Protein AF-A0A933NNS0-F1 (afdb_monomer_lite)

Structure (mmCIF, N/CA/C/O backbone):
data_AF-A0A933NNS0-F1
#
_entry.id   AF-A0A933NNS0-F1
#
loop_
_atom_site.group_PDB
_atom_site.id
_atom_site.type_symbol
_atom_site.label_atom_id
_atom_site.label_alt_id
_atom_site.label_comp_id
_atom_site.label_asym_id
_atom_site.label_entity_id
_atom_site.label_seq_id
_atom_site.pdbx_PDB_ins_code
_atom_site.Cartn_x
_atom_site.Cartn_y
_atom_site.Cartn_z
_atom_site.occupancy
_atom_site.B_iso_or_equiv
_atom_site.auth_seq_id
_atom_site.auth_comp_id
_atom_site.auth_asym_id
_atom_site.auth_atom_id
_atom_site.pdbx_PDB_model_num
ATOM 1 N N . MET A 1 1 ? 17.558 0.184 43.649 1.00 33.56 1 MET A N 1
ATOM 2 C CA . MET A 1 1 ? 16.113 0.492 43.792 1.00 33.56 1 MET A CA 1
ATOM 3 C C . MET A 1 1 ? 15.676 1.752 43.034 1.00 33.56 1 MET A C 1
ATOM 5 O O . MET A 1 1 ? 14.498 2.079 43.081 1.00 33.56 1 MET A O 1
ATOM 9 N N . GLU A 1 2 ? 16.567 2.400 42.274 1.00 24.08 2 GLU A N 1
ATOM 10 C CA . GLU A 1 2 ? 16.254 3.612 41.496 1.00 24.08 2 GLU A CA 1
ATOM 11 C C . GLU A 1 2 ? 16.209 3.346 39.975 1.00 24.08 2 GLU A C 1
ATOM 13 O O . GLU A 1 2 ? 15.414 3.956 39.272 1.00 24.08 2 GLU A O 1
ATOM 18 N N . GLU A 1 3 ? 16.901 2.310 39.481 1.00 24.25 3 GLU A N 1
ATOM 19 C CA . GLU A 1 3 ? 16.863 1.879 38.065 1.00 24.25 3 GLU A CA 1
ATOM 20 C C . GLU A 1 3 ? 15.591 1.112 37.651 1.00 24.25 3 GLU A C 1
ATOM 22 O O . GLU A 1 3 ? 15.323 0.928 36.467 1.00 24.25 3 GLU A O 1
ATOM 27 N N . ALA A 1 4 ? 14.753 0.678 38.599 1.00 25.45 4 ALA A N 1
ATOM 28 C CA . ALA A 1 4 ? 13.534 -0.075 38.280 1.00 25.45 4 ALA A CA 1
ATOM 29 C C . ALA A 1 4 ? 12.327 0.820 37.925 1.00 25.45 4 ALA A C 1
ATOM 31 O O . ALA A 1 4 ? 11.308 0.314 37.454 1.00 25.45 4 ALA A O 1
ATOM 32 N N . ARG A 1 5 ? 12.421 2.145 38.132 1.00 28.55 5 ARG A N 1
ATOM 33 C CA . ARG A 1 5 ? 11.312 3.098 37.925 1.00 28.55 5 ARG A CA 1
ATOM 34 C C . ARG A 1 5 ? 11.216 3.680 36.508 1.00 28.55 5 ARG A C 1
ATOM 36 O O . ARG A 1 5 ? 10.170 4.224 36.168 1.00 28.55 5 ARG A O 1
ATOM 43 N N . GLU A 1 6 ? 12.223 3.511 35.650 1.00 24.86 6 GLU A N 1
ATOM 44 C CA . GLU A 1 6 ? 12.190 4.036 34.269 1.00 24.86 6 GLU A CA 1
ATOM 45 C C . GLU A 1 6 ? 11.580 3.082 33.225 1.00 24.86 6 GLU A C 1
ATOM 47 O O . GLU A 1 6 ? 11.257 3.504 32.115 1.00 24.86 6 GLU A O 1
ATOM 52 N N . SER A 1 7 ? 11.325 1.815 33.569 1.00 25.77 7 SER A N 1
ATOM 53 C CA . SER A 1 7 ? 10.877 0.798 32.598 1.00 25.77 7 SER A CA 1
ATOM 54 C C . SER A 1 7 ? 9.366 0.776 32.297 1.00 25.77 7 SER A C 1
ATOM 56 O O . SER A 1 7 ? 8.916 -0.025 31.478 1.00 25.77 7 SER A O 1
ATOM 58 N N . VAL A 1 8 ? 8.560 1.663 32.900 1.00 31.12 8 VAL A N 1
ATOM 59 C CA . VAL A 1 8 ? 7.082 1.648 32.778 1.00 31.12 8 VAL A CA 1
ATOM 60 C C . VAL A 1 8 ? 6.539 2.889 32.053 1.00 31.12 8 VAL A C 1
ATOM 62 O O . VAL A 1 8 ? 5.445 3.377 32.326 1.00 31.12 8 VAL A O 1
ATOM 65 N N . ARG A 1 9 ? 7.277 3.408 31.065 1.00 28.88 9 ARG A N 1
ATOM 66 C CA . ARG A 1 9 ? 6.688 4.260 30.019 1.00 28.88 9 ARG A CA 1
ATOM 67 C C . ARG A 1 9 ? 6.143 3.366 28.902 1.00 28.88 9 ARG A C 1
ATOM 69 O O . ARG A 1 9 ? 6.870 2.644 28.232 1.00 28.88 9 ARG A O 1
ATOM 76 N N . THR A 1 10 ? 4.825 3.398 28.761 1.00 29.67 10 THR A N 1
ATOM 77 C CA . THR A 1 10 ? 3.985 2.689 27.785 1.00 29.67 10 THR A CA 1
ATOM 78 C C . THR A 1 10 ? 4.628 2.458 26.394 1.00 29.67 10 THR A C 1
ATOM 80 O O . THR A 1 10 ? 4.952 3.417 25.693 1.00 29.67 10 THR A O 1
ATOM 83 N N . PRO A 1 11 ? 4.698 1.208 25.880 1.00 30.77 11 PRO A N 1
ATOM 84 C CA . PRO A 1 11 ? 5.160 0.936 24.512 1.00 30.77 11 PRO A CA 1
ATOM 85 C C . PRO A 1 11 ? 4.078 1.199 23.443 1.00 30.77 11 PRO A C 1
ATOM 87 O O . PRO A 1 11 ? 4.217 0.809 22.287 1.00 30.77 11 PRO A O 1
ATOM 90 N N . THR A 1 12 ? 2.963 1.853 23.783 1.00 38.91 12 THR A N 1
ATOM 91 C CA . THR A 1 12 ? 1.827 2.050 22.862 1.00 38.91 12 THR A CA 1
ATOM 92 C C . THR A 1 12 ? 2.027 3.215 21.894 1.00 38.91 12 THR A C 1
ATOM 94 O O . THR A 1 12 ? 1.489 3.172 20.786 1.00 38.91 12 THR A O 1
ATOM 97 N N . ARG A 1 13 ? 2.833 4.219 22.270 1.00 34.81 13 ARG A N 1
ATOM 98 C CA . ARG A 1 13 ? 3.275 5.286 21.360 1.00 34.81 13 ARG A CA 1
ATOM 99 C C . ARG A 1 13 ? 4.432 4.815 20.480 1.00 34.81 13 ARG A C 1
ATOM 101 O O . ARG A 1 13 ? 4.471 5.191 19.315 1.00 34.81 13 ARG A O 1
ATOM 108 N N . SER A 1 14 ? 5.307 3.938 20.990 1.00 40.62 14 SER A N 1
ATOM 109 C CA . SER A 1 14 ? 6.474 3.486 20.232 1.00 40.62 14 SER A CA 1
ATOM 110 C C . SER A 1 14 ? 6.061 2.669 19.020 1.00 40.62 14 SER A C 1
ATOM 112 O O . SER A 1 14 ? 6.443 3.068 17.941 1.00 40.62 14 SER A O 1
ATOM 114 N N . TRP A 1 15 ? 5.218 1.634 19.100 1.00 38.28 15 TRP A N 1
ATOM 115 C CA . TRP A 1 15 ? 4.954 0.785 17.923 1.00 38.28 15 TRP A CA 1
ATOM 116 C C . TRP A 1 15 ? 4.171 1.484 16.792 1.00 38.28 15 TRP A C 1
ATOM 118 O O . TRP A 1 15 ? 4.363 1.125 15.639 1.00 38.28 15 TRP A O 1
ATOM 128 N N . ARG A 1 16 ? 3.320 2.489 17.073 1.00 40.44 16 ARG A N 1
ATOM 129 C CA . ARG A 1 16 ? 2.627 3.281 16.029 1.00 40.44 16 ARG A CA 1
ATOM 130 C C . ARG A 1 16 ? 3.606 4.168 15.283 1.00 40.44 16 ARG A C 1
ATOM 132 O O . ARG A 1 16 ? 3.620 4.162 14.057 1.00 40.44 16 ARG A O 1
ATOM 139 N N . SER A 1 17 ? 4.446 4.870 16.039 1.00 40.91 17 SER A N 1
ATOM 140 C CA . SER A 1 17 ? 5.571 5.606 15.484 1.00 40.91 17 SER A CA 1
ATOM 141 C C . SER A 1 17 ? 6.521 4.644 14.792 1.00 40.91 17 SER A C 1
ATOM 143 O O . SER A 1 17 ? 6.907 4.920 13.686 1.00 40.91 17 SER A O 1
ATOM 145 N N . THR A 1 18 ? 6.812 3.470 15.346 1.00 45.47 18 THR A N 1
ATOM 146 C CA . THR A 1 18 ? 7.778 2.499 14.809 1.00 45.47 18 THR A CA 1
ATOM 147 C C . THR A 1 18 ? 7.234 1.782 13.583 1.00 45.47 18 THR A C 1
ATOM 149 O O . THR A 1 18 ? 8.015 1.481 12.709 1.00 45.47 18 THR A O 1
ATOM 152 N N . ALA A 1 19 ? 5.928 1.539 13.457 1.00 47.56 19 ALA A N 1
ATOM 153 C CA . ALA A 1 19 ? 5.316 0.945 12.268 1.00 47.56 19 ALA A CA 1
ATOM 154 C C . ALA A 1 19 ? 5.125 1.986 11.162 1.00 47.56 19 ALA A C 1
ATOM 156 O O . ALA A 1 19 ? 5.387 1.687 10.006 1.00 47.56 19 ALA A O 1
ATOM 157 N N . ALA A 1 20 ? 4.727 3.218 11.499 1.00 47.53 20 ALA A N 1
ATOM 158 C CA . ALA A 1 20 ? 4.690 4.319 10.540 1.00 47.53 20 ALA A CA 1
ATOM 159 C C . ALA A 1 20 ? 6.103 4.725 10.099 1.00 47.53 20 ALA A C 1
ATOM 161 O O . ALA A 1 20 ? 6.319 4.935 8.917 1.00 47.53 20 ALA A O 1
ATOM 162 N N . ILE A 1 21 ? 7.071 4.755 11.019 1.00 53.09 21 ILE A N 1
ATOM 163 C CA . ILE A 1 21 ? 8.498 4.960 10.753 1.00 53.09 21 ILE A CA 1
ATOM 164 C C . ILE A 1 21 ? 9.072 3.746 10.037 1.00 53.09 21 ILE A C 1
ATOM 166 O O . ILE A 1 21 ? 9.878 3.961 9.165 1.00 53.09 21 ILE A O 1
ATOM 170 N N . ALA A 1 22 ? 8.664 2.502 10.302 1.00 50.22 22 ALA A N 1
ATOM 171 C CA . ALA A 1 22 ? 9.153 1.328 9.568 1.00 50.22 22 ALA A CA 1
ATOM 172 C C . ALA A 1 22 ? 8.553 1.240 8.166 1.00 50.22 22 ALA A C 1
ATOM 174 O O . ALA A 1 22 ? 9.251 0.842 7.252 1.00 50.22 22 ALA A O 1
ATOM 175 N N . VAL A 1 23 ? 7.296 1.640 7.956 1.00 54.84 23 VAL A N 1
ATOM 176 C CA . VAL A 1 23 ? 6.701 1.746 6.615 1.00 54.84 23 VAL A CA 1
ATOM 177 C C . VAL A 1 23 ? 7.295 2.939 5.877 1.00 54.84 23 VAL A C 1
ATOM 179 O O . VAL A 1 23 ? 7.689 2.786 4.732 1.00 54.84 23 VAL A O 1
ATOM 182 N N . ALA A 1 24 ? 7.435 4.098 6.524 1.00 52.12 24 ALA A N 1
ATOM 183 C CA . ALA A 1 24 ? 8.107 5.257 5.946 1.00 52.12 24 ALA A CA 1
ATOM 184 C C . ALA A 1 24 ? 9.597 4.990 5.713 1.00 52.12 24 ALA A C 1
ATOM 186 O O . ALA A 1 24 ? 10.116 5.457 4.717 1.00 52.12 24 ALA A O 1
ATOM 187 N N . ALA A 1 25 ? 10.266 4.205 6.559 1.00 51.12 25 ALA A N 1
ATOM 188 C CA . ALA A 1 25 ? 11.651 3.777 6.397 1.00 51.12 25 ALA A CA 1
ATOM 189 C C . ALA A 1 25 ? 11.779 2.618 5.415 1.00 51.12 25 ALA A C 1
ATOM 191 O O . ALA A 1 25 ? 12.809 2.536 4.787 1.00 51.12 25 ALA A O 1
ATOM 192 N N . CYS A 1 26 ? 10.774 1.763 5.212 1.00 48.91 26 CYS A N 1
ATOM 193 C CA . CYS A 1 26 ? 10.761 0.788 4.119 1.00 48.91 26 CYS A CA 1
ATOM 194 C C . CYS A 1 26 ? 10.481 1.476 2.788 1.00 48.91 26 CYS A C 1
ATOM 196 O O . CYS A 1 26 ? 11.103 1.120 1.806 1.00 48.91 26 CYS A O 1
ATOM 198 N N . VAL A 1 27 ? 9.583 2.462 2.734 1.00 52.81 27 VAL A N 1
ATOM 199 C CA . VAL A 1 27 ? 9.337 3.280 1.536 1.00 52.81 27 VAL A CA 1
ATOM 200 C C . VAL A 1 27 ? 10.545 4.169 1.256 1.00 52.81 27 VAL A C 1
ATOM 202 O O . VAL A 1 27 ? 10.974 4.248 0.113 1.00 52.81 27 VAL A O 1
ATOM 205 N N . ALA A 1 28 ? 11.138 4.779 2.284 1.00 50.44 28 ALA A N 1
ATOM 206 C CA . ALA A 1 28 ? 12.361 5.558 2.158 1.00 50.44 28 ALA A CA 1
ATOM 207 C C . ALA A 1 28 ? 13.572 4.669 1.873 1.00 50.44 28 ALA A C 1
ATOM 209 O O . ALA A 1 28 ? 14.381 5.086 1.076 1.00 50.44 28 ALA A O 1
ATOM 210 N N . ALA A 1 29 ? 13.691 3.458 2.427 1.00 45.91 29 ALA A N 1
ATOM 211 C CA . ALA A 1 29 ? 14.762 2.513 2.093 1.00 45.91 29 ALA A CA 1
ATOM 212 C C . ALA A 1 29 ? 14.559 1.908 0.705 1.00 45.91 29 ALA A C 1
ATOM 214 O O . ALA A 1 29 ? 15.519 1.790 -0.025 1.00 45.91 29 ALA A O 1
ATOM 215 N N . LEU A 1 30 ? 13.330 1.615 0.272 1.00 48.91 30 LEU A N 1
ATOM 216 C CA . LEU A 1 30 ? 13.051 1.235 -1.117 1.00 48.91 30 LEU A CA 1
ATOM 217 C C . LEU A 1 30 ? 13.349 2.391 -2.082 1.00 48.91 30 LEU A C 1
ATOM 219 O O . LEU A 1 30 ? 13.789 2.147 -3.195 1.00 48.91 30 LEU A O 1
ATOM 223 N N . ALA A 1 31 ? 13.128 3.640 -1.669 1.00 46.88 31 ALA A N 1
ATOM 224 C CA . ALA A 1 31 ? 13.463 4.820 -2.463 1.00 46.88 31 ALA A CA 1
ATOM 225 C C . ALA A 1 31 ? 14.940 5.255 -2.350 1.00 46.88 31 ALA A C 1
ATOM 227 O O . ALA A 1 31 ? 15.406 5.989 -3.217 1.00 46.88 31 ALA A O 1
ATOM 228 N N . ALA A 1 32 ? 15.654 4.846 -1.294 1.00 45.41 32 ALA A N 1
ATOM 229 C CA . ALA A 1 32 ? 17.034 5.242 -0.995 1.00 45.41 32 ALA A CA 1
ATOM 230 C C . ALA A 1 32 ? 18.065 4.141 -1.288 1.00 45.41 32 ALA A C 1
ATOM 232 O O . ALA A 1 32 ? 19.225 4.478 -1.509 1.00 45.41 32 ALA A O 1
ATOM 233 N N . ASP A 1 33 ? 17.668 2.864 -1.331 1.00 49.19 33 ASP A N 1
ATOM 234 C CA . ASP A 1 33 ? 18.475 1.780 -1.893 1.00 49.19 33 ASP A CA 1
ATOM 235 C C . ASP A 1 33 ? 18.308 1.739 -3.413 1.00 49.19 33 ASP A C 1
ATOM 237 O O . ASP A 1 33 ? 17.220 1.912 -3.968 1.00 49.19 33 ASP A O 1
ATOM 241 N N . SER A 1 34 ? 19.406 1.419 -4.089 1.00 52.78 34 SER A N 1
ATOM 242 C CA . SER A 1 34 ? 19.548 1.245 -5.540 1.00 52.78 34 SER A CA 1
ATOM 243 C C . SER A 1 34 ? 18.563 0.258 -6.190 1.00 52.78 34 SER A C 1
ATOM 245 O O . SER A 1 34 ? 18.447 0.214 -7.413 1.00 52.78 34 SER A O 1
ATOM 247 N N . LEU A 1 35 ? 17.807 -0.499 -5.394 1.00 56.03 35 LEU A N 1
ATOM 248 C CA . LEU A 1 35 ? 16.963 -1.613 -5.824 1.00 56.03 35 LEU A CA 1
ATOM 249 C C . LEU A 1 35 ? 15.768 -1.192 -6.692 1.00 56.03 35 LEU A C 1
ATOM 251 O O . LEU A 1 35 ? 15.387 -1.906 -7.617 1.00 56.03 35 LEU A O 1
ATOM 255 N N . VAL A 1 36 ? 15.146 -0.047 -6.408 1.00 63.59 36 VAL A N 1
ATOM 256 C CA . VAL A 1 36 ? 13.955 0.407 -7.147 1.00 63.59 36 VAL A CA 1
ATOM 257 C C . VAL A 1 36 ? 14.306 0.970 -8.535 1.00 63.59 36 VAL A C 1
ATOM 259 O O . VAL A 1 36 ? 13.648 0.574 -9.503 1.00 63.59 36 VAL A O 1
ATOM 262 N N . PRO A 1 37 ? 15.357 1.800 -8.690 1.00 67.44 37 PRO A N 1
ATOM 263 C CA . PRO A 1 37 ? 15.908 2.140 -10.003 1.00 67.44 37 PRO A CA 1
ATOM 264 C C . PRO A 1 37 ? 16.372 0.915 -10.809 1.00 67.44 37 PRO A C 1
ATOM 266 O O . PRO A 1 37 ? 16.046 0.811 -11.990 1.00 67.44 37 PRO A O 1
ATOM 269 N N . GLU A 1 38 ? 17.056 -0.047 -10.179 1.00 73.06 38 GLU A N 1
ATOM 270 C CA . GLU A 1 38 ? 17.485 -1.294 -10.836 1.00 73.06 38 GLU A CA 1
ATOM 271 C C . GLU A 1 38 ? 16.296 -2.125 -11.343 1.00 73.06 38 GLU A C 1
ATOM 273 O O . GLU A 1 38 ? 16.311 -2.616 -12.472 1.00 73.06 38 GLU A O 1
ATOM 278 N N . LEU A 1 39 ? 15.222 -2.239 -10.553 1.00 72.94 39 LEU A N 1
ATOM 279 C CA . LEU A 1 39 ? 13.994 -2.915 -10.980 1.00 72.94 39 LEU A CA 1
ATOM 280 C C . LEU A 1 39 ? 13.342 -2.217 -12.178 1.00 72.94 39 LEU A C 1
ATOM 282 O O . LEU A 1 39 ? 12.870 -2.894 -13.091 1.00 72.94 39 LEU A O 1
ATOM 286 N N . HIS A 1 40 ? 13.315 -0.882 -12.202 1.00 78.44 40 HIS A N 1
ATOM 287 C CA . HIS A 1 40 ? 12.789 -0.136 -13.345 1.00 78.44 40 HIS A CA 1
ATOM 288 C C . HIS A 1 40 ? 13.570 -0.443 -14.632 1.00 78.44 40 HIS A C 1
ATOM 290 O O . HIS A 1 40 ? 12.951 -0.788 -15.645 1.00 78.44 40 HIS A O 1
ATOM 296 N N . LEU A 1 41 ? 14.906 -0.397 -14.571 1.00 84.12 41 LEU A N 1
ATOM 297 C CA . LEU A 1 41 ? 15.781 -0.753 -15.692 1.00 84.12 41 LEU A CA 1
ATOM 298 C C . LEU A 1 41 ? 15.554 -2.205 -16.139 1.00 84.12 41 LEU A C 1
ATOM 300 O O . LEU A 1 41 ? 15.407 -2.473 -17.331 1.00 84.12 41 LEU A O 1
ATOM 304 N N . TRP A 1 42 ? 15.412 -3.131 -15.188 1.00 85.44 42 TRP A N 1
ATOM 305 C CA . TRP A 1 42 ? 15.157 -4.543 -15.468 1.00 85.44 42 TRP A CA 1
ATOM 306 C C . TRP A 1 42 ? 13.831 -4.785 -16.207 1.00 85.44 42 TRP A C 1
ATOM 308 O O . TRP A 1 42 ? 13.784 -5.561 -17.165 1.00 85.44 42 TRP A O 1
ATOM 318 N N . PHE A 1 43 ? 12.743 -4.114 -15.808 1.00 85.00 43 PHE A N 1
ATOM 319 C CA . PHE A 1 43 ? 11.456 -4.219 -16.510 1.00 85.00 43 PHE A CA 1
ATOM 320 C C . PHE A 1 43 ? 11.501 -3.584 -17.905 1.00 85.00 43 PHE A C 1
ATOM 322 O O . PHE A 1 43 ? 10.888 -4.122 -18.832 1.00 85.00 43 PHE A O 1
ATOM 329 N N . GLY A 1 44 ? 12.245 -2.486 -18.068 1.00 87.44 44 GLY A N 1
ATOM 330 C CA . GLY A 1 44 ? 12.535 -1.904 -19.379 1.00 87.44 44 GLY A CA 1
ATOM 331 C C . GLY A 1 44 ? 13.234 -2.910 -20.295 1.00 87.44 44 GLY A C 1
ATOM 332 O O . GLY A 1 44 ? 12.759 -3.175 -21.402 1.00 87.44 44 GLY A O 1
ATOM 333 N N . ASP A 1 45 ? 14.288 -3.559 -19.799 1.00 91.50 45 ASP A N 1
ATOM 334 C CA . ASP A 1 45 ? 15.033 -4.583 -20.538 1.00 91.50 45 ASP A CA 1
ATOM 335 C C . ASP A 1 45 ? 14.175 -5.797 -20.885 1.00 91.50 45 ASP A C 1
ATOM 337 O O . ASP A 1 45 ? 14.272 -6.328 -21.991 1.00 91.50 45 ASP A O 1
ATOM 341 N N . LEU A 1 46 ? 13.297 -6.234 -19.978 1.00 91.56 46 LEU A N 1
ATOM 342 C CA . LEU A 1 46 ? 12.350 -7.311 -20.263 1.00 91.56 46 LEU A CA 1
ATOM 343 C C . LEU A 1 46 ? 11.414 -6.934 -21.422 1.00 91.56 46 LEU A C 1
ATOM 345 O O . LEU A 1 46 ? 11.146 -7.764 -22.291 1.00 91.56 46 LEU A O 1
ATOM 349 N N . GLY A 1 47 ? 10.971 -5.676 -21.469 1.00 90.94 47 GLY A N 1
ATOM 350 C CA . GLY A 1 47 ? 10.221 -5.112 -22.590 1.00 90.94 47 GLY A CA 1
ATOM 351 C C . GLY A 1 47 ? 11.002 -5.135 -23.905 1.00 90.94 47 GLY A C 1
ATOM 352 O O . GLY A 1 47 ? 10.451 -5.523 -24.934 1.00 90.94 47 GLY A O 1
ATOM 353 N N . VAL A 1 48 ? 12.293 -4.789 -23.874 1.00 92.50 48 VAL A N 1
ATOM 354 C CA . VAL A 1 48 ? 13.186 -4.869 -25.044 1.00 92.50 48 VAL A CA 1
ATOM 355 C C . VAL A 1 48 ? 13.401 -6.319 -25.488 1.00 92.50 48 VAL A C 1
ATOM 357 O O . VAL A 1 48 ? 13.312 -6.610 -26.676 1.00 92.50 48 VAL A O 1
ATOM 360 N N . LYS A 1 49 ? 13.609 -7.259 -24.557 1.00 91.75 49 LYS A N 1
ATOM 361 C CA . LYS A 1 49 ? 13.743 -8.698 -24.858 1.00 91.75 49 LYS A CA 1
ATOM 362 C C . LYS A 1 49 ? 12.471 -9.290 -25.467 1.00 91.75 49 LYS A C 1
ATOM 364 O O . LYS A 1 49 ? 12.564 -10.178 -26.312 1.00 91.75 49 LYS A O 1
ATOM 369 N N . ALA A 1 50 ? 11.303 -8.823 -25.025 1.00 91.62 50 ALA A N 1
ATOM 370 C CA . ALA A 1 50 ? 9.997 -9.257 -25.518 1.00 91.62 50 ALA A CA 1
ATOM 371 C C . ALA A 1 50 ? 9.592 -8.592 -26.846 1.00 91.62 50 ALA A C 1
ATOM 373 O O . ALA A 1 50 ? 8.626 -9.024 -27.478 1.00 91.62 50 ALA A O 1
ATOM 374 N N . ARG A 1 51 ? 10.303 -7.544 -27.273 1.00 90.38 51 ARG A N 1
ATOM 375 C CA . ARG A 1 51 ? 10.076 -6.867 -28.550 1.00 90.38 51 ARG A CA 1
ATOM 376 C C . ARG A 1 51 ? 10.498 -7.763 -29.711 1.00 90.38 51 ARG A C 1
ATOM 378 O O . ARG A 1 51 ? 11.528 -8.434 -29.664 1.00 90.38 51 ARG A O 1
ATOM 385 N N . GLU A 1 52 ? 9.705 -7.753 -30.777 1.00 86.69 52 GLU A N 1
ATOM 386 C CA . GLU A 1 52 ? 10.046 -8.473 -32.002 1.00 86.69 52 GLU A CA 1
ATOM 387 C C . GLU A 1 52 ? 11.327 -7.894 -32.620 1.00 86.69 52 GLU A C 1
ATOM 389 O O . GLU A 1 52 ? 11.425 -6.687 -32.873 1.00 86.69 52 GLU A O 1
ATOM 394 N N . ARG A 1 53 ? 12.317 -8.766 -32.852 1.00 86.00 53 ARG A N 1
ATOM 395 C CA . ARG A 1 53 ? 13.599 -8.375 -33.446 1.00 86.00 53 ARG A CA 1
ATOM 396 C C . ARG A 1 53 ? 13.417 -8.041 -34.915 1.00 86.00 53 ARG A C 1
ATOM 398 O O . ARG A 1 53 ? 12.741 -8.762 -35.646 1.00 86.00 53 ARG A O 1
ATOM 405 N N . ARG A 1 54 ? 14.079 -6.977 -35.352 1.00 87.38 54 ARG A N 1
ATOM 406 C CA . ARG A 1 54 ? 14.055 -6.521 -36.743 1.00 87.38 54 ARG A CA 1
ATOM 407 C C . ARG A 1 54 ? 15.457 -6.632 -37.333 1.00 87.38 54 ARG A C 1
ATOM 409 O O . ARG A 1 54 ? 16.429 -6.412 -36.614 1.00 87.38 54 ARG A O 1
ATOM 416 N N . PRO A 1 55 ? 15.596 -6.955 -38.627 1.00 91.19 55 PRO A N 1
ATOM 417 C CA . PRO A 1 55 ? 16.898 -6.863 -39.271 1.00 91.19 55 PRO A CA 1
ATOM 418 C C . PRO A 1 55 ? 17.411 -5.419 -39.200 1.00 91.19 55 PRO A C 1
ATOM 420 O O . PRO A 1 55 ? 16.620 -4.471 -39.154 1.00 91.19 55 PRO A O 1
ATOM 423 N N . LEU A 1 56 ? 18.735 -5.249 -39.209 1.00 94.19 56 LEU A N 1
ATOM 424 C CA . LEU A 1 56 ? 19.331 -3.925 -39.378 1.00 94.19 56 LEU A CA 1
ATOM 425 C C . LEU A 1 56 ? 18.849 -3.284 -40.682 1.00 94.19 56 LEU A C 1
ATOM 427 O O . LEU A 1 56 ? 18.561 -3.980 -41.661 1.00 94.19 56 LEU A O 1
ATOM 431 N N . ASP A 1 57 ? 18.802 -1.951 -40.700 1.00 94.44 57 ASP A N 1
ATOM 432 C CA . ASP A 1 57 ? 18.522 -1.198 -41.916 1.00 94.44 57 ASP A CA 1
ATOM 433 C C . ASP A 1 57 ? 19.460 -1.675 -43.041 1.00 94.44 57 ASP A C 1
ATOM 435 O O . ASP A 1 57 ? 20.678 -1.718 -42.842 1.00 94.44 57 ASP A O 1
ATOM 439 N N . PRO A 1 58 ? 18.930 -2.028 -44.226 1.00 94.38 58 PRO A N 1
ATOM 440 C CA . PRO A 1 58 ? 19.724 -2.616 -45.303 1.00 94.38 58 PRO A CA 1
ATOM 441 C C . PRO A 1 58 ? 20.827 -1.684 -45.825 1.00 94.38 58 PRO A C 1
ATOM 443 O O . PRO A 1 58 ? 21.722 -2.141 -46.538 1.00 94.38 58 PRO A O 1
ATOM 446 N N . ARG A 1 59 ? 20.787 -0.388 -45.484 1.00 95.62 59 ARG A N 1
ATOM 447 C CA . ARG A 1 59 ? 21.849 0.582 -45.773 1.00 95.62 59 ARG A CA 1
ATOM 448 C C . ARG A 1 59 ? 23.067 0.427 -44.863 1.00 95.62 59 ARG A C 1
ATOM 450 O O . ARG A 1 59 ? 24.074 1.061 -45.155 1.00 95.62 59 ARG A O 1
ATOM 457 N N . VAL A 1 60 ? 23.008 -0.371 -43.798 1.00 97.38 60 VAL A N 1
ATOM 458 C CA . VAL A 1 60 ? 24.118 -0.619 -42.868 1.00 97.38 60 VAL A CA 1
ATOM 459 C C . VAL A 1 60 ? 24.639 -2.038 -43.068 1.00 97.38 60 VAL A C 1
ATOM 461 O O . VAL A 1 60 ? 23.891 -3.008 -42.973 1.00 97.38 60 VAL A O 1
ATOM 464 N N . VAL A 1 61 ? 25.937 -2.168 -43.334 1.00 97.88 61 VAL A N 1
ATOM 465 C CA . VAL A 1 61 ? 26.625 -3.465 -43.432 1.00 97.88 61 VAL A CA 1
ATOM 466 C C . VAL A 1 61 ? 27.906 -3.444 -42.616 1.00 97.88 61 VAL A C 1
ATOM 468 O O . VAL A 1 61 ? 28.516 -2.388 -42.447 1.00 97.88 61 VAL A O 1
ATOM 471 N N . LEU A 1 62 ? 28.318 -4.605 -42.109 1.00 98.12 62 LEU A N 1
ATOM 472 C CA . LEU A 1 62 ? 29.486 -4.734 -41.247 1.00 98.12 62 LEU A CA 1
ATOM 473 C C . LEU A 1 62 ? 30.631 -5.463 -41.953 1.00 98.12 62 LEU A C 1
ATOM 475 O O . LEU A 1 62 ? 30.417 -6.359 -42.770 1.00 98.12 62 LEU A O 1
ATOM 479 N N . VAL A 1 63 ? 31.859 -5.121 -41.577 1.00 97.44 63 VAL A N 1
ATOM 480 C CA . VAL A 1 63 ? 33.069 -5.875 -41.909 1.00 97.44 63 VAL A CA 1
ATOM 481 C C . VAL A 1 63 ? 33.776 -6.235 -40.610 1.00 97.44 63 VAL A C 1
ATOM 483 O O . VAL A 1 63 ? 34.199 -5.345 -39.873 1.00 97.44 63 VAL A O 1
ATOM 486 N N . ASP A 1 64 ? 33.904 -7.534 -40.334 1.00 95.31 64 ASP A N 1
ATOM 487 C CA . ASP A 1 64 ? 34.596 -8.019 -39.140 1.00 95.31 64 ASP A CA 1
ATOM 488 C C . ASP A 1 64 ? 36.110 -7.947 -39.322 1.00 95.31 64 ASP A C 1
ATOM 490 O O . ASP A 1 64 ? 36.662 -8.542 -40.254 1.00 95.31 64 ASP A O 1
ATOM 494 N N . LEU A 1 65 ? 36.789 -7.276 -38.392 1.00 92.81 65 LEU A N 1
ATOM 495 C CA . LEU A 1 65 ? 38.243 -7.286 -38.311 1.00 92.81 65 LEU A CA 1
ATOM 496 C C . LEU A 1 65 ? 38.810 -8.650 -37.907 1.00 92.81 65 LEU A C 1
ATOM 498 O O . LEU A 1 65 ? 39.984 -8.872 -38.182 1.00 92.81 65 LEU A O 1
ATOM 502 N N . GLU A 1 66 ? 38.040 -9.537 -37.269 1.00 90.31 66 GLU A N 1
ATOM 503 C CA . GLU A 1 66 ? 38.372 -10.916 -36.843 1.00 90.31 66 GLU A CA 1
ATOM 504 C C . GLU A 1 66 ? 39.491 -11.051 -35.789 1.00 90.31 66 GLU A C 1
ATOM 506 O O . GLU A 1 66 ? 39.460 -11.955 -34.956 1.00 90.31 66 GLU A O 1
ATOM 511 N N . SER A 1 67 ? 40.460 -10.136 -35.761 1.00 87.69 67 SER A N 1
ATOM 512 C CA . SER A 1 67 ? 41.530 -10.055 -34.763 1.00 87.69 67 SER A CA 1
ATOM 513 C C . SER A 1 67 ? 41.866 -8.599 -34.467 1.00 87.69 67 SER A C 1
ATOM 515 O O . SER A 1 67 ? 41.857 -7.783 -35.387 1.00 87.69 67 SER A O 1
ATOM 517 N N . TRP A 1 68 ? 42.242 -8.295 -33.227 1.00 83.44 68 TRP A N 1
ATOM 518 C CA . TRP A 1 68 ? 42.712 -6.978 -32.804 1.00 83.44 68 TRP A CA 1
ATOM 519 C C . TRP A 1 68 ? 43.948 -7.125 -31.894 1.00 83.44 68 TRP A C 1
ATOM 521 O O . TRP A 1 68 ? 43.949 -8.031 -31.057 1.00 83.44 68 TRP A O 1
ATOM 531 N N . PRO A 1 69 ? 44.991 -6.278 -32.021 1.00 86.62 69 PRO A N 1
ATOM 532 C CA . PRO A 1 69 ? 45.158 -5.190 -32.993 1.00 86.62 69 PRO A CA 1
ATOM 533 C C . PRO A 1 69 ? 45.459 -5.672 -34.424 1.00 86.62 69 PRO A C 1
ATOM 535 O O . PRO A 1 69 ? 46.014 -6.750 -34.629 1.00 86.62 69 PRO A O 1
ATOM 538 N N . ARG A 1 70 ? 45.122 -4.852 -35.433 1.00 87.69 70 ARG A N 1
ATOM 539 C CA . ARG A 1 70 ? 45.500 -5.072 -36.846 1.00 87.69 70 ARG A CA 1
ATOM 540 C C . ARG A 1 70 ? 46.627 -4.120 -37.283 1.00 87.69 70 ARG A C 1
ATOM 542 O O . ARG A 1 70 ? 46.590 -2.944 -36.910 1.00 87.69 70 ARG A O 1
ATOM 549 N N . PRO A 1 71 ? 47.591 -4.571 -38.112 1.00 92.38 71 PRO A N 1
ATOM 550 C CA . PRO A 1 71 ? 48.584 -3.681 -38.716 1.00 92.38 71 PRO A CA 1
ATOM 551 C C . PRO A 1 71 ? 47.930 -2.594 -39.580 1.00 92.38 71 PRO A C 1
ATOM 553 O O . PRO A 1 71 ? 46.957 -2.864 -40.289 1.00 92.38 71 PRO A O 1
ATOM 556 N N . ARG A 1 72 ? 48.491 -1.377 -39.579 1.00 93.31 72 ARG A N 1
ATOM 557 C CA . ARG A 1 72 ? 47.942 -0.234 -40.337 1.00 93.31 72 ARG A CA 1
ATOM 558 C C . ARG A 1 72 ? 47.868 -0.514 -41.842 1.00 93.31 72 ARG A C 1
ATOM 560 O O . ARG A 1 72 ? 46.862 -0.180 -42.456 1.00 93.31 72 ARG A O 1
ATOM 567 N N . GLY A 1 73 ? 48.863 -1.205 -42.406 1.00 93.25 73 GLY A N 1
ATOM 568 C CA . GLY A 1 73 ? 48.864 -1.607 -43.819 1.00 93.25 73 GLY A CA 1
ATOM 569 C C . GLY A 1 73 ? 47.727 -2.573 -44.184 1.00 93.25 73 GLY A C 1
ATOM 570 O O . GLY A 1 73 ? 47.151 -2.476 -45.264 1.00 93.25 73 GLY A O 1
ATOM 571 N N . VAL A 1 74 ? 47.315 -3.452 -43.259 1.00 94.38 74 VAL A N 1
ATOM 572 C CA . VAL A 1 74 ? 46.151 -4.338 -43.463 1.00 94.38 74 VAL A CA 1
ATOM 573 C C . VAL A 1 74 ? 44.857 -3.524 -43.488 1.00 94.38 74 VAL A C 1
ATOM 575 O O . VAL A 1 74 ? 44.023 -3.732 -44.367 1.00 94.38 74 VAL A O 1
ATOM 578 N N . LEU A 1 75 ? 44.710 -2.558 -42.573 1.00 95.31 75 LEU A N 1
ATOM 579 C CA . LEU A 1 75 ? 43.573 -1.630 -42.577 1.00 95.31 75 LEU A CA 1
ATOM 580 C C . LEU A 1 75 ? 43.552 -0.782 -43.861 1.00 95.31 75 LEU A C 1
ATOM 582 O O . LEU A 1 75 ? 42.501 -0.636 -44.480 1.00 95.31 75 LEU A O 1
ATOM 586 N N . ALA A 1 76 ? 44.709 -0.292 -44.316 1.00 96.62 76 ALA A N 1
ATOM 587 C CA . ALA A 1 76 ? 44.844 0.474 -45.554 1.00 96.62 76 ALA A CA 1
ATOM 588 C C . ALA A 1 76 ? 44.432 -0.348 -46.789 1.00 96.62 76 ALA A C 1
ATOM 590 O O . ALA A 1 76 ? 43.672 0.130 -47.635 1.00 96.62 76 ALA A O 1
ATOM 591 N N . ALA A 1 77 ? 44.881 -1.604 -46.879 1.00 96.38 77 ALA A N 1
ATOM 592 C CA . ALA A 1 77 ? 44.496 -2.525 -47.946 1.00 96.38 77 ALA A CA 1
ATOM 593 C C . ALA A 1 77 ? 42.989 -2.831 -47.932 1.00 96.38 77 ALA A C 1
ATOM 595 O O . ALA A 1 77 ? 42.355 -2.851 -48.992 1.00 96.38 77 ALA A O 1
ATOM 596 N N . ALA A 1 78 ? 42.399 -3.018 -46.746 1.00 96.00 78 ALA A N 1
ATOM 597 C CA . ALA A 1 78 ? 40.963 -3.232 -46.593 1.00 96.00 78 ALA A CA 1
ATOM 598 C C . ALA A 1 78 ? 40.161 -2.009 -47.053 1.00 96.00 78 ALA A C 1
ATOM 600 O O . ALA A 1 78 ? 39.235 -2.162 -47.849 1.00 96.00 78 ALA A O 1
ATOM 601 N N . LEU A 1 79 ? 40.559 -0.798 -46.644 1.00 97.50 79 LEU A N 1
ATOM 602 C CA . LEU A 1 79 ? 39.917 0.447 -47.073 1.00 97.50 79 LEU A CA 1
ATOM 603 C C . LEU A 1 79 ? 39.947 0.609 -48.595 1.00 97.50 79 LEU A C 1
ATOM 605 O O . LEU A 1 79 ? 38.900 0.840 -49.193 1.00 97.50 79 LEU A O 1
ATOM 609 N N . ARG A 1 80 ? 41.108 0.416 -49.23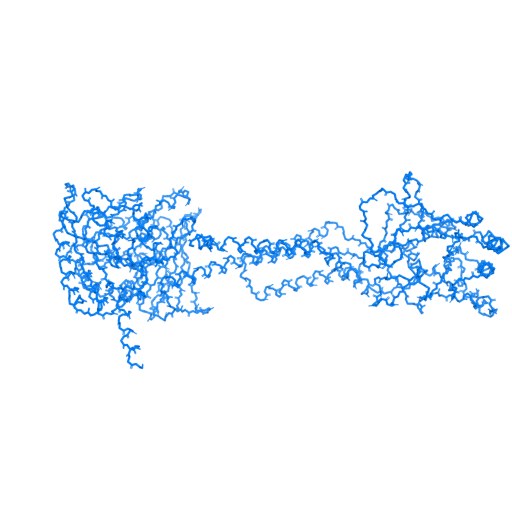8 1.00 96.25 80 ARG A N 1
ATOM 610 C CA . ARG A 1 80 ? 41.233 0.484 -50.708 1.00 96.25 80 ARG A CA 1
ATOM 611 C C . ARG A 1 80 ? 40.331 -0.542 -51.401 1.00 96.25 80 ARG A C 1
ATOM 613 O O . ARG A 1 80 ? 39.642 -0.206 -52.362 1.00 96.25 80 ARG A O 1
ATOM 620 N N . THR A 1 81 ? 40.311 -1.774 -50.888 1.00 95.88 81 THR A N 1
ATOM 621 C CA . THR A 1 81 ? 39.498 -2.873 -51.432 1.00 95.88 81 THR A CA 1
ATOM 622 C C . THR A 1 81 ? 38.005 -2.562 -51.331 1.00 95.88 81 THR A C 1
ATOM 624 O O . THR A 1 81 ? 37.282 -2.672 -52.315 1.00 95.88 81 THR A O 1
ATOM 627 N N . ILE A 1 82 ? 37.538 -2.123 -50.162 1.00 96.19 82 ILE A N 1
ATOM 628 C CA . ILE A 1 82 ? 36.128 -1.798 -49.921 1.00 96.19 82 ILE A CA 1
ATOM 629 C C . ILE A 1 82 ? 35.718 -0.548 -50.708 1.00 96.19 82 ILE A C 1
ATOM 631 O O . ILE A 1 82 ? 34.650 -0.533 -51.314 1.00 96.19 82 ILE A O 1
ATOM 635 N N . ALA A 1 83 ? 36.566 0.482 -50.768 1.00 95.75 83 ALA A N 1
ATOM 636 C CA . ALA A 1 83 ? 36.283 1.713 -51.504 1.00 95.75 83 ALA A CA 1
ATOM 637 C C . ALA A 1 83 ? 36.077 1.480 -53.008 1.00 95.75 83 ALA A C 1
ATOM 639 O O . ALA A 1 83 ? 35.211 2.122 -53.610 1.00 95.75 83 ALA A O 1
ATOM 640 N N . ALA A 1 84 ? 36.793 0.520 -53.605 1.00 94.75 84 ALA A N 1
ATOM 641 C CA . ALA A 1 84 ? 36.587 0.116 -54.998 1.00 94.75 84 ALA A CA 1
ATOM 642 C C . ALA A 1 84 ? 35.154 -0.391 -55.265 1.00 94.75 84 ALA A C 1
ATOM 644 O O . ALA A 1 84 ? 34.622 -0.201 -56.361 1.00 94.75 84 ALA A O 1
ATOM 645 N N . MET A 1 85 ? 34.485 -0.937 -54.243 1.00 95.69 85 MET A N 1
ATOM 646 C CA . MET A 1 85 ? 33.101 -1.429 -54.302 1.00 95.69 85 MET A CA 1
ATOM 647 C C . MET A 1 85 ? 32.052 -0.327 -54.061 1.00 95.69 85 MET A C 1
ATOM 649 O O . MET A 1 85 ? 30.857 -0.604 -53.950 1.00 95.69 85 MET A O 1
ATOM 653 N N . LYS A 1 86 ? 32.488 0.940 -54.045 1.00 95.00 86 LYS A N 1
ATOM 654 C CA . LYS A 1 86 ? 31.664 2.161 -54.037 1.00 95.00 86 LYS A CA 1
ATOM 655 C C . LYS A 1 86 ? 30.681 2.282 -52.854 1.00 95.00 86 LYS A C 1
ATOM 657 O O . LYS A 1 86 ? 29.503 2.582 -53.078 1.00 95.00 86 LYS A O 1
ATOM 662 N N . PRO A 1 87 ? 31.129 2.126 -51.595 1.00 96.44 87 PRO A N 1
ATOM 663 C CA . PRO A 1 87 ? 30.317 2.478 -50.435 1.00 96.44 87 PRO A CA 1
ATOM 664 C C . PRO A 1 87 ? 30.061 3.978 -50.379 1.00 96.44 87 PRO A C 1
ATOM 666 O O . PRO A 1 87 ? 30.876 4.770 -50.857 1.00 96.44 87 PRO A O 1
ATOM 669 N N . ARG A 1 88 ? 28.946 4.396 -49.778 1.00 95.12 88 ARG A N 1
ATOM 670 C CA . ARG A 1 88 ? 28.645 5.827 -49.609 1.00 95.12 88 ARG A CA 1
ATOM 671 C C . ARG A 1 88 ? 29.408 6.422 -48.428 1.00 95.12 88 ARG A C 1
ATOM 673 O O . ARG A 1 88 ? 29.893 7.548 -48.518 1.00 95.12 88 ARG A O 1
ATOM 680 N N . VAL A 1 89 ? 29.553 5.647 -47.356 1.00 97.19 89 VAL A N 1
ATOM 681 C CA . VAL A 1 89 ? 30.342 5.991 -46.166 1.00 97.19 89 VAL A CA 1
ATOM 682 C C . VAL A 1 89 ? 31.069 4.748 -45.675 1.00 97.19 89 VAL A C 1
ATOM 684 O O . VAL A 1 89 ? 30.512 3.653 -45.720 1.00 97.19 89 VAL A O 1
ATOM 687 N N . ILE A 1 90 ? 32.294 4.922 -45.187 1.00 98.12 90 ILE A N 1
ATOM 688 C CA . ILE A 1 90 ? 33.019 3.899 -44.434 1.00 98.12 90 ILE A CA 1
ATOM 689 C C . ILE A 1 90 ? 33.194 4.421 -43.007 1.00 98.12 90 ILE A C 1
ATOM 691 O O . ILE A 1 90 ? 33.951 5.356 -42.779 1.00 98.12 90 ILE A O 1
ATOM 695 N N . ALA A 1 91 ? 32.483 3.842 -42.049 1.00 97.88 91 ALA A N 1
ATOM 696 C CA . ALA A 1 91 ? 32.673 4.108 -40.631 1.00 97.88 91 ALA A CA 1
ATOM 697 C C . ALA A 1 91 ? 33.732 3.124 -40.116 1.00 97.88 91 ALA A C 1
ATOM 699 O O . ALA A 1 91 ? 33.474 1.926 -40.033 1.00 97.88 91 ALA A O 1
ATOM 700 N N . LEU A 1 92 ? 34.947 3.601 -39.844 1.00 97.12 92 LEU A N 1
ATOM 701 C CA . LEU A 1 92 ? 36.035 2.750 -39.360 1.00 97.12 92 LEU A CA 1
ATOM 702 C C . LEU A 1 92 ? 36.094 2.841 -37.838 1.00 97.12 92 LEU A C 1
ATOM 704 O O . LEU A 1 92 ? 36.675 3.782 -37.313 1.00 97.12 92 LEU A O 1
ATOM 708 N N . ASP A 1 93 ? 35.503 1.869 -37.151 1.00 93.75 93 ASP A N 1
ATOM 709 C CA . ASP A 1 93 ? 35.434 1.780 -35.692 1.00 93.75 93 ASP A CA 1
ATOM 710 C C . ASP A 1 93 ? 36.772 1.308 -35.103 1.00 93.75 93 ASP A C 1
ATOM 712 O O . ASP A 1 93 ? 36.959 0.164 -34.687 1.00 93.75 93 ASP A O 1
ATOM 716 N N . VAL A 1 94 ? 37.768 2.188 -35.207 1.00 91.25 94 VAL A N 1
ATOM 717 C CA . VAL A 1 94 ? 39.127 1.988 -34.716 1.00 91.25 94 VAL A CA 1
ATOM 718 C C . VAL A 1 94 ? 39.663 3.312 -34.185 1.00 91.25 94 VAL A C 1
ATOM 720 O O . VAL A 1 94 ? 39.781 4.280 -34.937 1.00 91.25 94 VAL A O 1
ATOM 723 N N . LEU A 1 95 ? 40.071 3.338 -32.916 1.00 89.31 95 LEU A N 1
ATOM 724 C CA . LEU A 1 95 ? 40.753 4.495 -32.336 1.00 89.31 95 LEU A CA 1
ATOM 725 C C . LEU A 1 95 ? 42.172 4.628 -32.920 1.00 89.31 95 LEU A C 1
ATOM 727 O O . LEU A 1 95 ? 42.985 3.696 -32.895 1.00 89.31 95 LEU A O 1
ATOM 731 N N . LEU A 1 96 ? 42.443 5.791 -33.520 1.00 91.31 96 LEU A N 1
ATOM 732 C CA . LEU A 1 96 ? 43.719 6.155 -34.149 1.00 91.31 96 LEU A CA 1
ATOM 733 C C . LEU A 1 96 ? 44.373 7.338 -33.413 1.00 91.31 96 LEU A C 1
ATOM 735 O O . LEU A 1 96 ? 44.735 8.347 -34.017 1.00 91.31 96 LEU A O 1
ATOM 739 N N . ASP A 1 97 ? 44.465 7.218 -32.097 1.00 85.06 97 ASP A N 1
ATOM 740 C CA . ASP A 1 97 ? 44.977 8.203 -31.136 1.00 85.06 97 ASP A CA 1
ATOM 741 C C . ASP A 1 97 ? 46.489 8.082 -30.878 1.00 85.06 97 ASP A C 1
ATOM 743 O O . ASP A 1 97 ? 47.137 9.051 -30.489 1.00 85.06 97 ASP A O 1
ATOM 747 N N . VAL A 1 98 ? 47.079 6.918 -31.169 1.00 85.56 98 VAL A N 1
ATOM 748 C CA . VAL A 1 98 ? 48.514 6.655 -30.984 1.00 85.56 98 VAL A CA 1
ATOM 749 C C . VAL A 1 98 ? 49.236 6.445 -32.321 1.00 85.56 98 VAL A C 1
ATOM 751 O O . VAL A 1 98 ? 48.766 5.711 -33.204 1.00 85.56 98 VAL A O 1
ATOM 754 N N . THR A 1 99 ? 50.409 7.078 -32.453 1.00 83.88 99 THR A N 1
ATOM 755 C CA . THR A 1 99 ? 51.337 6.885 -33.582 1.00 83.88 99 THR A CA 1
ATOM 756 C C . THR A 1 99 ? 52.087 5.559 -33.465 1.00 83.88 99 THR A C 1
ATOM 758 O O . THR A 1 99 ? 52.331 5.054 -32.371 1.00 83.88 99 THR A O 1
ATOM 761 N N . ARG A 1 100 ? 52.435 4.950 -34.599 1.00 86.19 100 ARG A N 1
ATOM 762 C CA . ARG A 1 100 ? 53.247 3.726 -34.643 1.00 86.19 100 ARG A CA 1
ATOM 763 C C . ARG A 1 100 ? 54.735 4.054 -34.713 1.00 86.19 100 ARG A C 1
ATOM 765 O O . ARG A 1 100 ? 55.127 5.052 -35.311 1.00 86.19 100 ARG A O 1
ATOM 772 N N . ASP A 1 101 ? 55.554 3.141 -34.186 1.00 83.25 101 ASP A N 1
ATOM 773 C CA . ASP A 1 101 ? 57.021 3.253 -34.198 1.00 83.25 101 ASP A CA 1
ATOM 774 C C . ASP A 1 101 ? 57.600 3.401 -35.612 1.00 83.25 101 ASP A C 1
ATOM 776 O O . ASP A 1 101 ? 58.629 4.046 -35.796 1.00 83.25 101 ASP A O 1
ATOM 780 N N . ASP A 1 102 ? 56.933 2.824 -36.620 1.00 86.44 102 ASP A N 1
ATOM 781 C CA . ASP A 1 102 ? 57.230 3.044 -38.036 1.00 86.44 102 ASP A CA 1
ATOM 782 C C . ASP A 1 102 ? 56.236 4.053 -38.651 1.00 86.44 102 ASP A C 1
ATOM 784 O O . ASP A 1 102 ? 55.105 3.680 -38.990 1.00 86.44 102 ASP A O 1
ATOM 788 N N . PRO A 1 103 ? 56.648 5.312 -38.902 1.00 86.56 103 PRO A N 1
ATOM 789 C CA . PRO A 1 103 ? 55.771 6.342 -39.453 1.00 86.56 103 PRO A CA 1
ATOM 790 C C . PRO A 1 103 ? 55.316 6.081 -40.896 1.00 86.56 103 PRO A C 1
ATOM 792 O O . PRO A 1 103 ? 54.494 6.838 -41.419 1.00 86.56 103 PRO A O 1
ATOM 795 N N . ARG A 1 104 ? 55.879 5.083 -41.598 1.00 88.81 104 ARG A N 1
ATOM 796 C CA . ARG A 1 104 ? 55.391 4.677 -42.928 1.00 88.81 104 ARG A CA 1
ATOM 797 C C . ARG A 1 104 ? 54.030 3.997 -42.832 1.00 88.81 104 ARG A C 1
ATOM 799 O O . ARG A 1 104 ? 53.204 4.194 -43.715 1.00 88.81 104 ARG A O 1
ATOM 806 N N . GLN A 1 105 ? 53.782 3.262 -41.748 1.00 89.19 105 GLN A N 1
ATOM 807 C CA . GLN A 1 105 ? 52.522 2.559 -41.513 1.00 89.19 105 GLN A CA 1
ATOM 808 C C . GLN A 1 105 ? 51.346 3.523 -41.319 1.00 89.19 105 GLN A C 1
ATOM 810 O O . GLN A 1 105 ? 50.279 3.316 -41.895 1.00 89.19 105 GLN A O 1
ATOM 815 N N . ASP A 1 106 ? 51.540 4.591 -40.541 1.00 92.62 106 ASP A N 1
ATOM 816 C CA . ASP A 1 106 ? 50.499 5.603 -40.338 1.00 92.62 106 ASP A CA 1
ATOM 817 C C . ASP A 1 106 ? 50.268 6.434 -41.608 1.00 92.62 106 ASP A C 1
ATOM 819 O O . ASP A 1 106 ? 49.120 6.684 -41.968 1.00 92.62 106 ASP A O 1
ATOM 823 N N . ARG A 1 107 ? 51.334 6.771 -42.351 1.00 93.81 107 ARG A N 1
ATOM 824 C CA . ARG A 1 107 ? 51.214 7.427 -43.664 1.00 93.81 107 ARG A CA 1
ATOM 825 C C . ARG A 1 107 ? 50.429 6.587 -44.663 1.00 93.81 107 ARG A C 1
ATOM 827 O O . ARG A 1 107 ? 49.509 7.101 -45.285 1.00 93.81 107 ARG A O 1
ATOM 834 N N . GLU A 1 108 ? 50.733 5.295 -44.773 1.00 95.00 108 GLU A N 1
ATOM 835 C CA . GLU A 1 108 ? 50.023 4.408 -45.697 1.00 95.00 108 GLU A CA 1
ATOM 836 C C . GLU A 1 108 ? 48.515 4.355 -45.402 1.00 95.00 108 GLU A C 1
ATOM 838 O O . GLU A 1 108 ? 47.696 4.382 -46.327 1.00 95.00 108 GLU A O 1
ATOM 843 N N . LEU A 1 109 ? 48.139 4.295 -44.120 1.00 96.31 109 LEU A N 1
ATOM 844 C CA . LEU A 1 109 ? 46.735 4.321 -43.720 1.00 96.31 109 LEU A CA 1
ATOM 845 C C . LEU A 1 109 ? 46.097 5.693 -43.963 1.00 96.31 109 LEU A C 1
ATOM 847 O O . LEU A 1 109 ? 44.978 5.741 -44.468 1.00 96.31 109 LEU A O 1
ATOM 851 N N . ALA A 1 110 ? 46.787 6.793 -43.654 1.00 96.56 110 ALA A N 1
ATOM 852 C CA . ALA A 1 110 ? 46.291 8.145 -43.907 1.00 96.56 110 ALA A CA 1
ATOM 853 C C . ALA A 1 110 ? 46.040 8.382 -45.406 1.00 96.56 110 ALA A C 1
ATOM 855 O O . ALA A 1 110 ? 44.977 8.882 -45.772 1.00 96.56 110 ALA A O 1
ATOM 856 N N . ASP A 1 111 ? 46.950 7.928 -46.273 1.00 96.50 111 ASP A N 1
ATOM 857 C CA . ASP A 1 111 ? 46.794 7.984 -47.730 1.00 96.50 111 ASP A CA 1
ATOM 858 C C . ASP A 1 111 ? 45.588 7.162 -48.195 1.00 96.50 111 ASP A C 1
ATOM 860 O O . ASP A 1 111 ? 44.824 7.601 -49.052 1.00 96.50 111 ASP A O 1
ATOM 864 N N . ALA A 1 112 ? 45.378 5.970 -47.623 1.00 97.06 112 ALA A N 1
ATOM 865 C CA . ALA A 1 112 ? 44.203 5.160 -47.932 1.00 97.06 112 ALA A CA 1
ATOM 866 C C . ALA A 1 112 ? 42.900 5.849 -47.493 1.00 97.06 112 ALA A C 1
ATOM 868 O O . ALA A 1 112 ? 41.946 5.876 -48.268 1.00 97.06 112 ALA A O 1
ATOM 869 N N . ILE A 1 113 ? 42.861 6.440 -46.294 1.00 97.75 113 ILE A N 1
ATOM 870 C CA . ILE A 1 113 ? 41.711 7.201 -45.779 1.00 97.75 113 ILE A CA 1
ATOM 871 C C . ILE A 1 113 ? 41.395 8.385 -46.707 1.00 97.75 113 ILE A C 1
ATOM 873 O O . ILE A 1 113 ? 40.250 8.525 -47.149 1.00 97.75 113 ILE A O 1
ATOM 877 N N . ALA A 1 114 ? 42.411 9.181 -47.057 1.00 96.00 114 ALA A N 1
ATOM 878 C CA . ALA A 1 114 ? 42.276 10.344 -47.931 1.00 96.00 114 ALA A CA 1
ATOM 879 C C . ALA A 1 114 ? 41.823 9.950 -49.346 1.00 96.00 114 ALA A C 1
ATOM 881 O O . ALA A 1 114 ? 40.897 10.553 -49.888 1.00 96.00 114 ALA A O 1
ATOM 882 N N . LEU A 1 115 ? 42.414 8.895 -49.922 1.00 92.69 115 LEU A N 1
ATOM 883 C CA . LEU A 1 115 ? 42.051 8.376 -51.245 1.00 92.69 115 LEU A CA 1
ATOM 884 C C . LEU A 1 115 ? 40.594 7.900 -51.298 1.00 92.69 115 LEU A C 1
ATOM 886 O O . LEU A 1 115 ? 39.917 8.087 -52.307 1.00 92.69 115 LEU A O 1
ATOM 890 N N . CYS A 1 116 ? 40.101 7.288 -50.218 1.00 93.44 116 CYS A N 1
ATOM 891 C CA . CYS A 1 116 ? 38.706 6.864 -50.134 1.00 93.44 116 CYS A CA 1
ATOM 892 C C . CYS A 1 116 ? 37.746 8.063 -50.093 1.00 93.44 116 CYS A C 1
ATOM 894 O O . CYS A 1 116 ? 36.635 7.966 -50.614 1.00 93.44 116 CYS A O 1
ATOM 896 N N . GLY A 1 117 ? 38.131 9.161 -49.426 1.00 92.00 117 GLY A N 1
ATOM 897 C CA . GLY A 1 117 ? 37.355 10.408 -49.319 1.00 92.00 117 GLY A CA 1
ATOM 898 C C . GLY A 1 117 ? 35.998 10.287 -48.604 1.00 92.00 117 GLY A C 1
ATOM 899 O O . GLY A 1 117 ? 35.198 11.222 -48.616 1.00 92.00 117 GLY A O 1
ATOM 900 N N . ARG A 1 118 ? 35.702 9.122 -48.012 1.00 93.50 118 ARG A N 1
ATOM 901 C CA . ARG A 1 118 ? 34.386 8.745 -47.453 1.00 93.50 118 ARG A CA 1
ATOM 902 C C . ARG A 1 118 ? 34.481 8.118 -46.059 1.00 93.50 118 ARG A C 1
ATOM 904 O O . ARG A 1 118 ? 33.507 7.537 -45.586 1.00 93.50 118 ARG A O 1
ATOM 911 N N . VAL A 1 119 ? 35.654 8.188 -45.428 1.00 97.75 119 VAL A N 1
ATOM 912 C CA . VAL A 1 119 ? 35.922 7.529 -44.144 1.00 97.75 119 VAL A CA 1
ATOM 913 C C . VAL A 1 119 ? 35.554 8.445 -42.983 1.00 97.75 119 VAL A C 1
ATOM 915 O O . VAL A 1 119 ? 35.986 9.595 -42.948 1.00 97.75 119 VAL A O 1
ATOM 918 N N . VAL A 1 120 ? 34.788 7.928 -42.029 1.00 97.19 120 VAL A N 1
ATOM 919 C CA . VAL A 1 120 ? 34.497 8.570 -40.744 1.00 97.19 120 VAL A CA 1
ATOM 920 C C . VAL A 1 120 ? 35.282 7.849 -39.657 1.00 97.19 120 VAL A C 1
ATOM 922 O O . VAL A 1 120 ? 35.304 6.616 -39.643 1.00 97.19 120 VAL A O 1
ATOM 925 N N . LEU A 1 121 ? 35.931 8.613 -38.775 1.00 96.50 121 LEU A N 1
ATOM 926 C CA . LEU A 1 121 ? 36.773 8.079 -37.700 1.00 96.50 121 LEU A CA 1
ATOM 927 C C . LEU A 1 121 ? 36.219 8.406 -36.306 1.00 96.50 121 LEU A C 1
ATOM 929 O O . LEU A 1 121 ? 35.735 9.523 -36.091 1.00 96.50 121 LEU A O 1
ATOM 933 N N . PRO A 1 122 ? 36.329 7.473 -35.348 1.00 93.06 122 PRO A N 1
ATOM 934 C CA . PRO A 1 122 ? 35.968 7.712 -33.968 1.00 93.06 122 PRO A CA 1
ATOM 935 C C . PRO A 1 122 ? 37.065 8.490 -33.230 1.00 93.06 122 PRO A C 1
ATOM 937 O O . PRO A 1 122 ? 38.258 8.298 -33.460 1.00 93.06 122 PRO A O 1
ATOM 940 N N . THR A 1 123 ? 36.653 9.338 -32.297 1.00 89.88 123 THR A N 1
ATOM 941 C CA . THR A 1 123 ? 37.467 9.807 -31.168 1.00 89.88 123 THR A CA 1
ATOM 942 C C . THR A 1 123 ? 36.893 9.207 -29.883 1.00 89.88 123 THR A C 1
ATOM 944 O O . THR A 1 123 ? 35.713 8.855 -29.835 1.00 89.88 123 THR A O 1
ATOM 947 N N . ALA A 1 124 ? 37.717 9.049 -28.854 1.00 83.19 124 ALA A N 1
ATOM 948 C CA . ALA A 1 124 ? 37.272 8.597 -27.543 1.00 83.19 124 ALA A CA 1
ATOM 949 C C . ALA A 1 124 ? 37.379 9.739 -26.536 1.00 83.19 124 ALA A C 1
ATOM 951 O O . ALA A 1 124 ? 38.179 10.651 -26.701 1.00 83.19 124 ALA A O 1
ATOM 952 N N . VAL A 1 125 ? 36.584 9.674 -25.479 1.00 76.56 125 VAL A N 1
ATOM 953 C CA . VAL A 1 125 ? 36.726 10.512 -24.290 1.00 76.56 125 VAL A CA 1
ATOM 954 C C . VAL A 1 125 ? 37.170 9.599 -23.151 1.00 76.56 125 VAL A C 1
ATOM 956 O O . VAL A 1 125 ? 36.529 8.575 -22.905 1.00 76.56 125 VAL A O 1
ATOM 959 N N . GLU A 1 126 ? 38.256 9.940 -22.457 1.00 66.69 126 GLU A N 1
ATOM 960 C CA . GLU A 1 126 ? 38.648 9.213 -21.246 1.00 66.69 126 GLU A CA 1
ATOM 961 C C . GLU A 1 126 ? 37.586 9.416 -20.162 1.00 66.69 126 GLU A C 1
ATOM 963 O O . GLU A 1 126 ? 37.373 10.530 -19.690 1.00 66.69 126 GLU A O 1
ATOM 968 N N . GLN A 1 127 ? 36.908 8.341 -19.759 1.00 57.03 127 GLN A N 1
ATOM 969 C CA . GLN A 1 127 ? 36.030 8.366 -18.593 1.00 57.03 127 GLN A CA 1
ATOM 970 C C . GLN A 1 127 ? 36.801 7.861 -17.363 1.00 57.03 127 GLN A C 1
ATOM 972 O O . GLN A 1 127 ? 37.358 6.756 -17.415 1.00 57.03 127 GLN A O 1
ATOM 977 N N . PRO A 1 128 ? 36.841 8.620 -16.249 1.00 40.84 128 PRO A N 1
ATOM 978 C CA . PRO A 1 128 ? 37.412 8.122 -15.005 1.00 40.84 128 PRO A CA 1
ATOM 979 C C . PRO A 1 128 ? 36.636 6.872 -14.561 1.00 40.84 128 PRO A C 1
ATOM 981 O O . PRO A 1 128 ? 35.433 6.942 -14.333 1.00 40.84 128 PRO A O 1
ATOM 984 N N . GLY A 1 129 ? 37.313 5.721 -14.467 1.00 42.47 129 GLY A N 1
ATOM 985 C CA . GLY A 1 129 ? 36.716 4.466 -13.982 1.00 42.47 129 GLY A CA 1
ATOM 986 C C . GLY A 1 129 ? 36.438 3.376 -15.028 1.00 42.47 129 GLY A C 1
ATOM 987 O O . GLY A 1 129 ? 35.929 2.320 -14.662 1.00 42.47 129 GLY A O 1
ATOM 988 N N . ALA A 1 130 ? 36.832 3.544 -16.299 1.00 38.50 130 ALA A N 1
ATOM 989 C CA . ALA A 1 130 ? 36.633 2.530 -17.355 1.00 38.50 130 ALA A CA 1
ATOM 990 C C . ALA A 1 130 ? 37.303 1.152 -17.090 1.00 38.50 130 ALA A C 1
ATOM 992 O O . ALA A 1 130 ? 37.037 0.179 -17.796 1.00 38.50 130 ALA A O 1
ATOM 993 N N . ALA A 1 131 ? 38.123 1.026 -16.042 1.00 34.69 131 ALA A N 1
ATOM 994 C CA . ALA A 1 131 ? 38.618 -0.248 -15.527 1.00 34.69 131 ALA A CA 1
ATOM 995 C C . ALA A 1 131 ? 37.640 -0.874 -14.509 1.00 34.69 131 ALA A C 1
ATOM 997 O O . ALA A 1 131 ? 37.967 -1.035 -13.341 1.00 34.69 131 ALA A O 1
ATOM 998 N N . GLY A 1 132 ? 36.434 -1.245 -14.950 1.00 35.12 132 GLY A N 1
ATOM 999 C CA . GLY A 1 132 ? 35.607 -2.276 -14.299 1.00 35.12 132 GLY A CA 1
ATOM 1000 C C . GLY A 1 132 ? 35.109 -2.042 -12.863 1.00 35.12 132 GLY A C 1
ATOM 1001 O O . GLY A 1 132 ? 34.510 -2.959 -12.304 1.00 35.12 132 GLY A O 1
ATOM 1002 N N . THR A 1 133 ? 35.301 -0.867 -12.264 1.00 27.88 133 THR A N 1
ATOM 1003 C CA . THR A 1 133 ? 34.698 -0.511 -10.970 1.00 27.88 133 THR A CA 1
ATOM 1004 C C . THR A 1 133 ? 33.745 0.667 -11.150 1.00 27.88 133 THR A C 1
ATOM 1006 O O . THR A 1 133 ? 34.212 1.748 -11.512 1.00 27.88 133 THR A O 1
ATOM 1009 N N . PRO A 1 134 ? 32.435 0.496 -10.898 1.00 35.69 134 PRO A N 1
ATOM 1010 C CA . PRO A 1 134 ? 31.482 1.593 -10.958 1.00 35.69 134 PRO A CA 1
ATOM 1011 C C . PRO A 1 134 ? 31.736 2.525 -9.771 1.00 35.69 134 PRO A C 1
ATOM 1013 O O . PRO A 1 134 ? 31.348 2.239 -8.640 1.00 35.69 134 PRO A O 1
ATOM 1016 N N . THR A 1 135 ? 32.429 3.635 -10.003 1.00 29.94 135 THR A N 1
ATOM 1017 C CA . THR A 1 135 ? 32.365 4.784 -9.096 1.00 29.94 135 THR A CA 1
ATOM 1018 C C . THR A 1 135 ? 31.097 5.582 -9.406 1.00 29.94 135 THR A C 1
ATOM 1020 O O . THR A 1 135 ? 30.812 5.798 -10.586 1.00 29.94 135 THR A O 1
ATOM 1023 N N . PRO A 1 136 ? 30.319 6.012 -8.394 1.00 32.16 136 PRO A N 1
ATOM 1024 C CA . PRO A 1 136 ? 29.103 6.786 -8.622 1.00 32.16 136 PRO A CA 1
ATOM 1025 C C . PRO A 1 136 ? 29.427 8.082 -9.379 1.00 32.16 136 PRO A C 1
ATOM 1027 O O . PRO A 1 136 ? 30.482 8.669 -9.121 1.00 32.16 136 PRO A O 1
ATOM 1030 N N . PRO A 1 137 ? 28.541 8.568 -10.266 1.00 40.25 137 PRO A N 1
ATOM 1031 C CA . PRO A 1 137 ? 28.715 9.879 -10.869 1.00 40.25 137 PRO A CA 1
ATOM 1032 C C . PRO A 1 137 ? 28.606 10.935 -9.765 1.00 40.25 137 PRO A C 1
ATOM 1034 O O . PRO A 1 137 ? 27.538 11.147 -9.189 1.00 40.25 137 PRO A O 1
ATOM 1037 N N . GLU A 1 138 ? 29.720 11.587 -9.438 1.00 31.19 138 GLU A N 1
ATOM 1038 C CA . GLU A 1 138 ? 29.697 12.800 -8.623 1.00 31.19 138 GLU A CA 1
ATOM 1039 C C . GLU A 1 138 ? 28.800 13.835 -9.332 1.00 31.19 138 GLU A C 1
ATOM 1041 O O . GLU A 1 138 ? 28.886 13.981 -10.558 1.00 31.19 138 GLU A O 1
ATOM 1046 N N . PRO A 1 139 ? 27.916 14.557 -8.619 1.00 39.12 139 PRO A N 1
ATOM 1047 C CA . PRO A 1 139 ? 27.046 15.541 -9.238 1.00 39.12 139 PRO A CA 1
ATOM 1048 C C . PRO A 1 139 ? 27.875 16.783 -9.561 1.00 39.12 139 PRO A C 1
ATOM 1050 O O . PRO A 1 139 ? 27.898 17.761 -8.820 1.00 39.12 139 PRO A O 1
ATOM 1053 N N . ALA A 1 140 ? 28.573 16.748 -10.687 1.00 36.16 140 ALA A N 1
ATOM 1054 C CA . ALA A 1 140 ? 29.337 17.874 -11.169 1.00 36.16 140 ALA A CA 1
ATOM 1055 C C . ALA A 1 140 ? 29.172 17.990 -12.683 1.00 36.16 140 ALA A C 1
ATOM 1057 O O . ALA A 1 140 ? 29.879 17.372 -13.470 1.00 36.16 140 ALA A O 1
ATOM 1058 N N . ARG A 1 141 ? 28.330 18.940 -13.102 1.00 40.34 141 ARG A N 1
ATOM 1059 C CA . ARG A 1 141 ? 28.464 19.638 -14.396 1.00 40.34 141 ARG A CA 1
ATOM 1060 C C . ARG A 1 141 ? 29.795 20.421 -14.507 1.00 40.34 141 ARG A C 1
ATOM 1062 O O . ARG A 1 141 ? 29.900 21.348 -15.303 1.00 40.34 141 ARG A O 1
ATOM 1069 N N . ALA A 1 142 ? 30.807 20.084 -13.710 1.00 40.91 142 ALA A N 1
ATOM 1070 C CA . ALA A 1 142 ? 32.124 20.687 -13.724 1.00 40.91 142 ALA A CA 1
ATOM 1071 C C . ALA A 1 142 ? 33.127 19.641 -14.226 1.00 40.91 142 ALA A C 1
ATOM 1073 O O . ALA A 1 142 ? 33.408 18.660 -13.550 1.00 40.91 142 ALA A O 1
ATOM 1074 N N . SER A 1 143 ? 33.668 19.896 -15.417 1.00 49.25 143 SER A N 1
ATOM 1075 C CA . SER A 1 143 ? 34.759 19.171 -16.089 1.00 49.25 143 SER A CA 1
ATOM 1076 C C . SER A 1 143 ? 34.435 17.828 -16.768 1.00 49.25 143 SER A C 1
ATOM 1078 O O . SER A 1 143 ? 35.046 16.808 -16.478 1.00 49.25 143 SER A O 1
ATOM 1080 N N . ALA A 1 144 ? 33.547 17.837 -17.770 1.00 60.25 144 ALA A N 1
ATOM 1081 C CA . ALA A 1 144 ? 33.572 16.788 -18.795 1.00 60.25 144 ALA A CA 1
ATOM 1082 C C . ALA A 1 144 ? 34.959 16.794 -19.501 1.00 60.25 144 ALA A C 1
ATOM 1084 O O . ALA A 1 144 ? 35.358 17.855 -20.004 1.00 60.25 144 ALA A O 1
ATOM 1085 N N . PRO A 1 145 ? 35.720 15.679 -19.504 1.00 66.88 145 PRO A N 1
ATOM 1086 C CA . PRO A 1 145 ? 37.104 15.643 -19.984 1.00 66.88 145 PRO A CA 1
ATOM 1087 C C . PRO A 1 145 ? 37.231 15.951 -21.482 1.00 66.88 145 PRO A C 1
ATOM 1089 O O . PRO A 1 145 ? 36.307 15.751 -22.271 1.00 66.88 145 PRO A O 1
ATOM 1092 N N . ALA A 1 146 ? 38.384 16.467 -21.905 1.00 71.00 146 ALA A N 1
ATOM 1093 C CA . ALA A 1 146 ? 38.626 16.687 -23.327 1.00 71.00 146 ALA A CA 1
ATOM 1094 C C . ALA A 1 146 ? 38.662 15.336 -24.076 1.00 71.00 146 ALA A C 1
ATOM 1096 O O . ALA A 1 146 ? 39.174 14.356 -23.533 1.00 71.00 146 ALA A O 1
ATOM 1097 N N . PRO A 1 147 ? 38.136 15.260 -25.311 1.00 76.19 147 PRO A N 1
ATOM 1098 C CA . PRO A 1 147 ? 38.277 14.067 -26.138 1.00 76.19 147 PRO A CA 1
ATOM 1099 C C . PRO A 1 147 ? 39.751 13.806 -26.460 1.00 76.19 147 PRO A C 1
ATOM 1101 O O . PRO A 1 147 ? 40.514 14.734 -26.745 1.00 76.19 147 PRO A O 1
ATOM 1104 N N . THR A 1 148 ? 40.136 12.535 -26.468 1.00 80.81 148 THR A N 1
ATOM 1105 C CA . THR A 1 148 ? 41.452 12.075 -26.897 1.00 80.81 148 THR A CA 1
ATOM 1106 C C . THR A 1 148 ? 41.634 12.418 -28.378 1.00 80.81 148 THR A C 1
ATOM 1108 O O . THR A 1 148 ? 40.882 11.922 -29.232 1.00 80.81 148 THR A O 1
ATOM 1111 N N . PRO A 1 149 ? 42.600 13.288 -28.720 1.00 79.00 149 PRO A N 1
ATOM 1112 C CA . PRO A 1 149 ? 42.765 13.738 -30.088 1.00 79.00 149 PRO A CA 1
ATOM 1113 C C . PRO A 1 149 ? 43.237 12.582 -30.973 1.00 79.00 149 PRO A C 1
ATOM 1115 O O . PRO A 1 149 ? 44.159 11.845 -30.635 1.00 79.00 149 PRO A O 1
ATOM 1118 N N . LEU A 1 150 ? 42.622 12.459 -32.148 1.00 85.94 150 LEU A N 1
ATOM 1119 C CA . LEU A 1 150 ? 43.150 11.627 -33.226 1.00 85.94 150 LEU A CA 1
ATOM 1120 C C . LEU A 1 150 ? 44.534 12.140 -33.637 1.00 85.94 150 LEU A C 1
ATOM 1122 O O . LEU A 1 150 ? 44.771 13.352 -33.657 1.00 85.94 150 LEU A O 1
ATOM 1126 N N . VAL A 1 151 ? 45.419 11.236 -34.066 1.00 89.69 151 VAL A N 1
ATOM 1127 C CA . VAL A 1 151 ? 46.661 11.652 -34.728 1.00 89.69 151 VAL A CA 1
ATOM 1128 C C . VAL A 1 151 ? 46.289 12.551 -35.913 1.00 89.69 151 VAL A C 1
ATOM 1130 O O . VAL A 1 151 ? 45.461 12.194 -36.757 1.00 89.69 151 VAL A O 1
ATOM 1133 N N . SER A 1 152 ? 46.899 13.737 -35.970 1.00 87.69 152 SER A N 1
ATOM 1134 C CA . SER A 1 152 ? 46.480 14.851 -36.835 1.00 87.69 152 SER A CA 1
ATOM 1135 C C . SER A 1 152 ? 46.358 14.488 -38.318 1.00 87.69 152 SER A C 1
ATOM 1137 O O . SER A 1 152 ? 45.459 14.985 -39.000 1.00 87.69 152 SER A O 1
ATOM 1139 N N . MET A 1 153 ? 47.211 13.588 -38.818 1.00 91.56 153 MET A N 1
ATOM 1140 C CA . MET A 1 153 ? 47.153 13.119 -40.206 1.00 91.56 153 MET A CA 1
ATOM 1141 C C . MET A 1 153 ? 45.873 12.330 -40.513 1.00 91.56 153 MET A C 1
ATOM 1143 O O . MET A 1 153 ? 45.312 12.484 -41.593 1.00 91.56 153 MET A O 1
ATOM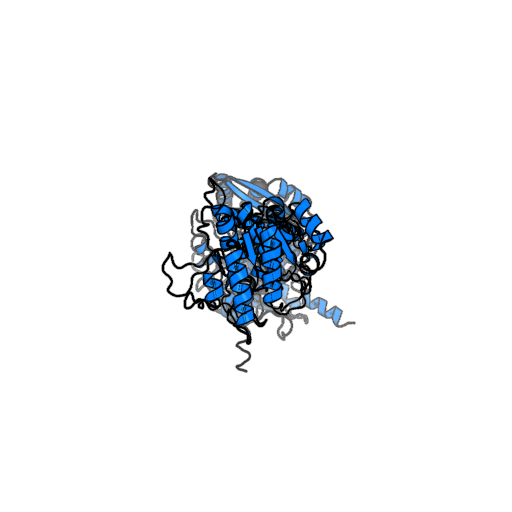 1147 N N . PHE A 1 154 ? 45.368 11.538 -39.562 1.00 93.94 154 PHE A N 1
ATOM 1148 C CA . PHE A 1 154 ? 44.118 10.798 -39.735 1.00 93.94 154 PHE A CA 1
ATOM 1149 C C . PHE A 1 154 ? 42.911 11.720 -39.616 1.00 93.94 154 PHE A C 1
ATOM 1151 O O . PHE A 1 154 ? 41.998 11.625 -40.432 1.00 93.94 154 PHE A O 1
ATOM 1158 N N . ALA A 1 155 ? 42.935 12.652 -38.657 1.00 88.81 155 ALA A N 1
ATOM 1159 C CA . ALA A 1 155 ? 41.890 13.664 -38.515 1.00 88.81 155 ALA A CA 1
ATOM 1160 C C . ALA A 1 155 ? 41.746 14.517 -39.787 1.00 88.81 155 ALA A C 1
ATOM 1162 O O . ALA A 1 155 ? 40.631 14.781 -40.224 1.00 88.81 155 ALA A O 1
ATOM 1163 N N . SER A 1 156 ? 42.871 14.892 -40.408 1.00 91.25 156 SER A N 1
ATOM 1164 C CA . SER A 1 156 ? 42.892 15.689 -41.644 1.00 91.25 156 SER A CA 1
ATOM 1165 C C . SER A 1 156 ? 42.479 14.889 -42.885 1.00 91.25 156 SER A C 1
ATOM 1167 O O . SER A 1 156 ? 41.925 15.454 -43.822 1.00 91.25 156 SER A O 1
ATOM 1169 N N . ALA A 1 157 ? 42.762 13.582 -42.910 1.00 94.12 157 ALA A N 1
ATOM 1170 C CA . ALA A 1 157 ? 42.402 12.699 -44.019 1.00 94.12 157 ALA A CA 1
ATOM 1171 C C . ALA A 1 157 ? 40.928 12.255 -43.981 1.00 94.12 157 ALA A C 1
ATOM 1173 O O . ALA A 1 157 ? 40.350 11.937 -45.022 1.00 94.12 157 ALA A O 1
ATOM 1174 N N . ALA A 1 158 ? 40.324 12.185 -42.792 1.00 95.31 158 ALA A N 1
ATOM 1175 C CA . ALA A 1 158 ? 38.957 11.716 -42.611 1.00 95.31 158 ALA A CA 1
ATOM 1176 C C . ALA A 1 158 ? 37.922 12.699 -43.171 1.00 95.31 158 ALA A C 1
ATOM 1178 O O . ALA A 1 158 ? 38.069 13.917 -43.117 1.00 95.31 158 ALA A O 1
ATOM 1179 N N . ARG A 1 159 ? 36.806 12.155 -43.662 1.00 94.06 159 ARG A N 1
ATOM 1180 C CA . ARG A 1 159 ? 35.665 12.943 -44.146 1.00 94.06 159 ARG A CA 1
ATOM 1181 C C . ARG A 1 159 ? 34.958 13.684 -43.013 1.00 94.06 159 ARG A C 1
ATOM 1183 O O . ARG A 1 159 ? 34.428 14.773 -43.241 1.00 94.06 159 ARG A O 1
ATOM 1190 N N . ALA A 1 160 ? 34.886 13.035 -41.854 1.00 92.12 160 ALA A N 1
ATOM 1191 C CA . ALA A 1 160 ? 34.326 13.537 -40.609 1.00 92.12 160 ALA A CA 1
ATOM 1192 C C . ALA A 1 160 ? 34.878 12.716 -39.434 1.00 92.12 160 ALA A C 1
ATOM 1194 O O . ALA A 1 160 ? 35.367 11.597 -39.613 1.00 92.12 160 ALA A O 1
ATOM 1195 N N . THR A 1 161 ? 34.744 13.254 -38.228 1.00 91.31 161 THR A N 1
ATOM 1196 C CA . THR A 1 161 ? 35.068 12.571 -36.973 1.00 91.31 161 THR A CA 1
ATOM 1197 C C . THR A 1 161 ? 33.864 12.619 -36.032 1.00 91.31 161 THR A C 1
ATOM 1199 O O . THR A 1 161 ? 32.950 13.423 -36.227 1.00 91.31 161 THR A O 1
ATOM 1202 N N . GLY A 1 162 ? 33.811 11.738 -35.036 1.00 89.38 162 GLY A N 1
ATOM 1203 C CA . GLY A 1 162 ? 32.782 11.785 -33.993 1.00 89.38 162 GLY A CA 1
ATOM 1204 C C . GLY A 1 162 ? 33.154 10.934 -32.787 1.00 89.38 162 GLY A C 1
ATOM 1205 O O . GLY A 1 162 ? 33.992 10.046 -32.909 1.00 89.38 162 GLY A O 1
ATOM 1206 N N . PHE A 1 163 ? 32.581 11.208 -31.617 1.00 89.50 163 PHE A N 1
ATOM 1207 C CA . PHE A 1 163 ? 32.947 10.490 -30.393 1.00 89.50 163 PHE A CA 1
ATOM 1208 C C . PHE A 1 163 ? 32.242 9.124 -30.309 1.00 89.50 163 PHE A C 1
ATOM 1210 O O . PHE A 1 163 ? 31.059 9.017 -30.627 1.00 89.50 163 PHE A O 1
ATOM 1217 N N . ALA A 1 164 ? 32.960 8.069 -29.928 1.00 89.38 164 ALA A N 1
ATOM 1218 C CA . ALA A 1 164 ? 32.449 6.693 -29.979 1.00 89.38 164 ALA A CA 1
ATOM 1219 C C . ALA A 1 164 ? 31.933 6.149 -28.640 1.00 89.38 164 ALA A C 1
ATOM 1221 O O . ALA A 1 164 ? 31.252 5.129 -28.628 1.00 89.38 164 ALA A O 1
ATOM 1222 N N . ASN A 1 165 ? 32.229 6.813 -27.519 1.00 87.19 165 ASN A N 1
ATOM 1223 C CA . ASN A 1 165 ? 31.819 6.340 -26.199 1.00 87.19 165 ASN A CA 1
ATOM 1224 C C . ASN A 1 165 ? 30.298 6.160 -26.091 1.00 87.19 165 ASN A C 1
ATOM 1226 O O . ASN A 1 165 ? 29.519 7.017 -26.514 1.00 87.19 165 ASN A O 1
ATOM 1230 N N . PHE A 1 166 ? 29.897 5.072 -25.440 1.00 85.75 166 PHE A N 1
ATOM 1231 C CA . PHE A 1 166 ? 28.516 4.830 -25.044 1.00 85.75 166 PHE A CA 1
ATOM 1232 C C . PHE A 1 166 ? 28.244 5.372 -23.641 1.00 85.75 166 PHE A C 1
ATOM 1234 O O . PHE A 1 166 ? 29.153 5.500 -22.819 1.00 85.75 166 PHE A O 1
ATOM 1241 N N . GLU A 1 167 ? 26.974 5.654 -23.362 1.00 84.31 167 GLU A N 1
ATOM 1242 C CA . GLU A 1 167 ? 26.510 5.875 -21.998 1.00 84.31 167 GLU A CA 1
ATOM 1243 C C . GLU A 1 167 ? 26.267 4.508 -21.346 1.00 84.31 167 GLU A C 1
ATOM 1245 O O . GLU A 1 167 ? 25.494 3.693 -21.859 1.00 84.31 167 GLU A O 1
ATOM 1250 N N . VAL A 1 168 ? 26.973 4.244 -20.247 1.00 83.62 168 VAL A N 1
ATOM 1251 C CA . VAL A 1 168 ? 26.852 3.005 -19.475 1.00 83.62 168 VAL A CA 1
ATOM 1252 C C . VAL A 1 168 ? 26.071 3.324 -18.207 1.00 83.62 168 VAL A C 1
ATOM 1254 O O . VAL A 1 168 ? 26.487 4.178 -17.424 1.00 83.62 168 VAL A O 1
ATOM 1257 N N . ASP A 1 169 ? 24.935 2.656 -18.021 1.00 83.94 169 ASP A N 1
ATOM 1258 C CA . ASP A 1 169 ? 24.126 2.796 -16.811 1.00 83.94 169 ASP A CA 1
ATOM 1259 C C . ASP A 1 169 ? 24.860 2.226 -15.581 1.00 83.94 169 ASP A C 1
ATOM 1261 O O . ASP A 1 169 ? 25.856 1.508 -15.699 1.00 83.94 169 ASP A O 1
ATOM 1265 N N . LEU A 1 170 ? 24.358 2.520 -14.375 1.00 76.50 170 LEU A N 1
ATOM 1266 C CA . LEU A 1 170 ? 24.953 2.061 -13.106 1.00 76.50 170 LEU A CA 1
ATOM 1267 C C . LEU A 1 170 ? 25.119 0.534 -13.021 1.00 76.50 170 LEU A C 1
ATOM 1269 O O . LEU A 1 170 ? 26.013 0.049 -12.331 1.00 76.50 170 LEU A O 1
ATOM 1273 N N . ASP A 1 171 ? 24.285 -0.217 -13.738 1.00 79.81 171 ASP A N 1
ATOM 1274 C CA . ASP A 1 171 ? 24.325 -1.679 -13.818 1.00 79.81 171 ASP A CA 1
ATOM 1275 C C . ASP A 1 171 ? 25.271 -2.216 -14.910 1.00 79.81 171 ASP A C 1
ATOM 1277 O O . ASP A 1 171 ? 25.341 -3.424 -15.150 1.00 79.81 171 ASP A O 1
ATOM 1281 N N . GLY A 1 172 ? 26.028 -1.336 -15.570 1.00 83.94 172 GLY A N 1
ATOM 1282 C CA . GLY A 1 172 ? 26.999 -1.698 -16.599 1.00 83.94 172 GLY A CA 1
ATOM 1283 C C . GLY A 1 172 ? 26.392 -1.949 -17.982 1.00 83.94 172 GLY A C 1
ATOM 1284 O O . GLY A 1 172 ? 27.106 -2.407 -18.880 1.00 83.94 172 GLY A O 1
ATOM 1285 N N . VAL A 1 173 ? 25.095 -1.686 -18.168 1.00 88.94 173 VAL A N 1
ATOM 1286 C CA . VAL A 1 173 ? 24.376 -1.937 -19.421 1.00 88.94 173 VAL A CA 1
ATOM 1287 C C . VAL A 1 173 ? 24.314 -0.667 -20.272 1.00 88.94 173 VAL A C 1
ATOM 1289 O O . VAL A 1 173 ? 24.054 0.430 -19.786 1.00 88.94 173 VAL A O 1
ATOM 1292 N N . VAL A 1 174 ? 24.535 -0.816 -21.577 1.00 90.88 174 VAL A N 1
ATOM 1293 C CA . VAL A 1 174 ? 24.371 0.262 -22.557 1.00 90.88 174 VAL A CA 1
ATOM 1294 C C . VAL A 1 174 ? 22.927 0.274 -23.043 1.00 90.88 174 VAL A C 1
ATOM 1296 O O . VAL A 1 174 ? 22.489 -0.669 -23.700 1.00 90.88 174 VAL A O 1
ATOM 1299 N N . ARG A 1 175 ? 22.187 1.346 -22.744 1.00 90.94 175 ARG A N 1
ATOM 1300 C CA . ARG A 1 175 ? 20.796 1.551 -23.207 1.00 90.94 175 ARG A CA 1
ATOM 1301 C C . ARG A 1 175 ? 20.631 2.792 -24.069 1.00 90.94 175 ARG A C 1
ATOM 1303 O O . ARG A 1 175 ? 19.815 2.804 -24.993 1.00 90.94 175 ARG A O 1
ATOM 1310 N N . ARG A 1 176 ? 21.427 3.820 -23.773 1.00 89.25 176 ARG A N 1
ATOM 1311 C CA . ARG A 1 176 ? 21.345 5.136 -24.396 1.00 89.25 176 ARG A CA 1
ATOM 1312 C C . ARG A 1 176 ? 22.531 5.408 -25.307 1.00 89.25 176 ARG A C 1
ATOM 1314 O O . ARG A 1 176 ? 23.673 5.041 -25.039 1.00 89.25 176 ARG A O 1
ATOM 1321 N N . LEU A 1 177 ? 22.224 6.091 -26.397 1.00 86.50 177 LEU A N 1
ATOM 1322 C CA . LEU A 1 177 ? 23.178 6.709 -27.291 1.00 86.50 177 LEU A CA 1
ATOM 1323 C C . LEU A 1 177 ? 23.256 8.201 -26.958 1.00 86.50 177 LEU A C 1
ATOM 1325 O O . LEU A 1 177 ? 22.283 8.910 -27.224 1.00 86.50 177 LEU A O 1
ATOM 1329 N N . PRO A 1 178 ? 24.391 8.710 -26.471 1.00 85.69 178 PRO A N 1
ATOM 1330 C CA . PRO A 1 178 ? 24.636 10.146 -26.476 1.00 85.69 178 PRO A CA 1
ATOM 1331 C C . PRO A 1 178 ? 24.750 10.626 -27.932 1.00 85.69 178 PRO A C 1
ATOM 1333 O O . PRO A 1 178 ? 25.468 10.033 -28.733 1.00 85.69 178 PRO A O 1
ATOM 1336 N N . LEU A 1 179 ? 24.015 11.674 -28.302 1.00 84.56 179 LEU A N 1
ATOM 1337 C CA . LEU A 1 179 ? 23.994 12.206 -29.672 1.00 84.56 179 LEU A CA 1
ATOM 1338 C C . LEU A 1 179 ? 25.071 13.267 -29.888 1.00 84.56 179 LEU A C 1
ATOM 1340 O O . LEU A 1 179 ? 25.649 13.364 -30.974 1.00 84.56 179 LEU A O 1
ATOM 1344 N N . THR A 1 180 ? 25.340 14.043 -28.840 1.00 82.44 180 THR A N 1
ATOM 1345 C CA . THR A 1 180 ? 26.346 15.104 -28.817 1.00 82.44 180 THR A CA 1
ATOM 1346 C C . THR A 1 180 ? 27.105 15.044 -27.500 1.00 82.44 180 THR A C 1
ATOM 1348 O O . THR A 1 180 ? 26.506 14.910 -26.436 1.00 82.44 180 THR A O 1
ATOM 1351 N N . TYR A 1 181 ? 28.424 15.163 -27.567 1.00 80.06 181 TYR A N 1
ATOM 1352 C CA . TYR A 1 181 ? 29.281 15.336 -26.407 1.00 80.06 181 TYR A CA 1
ATOM 1353 C C . TYR A 1 181 ? 29.632 16.813 -26.248 1.00 80.06 181 TYR A C 1
ATOM 1355 O O . TYR A 1 181 ? 30.039 17.456 -27.215 1.00 80.06 181 TYR A O 1
ATOM 1363 N N . TRP A 1 182 ? 29.509 17.344 -25.034 1.00 76.94 182 TRP A N 1
ATOM 1364 C CA . TRP A 1 182 ? 29.782 18.747 -24.723 1.00 76.94 182 TRP A CA 1
ATOM 1365 C C . TRP A 1 182 ? 30.998 18.852 -23.792 1.00 76.94 182 TRP A C 1
ATOM 1367 O O . TRP A 1 182 ? 30.864 18.605 -22.590 1.00 76.94 182 TRP A O 1
ATOM 1377 N N . PRO A 1 183 ? 32.193 19.188 -24.315 1.00 70.50 183 PRO A N 1
ATOM 1378 C CA . PRO A 1 183 ? 33.380 19.394 -23.492 1.00 70.50 183 PRO A CA 1
ATOM 1379 C C . PRO A 1 183 ? 33.195 20.537 -22.486 1.00 70.50 183 PRO A C 1
ATOM 1381 O O . PRO A 1 183 ? 32.476 21.507 -22.734 1.00 70.50 183 PRO A O 1
ATOM 1384 N N . ALA A 1 184 ? 33.891 20.477 -21.352 1.00 67.25 184 ALA A N 1
ATOM 1385 C CA . ALA A 1 184 ? 33.821 21.543 -20.358 1.00 67.25 184 ALA A CA 1
ATOM 1386 C C . ALA A 1 184 ? 34.238 22.909 -20.939 1.00 67.25 184 ALA A C 1
ATOM 1388 O O . ALA A 1 184 ? 35.324 23.054 -21.497 1.00 67.25 184 ALA A O 1
ATOM 1389 N N . GLY A 1 185 ? 33.377 23.920 -20.784 1.00 64.06 185 GLY A N 1
ATOM 1390 C CA . GLY A 1 185 ? 33.627 25.277 -21.284 1.00 64.06 185 GLY A CA 1
ATOM 1391 C C . GLY A 1 185 ? 33.330 25.492 -22.775 1.00 64.06 185 GLY A C 1
ATOM 1392 O O . GLY A 1 185 ? 33.635 26.566 -23.291 1.00 64.06 185 GLY A O 1
ATOM 1393 N N . SER A 1 186 ? 32.729 24.519 -23.473 1.00 63.88 186 SER A N 1
ATOM 1394 C CA . SER A 1 186 ? 32.297 24.691 -24.865 1.00 63.88 186 SER A CA 1
ATOM 1395 C C . SER A 1 186 ? 31.131 25.682 -24.991 1.00 63.88 186 SER A C 1
ATOM 1397 O O . SER A 1 186 ? 30.211 25.675 -24.172 1.00 63.88 186 SER A O 1
ATOM 1399 N N . SER A 1 187 ? 31.128 26.498 -26.051 1.00 60.75 187 SER A N 1
ATOM 1400 C CA . SER A 1 187 ? 29.951 27.283 -26.452 1.00 60.75 187 SER A CA 1
ATOM 1401 C C . SER A 1 187 ? 28.805 26.357 -26.911 1.00 60.75 187 SER A C 1
ATOM 1403 O O . SER A 1 187 ? 29.067 25.190 -27.207 1.00 60.75 187 SER A O 1
ATOM 1405 N N . PRO A 1 188 ? 27.556 26.847 -27.059 1.00 58.28 188 PRO A N 1
ATOM 1406 C CA . PRO A 1 188 ? 26.432 26.074 -27.616 1.00 58.28 188 PRO A CA 1
ATOM 1407 C C . PRO A 1 188 ? 26.641 25.540 -29.046 1.00 58.28 188 PRO A C 1
ATOM 1409 O O . PRO A 1 188 ? 25.783 24.838 -29.564 1.00 58.28 188 PRO A O 1
ATOM 1412 N N . GLU A 1 189 ? 27.757 25.870 -29.698 1.00 59.06 189 GLU A N 1
ATOM 1413 C CA . GLU A 1 189 ? 28.149 25.366 -31.021 1.00 59.06 189 GLU A CA 1
ATOM 1414 C C . GLU A 1 189 ? 29.366 24.419 -30.953 1.00 59.06 189 GLU A C 1
ATOM 1416 O O . GLU A 1 189 ? 29.757 23.841 -31.961 1.00 59.06 189 GLU A O 1
ATOM 1421 N N . GLY A 1 190 ? 29.972 24.241 -29.772 1.00 64.19 190 GLY A N 1
ATOM 1422 C CA . GLY A 1 190 ? 31.186 23.444 -29.557 1.00 64.19 190 GLY A CA 1
ATOM 1423 C C . GLY A 1 190 ? 30.948 21.962 -29.246 1.00 64.19 190 GLY A C 1
ATOM 1424 O O . GLY A 1 190 ? 31.864 21.294 -28.766 1.00 64.19 190 GLY A O 1
ATOM 1425 N N . GLY A 1 191 ? 29.732 21.461 -29.470 1.00 74.25 191 GLY A N 1
ATOM 1426 C CA . GLY A 1 191 ? 29.378 20.060 -29.264 1.00 74.25 191 GLY A CA 1
ATOM 1427 C C . GLY A 1 191 ? 29.977 19.148 -30.338 1.00 74.25 191 GLY A C 1
ATOM 1428 O O . GLY A 1 191 ? 29.975 19.470 -31.526 1.00 74.25 191 GLY A O 1
ATOM 1429 N N . LEU A 1 192 ? 30.477 17.985 -29.929 1.00 79.75 192 LEU A N 1
ATOM 1430 C CA . LEU A 1 192 ? 31.021 16.966 -30.822 1.00 79.75 192 LEU A CA 1
ATOM 1431 C C . LEU A 1 192 ? 29.945 15.917 -31.138 1.00 79.75 192 LEU A C 1
ATOM 1433 O O . LEU A 1 192 ? 29.424 15.312 -30.202 1.00 79.75 192 LEU A O 1
ATOM 1437 N N . PRO A 1 193 ? 29.609 15.653 -32.416 1.00 86.62 193 PRO A N 1
ATOM 1438 C CA . PRO A 1 193 ? 28.679 14.583 -32.776 1.00 86.62 193 PRO A CA 1
ATOM 1439 C C . PRO A 1 193 ? 29.184 13.211 -32.353 1.00 86.62 193 PRO A C 1
ATOM 1441 O O . PRO A 1 193 ? 30.382 12.924 -32.436 1.00 86.62 193 PRO A O 1
ATOM 1444 N N . ALA A 1 194 ? 28.252 12.321 -32.023 1.00 90.00 194 ALA A N 1
ATOM 1445 C CA . ALA A 1 194 ? 28.561 10.906 -31.888 1.00 90.00 194 ALA A CA 1
ATOM 1446 C C . ALA A 1 194 ? 29.066 10.331 -33.215 1.00 90.00 194 ALA A C 1
ATOM 1448 O O . ALA A 1 194 ? 28.620 10.721 -34.295 1.00 90.00 194 ALA A O 1
ATOM 1449 N N . PHE A 1 195 ? 29.962 9.352 -33.146 1.00 93.00 195 PHE A N 1
ATOM 1450 C CA . PHE A 1 195 ? 30.563 8.682 -34.299 1.00 93.00 195 PHE A CA 1
ATOM 1451 C C . PHE A 1 195 ? 29.510 8.201 -35.310 1.00 93.00 195 PHE A C 1
ATOM 1453 O O . PHE A 1 195 ? 29.614 8.462 -36.512 1.00 93.00 195 PHE A O 1
ATOM 1460 N N . ALA A 1 196 ? 28.438 7.579 -34.816 1.00 92.81 196 ALA A N 1
ATOM 1461 C CA . ALA A 1 196 ? 27.344 7.117 -35.658 1.00 92.81 196 ALA A CA 1
ATOM 1462 C C . ALA A 1 196 ? 26.515 8.267 -36.264 1.00 92.81 196 ALA A C 1
ATOM 1464 O O . ALA A 1 196 ? 26.084 8.168 -37.413 1.00 92.81 196 ALA A O 1
ATOM 1465 N N . VAL A 1 197 ? 26.343 9.382 -35.542 1.00 90.75 197 VAL A N 1
ATOM 1466 C CA . VAL A 1 197 ? 25.697 10.597 -36.073 1.00 90.75 197 VAL A CA 1
ATOM 1467 C C . VAL A 1 197 ? 26.544 11.180 -37.205 1.00 90.75 197 VAL A C 1
ATOM 1469 O O . VAL A 1 197 ? 26.016 11.434 -38.286 1.00 90.75 197 VAL A O 1
ATOM 1472 N N . SER A 1 198 ? 27.863 11.298 -37.023 1.00 91.69 198 SER A N 1
ATOM 1473 C CA . SER A 1 198 ? 28.788 11.747 -38.073 1.00 91.69 198 SER A CA 1
ATOM 1474 C C . SER A 1 198 ? 28.729 10.865 -39.322 1.00 91.69 198 SER A C 1
ATOM 1476 O O . SER A 1 198 ? 28.732 11.381 -40.441 1.00 91.69 198 SER A O 1
ATOM 1478 N N . ALA A 1 199 ? 28.620 9.544 -39.157 1.00 94.44 199 ALA A N 1
ATOM 1479 C CA . ALA A 1 199 ? 28.470 8.612 -40.271 1.00 94.44 199 ALA A CA 1
ATOM 1480 C C . ALA A 1 199 ? 27.139 8.794 -41.026 1.00 94.44 199 ALA A C 1
ATOM 1482 O O . ALA A 1 199 ? 27.141 8.829 -42.259 1.00 94.44 199 ALA A O 1
ATOM 1483 N N . VAL A 1 200 ? 26.017 8.975 -40.320 1.00 92.25 200 VAL A N 1
ATOM 1484 C CA . VAL A 1 200 ? 24.709 9.244 -40.949 1.00 92.25 200 VAL A CA 1
ATOM 1485 C C . VAL A 1 200 ? 24.690 10.607 -41.636 1.00 92.25 200 VAL A C 1
ATOM 1487 O O . VAL A 1 200 ? 24.233 10.700 -42.773 1.00 92.25 200 VAL A O 1
ATOM 1490 N N . CYS A 1 201 ? 25.257 11.647 -41.024 1.00 88.44 201 CYS A N 1
ATOM 1491 C CA . CYS A 1 201 ? 25.400 12.963 -41.647 1.00 88.44 201 CYS A CA 1
ATOM 1492 C C . CYS A 1 201 ? 26.254 12.896 -42.924 1.00 88.44 201 CYS A C 1
ATOM 1494 O O . CYS A 1 201 ? 25.864 13.441 -43.958 1.00 88.44 201 CYS A O 1
ATOM 1496 N N . ALA A 1 202 ? 27.382 12.176 -42.897 1.00 90.50 202 ALA A N 1
ATOM 1497 C CA . ALA A 1 202 ? 28.228 11.967 -44.075 1.00 90.50 202 ALA A CA 1
ATOM 1498 C C . ALA A 1 202 ? 27.508 11.186 -45.191 1.00 90.50 202 ALA A C 1
ATOM 1500 O O . ALA A 1 202 ? 27.765 11.421 -46.376 1.00 90.50 202 ALA A O 1
ATOM 1501 N N . TYR A 1 203 ? 26.596 10.282 -44.824 1.00 91.25 203 TYR A N 1
ATOM 1502 C CA . TYR A 1 203 ? 25.759 9.524 -45.754 1.00 91.25 203 TYR A CA 1
ATOM 1503 C C . TYR A 1 203 ? 24.660 10.403 -46.371 1.00 91.25 203 TYR A C 1
ATOM 1505 O O . TYR A 1 203 ? 24.475 10.420 -47.591 1.00 91.25 203 TYR A O 1
ATOM 1513 N N . ALA A 1 204 ? 23.962 11.173 -45.534 1.00 85.62 204 ALA A N 1
ATOM 1514 C CA . ALA A 1 204 ? 22.861 12.056 -45.903 1.00 85.62 204 ALA A CA 1
ATOM 1515 C C . ALA A 1 204 ? 23.318 13.233 -46.778 1.00 85.62 204 ALA A C 1
ATOM 1517 O O . ALA A 1 204 ? 22.668 13.537 -47.775 1.00 85.62 204 ALA A O 1
ATOM 1518 N N . ALA A 1 205 ? 24.481 13.829 -46.488 1.00 80.56 205 ALA A N 1
ATOM 1519 C CA . ALA A 1 205 ? 25.057 14.934 -47.265 1.00 80.56 205 ALA A CA 1
ATOM 1520 C C . ALA A 1 205 ? 25.317 14.587 -48.745 1.00 80.56 205 ALA A C 1
ATOM 1522 O O . ALA A 1 205 ? 25.447 15.476 -49.580 1.00 80.56 205 ALA A O 1
ATOM 1523 N N . GLN A 1 206 ? 25.390 13.296 -49.078 1.00 70.31 206 GLN A N 1
ATOM 1524 C CA . GLN A 1 206 ? 25.572 12.800 -50.444 1.00 70.31 206 GLN A CA 1
ATOM 1525 C C . GLN A 1 206 ? 24.239 12.454 -51.140 1.00 70.31 206 GLN A C 1
ATOM 1527 O O . GLN A 1 206 ? 24.242 11.960 -52.265 1.00 70.31 206 GLN A O 1
ATOM 1532 N N . THR A 1 207 ? 23.096 12.696 -50.487 1.00 64.12 207 THR A N 1
ATOM 1533 C CA . THR A 1 207 ? 21.754 12.362 -50.983 1.00 64.12 207 THR A CA 1
ATOM 1534 C C . THR A 1 207 ? 20.982 13.642 -51.317 1.00 64.12 207 THR A C 1
ATOM 1536 O O . THR A 1 207 ? 20.684 14.445 -50.434 1.00 64.12 207 THR A O 1
ATOM 1539 N N . ALA A 1 208 ? 20.647 13.852 -52.595 1.00 45.97 208 ALA A N 1
ATOM 1540 C CA . ALA A 1 208 ? 19.906 15.036 -53.037 1.00 45.97 208 ALA A CA 1
ATOM 1541 C C . ALA A 1 208 ? 18.524 15.123 -52.353 1.00 45.97 208 ALA A C 1
ATOM 1543 O O . ALA A 1 208 ? 17.766 14.157 -52.365 1.00 45.97 208 ALA A O 1
ATOM 1544 N N . GLY A 1 209 ? 18.206 16.279 -51.757 1.00 47.69 209 GLY A N 1
ATOM 1545 C CA . GLY A 1 209 ? 16.920 16.536 -51.091 1.00 47.69 209 GLY A CA 1
ATOM 1546 C C . GLY A 1 209 ? 16.801 16.047 -49.640 1.00 47.69 209 GLY A C 1
ATOM 1547 O O . GLY A 1 209 ? 15.752 16.249 -49.034 1.00 47.69 209 GLY A O 1
ATOM 1548 N N . SER A 1 210 ? 17.842 15.443 -49.053 1.00 48.19 210 SER A N 1
ATOM 1549 C CA . SER A 1 210 ? 17.802 15.008 -47.650 1.00 48.19 210 SER A CA 1
ATOM 1550 C C . SER A 1 210 ? 18.231 16.145 -46.709 1.00 48.19 210 SER A C 1
ATOM 1552 O O . SER A 1 210 ? 19.394 16.549 -46.697 1.00 48.19 210 SER A O 1
ATOM 1554 N N . GLN A 1 211 ? 17.291 16.671 -45.920 1.00 44.22 211 GLN A N 1
ATOM 1555 C CA . GLN A 1 211 ? 17.586 17.466 -44.727 1.00 44.22 211 GLN A CA 1
ATOM 1556 C C . GLN A 1 211 ? 17.567 16.516 -43.527 1.00 44.22 211 GLN A C 1
ATOM 1558 O O . GLN A 1 211 ? 16.507 16.239 -42.969 1.00 44.22 211 GLN A O 1
ATOM 1563 N N . PHE A 1 212 ? 18.723 15.972 -43.142 1.00 50.81 212 PHE A N 1
ATOM 1564 C CA . PHE A 1 212 ? 18.830 15.304 -41.845 1.00 50.81 212 PHE A CA 1
ATOM 1565 C C . PHE A 1 212 ? 18.822 16.389 -40.763 1.00 50.81 212 PHE A C 1
ATOM 1567 O O . PHE A 1 212 ? 19.799 17.120 -40.598 1.00 50.81 212 PHE A O 1
ATOM 1574 N N . ALA A 1 213 ? 17.682 16.554 -40.092 1.00 49.69 213 ALA A N 1
ATOM 1575 C CA . ALA A 1 213 ? 17.540 17.509 -39.004 1.00 49.69 213 ALA A CA 1
ATOM 1576 C C . ALA A 1 213 ? 18.293 16.987 -37.777 1.00 49.69 213 ALA A C 1
ATOM 1578 O O . ALA A 1 213 ? 18.003 15.900 -37.279 1.00 49.69 213 ALA A O 1
ATOM 1579 N N . TRP A 1 214 ? 19.257 17.774 -37.302 1.00 59.44 214 TRP A N 1
ATOM 1580 C CA . TRP A 1 214 ? 20.021 17.463 -36.101 1.00 59.44 214 TRP A CA 1
ATOM 1581 C C . TRP A 1 214 ? 19.079 17.265 -34.904 1.00 59.44 214 TRP A C 1
ATOM 1583 O O . TRP A 1 214 ? 18.307 18.182 -34.591 1.00 59.44 214 TRP A O 1
ATOM 1593 N N . PRO A 1 215 ? 19.112 16.107 -34.222 1.00 57.75 215 PRO A N 1
ATOM 1594 C CA . PRO A 1 215 ? 18.337 15.922 -33.006 1.00 57.75 215 PRO A CA 1
ATOM 1595 C C . PRO A 1 215 ? 18.772 16.947 -31.951 1.00 57.75 215 PRO A C 1
ATOM 1597 O O . PRO A 1 215 ? 19.949 17.042 -31.624 1.00 57.75 215 PRO A O 1
ATOM 1600 N N . ARG A 1 216 ? 17.831 17.727 -31.408 1.00 60.56 216 ARG A N 1
ATOM 1601 C CA . ARG A 1 216 ? 18.111 18.682 -30.313 1.00 60.56 216 ARG A CA 1
ATOM 1602 C C . ARG A 1 216 ? 18.204 18.021 -28.933 1.00 60.56 216 ARG A C 1
ATOM 1604 O O . ARG A 1 216 ? 18.422 18.711 -27.948 1.00 60.56 216 ARG A O 1
ATOM 1611 N N . GLU A 1 217 ? 17.956 16.719 -28.870 1.00 69.25 217 GLU A N 1
ATOM 1612 C CA . GLU A 1 217 ? 18.022 15.916 -27.651 1.00 69.25 217 GLU A CA 1
ATOM 1613 C C . GLU A 1 217 ? 19.480 15.495 -27.394 1.00 69.25 217 GLU A C 1
ATOM 1615 O O . GLU A 1 217 ? 20.220 15.232 -28.341 1.00 69.25 217 GLU A O 1
ATOM 1620 N N . ASP A 1 218 ? 19.894 15.418 -26.128 1.00 71.94 218 ASP A N 1
ATOM 1621 C CA . ASP A 1 218 ? 21.280 15.078 -25.772 1.00 71.94 218 ASP A CA 1
ATOM 1622 C C . ASP A 1 218 ? 21.581 13.576 -25.935 1.00 71.94 218 ASP A C 1
ATOM 1624 O O . ASP A 1 218 ? 22.703 13.197 -26.281 1.00 71.94 218 ASP A O 1
ATOM 1628 N N . SER A 1 219 ? 20.579 12.711 -25.743 1.00 81.69 219 SER A N 1
ATOM 1629 C CA . SER A 1 219 ? 20.701 11.259 -25.899 1.00 81.69 219 SER A CA 1
ATOM 1630 C C . SER A 1 219 ? 19.388 10.595 -26.321 1.00 81.69 219 SER A C 1
ATOM 1632 O O . SER A 1 219 ? 18.304 11.122 -26.076 1.00 81.69 219 SER A O 1
ATOM 1634 N N . TRP A 1 220 ? 19.487 9.430 -26.968 1.00 87.12 220 TRP A N 1
ATOM 1635 C CA . TRP A 1 220 ? 18.358 8.588 -27.387 1.00 87.12 220 TRP A CA 1
ATOM 1636 C C . TRP A 1 220 ? 18.428 7.202 -26.755 1.00 87.12 220 TRP A C 1
ATOM 1638 O O . TRP A 1 220 ? 19.498 6.605 -26.687 1.00 87.12 220 TRP A O 1
ATOM 1648 N N . GLN A 1 221 ? 17.276 6.641 -26.385 1.00 90.44 221 GLN A N 1
ATOM 1649 C CA . GLN A 1 221 ? 17.167 5.226 -26.027 1.00 90.44 221 GLN A CA 1
ATOM 1650 C C . GLN A 1 221 ? 17.201 4.360 -27.296 1.00 90.44 221 GLN A C 1
ATOM 1652 O O . GLN A 1 221 ? 16.427 4.578 -28.236 1.00 90.44 221 GLN A O 1
ATOM 1657 N N . ILE A 1 222 ? 18.097 3.374 -27.321 1.00 92.44 222 ILE A N 1
ATOM 1658 C CA . ILE A 1 222 ? 18.339 2.518 -28.488 1.00 92.44 222 ILE A CA 1
ATOM 1659 C C . ILE A 1 222 ? 17.187 1.505 -28.637 1.00 92.44 222 ILE A C 1
ATOM 1661 O O . ILE A 1 222 ? 16.901 0.736 -27.720 1.00 92.44 222 ILE A O 1
ATOM 1665 N N . ASP A 1 223 ? 16.539 1.470 -29.807 1.00 92.31 223 ASP A N 1
ATOM 1666 C CA . ASP A 1 223 ? 15.630 0.387 -30.218 1.00 92.31 223 ASP A CA 1
ATOM 1667 C C . ASP A 1 223 ? 16.471 -0.747 -30.828 1.00 92.31 223 ASP A C 1
ATOM 1669 O O . ASP A 1 223 ? 16.912 -0.671 -31.978 1.00 92.31 223 ASP A O 1
ATOM 1673 N N . TRP A 1 224 ? 16.751 -1.779 -30.031 1.00 93.00 224 TRP A N 1
ATOM 1674 C CA . TRP A 1 224 ? 17.649 -2.877 -30.393 1.00 93.00 224 TRP A CA 1
ATOM 1675 C C . TRP A 1 224 ? 17.065 -3.753 -31.510 1.00 93.00 224 TRP A C 1
ATOM 1677 O O . TRP A 1 224 ? 16.167 -4.562 -31.279 1.00 93.00 224 TRP A O 1
ATOM 1687 N N . CYS A 1 225 ? 17.610 -3.619 -32.721 1.00 87.81 225 CYS A N 1
ATOM 1688 C CA . CYS A 1 225 ? 17.207 -4.383 -33.900 1.00 87.81 225 CYS A CA 1
ATOM 1689 C C . CYS A 1 225 ? 17.682 -5.843 -33.806 1.00 87.81 225 CYS A C 1
ATOM 1691 O O . CYS A 1 225 ? 16.869 -6.768 -33.760 1.00 87.81 225 CYS A O 1
ATOM 1693 N N . GLU A 1 226 ? 19.005 -6.046 -33.764 1.00 88.12 226 GLU A N 1
ATOM 1694 C CA . GLU A 1 226 ? 19.639 -7.366 -33.749 1.00 88.12 226 GLU A CA 1
ATOM 1695 C C . GLU A 1 226 ? 21.059 -7.308 -33.171 1.00 88.12 226 GLU A C 1
ATOM 1697 O O . GLU A 1 226 ? 21.838 -6.405 -33.475 1.00 88.12 226 GLU A O 1
ATOM 1702 N N . THR A 1 227 ? 21.423 -8.316 -32.381 1.00 88.62 227 THR A N 1
ATOM 1703 C CA . THR A 1 227 ? 22.778 -8.480 -31.823 1.00 88.62 227 THR A CA 1
ATOM 1704 C C . THR A 1 227 ? 23.383 -9.847 -32.134 1.00 88.62 227 THR A C 1
ATOM 1706 O O . THR A 1 227 ? 24.589 -10.040 -31.984 1.00 88.62 227 THR A O 1
ATOM 1709 N N . ALA A 1 228 ? 22.578 -10.804 -32.610 1.00 87.50 228 ALA A N 1
ATOM 1710 C CA . ALA A 1 228 ? 23.055 -12.128 -32.976 1.00 87.50 228 ALA A CA 1
ATOM 1711 C C . ALA A 1 228 ? 23.863 -12.068 -34.277 1.00 87.50 228 ALA A C 1
ATOM 1713 O O . ALA A 1 228 ? 23.312 -11.822 -35.350 1.00 87.50 228 ALA A O 1
ATOM 1714 N N . ARG A 1 229 ? 25.162 -12.369 -34.184 1.00 86.81 229 ARG A N 1
ATOM 1715 C CA . ARG A 1 229 ? 26.123 -12.317 -35.298 1.00 86.81 229 ARG A CA 1
ATOM 1716 C C . ARG A 1 229 ? 25.643 -13.010 -36.578 1.00 86.81 229 ARG A C 1
ATOM 1718 O O . ARG A 1 229 ? 25.867 -12.478 -37.656 1.00 86.81 229 ARG A O 1
ATOM 1725 N N . GLU A 1 230 ? 24.961 -14.149 -36.471 1.00 87.88 230 GLU A N 1
ATOM 1726 C CA . GLU A 1 230 ? 24.469 -14.911 -37.633 1.00 87.88 230 GLU A CA 1
ATOM 1727 C C . GLU A 1 230 ? 23.345 -14.218 -38.417 1.00 87.88 230 GLU A C 1
ATOM 1729 O O . GLU A 1 230 ? 23.091 -14.558 -39.568 1.00 87.88 230 GLU A O 1
ATOM 1734 N N . ARG A 1 231 ? 22.676 -13.237 -37.807 1.00 89.62 231 ARG A N 1
ATOM 1735 C CA . ARG A 1 231 ? 21.606 -12.447 -38.432 1.00 89.62 231 ARG A CA 1
ATOM 1736 C C . ARG A 1 231 ? 22.075 -11.068 -38.896 1.00 89.62 231 ARG A C 1
ATOM 1738 O O . ARG A 1 231 ? 21.302 -10.334 -39.508 1.00 89.62 231 ARG A O 1
ATOM 1745 N N . LEU A 1 232 ? 23.330 -10.713 -38.621 1.00 93.88 232 LEU A N 1
ATOM 1746 C CA . LEU A 1 232 ? 23.921 -9.451 -39.045 1.00 93.88 232 LEU A CA 1
ATOM 1747 C C . LEU A 1 232 ? 24.493 -9.572 -40.473 1.00 93.88 232 LEU A C 1
ATOM 1749 O O . LEU A 1 232 ? 25.111 -10.586 -40.802 1.00 93.88 232 LEU A O 1
ATOM 1753 N N . PRO A 1 233 ? 24.364 -8.534 -41.321 1.00 95.50 233 PRO A N 1
ATOM 1754 C CA . PRO A 1 233 ? 24.986 -8.499 -42.641 1.00 95.50 233 PRO A CA 1
ATOM 1755 C C . PRO A 1 233 ? 26.493 -8.230 -42.507 1.00 95.50 233 PRO A C 1
ATOM 1757 O O . PRO A 1 233 ? 26.947 -7.092 -42.626 1.00 95.50 233 PRO A O 1
ATOM 1760 N N . VAL A 1 234 ? 27.268 -9.282 -42.232 1.00 96.50 234 VAL A N 1
ATOM 1761 C CA . VAL A 1 234 ? 28.711 -9.211 -41.949 1.00 96.50 234 VAL A CA 1
ATOM 1762 C C . VAL A 1 234 ? 29.528 -9.815 -43.091 1.00 96.50 234 VAL A C 1
ATOM 1764 O O . VAL A 1 234 ? 29.282 -10.945 -43.507 1.00 96.50 234 VAL A O 1
ATOM 1767 N N . ALA A 1 235 ? 30.564 -9.103 -43.534 1.00 96.81 235 ALA A N 1
ATOM 1768 C CA . ALA A 1 235 ? 31.624 -9.641 -44.381 1.00 96.81 235 ALA A CA 1
ATOM 1769 C C . ALA A 1 235 ? 32.917 -9.888 -43.580 1.00 96.81 235 ALA A C 1
ATOM 1771 O O . ALA A 1 235 ? 33.263 -9.124 -42.682 1.00 96.81 235 ALA A O 1
ATOM 1772 N N . SER A 1 236 ? 33.663 -10.942 -43.927 1.00 95.88 236 SER A N 1
ATOM 1773 C CA . SER A 1 236 ? 34.986 -11.225 -43.342 1.00 95.88 236 SER A CA 1
ATOM 1774 C C . SER A 1 236 ? 36.069 -10.368 -44.002 1.00 95.88 236 SER A C 1
ATOM 1776 O O . SER A 1 236 ? 36.256 -10.442 -45.221 1.00 95.88 236 SER A O 1
ATOM 1778 N N . MET A 1 237 ? 36.818 -9.585 -43.215 1.00 95.94 237 MET A N 1
ATOM 1779 C CA . MET A 1 237 ? 37.922 -8.782 -43.748 1.00 95.94 237 MET A CA 1
ATOM 1780 C C . MET A 1 237 ? 39.039 -9.658 -44.321 1.00 95.94 237 MET A C 1
ATOM 1782 O O . MET A 1 237 ? 39.537 -9.374 -45.412 1.00 95.94 237 MET A O 1
ATOM 1786 N N . SER A 1 238 ? 39.437 -10.728 -43.625 1.00 94.25 238 SER A N 1
ATOM 1787 C CA . SER A 1 238 ? 40.504 -11.603 -44.113 1.00 94.25 238 SER A CA 1
ATOM 1788 C C . SER A 1 238 ? 40.128 -12.275 -45.433 1.00 94.25 238 SER A C 1
ATOM 1790 O O . SER A 1 238 ? 40.975 -12.343 -46.323 1.00 94.25 238 SER A O 1
ATOM 1792 N N . ARG A 1 239 ? 38.866 -12.684 -45.622 1.00 96.81 239 ARG A N 1
ATOM 1793 C CA . ARG A 1 239 ? 38.405 -13.224 -46.912 1.00 96.81 239 ARG A CA 1
ATOM 1794 C C . ARG A 1 239 ? 38.353 -12.164 -48.008 1.00 96.81 239 ARG A C 1
ATOM 1796 O O . ARG A 1 239 ? 38.811 -12.436 -49.109 1.00 96.81 239 ARG A O 1
ATOM 1803 N N . LEU A 1 240 ? 37.893 -10.944 -47.716 1.00 96.38 240 LEU A N 1
ATOM 1804 C CA . LEU A 1 240 ? 37.923 -9.845 -48.696 1.00 96.38 240 LEU A CA 1
ATOM 1805 C C . LEU A 1 240 ? 39.334 -9.579 -49.231 1.00 96.38 240 LEU A C 1
ATOM 1807 O O . LEU A 1 240 ? 39.495 -9.255 -50.408 1.00 96.38 240 LEU A O 1
ATOM 1811 N N . LEU A 1 241 ? 40.354 -9.706 -48.381 1.00 96.00 241 LEU A N 1
ATOM 1812 C CA . LEU A 1 241 ? 41.747 -9.469 -48.753 1.00 96.00 241 LEU A CA 1
ATOM 1813 C C . LEU A 1 241 ? 42.394 -10.672 -49.451 1.00 96.00 241 LEU A C 1
ATOM 1815 O O . LEU A 1 241 ? 43.120 -10.473 -50.425 1.00 96.00 241 LEU A O 1
ATOM 1819 N N . ALA A 1 242 ? 42.126 -11.893 -48.983 1.00 96.44 242 ALA A N 1
ATOM 1820 C CA . ALA A 1 242 ? 42.838 -13.096 -49.416 1.00 96.44 242 ALA A CA 1
ATOM 1821 C C . ALA A 1 242 ? 42.142 -13.903 -50.528 1.00 96.44 242 ALA A C 1
ATOM 1823 O O . ALA A 1 242 ? 42.826 -14.615 -51.256 1.00 96.44 242 ALA A O 1
ATOM 1824 N N . ASP A 1 243 ? 40.817 -13.810 -50.664 1.00 97.38 243 ASP A N 1
ATOM 1825 C CA . ASP A 1 243 ? 39.998 -14.664 -51.536 1.00 97.38 243 ASP A CA 1
ATOM 1826 C C . ASP A 1 243 ? 39.348 -13.824 -52.664 1.00 97.38 243 ASP A C 1
ATOM 1828 O O . ASP A 1 243 ? 38.371 -13.100 -52.428 1.00 97.38 243 ASP A O 1
ATOM 1832 N N . PRO A 1 244 ? 39.887 -13.872 -53.904 1.00 96.31 244 PRO A N 1
ATOM 1833 C CA . PRO A 1 244 ? 39.343 -13.121 -55.035 1.00 96.31 244 PRO A CA 1
ATOM 1834 C C . PRO A 1 244 ? 37.924 -13.537 -55.440 1.00 96.31 244 PRO A C 1
ATOM 1836 O O . PRO A 1 244 ? 37.175 -12.692 -55.932 1.00 96.31 244 PRO A O 1
ATOM 1839 N N . GLU A 1 245 ? 37.541 -14.804 -55.245 1.00 96.88 245 GLU A N 1
ATOM 1840 C CA . GLU A 1 245 ? 36.195 -15.289 -55.573 1.00 96.88 245 GLU A CA 1
ATOM 1841 C C . GLU A 1 245 ? 35.174 -14.724 -54.589 1.00 96.88 245 GLU A C 1
ATOM 1843 O O . GLU A 1 245 ? 34.148 -14.182 -55.003 1.00 96.88 245 GLU A O 1
ATOM 1848 N N . TYR A 1 246 ? 35.495 -14.746 -53.293 1.00 97.06 246 TYR A N 1
ATOM 1849 C CA . TYR A 1 246 ? 34.673 -14.102 -52.269 1.00 97.06 246 TYR A CA 1
ATOM 1850 C C . TYR A 1 246 ? 34.518 -12.599 -52.527 1.00 97.06 246 TYR A C 1
ATOM 1852 O O . TYR A 1 246 ? 33.416 -12.059 -52.423 1.00 97.06 246 TYR A O 1
ATOM 1860 N N . ARG A 1 247 ? 35.603 -11.914 -52.915 1.00 96.56 247 ARG A N 1
ATOM 1861 C CA . ARG A 1 247 ? 35.553 -10.489 -53.274 1.00 96.56 247 ARG A CA 1
ATOM 1862 C C . ARG A 1 247 ? 34.615 -10.232 -54.455 1.00 96.56 247 ARG A C 1
ATOM 1864 O O . ARG A 1 247 ? 33.762 -9.354 -54.356 1.00 96.56 247 ARG A O 1
ATOM 1871 N N . ARG A 1 248 ? 34.730 -11.016 -55.533 1.00 95.75 248 ARG A N 1
ATOM 1872 C CA . ARG A 1 248 ? 33.845 -10.906 -56.704 1.00 95.75 248 ARG A CA 1
ATOM 1873 C C . ARG A 1 248 ? 32.382 -11.144 -56.323 1.00 95.75 248 ARG A C 1
ATOM 1875 O O . ARG A 1 248 ? 31.525 -10.367 -56.728 1.00 95.75 248 ARG A O 1
ATOM 1882 N N . ALA A 1 249 ? 32.105 -12.142 -55.485 1.00 96.69 249 ALA A N 1
ATOM 1883 C CA . ALA A 1 249 ? 30.752 -12.407 -55.002 1.00 96.69 249 ALA A CA 1
ATOM 1884 C C . ALA A 1 249 ? 30.162 -11.209 -54.229 1.00 96.69 249 ALA A C 1
ATOM 1886 O O . ALA A 1 249 ? 29.007 -10.846 -54.438 1.00 96.69 249 ALA A O 1
ATOM 1887 N N . MET A 1 250 ? 30.946 -10.546 -53.370 1.00 96.81 250 MET A N 1
ATOM 1888 C CA . MET A 1 250 ? 30.494 -9.341 -52.654 1.00 96.81 250 MET A CA 1
ATOM 1889 C C . MET A 1 250 ? 30.221 -8.158 -53.598 1.00 96.81 250 MET A C 1
ATOM 1891 O O . MET A 1 250 ? 29.280 -7.392 -53.369 1.00 96.81 250 MET A O 1
ATOM 1895 N N . GLU A 1 251 ? 31.016 -8.012 -54.661 1.00 94.88 251 GLU A N 1
ATOM 1896 C CA . GLU A 1 251 ? 30.811 -6.999 -55.704 1.00 94.88 251 GLU A CA 1
ATOM 1897 C C . GLU A 1 251 ? 29.539 -7.257 -56.522 1.00 94.88 251 GLU A C 1
ATOM 1899 O O . GLU A 1 251 ? 28.750 -6.329 -56.720 1.00 94.88 251 GLU A O 1
ATOM 1904 N N . GLU A 1 252 ? 29.315 -8.503 -56.951 1.00 95.94 252 GLU A N 1
ATOM 1905 C CA . GLU A 1 252 ? 28.130 -8.932 -57.707 1.00 95.94 252 GLU A CA 1
ATOM 1906 C C . GLU A 1 252 ? 26.842 -8.765 -56.894 1.00 95.94 252 GLU A C 1
ATOM 1908 O O . GLU A 1 252 ? 25.836 -8.281 -57.413 1.00 95.94 252 GLU A O 1
ATOM 1913 N N . LEU A 1 253 ? 26.890 -9.066 -55.592 1.00 95.06 253 LEU A N 1
ATOM 1914 C CA . LEU A 1 253 ? 25.785 -8.820 -54.660 1.00 95.06 253 LEU A CA 1
ATOM 1915 C C . LEU A 1 253 ? 25.548 -7.327 -54.381 1.00 95.06 253 LEU A C 1
ATOM 1917 O O . LEU A 1 253 ? 24.563 -6.971 -53.731 1.00 95.06 253 LEU A O 1
ATOM 1921 N N . GLY A 1 254 ? 26.457 -6.444 -54.808 1.00 95.94 254 GLY A N 1
ATOM 1922 C CA . GLY A 1 254 ? 26.416 -5.026 -54.462 1.00 95.94 254 GLY A CA 1
ATOM 1923 C C . GLY A 1 254 ? 26.455 -4.802 -52.950 1.00 95.94 254 GLY A C 1
ATOM 1924 O O . GLY A 1 254 ? 25.837 -3.858 -52.456 1.00 95.94 254 GLY A O 1
ATOM 1925 N N . PHE A 1 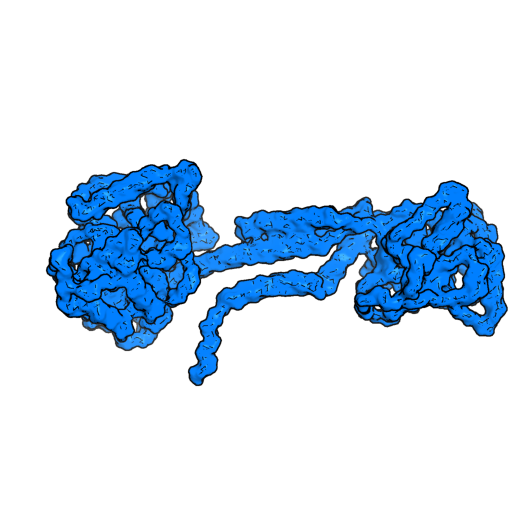255 ? 27.154 -5.672 -52.211 1.00 96.94 255 PHE A N 1
ATOM 1926 C CA . PHE A 1 255 ? 27.058 -5.755 -50.754 1.00 96.94 255 PHE A CA 1
ATOM 1927 C C . PHE A 1 255 ? 27.430 -4.438 -50.058 1.00 96.94 255 PHE A C 1
ATOM 1929 O O . PHE A 1 255 ? 26.772 -4.050 -49.100 1.00 96.94 255 PHE A O 1
ATOM 1936 N N . PHE A 1 256 ? 28.429 -3.711 -50.570 1.00 97.50 256 PHE A N 1
ATOM 1937 C CA . PHE A 1 256 ? 28.866 -2.421 -50.014 1.00 97.50 256 PHE A CA 1
ATOM 1938 C C . PHE A 1 256 ? 28.313 -1.197 -50.750 1.00 97.50 256 PHE A C 1
ATOM 1940 O O . PHE A 1 256 ? 28.401 -0.083 -50.237 1.00 97.50 256 PHE A O 1
ATOM 1947 N N . ARG A 1 257 ? 27.767 -1.371 -51.956 1.00 96.12 257 ARG A N 1
ATOM 1948 C CA . ARG A 1 257 ? 27.451 -0.264 -52.867 1.00 96.12 257 ARG A CA 1
ATOM 1949 C C . ARG A 1 257 ? 26.357 0.632 -52.298 1.00 96.12 257 ARG A C 1
ATOM 1951 O O . ARG A 1 257 ? 25.291 0.140 -51.953 1.00 96.12 257 ARG A O 1
ATOM 1958 N N . ASP A 1 258 ? 26.606 1.943 -52.258 1.00 94.94 258 ASP A N 1
ATOM 1959 C CA . ASP A 1 258 ? 25.655 2.960 -51.767 1.00 94.94 258 ASP A CA 1
ATOM 1960 C C . ASP A 1 258 ? 25.206 2.784 -50.299 1.00 94.94 258 ASP A C 1
ATOM 1962 O O . ASP A 1 258 ? 24.202 3.359 -49.867 1.00 94.94 258 ASP A O 1
ATOM 1966 N N . ARG A 1 259 ? 25.977 2.029 -49.506 1.00 96.31 259 ARG A N 1
ATOM 1967 C CA . ARG A 1 259 ? 25.707 1.736 -48.090 1.00 96.31 259 ARG A CA 1
ATOM 1968 C C . ARG A 1 259 ? 26.701 2.424 -47.152 1.00 96.31 259 ARG A C 1
ATOM 1970 O O . ARG A 1 259 ? 27.732 2.945 -47.589 1.00 96.31 259 ARG A O 1
ATOM 1977 N N . ILE A 1 260 ? 26.369 2.435 -45.864 1.00 98.06 260 ILE A N 1
ATOM 1978 C CA . ILE A 1 260 ? 27.284 2.706 -44.754 1.00 98.06 260 ILE A CA 1
ATOM 1979 C C . ILE A 1 260 ? 27.967 1.386 -44.399 1.00 98.06 260 ILE A C 1
ATOM 1981 O O . ILE A 1 260 ? 27.309 0.427 -43.995 1.00 98.06 260 ILE A O 1
ATOM 1985 N N . VAL A 1 261 ? 29.286 1.341 -44.558 1.00 98.31 261 VAL A N 1
ATOM 1986 C CA . VAL A 1 261 ? 30.106 0.176 -44.218 1.00 98.31 261 VAL A CA 1
ATOM 1987 C C . VAL A 1 261 ? 30.778 0.427 -42.883 1.00 98.31 261 VAL A C 1
ATOM 1989 O O . VAL A 1 261 ? 31.656 1.281 -42.794 1.00 98.31 261 VAL A O 1
ATOM 1992 N N . LEU A 1 262 ? 30.365 -0.307 -41.856 1.00 98.38 262 LEU A N 1
ATOM 1993 C CA . LEU A 1 262 ? 30.961 -0.252 -40.529 1.00 98.38 262 LEU A CA 1
ATOM 1994 C C . LEU A 1 262 ? 32.046 -1.325 -40.405 1.00 98.38 262 LEU A C 1
ATOM 1996 O O . LEU A 1 262 ? 31.757 -2.519 -40.452 1.00 98.38 262 LEU A O 1
ATOM 2000 N N . ILE A 1 263 ? 33.298 -0.905 -40.266 1.00 97.19 263 ILE A N 1
ATOM 2001 C CA . ILE A 1 263 ? 34.448 -1.798 -40.116 1.00 97.19 263 ILE A CA 1
ATOM 2002 C C . ILE A 1 263 ? 34.864 -1.782 -38.650 1.00 97.19 263 ILE A C 1
ATOM 2004 O O . ILE A 1 263 ? 35.277 -0.735 -38.164 1.00 97.19 263 ILE A O 1
ATOM 2008 N N . GLY A 1 264 ? 34.797 -2.923 -37.966 1.00 93.62 264 GLY A N 1
ATOM 2009 C CA . GLY A 1 264 ? 35.112 -3.010 -36.539 1.00 93.62 264 GLY A CA 1
ATOM 2010 C C . GLY A 1 264 ? 35.379 -4.441 -36.081 1.00 93.62 264 GLY A C 1
ATOM 2011 O O . GLY A 1 264 ? 35.197 -5.401 -36.833 1.00 93.62 264 GLY A O 1
ATOM 2012 N N . TYR A 1 265 ? 35.863 -4.599 -34.852 1.00 91.25 265 TYR A N 1
ATOM 2013 C CA . TYR A 1 265 ? 36.131 -5.916 -34.279 1.00 91.25 265 TYR A CA 1
ATOM 2014 C C . TYR A 1 265 ? 34.840 -6.520 -33.711 1.00 91.25 265 TYR A C 1
ATOM 2016 O O . TYR A 1 265 ? 34.233 -5.954 -32.812 1.00 91.25 265 TYR A O 1
ATOM 2024 N N . LEU A 1 266 ? 34.410 -7.682 -34.219 1.00 89.88 266 LEU A N 1
ATOM 2025 C CA . LEU A 1 266 ? 33.190 -8.362 -33.750 1.00 89.88 266 LEU A CA 1
ATOM 2026 C C . LEU A 1 266 ? 33.482 -9.530 -32.794 1.00 89.88 266 LEU A C 1
ATOM 2028 O O . LEU A 1 266 ? 32.656 -10.436 -32.644 1.00 89.88 266 LEU A O 1
ATOM 2032 N N . GLY A 1 267 ? 34.674 -9.565 -32.197 1.00 79.12 267 GLY A N 1
ATOM 2033 C CA . GLY A 1 267 ? 35.050 -10.572 -31.209 1.00 79.12 267 GLY A CA 1
ATOM 2034 C C . GLY A 1 267 ? 34.872 -10.080 -29.772 1.00 79.12 267 GLY A C 1
ATOM 2035 O O . GLY A 1 267 ? 34.860 -8.889 -29.498 1.00 79.12 267 GLY A O 1
ATOM 2036 N N . ILE A 1 268 ? 34.764 -11.025 -28.837 1.00 64.31 268 ILE A N 1
ATOM 2037 C CA . ILE A 1 268 ? 34.479 -10.755 -27.412 1.00 64.31 268 ILE A CA 1
ATOM 2038 C C . ILE A 1 268 ? 35.684 -10.999 -26.485 1.00 64.31 268 ILE A C 1
ATOM 2040 O O . ILE A 1 268 ? 35.568 -10.869 -25.272 1.00 64.31 268 ILE A O 1
ATOM 2044 N N . ARG A 1 269 ? 36.844 -11.400 -27.033 1.00 55.66 269 ARG A N 1
ATOM 2045 C CA . ARG A 1 269 ? 38.043 -11.773 -26.249 1.00 55.66 269 ARG A CA 1
ATOM 2046 C C . ARG A 1 269 ? 38.942 -10.591 -25.881 1.00 55.66 269 ARG A C 1
ATOM 2048 O O . ARG A 1 269 ? 39.815 -10.751 -25.033 1.00 55.66 269 ARG A O 1
ATOM 2055 N N . TYR A 1 270 ? 38.764 -9.437 -26.519 1.00 56.47 270 TYR A N 1
ATOM 2056 C CA . TYR A 1 270 ? 39.526 -8.237 -26.194 1.00 56.47 270 TYR A CA 1
ATOM 2057 C C . TYR A 1 270 ? 38.838 -7.494 -25.044 1.00 56.47 270 TYR A C 1
ATOM 2059 O O . TYR A 1 270 ? 37.680 -7.091 -25.157 1.00 56.47 270 TYR A O 1
ATOM 2067 N N . VAL A 1 271 ? 39.540 -7.365 -23.918 1.00 51.41 271 VAL A N 1
ATOM 2068 C CA . VAL A 1 271 ? 39.043 -6.707 -22.704 1.00 51.41 271 VAL A CA 1
ATOM 2069 C C . VAL A 1 271 ? 38.948 -5.204 -22.983 1.00 51.41 271 VAL A C 1
ATOM 2071 O O . VAL A 1 271 ? 39.961 -4.516 -22.957 1.00 51.41 271 VAL A O 1
ATOM 2074 N N . GLY A 1 272 ? 37.751 -4.708 -23.306 1.00 60.19 272 GLY A N 1
ATOM 2075 C CA . GLY A 1 272 ? 37.499 -3.266 -23.439 1.00 60.19 272 GLY A CA 1
ATOM 2076 C C . GLY A 1 272 ? 36.372 -2.857 -24.391 1.00 60.19 272 GLY A C 1
ATOM 2077 O O . GLY A 1 272 ? 35.776 -1.814 -24.167 1.00 60.19 272 GLY A O 1
ATOM 2078 N N . ASP A 1 273 ? 36.034 -3.675 -25.396 1.00 74.62 273 ASP A N 1
ATOM 2079 C CA . ASP A 1 273 ? 35.066 -3.312 -26.460 1.00 74.62 273 ASP A CA 1
ATOM 2080 C C . ASP A 1 273 ? 33.814 -4.220 -26.492 1.00 74.62 273 ASP A C 1
ATOM 2082 O O . ASP A 1 273 ? 33.146 -4.404 -27.508 1.00 74.62 273 ASP A O 1
ATOM 2086 N N . GLY A 1 274 ? 33.516 -4.866 -25.361 1.00 83.19 274 GLY A N 1
ATOM 2087 C CA . GLY A 1 274 ? 32.351 -5.733 -25.192 1.00 83.19 274 GLY A CA 1
ATOM 2088 C C . GLY A 1 274 ? 31.411 -5.186 -24.126 1.00 83.19 274 GLY A C 1
ATOM 2089 O O . GLY A 1 274 ? 31.792 -5.118 -22.953 1.00 83.19 274 GLY A O 1
ATOM 2090 N N . PHE A 1 275 ? 30.176 -4.879 -24.515 1.00 87.88 275 PHE A N 1
ATOM 2091 C CA . PHE A 1 275 ? 29.189 -4.194 -23.680 1.00 87.88 275 PHE A CA 1
ATOM 2092 C C . PHE A 1 275 ? 28.040 -5.118 -23.283 1.00 87.88 275 PHE A C 1
ATOM 2094 O O . PHE A 1 275 ? 27.602 -5.960 -24.074 1.00 87.88 275 PHE A O 1
ATOM 2101 N N . LEU A 1 276 ? 27.532 -4.959 -22.059 1.00 90.69 276 LEU A N 1
ATOM 2102 C CA . LEU A 1 276 ? 26.228 -5.514 -21.716 1.00 90.69 276 LEU A CA 1
ATOM 2103 C C . LEU A 1 276 ? 25.151 -4.653 -22.370 1.00 90.69 276 LEU A C 1
ATOM 2105 O O . LEU A 1 276 ? 25.268 -3.433 -22.444 1.00 90.69 276 LEU A O 1
ATOM 2109 N N . THR A 1 277 ? 24.111 -5.305 -22.864 1.00 91.88 277 THR A N 1
ATOM 2110 C CA . THR A 1 277 ? 22.970 -4.655 -23.516 1.00 91.88 277 THR A CA 1
ATOM 2111 C C . THR A 1 277 ? 21.687 -5.190 -22.888 1.00 91.88 277 THR A C 1
ATOM 2113 O O . THR A 1 277 ? 21.723 -6.268 -22.288 1.00 91.88 277 THR A O 1
ATOM 2116 N N . PRO A 1 278 ? 20.534 -4.535 -23.087 1.00 92.19 278 PRO A N 1
ATOM 2117 C CA . PRO A 1 278 ? 19.241 -5.080 -22.687 1.00 92.19 278 PRO A CA 1
ATOM 2118 C C . PRO A 1 278 ? 18.969 -6.491 -23.214 1.00 92.19 278 PRO A C 1
ATOM 2120 O O . PRO A 1 278 ? 18.137 -7.196 -22.663 1.00 92.19 278 PRO A O 1
ATOM 2123 N N . LEU A 1 279 ? 19.650 -6.938 -24.275 1.00 90.75 279 LEU A N 1
ATOM 2124 C CA . LEU A 1 279 ? 19.502 -8.284 -24.831 1.00 90.75 279 LEU A CA 1
ATOM 2125 C C . LEU A 1 279 ? 20.441 -9.324 -24.201 1.00 90.75 279 LEU A C 1
ATOM 2127 O O . LEU A 1 279 ? 20.272 -10.517 -24.455 1.00 90.75 279 LEU A O 1
ATOM 2131 N N . SER A 1 280 ? 21.396 -8.909 -23.368 1.00 88.81 280 SER A N 1
ATOM 2132 C CA . SER A 1 280 ? 22.311 -9.811 -22.669 1.00 88.81 280 SER A CA 1
ATOM 2133 C C . SER A 1 280 ? 21.545 -10.659 -21.641 1.00 88.81 280 SER A C 1
ATOM 2135 O O . SER A 1 280 ? 20.724 -10.161 -20.861 1.00 88.81 280 SER A O 1
ATOM 2137 N N . THR A 1 281 ? 21.778 -11.973 -21.653 1.00 82.38 281 THR A N 1
ATOM 2138 C CA . THR A 1 281 ? 21.166 -12.919 -20.701 1.00 82.38 281 THR A CA 1
ATOM 2139 C C . THR A 1 281 ? 22.103 -13.302 -19.565 1.00 82.38 281 THR A C 1
ATOM 2141 O O . THR A 1 281 ? 21.646 -13.569 -18.457 1.00 82.38 281 THR A O 1
ATOM 2144 N N . THR A 1 282 ? 23.407 -13.282 -19.821 1.00 80.06 282 THR A N 1
ATOM 2145 C CA . THR A 1 282 ? 24.467 -13.563 -18.855 1.00 80.06 282 THR A CA 1
ATOM 2146 C C . THR A 1 282 ? 25.564 -12.503 -18.949 1.00 80.06 282 THR A C 1
ATOM 2148 O O . THR A 1 282 ? 25.683 -11.799 -19.952 1.00 80.06 282 THR A O 1
ATOM 2151 N N . ALA A 1 283 ? 26.430 -12.424 -17.935 1.00 76.50 283 ALA A N 1
ATOM 2152 C CA . ALA A 1 283 ? 27.601 -11.541 -17.956 1.00 76.50 283 ALA A CA 1
ATOM 2153 C C . ALA A 1 283 ? 28.608 -11.875 -19.083 1.00 76.50 283 ALA A C 1
ATOM 2155 O O . ALA A 1 283 ? 29.481 -11.059 -19.392 1.00 76.50 283 ALA A O 1
ATOM 2156 N N . MET A 1 284 ? 28.495 -13.067 -19.688 1.00 75.06 284 MET A N 1
ATOM 2157 C CA . MET A 1 284 ? 29.323 -13.515 -20.813 1.00 75.06 284 MET A CA 1
ATOM 2158 C C . MET A 1 284 ? 28.740 -13.112 -22.180 1.00 75.06 284 MET A C 1
ATOM 2160 O O . MET A 1 284 ? 29.485 -13.082 -23.159 1.00 75.06 284 MET A O 1
ATOM 2164 N N . ASP A 1 285 ? 27.457 -12.736 -22.252 1.00 82.31 285 ASP A N 1
ATOM 2165 C CA . ASP A 1 285 ? 26.762 -12.341 -23.488 1.00 82.31 285 ASP A CA 1
ATOM 2166 C C . ASP A 1 285 ? 27.025 -10.868 -23.831 1.00 82.31 285 ASP A C 1
ATOM 2168 O O . ASP A 1 285 ? 26.119 -10.028 -23.856 1.00 82.31 285 ASP A O 1
ATOM 2172 N N . ARG A 1 286 ? 28.298 -10.534 -24.050 1.00 86.94 286 ARG A N 1
ATOM 2173 C CA . ARG A 1 286 ? 28.723 -9.175 -24.396 1.00 86.94 286 ARG A CA 1
ATOM 2174 C C . ARG A 1 286 ? 28.566 -8.909 -25.889 1.00 86.94 286 ARG A C 1
ATOM 2176 O O . ARG A 1 286 ? 28.956 -9.722 -26.724 1.00 86.94 286 ARG A O 1
ATOM 2183 N N . THR A 1 287 ? 28.030 -7.739 -26.212 1.00 90.94 287 THR A N 1
ATOM 2184 C CA . THR A 1 287 ? 27.860 -7.254 -27.583 1.00 90.94 287 THR A CA 1
ATOM 2185 C C . THR A 1 287 ? 29.073 -6.404 -27.973 1.00 90.94 287 THR A C 1
ATOM 2187 O O . THR A 1 287 ? 29.397 -5.477 -27.228 1.00 90.94 287 THR A O 1
ATOM 2190 N N . PRO A 1 288 ? 29.756 -6.689 -29.099 1.00 91.38 288 PRO A N 1
ATOM 2191 C CA . PRO A 1 288 ? 30.868 -5.862 -29.571 1.00 91.38 288 PRO A CA 1
ATOM 2192 C C . PRO A 1 288 ? 30.434 -4.419 -29.868 1.00 91.38 288 PRO A C 1
ATOM 2194 O O . PRO A 1 288 ? 29.332 -4.220 -30.391 1.00 91.38 288 PRO A O 1
ATOM 2197 N N . GLY A 1 289 ? 31.294 -3.428 -29.609 1.00 89.44 289 GLY A N 1
ATOM 2198 C CA . GLY A 1 289 ? 31.007 -2.003 -29.838 1.00 89.44 289 GLY A CA 1
ATOM 2199 C C . GLY A 1 289 ? 30.516 -1.697 -31.255 1.00 89.44 289 GLY A C 1
ATOM 2200 O O . GLY A 1 289 ? 29.480 -1.054 -31.434 1.00 89.44 289 GLY A O 1
ATOM 2201 N N . ALA A 1 290 ? 31.142 -2.299 -32.269 1.00 92.38 290 ALA A N 1
ATOM 2202 C CA . ALA A 1 290 ? 30.703 -2.180 -33.659 1.00 92.38 290 ALA A CA 1
ATOM 2203 C C . ALA A 1 290 ? 29.264 -2.697 -33.897 1.00 92.38 290 ALA A C 1
ATOM 2205 O O . ALA A 1 290 ? 28.526 -2.151 -34.716 1.00 92.38 290 ALA A O 1
ATOM 2206 N N . VAL A 1 291 ? 28.801 -3.719 -33.168 1.00 94.31 291 VAL A N 1
ATOM 2207 C CA . VAL A 1 291 ? 27.401 -4.181 -33.262 1.00 94.31 291 VAL A CA 1
ATOM 2208 C C . VAL A 1 291 ? 26.449 -3.181 -32.604 1.00 94.31 291 VAL A C 1
ATOM 2210 O O . VAL A 1 291 ? 25.356 -2.939 -33.125 1.00 94.31 291 VAL A O 1
ATOM 2213 N N . VAL A 1 292 ? 26.859 -2.555 -31.497 1.00 93.81 292 VAL A N 1
ATOM 2214 C CA . VAL A 1 292 ? 26.090 -1.475 -30.859 1.00 93.81 292 VAL A CA 1
ATOM 2215 C C . VAL A 1 292 ? 25.963 -0.287 -31.817 1.00 93.81 292 VAL A C 1
ATOM 2217 O O . VAL A 1 292 ? 24.851 0.170 -32.090 1.00 93.81 292 VAL A O 1
ATOM 2220 N N . HIS A 1 293 ? 27.069 0.148 -32.429 1.00 94.44 293 HIS A N 1
ATOM 2221 C CA . HIS A 1 293 ? 27.059 1.197 -33.449 1.00 94.44 293 HIS A CA 1
ATOM 2222 C C . HIS A 1 293 ? 26.189 0.840 -34.660 1.00 94.44 293 HIS A C 1
ATOM 2224 O O . HIS A 1 293 ? 25.491 1.711 -35.173 1.00 94.44 293 HIS A O 1
ATOM 2230 N N . ALA A 1 294 ? 26.155 -0.420 -35.100 1.00 95.81 294 ALA A N 1
ATOM 2231 C CA . ALA A 1 294 ? 25.283 -0.837 -36.198 1.00 95.81 294 ALA A CA 1
ATOM 2232 C C . ALA A 1 294 ? 23.786 -0.674 -35.866 1.00 95.81 294 ALA A C 1
ATOM 2234 O O . ALA A 1 294 ? 23.026 -0.168 -36.696 1.00 95.81 294 ALA A O 1
ATOM 2235 N N . ASN A 1 295 ? 23.368 -1.037 -34.646 1.00 95.19 295 ASN A N 1
ATOM 2236 C CA . ASN A 1 295 ? 21.997 -0.810 -34.168 1.00 95.19 295 ASN A CA 1
ATOM 2237 C C . ASN A 1 295 ? 21.672 0.686 -34.109 1.00 95.19 295 ASN A C 1
ATOM 2239 O O . ASN A 1 295 ? 20.638 1.123 -34.614 1.00 95.19 295 ASN A O 1
ATOM 2243 N N . VAL A 1 296 ? 22.601 1.484 -33.585 1.00 94.19 296 VAL A N 1
ATOM 2244 C CA . VAL A 1 296 ? 22.481 2.943 -33.535 1.00 94.19 296 VAL A CA 1
ATOM 2245 C C . VAL A 1 296 ? 22.340 3.558 -34.933 1.00 94.19 296 VAL A C 1
ATOM 2247 O O . VAL A 1 296 ? 21.444 4.369 -35.160 1.00 94.19 296 VAL A O 1
ATOM 2250 N N . LEU A 1 297 ? 23.187 3.171 -35.890 1.00 94.25 297 LEU A N 1
ATOM 2251 C CA . LEU A 1 297 ? 23.108 3.646 -37.275 1.00 94.25 297 LEU A CA 1
ATOM 2252 C C . LEU A 1 297 ? 21.742 3.313 -37.885 1.00 94.25 297 LEU A C 1
ATOM 2254 O O . LEU A 1 297 ? 21.123 4.167 -38.516 1.00 94.25 297 LEU A O 1
ATOM 2258 N N . SER A 1 298 ? 21.246 2.096 -37.649 1.00 94.25 298 SER A N 1
ATOM 2259 C CA . SER A 1 298 ? 19.918 1.669 -38.090 1.00 94.25 298 SER A CA 1
ATOM 2260 C C . SER A 1 298 ? 18.803 2.525 -37.478 1.00 94.25 298 SER A C 1
ATOM 2262 O O . SER A 1 298 ? 17.864 2.901 -38.178 1.00 94.25 298 SER A O 1
ATOM 2264 N N . ASN A 1 299 ? 18.886 2.850 -36.187 1.00 91.69 299 ASN A N 1
ATOM 2265 C CA . ASN A 1 299 ? 17.930 3.717 -35.490 1.00 91.69 299 ASN A CA 1
ATOM 2266 C C . ASN A 1 299 ? 17.937 5.141 -36.063 1.00 91.69 299 ASN A C 1
ATOM 2268 O O . ASN A 1 299 ? 16.891 5.643 -36.468 1.00 91.69 299 ASN A O 1
ATOM 2272 N N . LEU A 1 300 ? 19.115 5.756 -36.205 1.00 90.38 300 LEU A N 1
ATOM 2273 C CA . LEU A 1 300 ? 19.275 7.104 -36.767 1.00 90.38 300 LEU A CA 1
ATOM 2274 C C . LEU A 1 300 ? 18.758 7.209 -38.211 1.00 90.38 300 LEU A C 1
ATOM 2276 O O . LEU A 1 300 ? 18.153 8.210 -38.585 1.00 90.38 300 LEU A O 1
ATOM 2280 N N . LEU A 1 301 ? 18.969 6.170 -39.023 1.00 90.56 301 LEU A N 1
ATOM 2281 C CA . LEU A 1 301 ? 18.530 6.121 -40.420 1.00 90.56 301 LEU A CA 1
ATOM 2282 C C . LEU A 1 301 ? 17.020 5.909 -40.598 1.00 90.56 301 LEU A C 1
ATOM 2284 O O . LEU A 1 301 ? 16.474 6.287 -41.640 1.00 90.56 301 LEU A O 1
ATOM 2288 N N . THR A 1 302 ? 16.364 5.264 -39.633 1.00 89.06 302 THR A N 1
ATOM 2289 C CA . THR A 1 302 ? 14.927 4.939 -39.682 1.00 89.06 302 THR A CA 1
ATOM 2290 C C . THR A 1 302 ? 14.070 5.871 -38.829 1.00 89.06 302 THR A C 1
ATOM 2292 O O . THR A 1 302 ? 12.859 5.917 -39.017 1.00 89.06 302 THR A O 1
ATOM 2295 N N . GLY A 1 303 ? 14.679 6.604 -37.894 1.00 86.56 303 GLY A N 1
ATOM 2296 C CA . GLY A 1 303 ? 13.979 7.363 -36.857 1.00 86.56 303 GLY A CA 1
ATOM 2297 C C . GLY A 1 303 ? 13.410 6.489 -35.732 1.00 86.56 303 GLY A C 1
ATOM 2298 O O . GLY A 1 303 ? 12.720 7.008 -34.857 1.00 86.56 303 GLY A O 1
ATOM 2299 N N . ASN A 1 304 ? 13.680 5.177 -35.738 1.00 87.56 304 ASN A N 1
ATOM 2300 C CA . ASN A 1 304 ? 13.251 4.282 -34.668 1.00 87.56 304 ASN A CA 1
ATOM 2301 C C . ASN A 1 304 ? 14.067 4.550 -33.404 1.00 87.56 304 ASN A C 1
ATOM 2303 O O . ASN A 1 304 ? 15.294 4.581 -33.445 1.00 87.56 304 ASN A O 1
ATOM 2307 N N . ARG A 1 305 ? 13.373 4.700 -32.281 1.00 89.00 305 ARG A N 1
ATOM 2308 C CA . ARG A 1 305 ? 13.949 4.832 -30.943 1.00 89.00 305 ARG A CA 1
ATOM 2309 C C . ARG A 1 305 ? 12.933 4.358 -29.920 1.00 89.00 305 ARG A C 1
ATOM 2311 O O . ARG A 1 305 ? 11.728 4.392 -30.193 1.00 89.00 305 ARG A O 1
ATOM 2318 N N . LEU A 1 306 ? 13.405 3.966 -28.745 1.00 90.62 306 LEU A N 1
ATOM 2319 C CA . LEU A 1 306 ? 12.504 3.833 -27.609 1.00 90.62 306 LEU A CA 1
ATOM 2320 C C . LEU A 1 306 ? 12.198 5.232 -27.066 1.00 90.62 306 LEU A C 1
ATOM 2322 O O . LEU A 1 306 ? 13.057 6.113 -27.058 1.00 90.62 306 LEU A O 1
ATOM 2326 N N . VAL A 1 307 ? 10.953 5.457 -26.663 1.00 89.44 307 VAL A N 1
ATOM 2327 C CA . VAL A 1 307 ? 10.490 6.756 -26.165 1.00 89.44 307 VAL A CA 1
ATOM 2328 C C . VAL A 1 307 ? 10.025 6.595 -24.732 1.00 89.44 307 VAL A C 1
ATOM 2330 O O . VAL A 1 307 ? 9.234 5.707 -24.428 1.00 89.44 307 VAL A O 1
ATOM 2333 N N . GLU A 1 308 ? 10.492 7.461 -23.845 1.00 85.88 308 GLU A N 1
ATOM 2334 C CA . GLU A 1 308 ? 10.019 7.483 -22.466 1.00 85.88 308 GLU A CA 1
ATOM 2335 C C . GLU A 1 308 ? 8.606 8.075 -22.399 1.00 85.88 308 GLU A C 1
ATOM 2337 O O . GLU A 1 308 ? 8.274 9.058 -23.070 1.00 85.88 308 GLU A O 1
ATOM 2342 N N . ALA A 1 309 ? 7.735 7.443 -21.616 1.00 83.88 309 ALA A N 1
ATOM 2343 C CA . ALA A 1 309 ? 6.375 7.914 -21.429 1.00 83.88 309 ALA A CA 1
ATOM 2344 C C . ALA A 1 309 ? 6.380 9.307 -20.785 1.00 83.88 309 ALA A C 1
ATOM 2346 O O . ALA A 1 309 ? 6.994 9.528 -19.745 1.00 83.88 309 ALA A O 1
ATOM 2347 N N . GLY A 1 310 ? 5.646 10.251 -21.381 1.00 80.62 310 GLY A N 1
ATOM 2348 C CA . GLY A 1 310 ? 5.572 11.611 -20.849 1.00 80.62 310 GLY A CA 1
ATOM 2349 C C . GLY A 1 310 ? 4.995 11.661 -19.422 1.00 80.62 310 GLY A C 1
ATOM 2350 O O . GLY A 1 310 ? 4.143 10.833 -19.073 1.00 80.62 310 GLY A O 1
ATOM 2351 N N . PRO A 1 311 ? 5.364 12.678 -18.621 1.00 75.81 311 PRO A N 1
ATOM 2352 C CA . PRO A 1 311 ? 5.049 12.752 -17.190 1.00 75.81 311 PRO A CA 1
ATOM 2353 C C . PRO A 1 311 ? 3.545 12.737 -16.888 1.00 75.81 311 PRO A C 1
ATOM 2355 O O . PRO A 1 311 ? 3.131 12.265 -15.836 1.00 75.81 311 PRO A O 1
ATOM 2358 N N . VAL A 1 312 ? 2.706 13.193 -17.823 1.00 78.69 312 VAL A N 1
ATOM 2359 C CA . VAL A 1 312 ? 1.240 13.145 -17.693 1.00 78.69 312 VAL A CA 1
ATOM 2360 C C . VAL A 1 312 ? 0.721 11.705 -17.642 1.00 78.69 312 VAL A C 1
ATOM 2362 O O . VAL A 1 312 ? -0.133 11.393 -16.817 1.00 78.69 312 VAL A O 1
ATOM 2365 N N . HIS A 1 313 ? 1.243 10.816 -18.491 1.00 77.50 313 HIS A N 1
ATOM 2366 C CA . HIS A 1 313 ? 0.815 9.414 -18.535 1.00 77.50 313 HIS A CA 1
ATOM 2367 C C . HIS A 1 313 ? 1.251 8.672 -17.270 1.00 77.50 313 HIS A C 1
ATOM 2369 O O . HIS A 1 313 ? 0.460 7.945 -16.669 1.00 77.50 313 HIS A O 1
ATOM 2375 N N . VAL A 1 314 ? 2.490 8.915 -16.837 1.00 77.12 314 VAL A N 1
ATOM 2376 C CA . VAL A 1 314 ? 3.048 8.355 -15.601 1.00 77.12 314 VAL A CA 1
ATOM 2377 C C . VAL A 1 314 ? 2.276 8.869 -14.381 1.00 77.12 314 VAL A C 1
ATOM 2379 O O . VAL A 1 314 ? 1.851 8.081 -13.537 1.00 77.12 314 VAL A O 1
ATOM 2382 N N . GLY A 1 315 ? 1.994 10.175 -14.327 1.00 73.44 315 GLY A N 1
ATOM 2383 C CA . GLY A 1 315 ? 1.207 10.801 -13.265 1.00 73.44 315 GLY A CA 1
ATOM 2384 C C . GLY A 1 315 ? -0.235 10.294 -13.198 1.00 73.44 315 GLY A C 1
ATOM 2385 O O . GLY A 1 315 ? -0.741 10.038 -12.107 1.00 73.44 315 GLY A O 1
ATOM 2386 N N . ALA A 1 316 ? -0.891 10.076 -14.342 1.00 79.19 316 ALA A N 1
ATOM 2387 C CA . ALA A 1 316 ? -2.239 9.511 -14.388 1.00 79.19 316 ALA A CA 1
ATOM 2388 C C . ALA A 1 316 ? -2.283 8.073 -13.843 1.00 79.19 316 ALA A C 1
ATOM 2390 O O . ALA A 1 316 ? -3.178 7.733 -13.070 1.00 79.19 316 ALA A O 1
ATOM 2391 N N . LEU A 1 317 ? -1.300 7.237 -14.195 1.00 76.50 317 LEU A N 1
ATOM 2392 C CA . LEU A 1 317 ? -1.188 5.871 -13.674 1.00 76.50 317 LEU A CA 1
ATOM 2393 C C . LEU A 1 317 ? -0.878 5.849 -12.173 1.00 76.50 317 LEU A C 1
ATOM 2395 O O . LEU A 1 317 ? -1.490 5.074 -11.437 1.00 76.50 317 LEU A O 1
ATOM 2399 N N . ALA A 1 318 ? 0.012 6.729 -11.708 1.00 73.38 318 ALA A N 1
ATOM 2400 C CA . ALA A 1 318 ? 0.309 6.892 -10.287 1.00 73.38 318 ALA A CA 1
ATOM 2401 C C . ALA A 1 318 ? -0.938 7.328 -9.495 1.00 73.38 318 ALA A C 1
ATOM 2403 O O . ALA A 1 318 ? -1.254 6.743 -8.459 1.00 73.38 318 ALA A O 1
ATOM 2404 N N . LEU A 1 319 ? -1.707 8.288 -10.022 1.00 78.31 319 LEU A N 1
ATOM 2405 C CA . LEU A 1 319 ? -2.965 8.737 -9.424 1.00 78.31 319 LEU A CA 1
ATOM 2406 C C . LEU A 1 319 ? -4.007 7.613 -9.368 1.00 78.31 319 LEU A C 1
ATOM 2408 O O . LEU A 1 319 ? -4.649 7.431 -8.335 1.00 78.31 319 LEU A O 1
ATOM 2412 N N . LEU A 1 320 ? -4.168 6.835 -10.442 1.00 80.94 320 LEU A N 1
ATOM 2413 C CA . LEU A 1 320 ? -5.081 5.688 -10.459 1.00 80.94 320 LEU A CA 1
ATOM 2414 C C . LEU A 1 320 ? -4.687 4.631 -9.420 1.00 80.94 320 LEU A C 1
ATOM 2416 O O . LEU A 1 320 ? -5.556 4.132 -8.703 1.00 80.94 320 LEU A O 1
ATOM 2420 N N . ALA A 1 321 ? -3.392 4.329 -9.291 1.00 72.62 321 ALA A N 1
ATOM 2421 C CA . ALA A 1 321 ? -2.884 3.421 -8.265 1.00 72.62 321 ALA A CA 1
ATOM 2422 C C . ALA A 1 321 ? -3.158 3.955 -6.846 1.00 72.62 321 ALA A C 1
ATOM 2424 O O . ALA A 1 321 ? -3.632 3.212 -5.982 1.00 72.62 321 ALA A O 1
ATOM 2425 N N . ALA A 1 322 ? -2.946 5.255 -6.617 1.00 70.94 322 ALA A N 1
ATOM 2426 C CA . ALA A 1 322 ? -3.231 5.905 -5.340 1.00 70.94 322 ALA A CA 1
ATOM 2427 C C . ALA A 1 322 ? -4.733 5.888 -4.994 1.00 70.94 322 ALA A C 1
ATOM 2429 O O . ALA A 1 322 ? -5.104 5.553 -3.868 1.00 70.94 322 ALA A O 1
ATOM 2430 N N . LEU A 1 323 ? -5.610 6.189 -5.960 1.00 76.19 323 LEU A N 1
ATOM 2431 C CA . LEU A 1 323 ? -7.067 6.163 -5.786 1.00 76.19 323 LEU A CA 1
ATOM 2432 C C . LEU A 1 323 ? -7.587 4.749 -5.500 1.00 76.19 323 LEU A C 1
ATOM 2434 O O . LEU A 1 323 ? -8.405 4.572 -4.595 1.00 76.19 323 LEU A O 1
ATOM 2438 N N . ALA A 1 324 ? -7.087 3.740 -6.221 1.00 71.94 324 ALA A N 1
ATOM 2439 C CA . ALA A 1 324 ? -7.402 2.338 -5.954 1.00 71.94 324 ALA A CA 1
ATOM 2440 C C . ALA A 1 324 ? -6.992 1.946 -4.525 1.00 71.94 324 ALA A C 1
ATOM 2442 O O . ALA A 1 324 ? -7.769 1.330 -3.794 1.00 71.94 324 ALA A O 1
ATOM 2443 N N . GLY A 1 325 ? -5.810 2.388 -4.092 1.00 66.88 325 GLY A N 1
ATOM 2444 C CA . GLY A 1 325 ? -5.336 2.254 -2.720 1.00 66.88 325 GLY A CA 1
ATOM 2445 C C . GLY A 1 325 ? -6.252 2.878 -1.669 1.00 66.88 325 GLY A C 1
ATOM 2446 O O . GLY A 1 325 ? -6.650 2.219 -0.706 1.00 66.88 325 GLY A O 1
ATOM 2447 N N . ALA A 1 326 ? -6.624 4.143 -1.872 1.00 67.19 326 ALA A N 1
ATOM 2448 C CA . ALA A 1 326 ? -7.474 4.900 -0.958 1.00 67.19 326 ALA A CA 1
ATOM 2449 C C . ALA A 1 326 ? -8.878 4.288 -0.821 1.00 67.19 326 ALA A C 1
ATOM 2451 O O . ALA A 1 326 ? -9.414 4.202 0.287 1.00 67.19 326 ALA A O 1
ATOM 2452 N N . LEU A 1 327 ? -9.467 3.818 -1.926 1.00 67.19 327 LEU A N 1
ATOM 2453 C CA . LEU A 1 327 ? -10.774 3.158 -1.917 1.00 67.19 327 LEU A CA 1
ATOM 2454 C C . LEU A 1 327 ? -10.735 1.845 -1.118 1.00 67.19 327 LEU A C 1
ATOM 2456 O O . LEU A 1 327 ? -11.678 1.526 -0.392 1.00 67.19 327 LEU A O 1
ATOM 2460 N N . MET A 1 328 ? -9.623 1.113 -1.198 1.00 60.75 328 MET A N 1
ATOM 2461 C CA . MET A 1 328 ? -9.431 -0.161 -0.504 1.00 60.75 328 MET A CA 1
ATOM 2462 C C . MET A 1 328 ? -9.125 -0.020 0.989 1.00 60.75 328 MET A C 1
ATOM 2464 O O . MET A 1 328 ? -9.472 -0.917 1.755 1.00 60.75 328 MET A O 1
ATOM 2468 N N . GLY A 1 329 ? -8.575 1.115 1.434 1.00 56.72 329 GLY A N 1
ATOM 2469 C CA . GLY A 1 329 ? -8.388 1.423 2.859 1.00 56.72 329 GLY A CA 1
ATOM 2470 C C . GLY A 1 329 ? -9.692 1.483 3.671 1.00 56.72 329 GLY A C 1
ATOM 2471 O O . GLY A 1 329 ? -9.655 1.472 4.900 1.00 56.72 329 GLY A O 1
ATOM 2472 N N . ARG A 1 330 ? -10.853 1.512 3.000 1.00 57.22 330 ARG A N 1
ATOM 2473 C CA . ARG A 1 330 ? -12.189 1.484 3.621 1.00 57.22 330 ARG A CA 1
ATOM 2474 C C . ARG A 1 330 ? -12.742 0.072 3.847 1.00 57.22 330 ARG A C 1
ATOM 2476 O O . ARG A 1 330 ? -13.803 -0.070 4.450 1.00 57.22 330 ARG A O 1
ATOM 2483 N N . VAL A 1 331 ? -12.052 -0.969 3.379 1.00 55.84 331 VAL A N 1
ATOM 2484 C CA . VAL A 1 331 ? -12.509 -2.365 3.431 1.00 55.84 331 VAL A CA 1
ATOM 2485 C C . VAL A 1 331 ? -11.525 -3.188 4.270 1.00 55.84 331 VAL A C 1
ATOM 2487 O O . VAL A 1 331 ? -10.318 -2.977 4.203 1.00 55.84 331 VAL A O 1
ATOM 2490 N N . ARG A 1 332 ? -12.018 -4.135 5.086 1.00 54.00 332 ARG A N 1
ATOM 2491 C CA . ARG A 1 332 ? -11.152 -5.009 5.904 1.00 54.00 332 ARG A CA 1
ATOM 2492 C C . ARG A 1 332 ? -10.112 -5.711 5.021 1.00 54.00 332 ARG A C 1
ATOM 2494 O O . ARG A 1 332 ? -10.485 -6.422 4.087 1.00 54.00 332 ARG A O 1
ATOM 2501 N N . VAL A 1 333 ? -8.826 -5.558 5.350 1.00 54.59 333 VAL A N 1
ATOM 2502 C CA . VAL A 1 333 ? -7.739 -6.279 4.673 1.00 54.59 333 VAL A CA 1
ATOM 2503 C C . VAL A 1 333 ? -7.951 -7.783 4.841 1.00 54.59 333 VAL A C 1
ATOM 2505 O O . VAL A 1 333 ? -7.940 -8.321 5.946 1.00 54.59 333 VAL A O 1
ATOM 2508 N N . SER A 1 334 ? -8.176 -8.456 3.716 1.00 61.47 334 SER A N 1
ATOM 2509 C CA . SER A 1 334 ? -8.238 -9.912 3.602 1.00 61.47 334 SER A CA 1
ATOM 2510 C C . SER A 1 334 ? -7.086 -10.395 2.724 1.00 61.47 334 SER A C 1
ATOM 2512 O O . SER A 1 334 ? -6.574 -9.633 1.902 1.00 61.47 334 SER A O 1
ATOM 2514 N N . ALA A 1 335 ? -6.706 -11.670 2.833 1.00 61.69 335 ALA A N 1
ATOM 2515 C CA . ALA A 1 335 ? -5.684 -12.265 1.963 1.00 61.69 335 ALA A CA 1
ATOM 2516 C C . ALA A 1 335 ? -6.011 -12.091 0.464 1.00 61.69 335 ALA A C 1
ATOM 2518 O O . ALA A 1 335 ? -5.116 -11.890 -0.351 1.00 61.69 335 ALA A O 1
ATOM 2519 N N . ARG A 1 336 ? -7.304 -12.071 0.108 1.00 66.81 336 ARG A N 1
ATOM 2520 C CA . ARG A 1 336 ? -7.779 -11.799 -1.258 1.00 66.81 336 ARG A CA 1
ATOM 2521 C C . ARG A 1 336 ? -7.445 -10.382 -1.725 1.00 66.81 336 ARG A C 1
ATOM 2523 O O . ARG A 1 336 ? -7.177 -10.186 -2.901 1.00 66.81 336 ARG A O 1
ATOM 2530 N N . MET A 1 337 ? -7.439 -9.409 -0.815 1.00 61.78 337 MET A N 1
ATOM 2531 C CA . MET A 1 337 ? -7.104 -8.020 -1.135 1.00 61.78 337 MET A CA 1
ATOM 2532 C C . MET A 1 337 ? -5.601 -7.832 -1.332 1.00 61.78 337 MET A C 1
ATOM 2534 O O . MET A 1 337 ? -5.193 -7.136 -2.253 1.00 61.78 337 MET A O 1
ATOM 2538 N N . VAL A 1 338 ? -4.779 -8.497 -0.514 1.00 64.19 338 VAL A N 1
ATOM 2539 C CA . VAL A 1 338 ? -3.321 -8.530 -0.715 1.00 64.19 338 VAL A CA 1
ATOM 2540 C C . VAL A 1 338 ? -2.992 -9.188 -2.055 1.00 64.19 338 VAL A C 1
ATOM 2542 O O . VAL A 1 338 ? -2.228 -8.633 -2.837 1.00 64.19 338 VAL A O 1
ATOM 2545 N N . LEU A 1 339 ? -3.633 -10.319 -2.366 1.00 72.44 339 LEU A N 1
ATOM 2546 C CA . LEU A 1 339 ? -3.491 -10.975 -3.665 1.00 72.44 339 LEU A CA 1
ATOM 2547 C C . LEU A 1 339 ? -3.924 -10.058 -4.816 1.00 72.44 339 LEU A C 1
ATOM 2549 O O . LEU A 1 339 ? -3.201 -9.940 -5.797 1.00 72.44 339 LEU A O 1
ATOM 2553 N N . PHE A 1 340 ? -5.062 -9.370 -4.693 1.00 72.81 340 PHE A N 1
ATOM 2554 C CA . PHE A 1 340 ? -5.512 -8.407 -5.699 1.00 72.81 340 PHE A CA 1
ATOM 2555 C C . PHE A 1 340 ? -4.497 -7.277 -5.915 1.00 72.81 340 PHE A C 1
ATOM 2557 O O . PHE A 1 340 ? -4.243 -6.906 -7.053 1.00 72.81 340 PHE A O 1
ATOM 2564 N N . GLN A 1 341 ? -3.885 -6.757 -4.851 1.00 65.69 341 GLN A N 1
ATOM 2565 C CA . GLN A 1 341 ? -2.860 -5.713 -4.942 1.00 65.69 341 GLN A CA 1
ATOM 2566 C C . GLN A 1 341 ? -1.589 -6.209 -5.637 1.00 65.69 341 GLN A C 1
ATOM 2568 O O . GLN A 1 341 ? -1.052 -5.519 -6.499 1.00 65.69 341 GLN A O 1
ATOM 2573 N N . LEU A 1 342 ? -1.143 -7.429 -5.328 1.00 71.19 342 LEU A N 1
ATOM 2574 C CA . LEU A 1 342 ? -0.026 -8.059 -6.035 1.00 71.19 342 LEU A CA 1
ATOM 2575 C C . LEU A 1 342 ? -0.350 -8.283 -7.519 1.00 71.19 342 LEU A C 1
ATOM 2577 O O . LEU A 1 342 ? 0.504 -8.054 -8.370 1.00 71.19 342 LEU A O 1
ATOM 2581 N N . LEU A 1 343 ? -1.589 -8.672 -7.840 1.00 80.06 343 LEU A N 1
ATOM 2582 C CA . LEU A 1 343 ? -2.055 -8.821 -9.221 1.00 80.06 343 LEU A CA 1
ATOM 2583 C C . LEU A 1 343 ? -2.163 -7.476 -9.946 1.00 80.06 343 LEU A C 1
ATOM 2585 O O . LEU A 1 343 ? -1.809 -7.399 -11.117 1.00 80.06 343 LEU A O 1
ATOM 2589 N N . LEU A 1 344 ? -2.613 -6.417 -9.271 1.00 74.38 344 LEU A N 1
ATOM 2590 C CA . LEU A 1 344 ? -2.681 -5.067 -9.830 1.00 74.38 344 LEU A CA 1
ATOM 2591 C C . LEU A 1 344 ? -1.276 -4.533 -10.123 1.00 74.38 344 LEU A C 1
ATOM 2593 O O . LEU A 1 344 ? -1.026 -4.047 -11.223 1.00 74.38 344 LEU A O 1
ATOM 2597 N N . LEU A 1 345 ? -0.350 -4.681 -9.171 1.00 74.19 345 LEU A N 1
ATOM 2598 C CA . LEU A 1 345 ? 1.055 -4.318 -9.342 1.00 74.19 345 LEU A CA 1
ATOM 2599 C C . LEU A 1 345 ? 1.695 -5.115 -10.485 1.00 74.19 345 LEU A C 1
ATOM 2601 O O . LEU A 1 345 ? 2.293 -4.529 -11.383 1.00 74.19 345 LEU A O 1
ATOM 2605 N N . GLY A 1 346 ? 1.508 -6.438 -10.500 1.00 80.50 346 GLY A N 1
ATOM 2606 C CA . GLY A 1 346 ? 1.961 -7.301 -11.591 1.00 80.50 346 GLY A CA 1
ATOM 2607 C C . GLY A 1 346 ? 1.345 -6.918 -12.940 1.00 80.50 346 GLY A C 1
ATOM 2608 O O . GLY A 1 346 ? 2.036 -6.931 -13.954 1.00 80.50 346 GLY A O 1
ATOM 2609 N N . GLY A 1 347 ? 0.077 -6.503 -12.954 1.00 83.25 347 GLY A N 1
ATOM 2610 C CA . GLY A 1 347 ? -0.621 -6.009 -14.139 1.00 83.25 347 GLY A CA 1
ATOM 2611 C C . GLY A 1 347 ? -0.036 -4.702 -14.672 1.00 83.25 347 GLY A C 1
ATOM 2612 O O . GLY A 1 347 ? 0.170 -4.583 -15.875 1.00 83.25 347 GLY A O 1
ATOM 2613 N N . VAL A 1 348 ? 0.291 -3.749 -13.795 1.00 77.75 348 VAL A N 1
ATOM 2614 C CA . VAL A 1 348 ? 0.966 -2.490 -14.162 1.00 77.75 348 VAL A CA 1
ATOM 2615 C C . VAL A 1 348 ? 2.358 -2.758 -14.729 1.00 77.75 348 VAL A C 1
ATOM 2617 O O . VAL A 1 348 ? 2.707 -2.221 -15.779 1.00 77.75 348 VAL A O 1
ATOM 2620 N N . LEU A 1 349 ? 3.147 -3.603 -14.063 1.00 82.81 349 LEU A N 1
ATOM 2621 C CA . LEU A 1 349 ? 4.485 -3.971 -14.529 1.00 82.81 349 LEU A CA 1
ATOM 2622 C C . LEU A 1 349 ? 4.409 -4.692 -15.884 1.00 82.81 349 LEU A C 1
ATOM 2624 O O . LEU A 1 349 ? 5.145 -4.355 -16.810 1.00 82.81 349 LEU A O 1
ATOM 2628 N N . GLY A 1 350 ? 3.451 -5.611 -16.042 1.00 87.38 350 GLY A N 1
ATOM 2629 C CA . GLY A 1 350 ? 3.167 -6.283 -17.310 1.00 87.38 350 GLY A CA 1
ATOM 2630 C C . GLY A 1 350 ? 2.729 -5.321 -18.419 1.00 87.38 350 GLY A C 1
ATOM 2631 O O . GLY A 1 350 ? 3.182 -5.451 -19.553 1.00 87.38 350 GLY A O 1
ATOM 2632 N N . LEU A 1 351 ? 1.909 -4.315 -18.102 1.00 85.88 351 LEU A N 1
ATOM 2633 C CA . LEU A 1 351 ? 1.539 -3.233 -19.023 1.00 85.88 351 LEU A CA 1
ATOM 2634 C C . LEU A 1 351 ? 2.759 -2.424 -19.474 1.00 85.88 351 LEU A C 1
ATOM 2636 O O . LEU A 1 351 ? 2.854 -2.099 -20.656 1.00 85.88 351 LEU A O 1
ATOM 2640 N N . GLY A 1 352 ? 3.699 -2.138 -18.568 1.00 85.44 352 GLY A N 1
ATOM 2641 C CA . GLY A 1 352 ? 4.970 -1.491 -18.901 1.00 85.44 352 GLY A CA 1
ATOM 2642 C C . GLY A 1 352 ? 5.781 -2.309 -19.910 1.00 85.44 352 GLY A C 1
ATOM 2643 O O . GLY A 1 352 ? 6.132 -1.802 -20.976 1.00 85.44 352 GLY A O 1
ATOM 2644 N N . VAL A 1 353 ? 5.976 -3.601 -19.628 1.00 89.75 353 VAL A N 1
ATOM 2645 C CA . VAL A 1 353 ? 6.678 -4.543 -20.522 1.00 89.75 353 VAL A CA 1
ATOM 2646 C C . VAL A 1 353 ? 5.999 -4.616 -21.892 1.00 89.75 353 VAL A C 1
ATOM 2648 O O . VAL A 1 353 ? 6.666 -4.505 -22.919 1.00 89.75 353 VAL A O 1
ATOM 2651 N N . LEU A 1 354 ? 4.669 -4.743 -21.930 1.00 90.25 354 LEU A N 1
ATOM 2652 C CA . LEU A 1 354 ? 3.892 -4.796 -23.174 1.00 90.25 354 LEU A CA 1
ATO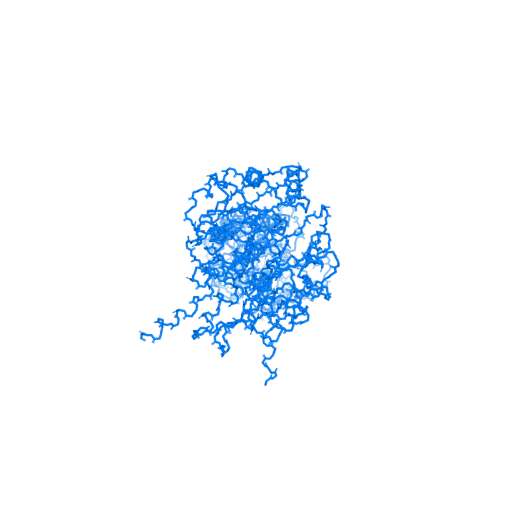M 2653 C C . LEU A 1 354 ? 3.962 -3.486 -23.965 1.00 90.25 354 LEU A C 1
ATOM 2655 O O . LEU A 1 354 ? 4.060 -3.515 -25.192 1.00 90.25 354 LEU A O 1
ATOM 2659 N N . SER A 1 355 ? 3.937 -2.342 -23.281 1.00 89.44 355 SER A N 1
ATOM 2660 C CA . SER A 1 355 ? 4.080 -1.021 -23.896 1.00 89.44 355 SER A CA 1
ATOM 2661 C C . SER A 1 355 ? 5.429 -0.883 -24.604 1.00 89.44 355 SER A C 1
ATOM 2663 O O . SER A 1 355 ? 5.488 -0.455 -25.759 1.00 89.44 355 SER A O 1
ATOM 2665 N N . THR A 1 356 ? 6.512 -1.313 -23.957 1.00 90.56 356 THR A N 1
ATOM 2666 C CA . THR A 1 356 ? 7.847 -1.311 -24.566 1.00 90.56 356 THR A CA 1
ATOM 2667 C C . THR A 1 356 ? 7.925 -2.312 -25.718 1.00 90.56 356 THR A C 1
ATOM 2669 O O . THR A 1 356 ? 8.312 -1.937 -26.826 1.00 90.56 356 THR A O 1
ATOM 2672 N N . ALA A 1 357 ? 7.463 -3.547 -25.511 1.00 90.31 357 ALA A N 1
ATOM 2673 C CA . ALA A 1 357 ? 7.515 -4.600 -26.520 1.00 90.31 357 ALA A CA 1
ATOM 2674 C C . ALA A 1 357 ? 6.738 -4.229 -27.795 1.00 90.31 357 ALA A C 1
ATOM 2676 O O . ALA A 1 357 ? 7.272 -4.325 -28.899 1.00 90.31 357 ALA A O 1
ATOM 2677 N N . GLN A 1 358 ? 5.500 -3.743 -27.662 1.00 89.50 358 GLN A N 1
ATOM 2678 C CA . GLN A 1 358 ? 4.618 -3.492 -28.806 1.00 89.50 358 GLN A CA 1
ATOM 2679 C C . GLN A 1 358 ? 4.763 -2.087 -29.392 1.00 89.50 358 GLN A C 1
ATOM 2681 O O . GLN A 1 358 ? 4.701 -1.918 -30.607 1.00 89.50 358 GLN A O 1
ATOM 2686 N N . ARG A 1 359 ? 4.950 -1.063 -28.551 1.00 89.06 359 ARG A N 1
ATOM 2687 C CA . ARG A 1 359 ? 4.911 0.348 -28.977 1.00 89.06 359 ARG A CA 1
ATOM 2688 C C . ARG A 1 359 ? 6.255 1.060 -28.887 1.00 89.06 359 ARG A C 1
ATOM 2690 O O . ARG A 1 359 ? 6.355 2.182 -29.364 1.00 89.06 359 ARG A O 1
ATOM 2697 N N . GLY A 1 360 ? 7.279 0.430 -28.310 1.00 89.38 360 GLY A N 1
ATOM 2698 C CA . GLY A 1 360 ? 8.572 1.076 -28.078 1.00 89.38 360 GLY A CA 1
ATOM 2699 C C . GLY A 1 360 ? 8.493 2.204 -27.048 1.00 89.38 360 GLY A C 1
ATOM 2700 O O . GLY A 1 360 ? 9.318 3.109 -27.081 1.00 89.38 360 GLY A O 1
ATOM 2701 N N . VAL A 1 361 ? 7.487 2.179 -26.165 1.00 90.25 361 VAL A N 1
ATOM 2702 C CA . VAL A 1 361 ? 7.313 3.196 -25.122 1.00 90.25 361 VAL A CA 1
ATOM 2703 C C . VAL A 1 361 ? 7.738 2.623 -23.774 1.00 90.25 361 VAL A C 1
ATOM 2705 O O . VAL A 1 361 ? 7.113 1.679 -23.277 1.00 90.25 361 VAL A O 1
ATOM 2708 N N . LEU A 1 362 ? 8.794 3.197 -23.200 1.00 87.50 362 LEU A N 1
ATOM 2709 C CA . LEU A 1 362 ? 9.313 2.879 -21.872 1.00 87.50 362 LEU A CA 1
ATOM 2710 C C . LEU A 1 362 ? 8.446 3.577 -20.826 1.00 87.50 362 LEU A C 1
ATOM 2712 O O . LEU A 1 362 ? 8.361 4.804 -20.789 1.00 87.50 362 LEU A O 1
ATOM 2716 N N . LEU A 1 363 ? 7.763 2.790 -20.000 1.00 82.94 363 LEU A N 1
ATOM 2717 C CA . LEU A 1 363 ? 6.947 3.319 -18.918 1.00 82.94 363 LEU A CA 1
ATOM 2718 C C . LEU A 1 363 ? 7.800 3.433 -17.656 1.00 82.94 363 LEU A C 1
ATOM 2720 O O . LEU A 1 363 ? 8.317 2.423 -17.175 1.00 82.94 363 LEU A O 1
ATOM 2724 N N . ASP A 1 364 ? 7.902 4.638 -17.100 1.00 76.25 364 ASP A N 1
ATOM 2725 C CA . ASP A 1 364 ? 8.479 4.803 -15.771 1.00 76.25 364 ASP A CA 1
ATOM 2726 C C . ASP A 1 364 ? 7.538 4.187 -14.726 1.00 76.25 364 ASP A C 1
ATOM 2728 O O . ASP A 1 364 ? 6.443 4.686 -14.450 1.00 76.25 364 ASP A O 1
ATOM 2732 N N . VAL A 1 365 ? 7.948 3.038 -14.191 1.00 71.88 365 VAL A N 1
ATOM 2733 C CA . VAL A 1 365 ? 7.170 2.280 -13.210 1.00 71.88 365 VAL A CA 1
ATOM 2734 C C . VAL A 1 365 ? 7.439 2.745 -11.783 1.00 71.88 365 VAL A C 1
ATOM 2736 O O . VAL A 1 365 ? 6.644 2.407 -10.909 1.00 71.88 365 VAL A O 1
ATOM 2739 N N . LEU A 1 366 ? 8.484 3.547 -11.534 1.00 71.31 366 LEU A N 1
ATOM 2740 C CA . LEU A 1 366 ? 8.864 4.002 -10.191 1.00 71.31 366 LEU A CA 1
ATOM 2741 C C . LEU A 1 366 ? 7.721 4.746 -9.479 1.00 71.31 366 LEU A C 1
ATOM 2743 O O . LEU A 1 366 ? 7.372 4.383 -8.353 1.00 71.31 366 LEU A O 1
ATOM 2747 N N . PRO A 1 367 ? 7.074 5.752 -10.103 1.00 68.31 367 PRO A N 1
ATOM 2748 C CA . PRO A 1 367 ? 6.009 6.500 -9.438 1.00 68.31 367 PRO A CA 1
ATOM 2749 C C . PRO A 1 367 ? 4.773 5.635 -9.178 1.00 68.31 367 PRO A C 1
ATOM 2751 O O . PRO A 1 367 ? 4.045 5.850 -8.205 1.00 68.31 367 PRO A O 1
ATOM 2754 N N . VAL A 1 368 ? 4.541 4.630 -10.026 1.00 66.94 368 VAL A N 1
ATOM 2755 C CA . VAL A 1 368 ? 3.392 3.730 -9.913 1.00 66.94 368 VAL A CA 1
ATOM 2756 C C . VAL A 1 368 ? 3.618 2.682 -8.819 1.00 66.94 368 VAL A C 1
ATOM 2758 O O . VAL A 1 368 ? 2.720 2.443 -8.010 1.00 66.94 368 VAL A O 1
ATOM 2761 N N . THR A 1 369 ? 4.822 2.109 -8.731 1.00 67.50 369 THR A N 1
ATOM 2762 C CA . THR A 1 369 ? 5.203 1.160 -7.672 1.00 67.50 369 THR A CA 1
ATOM 2763 C C . THR A 1 369 ? 5.261 1.857 -6.310 1.00 67.50 369 THR A C 1
ATOM 2765 O O . THR A 1 369 ? 4.718 1.328 -5.338 1.00 67.50 369 THR A O 1
ATOM 2768 N N . ALA A 1 370 ? 5.805 3.078 -6.239 1.00 67.69 370 ALA A N 1
ATOM 2769 C CA . ALA A 1 370 ? 5.821 3.894 -5.024 1.00 67.69 370 ALA A CA 1
ATOM 2770 C C . ALA A 1 370 ? 4.401 4.239 -4.540 1.00 67.69 370 ALA A C 1
ATOM 2772 O O . ALA A 1 370 ? 4.093 4.092 -3.355 1.00 67.69 370 ALA A O 1
ATOM 2773 N N . SER A 1 371 ? 3.504 4.627 -5.455 1.00 67.12 371 SER A N 1
ATOM 2774 C CA . SER A 1 371 ? 2.099 4.918 -5.130 1.00 67.12 371 SER A CA 1
ATOM 2775 C C . SER A 1 371 ? 1.354 3.678 -4.624 1.00 67.12 371 SER A C 1
ATOM 2777 O O . SER A 1 371 ? 0.603 3.763 -3.650 1.00 67.12 371 SER A O 1
ATOM 2779 N N . ALA A 1 372 ? 1.595 2.510 -5.228 1.00 66.12 372 ALA A N 1
ATOM 2780 C CA . ALA A 1 372 ? 1.028 1.239 -4.775 1.00 66.12 372 ALA A CA 1
ATOM 2781 C C . ALA A 1 372 ? 1.560 0.818 -3.390 1.00 66.12 372 ALA A C 1
ATOM 2783 O O . ALA A 1 372 ? 0.792 0.358 -2.541 1.00 66.12 372 ALA A O 1
ATOM 2784 N N . ALA A 1 373 ? 2.853 1.021 -3.122 1.00 66.62 373 ALA A N 1
ATOM 2785 C CA . ALA A 1 373 ? 3.460 0.739 -1.821 1.00 66.62 373 ALA A CA 1
ATOM 2786 C C . ALA A 1 373 ? 2.898 1.648 -0.712 1.00 66.62 373 ALA A C 1
ATOM 2788 O O . ALA A 1 373 ? 2.520 1.161 0.356 1.00 66.62 373 ALA A O 1
ATOM 2789 N N . LEU A 1 374 ? 2.763 2.952 -0.980 1.00 66.94 374 LEU A N 1
ATOM 2790 C CA . LEU A 1 374 ? 2.128 3.916 -0.071 1.00 66.94 374 LEU A CA 1
ATOM 2791 C C . LEU A 1 374 ? 0.670 3.542 0.224 1.00 66.94 374 LEU A C 1
ATOM 2793 O O . LEU A 1 374 ? 0.246 3.556 1.380 1.00 66.94 374 LEU A O 1
ATOM 2797 N N . ALA A 1 375 ? -0.082 3.146 -0.802 1.00 64.62 375 ALA A N 1
ATOM 2798 C CA . ALA A 1 375 ? -1.447 2.653 -0.666 1.00 64.62 375 ALA A CA 1
ATOM 2799 C C . ALA A 1 375 ? -1.549 1.408 0.233 1.00 64.62 375 ALA A C 1
ATOM 2801 O O . ALA A 1 375 ? -2.395 1.360 1.130 1.00 64.62 375 ALA A O 1
ATOM 2802 N N . LEU A 1 376 ? -0.673 0.418 0.033 1.00 62.72 376 LEU A N 1
ATOM 2803 C CA . LEU A 1 376 ? -0.581 -0.787 0.865 1.00 62.72 376 LEU A CA 1
ATOM 2804 C C . LEU A 1 376 ? -0.218 -0.453 2.316 1.00 62.72 376 LEU A C 1
ATOM 2806 O O . LEU A 1 376 ? -0.824 -0.998 3.244 1.00 62.72 376 LEU A O 1
ATOM 2810 N N . GLY A 1 377 ? 0.729 0.466 2.516 1.00 63.31 377 GLY A N 1
ATOM 2811 C CA . GLY A 1 377 ? 1.111 0.975 3.831 1.00 63.31 377 GLY A CA 1
ATOM 2812 C C . GLY A 1 377 ? -0.062 1.642 4.547 1.00 63.31 377 GLY A C 1
ATOM 2813 O O . GLY A 1 377 ? -0.356 1.313 5.697 1.00 63.31 377 GLY A O 1
ATOM 2814 N N . MET A 1 378 ? -0.802 2.503 3.843 1.00 64.69 378 MET A N 1
ATOM 2815 C CA . MET A 1 378 ? -1.972 3.190 4.388 1.00 64.69 378 MET A CA 1
ATOM 2816 C C . MET A 1 378 ? -3.115 2.215 4.712 1.00 64.69 378 MET A C 1
ATOM 2818 O O . MET A 1 378 ? -3.690 2.281 5.797 1.00 64.69 378 MET A O 1
ATOM 2822 N N . ALA A 1 379 ? -3.420 1.262 3.825 1.00 61.72 379 ALA A N 1
ATOM 2823 C CA . ALA A 1 379 ? -4.444 0.240 4.061 1.00 61.72 379 ALA A CA 1
ATOM 2824 C C . ALA A 1 379 ? -4.085 -0.687 5.237 1.00 61.72 379 ALA A C 1
ATOM 2826 O O . ALA A 1 379 ? -4.958 -1.061 6.028 1.00 61.72 379 ALA A O 1
ATOM 2827 N N . SER A 1 380 ? -2.800 -1.019 5.387 1.00 59.94 380 SER A N 1
ATOM 2828 C CA . SER A 1 380 ? -2.281 -1.794 6.517 1.00 59.94 380 SER A CA 1
ATOM 2829 C C . SER A 1 380 ? -2.358 -1.006 7.820 1.00 59.94 380 SER A C 1
ATOM 2831 O O . SER A 1 380 ? -2.755 -1.569 8.835 1.00 59.94 380 SER A O 1
ATOM 2833 N N . LEU A 1 381 ? -2.066 0.299 7.800 1.00 62.50 381 LEU A N 1
ATOM 2834 C CA . LEU A 1 381 ? -2.198 1.183 8.959 1.00 62.50 381 LEU A CA 1
ATOM 2835 C C . LEU A 1 381 ? -3.663 1.318 9.398 1.00 62.50 381 LEU A C 1
ATOM 2837 O O . LEU A 1 381 ? -3.965 1.152 10.578 1.00 62.50 381 LEU A O 1
ATOM 2841 N N . LEU A 1 382 ? -4.579 1.549 8.454 1.00 60.34 382 LEU A N 1
ATOM 2842 C CA . LEU A 1 382 ? -6.022 1.618 8.713 1.00 60.34 382 LEU A CA 1
ATOM 2843 C C . LEU A 1 382 ? -6.568 0.276 9.223 1.00 60.34 382 LEU A C 1
ATOM 2845 O O . LEU A 1 382 ? -7.360 0.231 10.166 1.00 60.34 382 LEU A O 1
ATOM 2849 N N . SER A 1 383 ? -6.088 -0.839 8.670 1.00 55.56 383 SER A N 1
ATOM 2850 C CA . SER A 1 383 ? -6.458 -2.179 9.137 1.00 55.56 383 SER A CA 1
ATOM 2851 C C . SER A 1 383 ? -5.858 -2.512 10.493 1.00 55.56 383 SER A C 1
ATOM 2853 O O . SER A 1 383 ? -6.545 -3.108 11.313 1.00 55.56 383 SER A O 1
ATOM 2855 N N . ALA A 1 384 ? -4.629 -2.086 10.779 1.00 54.50 384 ALA A N 1
ATOM 2856 C CA . ALA A 1 384 ? -4.013 -2.205 12.093 1.00 54.50 384 ALA A CA 1
ATOM 2857 C C . ALA A 1 384 ? -4.760 -1.352 13.121 1.00 54.50 384 ALA A C 1
ATOM 2859 O O . ALA A 1 384 ? -4.991 -1.830 14.223 1.00 54.50 384 ALA A O 1
ATOM 2860 N N . GLN A 1 385 ? -5.214 -0.144 12.765 1.00 54.28 385 GLN A N 1
ATOM 2861 C CA . GLN A 1 385 ? -6.094 0.674 13.605 1.00 54.28 385 GLN A CA 1
ATOM 2862 C C . GLN A 1 385 ? -7.430 -0.034 13.876 1.00 54.28 385 GLN A C 1
ATOM 2864 O O . GLN A 1 385 ? -7.869 -0.081 15.025 1.00 54.28 385 GLN A O 1
ATOM 2869 N N . ALA A 1 386 ? -8.046 -0.647 12.862 1.00 51.78 386 ALA A N 1
ATOM 2870 C CA . ALA A 1 386 ? -9.272 -1.428 13.020 1.00 51.78 386 ALA A CA 1
ATOM 2871 C C . ALA A 1 386 ? -9.059 -2.701 13.865 1.00 51.78 386 ALA A C 1
ATOM 2873 O O . ALA A 1 386 ? -9.875 -3.018 14.731 1.00 51.78 386 ALA A O 1
ATOM 2874 N N . LEU A 1 387 ? -7.944 -3.411 13.673 1.00 48.22 387 LEU A N 1
ATOM 2875 C CA . LEU A 1 387 ? -7.561 -4.583 14.462 1.00 48.22 387 LEU A CA 1
ATOM 2876 C C . LEU A 1 387 ? -7.204 -4.192 15.897 1.00 48.22 387 LEU A C 1
ATOM 2878 O O . LEU A 1 387 ? -7.482 -4.945 16.828 1.00 48.22 387 LEU A O 1
ATOM 2882 N N . MET A 1 388 ? -6.631 -3.003 16.093 1.00 48.00 388 MET A N 1
ATOM 2883 C CA . MET A 1 388 ? -6.403 -2.427 17.409 1.00 48.00 388 MET A CA 1
ATOM 2884 C C . MET A 1 388 ? -7.720 -2.110 18.090 1.00 48.00 388 MET A C 1
ATOM 2886 O O . MET A 1 388 ? -7.880 -2.489 19.235 1.00 48.00 388 MET A O 1
ATOM 2890 N N . ARG A 1 389 ? -8.692 -1.504 17.399 1.00 48.97 389 ARG A N 1
ATOM 2891 C CA . ARG A 1 389 ? -10.044 -1.317 17.950 1.00 48.97 389 ARG A CA 1
ATOM 2892 C C . ARG A 1 389 ? -10.650 -2.663 18.365 1.00 48.97 389 ARG A C 1
ATOM 2894 O O . ARG A 1 389 ? -11.163 -2.777 19.468 1.00 48.97 389 ARG A O 1
ATOM 2901 N N . LEU A 1 390 ? -10.482 -3.718 17.563 1.00 42.62 390 LEU A N 1
ATOM 2902 C CA . LEU A 1 390 ? -10.972 -5.070 17.878 1.00 42.62 390 LEU A CA 1
ATOM 2903 C C . LEU A 1 390 ? -10.206 -5.778 19.012 1.00 42.62 390 LEU A C 1
ATOM 2905 O O . LEU A 1 390 ? -10.809 -6.500 19.803 1.00 42.62 390 LEU A O 1
ATOM 2909 N N . THR A 1 391 ? -8.888 -5.606 19.112 1.00 39.84 391 THR A N 1
ATOM 2910 C CA . THR A 1 391 ? -8.066 -6.194 20.188 1.00 39.84 391 THR A CA 1
ATOM 2911 C C . THR A 1 391 ? -8.158 -5.400 21.481 1.00 39.84 391 THR A C 1
ATOM 2913 O O . THR A 1 391 ? -8.070 -5.989 22.552 1.00 39.84 391 THR A O 1
ATOM 2916 N N . LEU A 1 392 ? -8.390 -4.093 21.393 1.00 40.88 392 LEU A N 1
ATOM 2917 C CA . LEU A 1 392 ? -8.725 -3.228 22.512 1.00 40.88 392 LEU A CA 1
ATOM 2918 C C . LEU A 1 392 ? -10.119 -3.587 23.023 1.00 40.88 392 LEU A C 1
ATOM 2920 O O . LEU A 1 392 ? -10.240 -3.784 24.216 1.00 40.88 392 LEU A O 1
ATOM 2924 N N . VAL A 1 393 ? -11.102 -3.862 22.154 1.00 44.84 393 VAL A N 1
ATOM 2925 C CA . VAL A 1 393 ? -12.383 -4.478 22.555 1.00 44.84 393 VAL A CA 1
ATOM 2926 C C . VAL A 1 393 ? -12.168 -5.863 23.179 1.00 44.84 393 VAL A C 1
ATOM 2928 O O . VAL A 1 393 ? -12.692 -6.112 24.252 1.00 44.84 393 VAL A O 1
ATOM 2931 N N . ARG A 1 394 ? -11.341 -6.757 22.609 1.00 36.75 394 ARG A N 1
ATOM 2932 C CA . ARG A 1 394 ? -11.027 -8.068 23.231 1.00 36.75 394 ARG A CA 1
ATOM 2933 C C . ARG A 1 394 ? -10.344 -7.946 24.596 1.00 36.75 394 ARG A C 1
ATOM 2935 O O . ARG A 1 394 ? -10.644 -8.731 25.488 1.00 36.75 394 ARG A O 1
ATOM 2942 N N . ARG A 1 395 ? -9.416 -6.997 24.762 1.00 37.81 395 ARG A N 1
ATOM 2943 C CA . ARG A 1 395 ? -8.739 -6.735 26.039 1.00 37.81 395 ARG A CA 1
ATOM 2944 C C . ARG A 1 395 ? -9.695 -6.083 27.026 1.00 37.81 395 ARG A C 1
ATOM 2946 O O . ARG A 1 395 ? -9.718 -6.509 28.161 1.00 37.81 395 ARG A O 1
ATOM 2953 N N . VAL A 1 396 ? -10.523 -5.137 26.597 1.00 41.81 396 VAL A N 1
ATOM 2954 C CA . VAL A 1 396 ? -11.582 -4.523 27.409 1.00 41.81 396 VAL A CA 1
ATOM 2955 C C . VAL A 1 396 ? -12.581 -5.592 27.878 1.00 41.81 396 VAL A C 1
ATOM 2957 O O . VAL A 1 396 ? -12.840 -5.682 29.069 1.00 41.81 396 VAL A O 1
ATOM 2960 N N . MET A 1 397 ? -13.008 -6.504 27.001 1.00 38.41 397 MET A N 1
ATOM 2961 C CA . MET A 1 397 ? -13.854 -7.658 27.346 1.00 38.41 397 MET A CA 1
ATOM 2962 C C . MET A 1 397 ? -13.176 -8.618 28.340 1.00 38.41 397 MET A C 1
ATOM 2964 O O . MET A 1 397 ? -13.808 -9.076 29.287 1.00 38.41 397 MET A O 1
ATOM 2968 N N . ALA A 1 398 ? -11.873 -8.880 28.185 1.00 38.03 398 ALA A N 1
ATOM 2969 C CA . ALA A 1 398 ? -11.104 -9.690 29.135 1.00 38.03 398 ALA A CA 1
ATOM 2970 C C . ALA A 1 398 ? -10.878 -8.987 30.491 1.00 38.03 398 ALA A C 1
ATOM 2972 O O . ALA A 1 398 ? -10.834 -9.651 31.523 1.00 38.03 398 ALA A O 1
ATOM 2973 N N . LEU A 1 399 ? -10.766 -7.654 30.505 1.00 40.69 399 LEU A N 1
ATOM 2974 C CA . LEU A 1 399 ? -10.612 -6.830 31.711 1.00 40.69 399 LEU A CA 1
ATOM 2975 C C . LEU A 1 399 ? -11.933 -6.689 32.491 1.00 40.69 399 LEU A C 1
ATOM 2977 O O . LEU A 1 399 ? -11.895 -6.557 33.710 1.00 40.69 399 LEU A O 1
ATOM 2981 N N . PHE A 1 400 ? -13.084 -6.811 31.820 1.00 44.12 400 PHE A N 1
ATOM 2982 C CA . PHE A 1 400 ? -14.405 -6.924 32.455 1.00 44.12 400 PHE A CA 1
ATOM 2983 C C . PHE A 1 400 ? -14.749 -8.346 32.928 1.00 44.12 400 PHE A C 1
ATOM 2985 O O . PHE A 1 400 ? -15.848 -8.582 33.418 1.00 44.12 400 PHE A O 1
ATOM 2992 N N . GLY A 1 401 ? -13.825 -9.307 32.810 1.00 40.81 401 GLY A N 1
ATOM 2993 C CA . GLY A 1 401 ? -14.085 -10.695 33.196 1.00 40.81 401 GLY A CA 1
ATOM 2994 C C . GLY A 1 401 ? -15.086 -11.401 32.283 1.00 40.81 401 GLY A C 1
ATOM 2995 O O . GLY A 1 401 ? -15.525 -12.504 32.617 1.00 40.81 401 GLY A O 1
ATOM 2996 N N . LEU A 1 402 ? -15.398 -10.823 31.113 1.00 44.84 402 LEU A N 1
ATOM 2997 C CA . LEU A 1 402 ? -16.323 -11.427 30.177 1.00 44.84 402 LEU A CA 1
ATOM 2998 C C . LEU A 1 402 ? -15.631 -12.569 29.408 1.00 44.84 402 LEU A C 1
ATOM 3000 O O . LEU A 1 402 ? -15.316 -12.453 28.224 1.00 44.84 402 LEU A O 1
ATOM 3004 N N . ALA A 1 403 ? -15.376 -13.698 30.073 1.00 40.22 403 ALA A N 1
ATOM 3005 C CA . ALA A 1 403 ? -14.975 -14.925 29.390 1.00 40.22 403 ALA A CA 1
ATOM 3006 C C . ALA A 1 403 ? -16.083 -15.320 28.393 1.00 40.22 403 ALA A C 1
ATOM 3008 O O . ALA A 1 403 ? -17.257 -15.200 28.735 1.00 40.22 403 ALA A O 1
ATOM 3009 N N . PRO A 1 404 ? -15.774 -15.757 27.166 1.00 44.31 404 PRO A N 1
ATOM 3010 C CA . PRO A 1 404 ? -16.789 -16.188 26.211 1.00 44.31 404 PRO A CA 1
ATOM 3011 C C . PRO A 1 404 ? -17.548 -17.410 26.751 1.00 44.31 404 PRO A C 1
ATOM 3013 O O . PRO A 1 404 ? -16.974 -18.489 26.853 1.00 44.31 404 PRO A O 1
ATOM 3016 N N . SER A 1 405 ? -18.823 -17.248 27.110 1.00 49.09 405 SER A N 1
ATOM 3017 C CA . SER A 1 405 ? -19.727 -18.359 27.446 1.00 49.09 405 SER A CA 1
ATOM 3018 C C . SER A 1 405 ? -21.046 -18.186 26.695 1.00 49.09 405 SER A C 1
ATOM 3020 O O . SER A 1 405 ? -21.400 -17.073 26.311 1.00 49.09 405 SER A O 1
ATOM 3022 N N . ALA A 1 406 ? -21.752 -19.291 26.463 1.00 56.09 406 ALA A N 1
ATOM 3023 C CA . ALA A 1 406 ? -22.956 -19.370 25.637 1.00 56.09 406 ALA A CA 1
ATOM 3024 C C . ALA A 1 406 ? -24.214 -18.700 26.244 1.00 56.09 406 ALA A C 1
ATOM 3026 O O . ALA A 1 406 ? -25.272 -18.755 25.629 1.00 56.09 406 ALA A O 1
ATOM 3027 N N . ASP A 1 407 ? -24.109 -18.045 27.409 1.00 73.00 407 ASP A N 1
ATOM 3028 C CA . ASP A 1 407 ? -25.264 -17.640 28.233 1.00 73.00 407 ASP A CA 1
ATOM 3029 C C . ASP A 1 407 ? -25.612 -16.138 28.182 1.00 73.00 407 ASP A C 1
ATOM 3031 O O . ASP A 1 407 ? -26.445 -15.671 28.968 1.00 73.00 407 ASP A O 1
ATOM 3035 N N . VAL A 1 408 ? -24.971 -15.363 27.294 1.00 78.69 408 VAL A N 1
ATOM 3036 C CA . VAL A 1 408 ? -25.200 -13.912 27.142 1.00 78.69 408 VAL A CA 1
ATOM 3037 C C . VAL A 1 408 ? -25.327 -13.531 25.668 1.00 78.69 408 VAL A C 1
ATOM 3039 O O . VAL A 1 408 ? -24.441 -13.843 24.870 1.00 78.69 408 VAL A O 1
ATOM 3042 N N . ALA A 1 409 ? -26.389 -12.805 25.319 1.00 84.25 409 ALA A N 1
ATOM 3043 C CA . ALA A 1 409 ? -26.501 -12.102 24.042 1.00 84.25 409 ALA A CA 1
ATOM 3044 C C . ALA A 1 409 ? -26.089 -10.636 24.220 1.00 84.25 409 ALA A C 1
ATOM 3046 O O . ALA A 1 409 ? -26.459 -10.005 25.209 1.00 84.25 409 ALA A O 1
ATOM 3047 N N . VAL A 1 410 ? -25.326 -10.090 23.272 1.00 84.12 410 VAL A N 1
ATOM 3048 C CA . VAL A 1 410 ? -24.881 -8.687 23.322 1.00 84.12 410 VAL A CA 1
ATOM 3049 C C . VAL A 1 410 ? -25.658 -7.875 22.297 1.00 84.12 410 VAL A C 1
ATOM 3051 O O . VAL A 1 410 ? -25.666 -8.226 21.115 1.00 84.12 410 VAL A O 1
ATOM 3054 N N . LEU A 1 411 ? -26.285 -6.793 22.749 1.00 85.31 411 LEU A N 1
ATOM 3055 C CA . LEU A 1 411 ? -27.001 -5.830 21.927 1.00 85.31 411 LEU A CA 1
ATOM 3056 C C . LEU A 1 411 ? -26.267 -4.488 21.988 1.00 85.31 411 LEU A C 1
ATOM 3058 O O . LEU A 1 411 ? -26.328 -3.780 22.989 1.00 85.31 411 LEU A O 1
ATOM 3062 N N . ASN A 1 412 ? -25.555 -4.141 20.921 1.00 83.81 412 ASN A N 1
ATOM 3063 C CA . ASN A 1 412 ? -24.921 -2.833 20.800 1.00 83.81 412 ASN A CA 1
ATOM 3064 C C . ASN A 1 412 ? -25.900 -1.863 20.138 1.00 83.81 412 ASN A C 1
ATOM 3066 O O . ASN A 1 412 ? -26.366 -2.138 19.031 1.00 83.81 412 ASN A O 1
ATOM 3070 N N . VAL A 1 413 ? -26.216 -0.767 20.824 1.00 83.00 413 VAL A N 1
ATOM 3071 C CA . VAL A 1 413 ? -27.148 0.267 20.370 1.00 83.00 413 VAL A CA 1
ATOM 3072 C C . VAL A 1 413 ? -26.379 1.573 20.224 1.00 83.00 413 VAL A C 1
ATOM 3074 O O . VAL A 1 413 ? -25.810 2.084 21.187 1.00 83.00 413 VAL A O 1
ATOM 3077 N N . ALA A 1 414 ? -26.375 2.113 19.008 1.00 78.62 414 ALA A N 1
ATOM 3078 C CA . ALA A 1 414 ? -25.787 3.410 18.707 1.00 78.62 414 ALA A CA 1
ATOM 3079 C C . ALA A 1 414 ? -26.799 4.286 17.971 1.00 78.62 414 ALA A C 1
ATOM 3081 O O . ALA A 1 414 ? -27.376 3.843 16.972 1.00 78.62 414 ALA A O 1
ATOM 3082 N N . SER A 1 415 ? -26.987 5.515 18.443 1.00 77.06 415 SER A N 1
ATOM 3083 C CA . SER A 1 415 ? -27.764 6.547 17.763 1.00 77.06 415 SER A CA 1
ATOM 3084 C C . SER A 1 415 ? -26.855 7.575 17.083 1.00 77.06 415 SER A C 1
ATOM 3086 O O . SER A 1 415 ? -25.875 8.050 17.658 1.00 77.06 415 SER A O 1
ATOM 3088 N N . ASP A 1 416 ? -27.183 7.927 15.839 1.00 70.69 416 ASP A N 1
ATOM 3089 C CA . ASP A 1 416 ? -26.655 9.129 15.195 1.00 70.69 416 ASP A CA 1
ATOM 3090 C C . ASP A 1 416 ? -27.525 10.322 15.619 1.00 70.69 416 ASP A C 1
ATOM 3092 O O . ASP A 1 416 ? -28.757 10.219 15.604 1.00 70.69 416 ASP A O 1
ATOM 3096 N N . GLY A 1 417 ? -26.906 11.466 15.935 1.00 61.78 417 GLY A N 1
ATOM 3097 C CA . GLY A 1 417 ? -27.630 12.720 16.174 1.00 61.78 417 GLY A CA 1
ATOM 3098 C C . GLY A 1 417 ? -28.579 13.085 15.016 1.00 61.78 417 GLY A C 1
ATOM 3099 O O . GLY A 1 417 ? -28.457 12.537 13.913 1.00 61.78 417 GLY A O 1
ATOM 3100 N N . PRO A 1 418 ? -29.546 13.997 15.235 1.00 60.28 418 PRO A N 1
ATOM 3101 C CA . PRO A 1 418 ? -30.569 14.304 14.242 1.00 60.28 418 PRO A CA 1
ATOM 3102 C C . PRO A 1 418 ? -29.934 14.723 12.909 1.00 60.28 418 PRO A C 1
ATOM 3104 O O . PRO A 1 418 ? -29.165 15.678 12.834 1.00 60.28 418 PRO A O 1
ATOM 3107 N N . SER A 1 419 ? -30.251 13.975 11.853 1.00 58.41 419 SER A N 1
ATOM 3108 C CA . SER A 1 419 ? -29.810 14.272 10.485 1.00 58.41 419 SER A CA 1
ATOM 3109 C C . SER A 1 419 ? -30.564 15.477 9.903 1.00 58.41 419 SER A C 1
ATOM 3111 O O . SER A 1 419 ? -31.639 15.815 10.397 1.00 58.41 419 SER A O 1
ATOM 3113 N N . GLU A 1 420 ? -30.064 16.090 8.818 1.00 56.56 420 GLU A N 1
ATOM 3114 C CA . GLU A 1 420 ? -30.720 17.228 8.127 1.00 56.56 420 GLU A CA 1
ATOM 3115 C C . GLU A 1 420 ? -32.201 16.974 7.766 1.00 56.56 420 GLU A C 1
ATOM 3117 O O . GLU A 1 420 ? -32.964 17.917 7.583 1.00 56.56 420 GLU A O 1
ATOM 3122 N N . GLY A 1 421 ? -32.636 15.709 7.711 1.00 57.88 421 GLY A N 1
ATOM 3123 C CA . GLY A 1 421 ? -34.028 15.311 7.483 1.00 57.88 421 GLY A CA 1
ATOM 3124 C C . GLY A 1 421 ? -34.911 15.186 8.734 1.00 57.88 421 GLY A C 1
ATOM 3125 O O . GLY A 1 421 ? -36.043 14.735 8.603 1.00 57.88 421 GLY A O 1
ATOM 3126 N N . GLY A 1 422 ? -34.426 15.516 9.936 1.00 77.19 422 GLY A N 1
ATOM 3127 C CA . GLY A 1 422 ? -35.219 15.461 11.174 1.00 77.19 422 GLY A CA 1
ATOM 3128 C C . GLY A 1 422 ? -35.435 14.055 11.750 1.00 77.19 422 GLY A C 1
ATOM 3129 O O . GLY A 1 422 ? -36.353 13.856 12.541 1.00 77.19 422 GLY A O 1
ATOM 3130 N N . PHE A 1 423 ? -34.603 13.076 11.380 1.00 81.00 423 PHE A N 1
ATOM 3131 C CA . PHE A 1 423 ? -34.645 11.707 11.913 1.00 81.00 423 PHE A CA 1
ATOM 3132 C C . PHE A 1 423 ? -33.371 11.365 12.689 1.00 81.00 423 PHE A C 1
ATOM 3134 O O . PHE A 1 423 ? -32.266 11.727 12.265 1.00 81.00 423 PHE A O 1
ATOM 3141 N N . ILE A 1 424 ? -33.542 10.613 13.777 1.00 81.81 424 ILE A N 1
ATOM 3142 C CA . ILE A 1 424 ? -32.491 9.963 14.566 1.00 81.81 424 ILE A CA 1
ATOM 3143 C C . ILE A 1 424 ? -32.401 8.515 14.089 1.00 81.81 424 ILE A C 1
ATOM 3145 O O . ILE A 1 424 ? -33.412 7.810 14.005 1.00 81.81 424 ILE A O 1
ATOM 3149 N N . ARG A 1 425 ? -31.199 8.067 13.725 1.00 83.75 425 ARG A N 1
ATOM 3150 C CA . ARG A 1 425 ? -30.980 6.708 13.214 1.00 83.75 425 ARG A CA 1
ATOM 3151 C C . ARG A 1 425 ? -30.328 5.854 14.283 1.00 83.75 425 ARG A C 1
ATOM 3153 O O . ARG A 1 425 ? -29.247 6.193 14.746 1.00 83.75 425 ARG A O 1
ATOM 3160 N N . TYR A 1 426 ? -30.950 4.725 14.598 1.00 82.94 426 TYR A N 1
ATOM 3161 C CA . TYR A 1 426 ? -30.384 3.709 15.474 1.00 82.94 426 TYR A CA 1
ATOM 3162 C C . TYR A 1 426 ? -29.784 2.575 14.648 1.00 82.94 426 TYR A C 1
ATOM 3164 O O . TYR A 1 426 ? -30.433 1.995 13.770 1.00 82.94 426 TYR A O 1
ATOM 3172 N N . SER A 1 427 ? -28.538 2.241 14.957 1.00 82.50 427 SER A N 1
ATOM 3173 C CA . SER A 1 427 ? -27.850 1.041 14.503 1.00 82.50 427 SER A CA 1
ATOM 3174 C C . SER A 1 427 ? -27.784 0.063 15.668 1.00 82.50 427 SER A C 1
ATOM 3176 O O . SER A 1 427 ? -27.092 0.321 16.649 1.00 82.50 427 SER A O 1
ATOM 3178 N N . ILE A 1 428 ? -28.472 -1.070 15.537 1.00 85.44 428 ILE A N 1
ATOM 3179 C CA . ILE A 1 428 ? -28.555 -2.090 16.582 1.00 85.44 428 ILE A CA 1
ATOM 3180 C C . ILE A 1 428 ? -27.872 -3.361 16.086 1.00 85.44 428 ILE A C 1
ATOM 3182 O O . ILE A 1 428 ? -28.289 -3.947 15.088 1.00 85.44 428 ILE A O 1
ATOM 3186 N N . GLN A 1 429 ? -26.816 -3.797 16.765 1.00 84.19 429 GLN A N 1
ATOM 3187 C CA . GLN A 1 429 ? -26.112 -5.041 16.453 1.00 84.19 429 GLN A CA 1
ATOM 3188 C C . GLN A 1 429 ? -26.409 -6.078 17.526 1.00 84.19 429 GLN A C 1
ATOM 3190 O O . GLN A 1 429 ? -25.994 -5.914 18.670 1.00 84.19 429 GLN A O 1
ATOM 3195 N N . LEU A 1 430 ? -27.084 -7.160 17.143 1.00 82.44 430 LEU A N 1
ATOM 3196 C CA . LEU A 1 430 ? -27.269 -8.327 17.999 1.00 82.44 430 LEU A CA 1
ATOM 3197 C C . LEU A 1 430 ? -26.176 -9.354 17.705 1.00 82.44 430 LEU A C 1
ATOM 3199 O O . LEU A 1 430 ? -25.945 -9.710 16.546 1.00 82.44 430 LEU A O 1
ATOM 3203 N N . ARG A 1 431 ? -25.523 -9.846 18.757 1.00 79.62 431 ARG A N 1
ATOM 3204 C CA . ARG A 1 431 ? -24.558 -10.944 18.691 1.00 79.62 431 ARG A CA 1
ATOM 3205 C C . ARG A 1 431 ? -24.999 -12.092 19.592 1.00 79.62 431 ARG A C 1
ATOM 3207 O O . ARG A 1 431 ? -25.077 -11.932 20.810 1.00 79.62 431 ARG A O 1
ATOM 3214 N N . GLU A 1 432 ? -25.215 -13.250 18.976 1.00 66.88 432 GLU A N 1
ATOM 3215 C CA . GLU A 1 432 ? -25.596 -14.498 19.641 1.00 66.88 432 GLU A CA 1
ATOM 3216 C C . GLU A 1 432 ? -24.366 -15.404 19.798 1.00 66.88 432 GLU A C 1
ATOM 3218 O O . GLU A 1 432 ? -23.834 -15.936 18.822 1.00 66.88 432 GLU A O 1
ATOM 3223 N N . GLY A 1 433 ? -23.870 -15.559 21.029 1.00 52.94 433 GLY A N 1
ATOM 3224 C CA . GLY A 1 433 ? -22.694 -16.383 21.325 1.00 52.94 433 GLY A CA 1
ATOM 3225 C C . GLY A 1 433 ? -21.349 -15.751 20.933 1.00 52.94 433 GLY A C 1
ATOM 3226 O O . GLY A 1 433 ? -21.266 -14.609 20.470 1.00 52.94 433 GLY A O 1
ATOM 3227 N N . VAL A 1 434 ? -20.247 -16.481 21.169 1.00 50.06 434 VAL A N 1
ATOM 3228 C CA . VAL A 1 434 ? -18.887 -15.931 21.022 1.00 50.06 434 VAL A CA 1
ATOM 3229 C C . VAL A 1 434 ? -17.977 -16.809 20.159 1.00 50.06 434 VAL A C 1
ATOM 3231 O O . VAL A 1 434 ? -17.692 -17.956 20.481 1.00 50.06 434 VAL A O 1
ATOM 3234 N N . GLY A 1 435 ? -17.472 -16.224 19.069 1.00 39.28 435 GLY A N 1
ATOM 3235 C CA . GLY A 1 435 ? -16.484 -16.793 18.149 1.00 39.28 435 GLY A CA 1
ATOM 3236 C C . GLY A 1 435 ? -16.264 -15.858 16.954 1.00 39.28 435 GLY A C 1
ATOM 3237 O O . GLY A 1 435 ? -17.116 -15.024 16.661 1.00 39.28 435 GLY A O 1
ATOM 3238 N N . LEU A 1 436 ? -15.144 -15.985 16.230 1.00 35.03 436 LEU A N 1
ATOM 3239 C CA . LEU A 1 436 ? -14.825 -15.205 15.009 1.00 35.03 436 LEU A CA 1
ATOM 3240 C C . LEU A 1 436 ? -15.800 -15.447 13.824 1.00 35.03 436 LEU A C 1
ATOM 3242 O O . LEU A 1 436 ? -15.565 -14.942 12.730 1.00 35.03 436 LEU A O 1
ATOM 3246 N N . GLY A 1 437 ? -16.895 -16.176 14.061 1.00 39.47 437 GLY A N 1
ATOM 3247 C CA . GLY A 1 437 ? -18.009 -16.416 13.145 1.00 39.47 437 GLY A CA 1
ATOM 3248 C C . GLY A 1 437 ? -19.380 -16.452 13.834 1.00 39.47 437 GLY A C 1
ATOM 3249 O O . GLY A 1 437 ? -20.317 -16.973 13.241 1.00 39.47 437 GLY A O 1
ATOM 3250 N N . ALA A 1 438 ? -19.508 -15.937 15.068 1.00 51.03 438 ALA A N 1
ATOM 3251 C CA . ALA A 1 438 ? -20.823 -15.778 15.690 1.00 51.03 438 ALA A CA 1
ATOM 3252 C C . ALA A 1 438 ? -21.665 -14.824 14.822 1.00 51.03 438 ALA A C 1
ATOM 3254 O O . ALA A 1 438 ? -21.159 -13.751 14.461 1.00 51.03 438 ALA A O 1
ATOM 3255 N N . PRO A 1 439 ? -22.893 -15.210 14.436 1.00 57.59 439 PRO A N 1
ATOM 3256 C CA . PRO A 1 439 ? -23.726 -14.387 13.576 1.00 57.59 439 PRO A CA 1
ATOM 3257 C C . PRO A 1 439 ? -23.962 -13.035 14.253 1.00 57.59 439 PRO A C 1
ATOM 3259 O O . PRO A 1 439 ? -24.356 -12.955 15.417 1.00 57.59 439 PRO A O 1
ATOM 3262 N N . VAL A 1 440 ? -23.651 -11.966 13.522 1.00 73.06 440 VAL A N 1
ATOM 3263 C CA . VAL A 1 440 ? -23.982 -10.601 13.923 1.00 73.06 440 VAL A CA 1
ATOM 3264 C C . VAL A 1 440 ? -25.085 -10.131 13.006 1.00 73.06 440 VAL A C 1
ATOM 3266 O O . VAL A 1 440 ? -24.873 -9.981 11.800 1.00 73.06 440 VAL A O 1
ATOM 3269 N N . THR A 1 441 ? -26.246 -9.880 13.590 1.00 76.25 441 THR A N 1
ATOM 3270 C CA . THR A 1 441 ? -27.388 -9.350 12.859 1.00 76.25 441 THR A CA 1
ATOM 3271 C C . THR A 1 441 ? -27.447 -7.851 13.099 1.00 76.25 441 THR A C 1
ATOM 3273 O O . THR A 1 441 ? -27.555 -7.395 14.238 1.00 76.25 441 THR A O 1
ATOM 3276 N N . LEU A 1 442 ? -27.320 -7.080 12.019 1.00 84.12 442 LEU A N 1
ATOM 3277 C CA . LEU A 1 442 ? -27.431 -5.628 12.055 1.00 84.12 442 LEU A CA 1
ATOM 3278 C C . LEU A 1 442 ? -28.860 -5.221 11.714 1.00 84.12 442 LEU A C 1
ATOM 3280 O O . LEU A 1 442 ? -29.359 -5.514 10.628 1.00 84.12 442 LEU A O 1
ATOM 3284 N N . PHE A 1 443 ? -29.465 -4.465 12.614 1.00 82.44 443 PHE A N 1
ATOM 3285 C CA . PHE A 1 443 ? -30.742 -3.809 12.423 1.00 82.44 443 PHE A CA 1
ATOM 3286 C C . PHE A 1 443 ? -30.525 -2.304 12.333 1.00 82.44 443 PHE A C 1
ATOM 3288 O O . PHE A 1 443 ? -29.641 -1.736 12.977 1.00 82.44 443 PHE A O 1
ATOM 3295 N N . ARG A 1 444 ? -31.338 -1.655 11.506 1.00 85.50 444 ARG A N 1
ATOM 3296 C CA . ARG A 1 444 ? -31.388 -0.200 11.414 1.00 85.50 444 ARG A CA 1
ATOM 3297 C C . ARG A 1 444 ? -32.825 0.234 11.584 1.00 85.50 444 ARG A C 1
ATOM 3299 O O . ARG A 1 444 ? -33.694 -0.276 10.880 1.00 85.50 444 ARG A O 1
ATOM 3306 N N . THR A 1 445 ? -33.048 1.177 12.485 1.00 84.75 445 THR A N 1
ATOM 3307 C CA . THR A 1 445 ? -34.323 1.879 12.592 1.00 84.75 445 THR A CA 1
ATOM 3308 C C . THR A 1 445 ? -34.088 3.381 12.532 1.00 84.75 445 THR A C 1
ATOM 3310 O O . THR A 1 445 ? -32.993 3.868 12.822 1.00 84.75 445 THR A O 1
ATOM 3313 N N . ALA A 1 446 ? -35.098 4.113 12.087 1.00 85.19 446 ALA A N 1
ATOM 3314 C CA . ALA A 1 446 ? -35.087 5.562 12.041 1.00 85.19 446 ALA A CA 1
ATOM 3315 C C . ALA A 1 446 ? -36.349 6.059 12.737 1.00 85.19 446 ALA A C 1
ATOM 3317 O O . ALA A 1 446 ? -37.452 5.670 12.360 1.00 85.19 446 ALA A O 1
ATOM 3318 N N . VAL A 1 447 ? -36.169 6.920 13.732 1.00 85.06 447 VAL A N 1
ATOM 3319 C CA . VAL A 1 447 ? -37.253 7.551 14.484 1.00 85.06 447 VAL A CA 1
ATOM 3320 C C . VAL A 1 447 ? -37.253 9.042 14.173 1.00 85.06 447 VAL A C 1
ATOM 3322 O O . VAL A 1 447 ? -36.193 9.652 14.015 1.00 85.06 447 VAL A O 1
ATOM 3325 N N . SER A 1 448 ? -38.433 9.645 14.029 1.00 84.50 448 SER A N 1
ATOM 3326 C CA . SER A 1 448 ? -38.501 11.100 13.859 1.00 84.50 448 SER A CA 1
ATOM 3327 C C . SER A 1 448 ? -38.009 11.787 15.135 1.00 84.50 448 SER A C 1
ATOM 3329 O O . SER A 1 448 ? -38.272 11.314 16.242 1.00 84.50 448 SER A O 1
ATOM 3331 N N . ALA A 1 449 ? -37.305 12.910 15.001 1.00 80.69 449 ALA A N 1
ATOM 3332 C CA . ALA A 1 449 ? -36.817 13.673 16.147 1.00 80.69 449 ALA A CA 1
ATOM 3333 C C . ALA A 1 449 ? -37.969 14.115 17.066 1.00 80.69 449 ALA A C 1
ATOM 3335 O O . ALA A 1 449 ? -37.792 14.173 18.281 1.00 80.69 449 ALA A O 1
ATOM 3336 N N . ASP A 1 450 ? -39.158 14.357 16.507 1.00 81.62 450 ASP A N 1
ATOM 3337 C CA . ASP A 1 450 ? -40.358 14.687 17.276 1.00 81.62 450 ASP A CA 1
ATOM 3338 C C . ASP A 1 450 ? -40.924 13.482 18.039 1.00 81.62 450 ASP A C 1
ATOM 3340 O O . ASP A 1 450 ? -41.298 13.639 19.198 1.00 81.62 450 ASP A O 1
ATOM 3344 N N . SER A 1 451 ? -40.968 12.279 17.443 1.00 82.12 451 SER A N 1
ATOM 3345 C CA . SER A 1 451 ? -41.347 11.052 18.173 1.00 82.12 451 SER A CA 1
ATOM 3346 C C . SER A 1 451 ? -40.369 10.765 19.305 1.00 82.12 451 SER A C 1
ATOM 3348 O O . SER A 1 451 ? -40.789 10.531 20.431 1.00 82.12 451 SER A O 1
ATOM 3350 N N . HIS A 1 452 ? -39.068 10.866 19.032 1.00 83.38 452 HIS A N 1
ATOM 3351 C CA . HIS A 1 452 ? -38.037 10.685 20.049 1.00 83.38 452 HIS A CA 1
ATOM 3352 C C . HIS A 1 452 ? -38.168 11.709 21.187 1.00 83.38 452 HIS A C 1
ATOM 3354 O O . HIS A 1 452 ? -38.097 11.349 22.358 1.00 83.38 452 HIS A O 1
ATOM 3360 N N . ARG A 1 453 ? -38.422 12.986 20.864 1.00 80.75 453 ARG A N 1
ATOM 3361 C CA . ARG A 1 453 ? -38.642 14.031 21.874 1.00 80.75 453 ARG A CA 1
ATOM 3362 C C . ARG A 1 453 ? -39.905 13.779 22.696 1.00 80.75 453 ARG A C 1
ATOM 3364 O O . ARG A 1 453 ? -39.869 13.982 23.901 1.00 80.75 453 ARG A O 1
ATOM 3371 N N . ARG A 1 454 ? -41.000 13.326 22.071 1.00 83.38 454 ARG A N 1
ATOM 3372 C CA . ARG A 1 454 ? -42.233 12.947 22.783 1.00 83.38 454 ARG A CA 1
ATOM 3373 C C . ARG A 1 454 ? -42.001 11.788 23.745 1.00 83.38 454 ARG A C 1
ATOM 3375 O O . ARG A 1 454 ? -42.447 11.878 24.881 1.00 83.38 454 ARG A O 1
ATOM 3382 N N . LEU A 1 455 ? -41.271 10.759 23.318 1.00 83.19 455 LEU A N 1
ATOM 3383 C CA . LEU A 1 455 ? -40.921 9.619 24.164 1.00 83.19 455 LEU A CA 1
ATOM 3384 C C . LEU A 1 455 ? -40.118 10.061 25.396 1.00 83.19 455 LEU A C 1
ATOM 3386 O O . LEU A 1 455 ? -40.445 9.667 26.512 1.00 83.19 455 LEU A O 1
ATOM 3390 N N . LEU A 1 456 ? -39.099 10.908 25.207 1.00 79.56 456 LEU A N 1
ATOM 3391 C CA . LEU A 1 456 ? -38.306 11.449 26.317 1.00 79.56 456 LEU A CA 1
ATOM 3392 C C . LEU A 1 456 ? -39.129 12.367 27.232 1.00 79.56 456 LEU A C 1
ATOM 3394 O O . LEU A 1 456 ? -39.024 12.260 28.446 1.00 79.56 456 LEU A O 1
ATOM 3398 N N . HIS A 1 457 ? -39.994 13.215 26.673 1.00 81.25 457 HIS A N 1
ATOM 3399 C CA . HIS A 1 457 ? -40.880 14.071 27.465 1.00 81.25 457 HIS A CA 1
ATOM 3400 C C . HIS A 1 457 ? -41.862 13.251 28.306 1.00 81.25 457 HIS A C 1
ATOM 3402 O O . HIS A 1 457 ? -42.040 13.523 29.487 1.00 81.25 457 HIS A O 1
ATOM 3408 N N . ARG A 1 458 ? -42.469 12.215 27.715 1.00 81.62 458 ARG A N 1
ATOM 3409 C CA . ARG A 1 458 ? -43.360 11.289 28.422 1.00 81.62 458 ARG A CA 1
ATOM 3410 C C . ARG A 1 458 ? -42.613 10.550 29.528 1.00 81.62 458 ARG A C 1
ATOM 3412 O O . ARG A 1 458 ? -43.151 10.388 30.616 1.00 81.62 458 ARG A O 1
ATOM 3419 N N . LEU A 1 459 ? -41.378 10.121 29.262 1.00 78.25 459 LEU A N 1
ATOM 3420 C CA . LEU A 1 459 ? -40.505 9.547 30.281 1.00 78.25 459 LEU A CA 1
ATOM 3421 C C . LEU A 1 459 ? -40.305 10.542 31.434 1.00 78.25 459 LEU A C 1
ATOM 3423 O O . LEU A 1 459 ? -40.521 10.175 32.579 1.00 78.25 459 LEU A O 1
ATOM 3427 N N . ASP A 1 460 ? -39.975 11.802 31.164 1.00 75.44 460 ASP A N 1
ATOM 3428 C CA . ASP A 1 460 ? -39.806 12.804 32.223 1.00 75.44 460 ASP A CA 1
ATOM 3429 C C . ASP A 1 460 ? -41.096 13.115 32.992 1.00 75.44 460 ASP A C 1
ATOM 3431 O O . ASP A 1 460 ? -41.049 13.290 34.208 1.00 75.44 460 ASP A O 1
ATOM 3435 N N . GLU A 1 461 ? -42.252 13.141 32.325 1.00 75.94 461 GLU A N 1
ATOM 3436 C CA . GLU A 1 461 ? -43.553 13.310 32.981 1.00 75.94 461 GLU A CA 1
ATOM 3437 C C . GLU A 1 461 ? -43.877 12.139 33.914 1.00 75.94 461 GLU A C 1
ATOM 3439 O O . GLU A 1 461 ? -44.239 12.360 35.071 1.00 75.94 461 GLU A O 1
ATOM 3444 N N . LEU A 1 462 ? -43.691 10.900 33.443 1.00 70.25 462 LEU A N 1
ATOM 3445 C CA . LEU A 1 462 ? -43.901 9.679 34.230 1.00 70.25 462 LEU A CA 1
ATOM 3446 C C . LEU A 1 462 ? -42.943 9.582 35.421 1.00 70.25 462 LEU A C 1
ATOM 3448 O O . LEU A 1 462 ? -43.281 9.003 36.452 1.00 70.25 462 LEU A O 1
ATOM 3452 N N . LEU A 1 463 ? -41.741 10.138 35.275 1.00 67.69 463 LEU A N 1
ATOM 3453 C CA . LEU A 1 463 ? -40.695 10.123 36.294 1.00 67.69 463 LEU A CA 1
ATOM 3454 C C . LEU A 1 463 ? -40.659 11.399 37.148 1.00 67.69 463 LEU A C 1
ATOM 3456 O O . LEU A 1 463 ? -39.785 11.534 38.010 1.00 67.69 463 LEU A O 1
ATOM 3460 N N . SER A 1 464 ? -41.595 12.326 36.926 1.00 62.97 464 SER A N 1
ATOM 3461 C CA . SER A 1 464 ? -41.696 13.578 37.668 1.00 62.97 464 SER A CA 1
ATOM 3462 C C . SER A 1 464 ? -42.012 13.314 39.146 1.00 62.97 464 SER A C 1
ATOM 3464 O O . SER A 1 464 ? -42.872 12.487 39.462 1.00 62.97 464 SER A O 1
ATOM 3466 N N . PRO A 1 465 ? -41.395 14.057 40.085 1.00 50.78 465 PRO A N 1
ATOM 3467 C CA . PRO A 1 465 ? -41.599 13.876 41.525 1.00 50.78 465 PRO A CA 1
ATOM 3468 C C . PRO A 1 465 ? -43.049 14.084 42.006 1.00 50.78 465 PRO A C 1
ATOM 3470 O O . PRO A 1 465 ? -43.348 13.773 43.157 1.00 50.78 465 PRO A O 1
ATOM 3473 N N . VAL A 1 466 ? -43.944 14.597 41.154 1.00 48.06 466 VAL A N 1
ATOM 3474 C CA . VAL A 1 466 ? -45.352 14.887 41.476 1.00 48.06 466 VAL A CA 1
ATOM 3475 C C . VAL A 1 466 ? -46.268 13.662 41.304 1.00 48.06 466 VAL A C 1
ATOM 3477 O O . VAL A 1 466 ? -47.340 13.632 41.904 1.00 48.06 466 VAL A O 1
ATOM 3480 N N . SER A 1 467 ? -45.853 12.631 40.554 1.00 48.22 467 SER A N 1
ATOM 3481 C CA . SER A 1 467 ? -46.645 11.409 40.337 1.00 48.22 467 SER A CA 1
ATOM 3482 C C . SER A 1 467 ? -45.940 10.184 40.945 1.00 48.22 467 SER A C 1
ATOM 3484 O O . SER A 1 467 ? -45.208 9.476 40.257 1.00 48.22 467 SER A O 1
ATOM 3486 N N . PRO A 1 468 ? -46.095 9.917 42.258 1.00 48.72 468 PRO A N 1
ATOM 3487 C CA . PRO A 1 468 ? -45.341 8.867 42.956 1.00 48.72 468 PRO A CA 1
ATOM 3488 C C . PRO A 1 468 ? -45.735 7.437 42.551 1.00 48.72 468 PRO A C 1
ATOM 3490 O O . PRO A 1 468 ? -45.077 6.479 42.954 1.00 48.72 468 PRO A O 1
ATOM 3493 N N . THR A 1 469 ? -46.792 7.278 41.758 1.00 56.81 469 THR A N 1
ATOM 3494 C CA . THR A 1 469 ? -47.264 5.994 41.249 1.00 56.81 469 THR A CA 1
ATOM 3495 C C . THR A 1 469 ? -47.815 6.204 39.847 1.00 56.81 469 THR A C 1
ATOM 3497 O O . THR A 1 469 ? -49.015 6.442 39.689 1.00 56.81 469 THR A O 1
ATOM 3500 N N . ALA A 1 470 ? -46.975 6.094 38.818 1.00 60.34 470 ALA A N 1
ATOM 3501 C CA . ALA A 1 470 ? -47.552 5.756 37.525 1.00 60.34 470 ALA A CA 1
ATOM 3502 C C . ALA A 1 470 ? -48.313 4.404 37.689 1.00 60.34 470 ALA A C 1
ATOM 3504 O O . ALA A 1 470 ? -47.957 3.580 38.548 1.00 60.34 470 ALA A O 1
ATOM 3505 N N . PRO A 1 471 ? -49.432 4.180 36.997 1.00 69.06 471 PRO A N 1
ATOM 3506 C CA . PRO A 1 471 ? -50.066 2.871 36.921 1.00 69.06 471 PRO A CA 1
ATOM 3507 C C . PRO A 1 471 ? -49.176 1.903 36.140 1.00 69.06 471 PRO A C 1
ATOM 3509 O O . PRO A 1 471 ? -48.522 2.312 35.186 1.00 69.06 471 PRO A O 1
ATOM 3512 N N . GLU A 1 472 ? -49.202 0.616 36.489 1.00 77.81 472 GLU A N 1
ATOM 3513 C CA . GLU A 1 472 ? -48.469 -0.446 35.778 1.00 77.81 472 GLU A CA 1
ATOM 3514 C C . GLU A 1 472 ? -48.648 -0.384 34.250 1.00 77.81 472 GLU A C 1
ATOM 3516 O O . GLU A 1 472 ? -47.696 -0.544 33.483 1.00 77.81 472 GLU A O 1
ATOM 3521 N N . GLU A 1 473 ? -49.864 -0.048 33.820 1.00 80.94 473 GLU A N 1
ATOM 3522 C CA . GLU A 1 473 ? -50.245 0.146 32.422 1.00 80.94 473 GLU A CA 1
ATOM 3523 C C . GLU A 1 473 ? -49.383 1.205 31.708 1.00 80.94 473 GLU A C 1
ATOM 3525 O O . GLU A 1 473 ? -49.021 1.018 30.548 1.00 80.94 473 GLU A O 1
ATOM 3530 N N . GLU A 1 474 ? -48.956 2.272 32.391 1.00 82.38 474 GLU A N 1
ATOM 3531 C CA . GLU A 1 474 ? -48.204 3.365 31.768 1.00 82.38 474 GLU A CA 1
ATOM 3532 C C . GLU A 1 474 ? -46.742 3.006 31.441 1.00 82.38 474 GLU A C 1
ATOM 3534 O O . GLU A 1 474 ? -46.281 3.379 30.358 1.00 82.38 474 GLU A O 1
ATOM 3539 N N . LEU A 1 475 ? -45.998 2.259 32.285 1.00 80.00 475 LEU A N 1
ATOM 3540 C CA . LEU A 1 475 ? -44.668 1.756 31.850 1.00 80.00 475 LEU A CA 1
ATOM 3541 C C . LEU A 1 475 ? -44.794 0.566 30.899 1.00 80.00 475 LEU A C 1
ATOM 3543 O O . LEU A 1 475 ? -43.876 0.365 30.104 1.00 80.00 475 LEU A O 1
ATOM 3547 N N . ILE A 1 476 ? -45.887 -0.207 30.931 1.00 83.69 476 ILE A N 1
ATOM 3548 C CA . ILE A 1 476 ? -46.139 -1.214 29.888 1.00 83.69 476 ILE A CA 1
ATOM 3549 C C . ILE A 1 476 ? -46.280 -0.512 28.533 1.00 83.69 476 ILE A C 1
ATOM 3551 O O . ILE A 1 476 ? -45.601 -0.895 27.576 1.00 83.69 476 ILE A O 1
ATOM 3555 N N . ASP A 1 477 ? -47.082 0.551 28.463 1.00 87.44 477 ASP A N 1
ATOM 3556 C CA . ASP A 1 477 ? -47.248 1.369 27.263 1.00 87.44 477 ASP A CA 1
ATOM 3557 C C . ASP A 1 477 ? -45.942 2.039 26.834 1.00 87.44 477 ASP A C 1
ATOM 3559 O O . ASP A 1 477 ? -45.606 2.033 25.648 1.00 87.44 477 ASP A O 1
ATOM 3563 N N . LEU A 1 478 ? -45.165 2.564 27.784 1.00 87.25 478 LEU A N 1
ATOM 3564 C CA . LEU A 1 478 ? -43.836 3.106 27.504 1.00 87.25 478 LEU A CA 1
ATOM 3565 C C . LEU A 1 478 ? -42.905 2.030 26.924 1.00 87.25 478 LEU A C 1
ATOM 3567 O O . LEU A 1 478 ? -42.191 2.271 25.953 1.00 87.25 478 LEU A O 1
ATOM 3571 N N . GLY A 1 479 ? -42.932 0.819 27.477 1.00 89.25 479 GLY A N 1
ATOM 3572 C CA . GLY A 1 479 ? -42.174 -0.325 26.981 1.00 89.25 479 GLY A CA 1
ATOM 3573 C C . GLY A 1 479 ? -42.580 -0.754 25.569 1.00 89.25 479 GLY A C 1
ATOM 3574 O O . GLY A 1 479 ? -41.728 -1.142 24.760 1.00 89.25 479 GLY A O 1
ATOM 3575 N N . LEU A 1 480 ? -43.873 -0.660 25.242 1.00 89.69 480 LEU A N 1
ATOM 3576 C CA . LEU A 1 480 ? -44.395 -0.895 23.894 1.00 89.69 480 LEU A CA 1
ATOM 3577 C C . LEU A 1 480 ? -43.935 0.187 22.910 1.00 89.69 480 LEU A C 1
ATOM 3579 O O . LEU A 1 480 ? -43.608 -0.158 21.771 1.00 89.69 480 LEU A O 1
ATOM 3583 N N . GLU A 1 481 ? -43.868 1.445 23.351 1.00 89.38 481 GLU A N 1
ATOM 3584 C CA . GLU A 1 481 ? -43.395 2.591 22.568 1.00 89.38 481 GLU A CA 1
ATOM 3585 C C . GLU A 1 481 ? -41.883 2.508 22.299 1.00 89.38 481 GLU A C 1
ATOM 3587 O O . GLU A 1 481 ? -41.457 2.596 21.148 1.00 89.38 481 GLU A O 1
ATOM 3592 N N . ILE A 1 482 ? -41.067 2.208 23.320 1.00 90.12 482 ILE A N 1
ATOM 3593 C CA . ILE A 1 482 ? -39.620 1.950 23.170 1.00 90.12 482 ILE A CA 1
ATOM 3594 C C . ILE A 1 482 ? -39.389 0.827 22.154 1.00 90.12 482 ILE A C 1
ATOM 3596 O O . ILE A 1 482 ? -38.541 0.935 21.264 1.00 90.12 482 ILE A O 1
ATOM 3600 N N . ARG A 1 483 ? -40.173 -0.253 22.242 1.00 89.88 483 ARG A N 1
ATOM 3601 C CA . ARG A 1 483 ? -40.109 -1.354 21.279 1.00 89.88 483 ARG A CA 1
ATOM 3602 C C . ARG A 1 483 ? -40.446 -0.889 19.860 1.00 89.88 483 ARG A C 1
ATOM 3604 O O . ARG A 1 483 ? -39.694 -1.203 18.935 1.00 89.88 483 ARG A O 1
ATOM 3611 N N . SER A 1 484 ? -41.580 -0.211 19.662 1.00 87.44 484 SER A N 1
ATOM 3612 C CA . SER A 1 484 ? -42.066 0.132 18.320 1.00 87.44 484 SER A CA 1
ATOM 3613 C C . SER A 1 484 ? -41.227 1.209 17.642 1.00 87.44 484 SER A C 1
ATOM 3615 O O . SER A 1 484 ? -40.947 1.076 16.452 1.00 87.44 484 SER A O 1
ATOM 3617 N N . GLU A 1 485 ? -40.808 2.230 18.390 1.00 85.88 485 GLU A N 1
ATOM 3618 C CA . GLU A 1 485 ? -40.089 3.391 17.862 1.00 85.88 485 GLU A CA 1
ATOM 3619 C C . GLU A 1 485 ? -38.569 3.154 17.788 1.00 85.88 485 GLU A C 1
ATOM 3621 O O . GLU A 1 485 ? -37.944 3.519 16.790 1.00 85.88 485 GLU A O 1
ATOM 3626 N N . LEU A 1 486 ? -37.958 2.522 18.806 1.00 87.62 486 LEU A N 1
ATOM 3627 C CA . LEU A 1 486 ? -36.490 2.474 18.946 1.00 87.62 486 LEU A CA 1
ATOM 3628 C C . LEU A 1 486 ? -35.842 1.127 18.603 1.00 87.62 486 LEU A C 1
ATOM 3630 O O . LEU A 1 486 ? -34.724 1.114 18.097 1.00 87.62 486 LEU A O 1
ATOM 3634 N N . LEU A 1 487 ? -36.492 -0.012 18.863 1.00 86.38 487 LEU A N 1
ATOM 3635 C CA . LEU A 1 487 ? -35.927 -1.332 18.524 1.00 86.38 487 LEU A CA 1
ATOM 3636 C C . LEU A 1 487 ? -36.394 -1.823 17.149 1.00 86.38 487 LEU A C 1
ATOM 3638 O O . LEU A 1 487 ? -35.618 -2.381 16.367 1.00 86.38 487 LEU A O 1
ATOM 3642 N N . GLY A 1 488 ? -37.671 -1.603 16.841 1.00 85.00 488 GLY A N 1
ATOM 3643 C CA . GLY A 1 488 ? -38.311 -2.070 15.619 1.00 85.00 488 GLY A CA 1
ATOM 3644 C C . GLY A 1 488 ? -38.575 -3.584 15.598 1.00 85.00 488 GLY A C 1
ATOM 3645 O O . GLY A 1 488 ? -38.006 -4.384 16.343 1.00 85.00 488 GLY A O 1
ATOM 3646 N N . ARG A 1 489 ? -39.440 -4.011 14.668 1.00 83.44 489 ARG A N 1
ATOM 3647 C CA . ARG A 1 489 ? -39.943 -5.402 14.584 1.00 83.44 489 ARG A CA 1
ATOM 3648 C C . ARG A 1 489 ? -38.880 -6.465 14.287 1.00 83.44 489 ARG A C 1
ATOM 3650 O O . ARG A 1 489 ? -39.146 -7.654 14.452 1.00 83.44 489 ARG A O 1
ATOM 3657 N N . GLY A 1 490 ? -37.738 -6.067 13.725 1.00 84.88 490 GLY A N 1
ATOM 3658 C CA . GLY A 1 490 ? -36.636 -6.982 13.412 1.00 84.88 490 GLY A CA 1
ATOM 3659 C C . GLY A 1 490 ? -35.895 -7.414 14.673 1.00 84.88 490 GLY A C 1
ATOM 3660 O O . GLY A 1 490 ? -35.728 -8.610 14.901 1.00 84.88 490 GLY A O 1
ATOM 3661 N N . VAL A 1 491 ? -35.531 -6.438 15.511 1.00 85.50 491 VAL A N 1
ATOM 3662 C CA . VAL A 1 491 ? -34.889 -6.676 16.808 1.00 85.50 491 VAL A CA 1
ATOM 3663 C C . VAL A 1 491 ? -35.846 -7.405 17.745 1.00 85.50 491 VAL A C 1
ATOM 3665 O O . VAL A 1 491 ? -35.432 -8.355 18.394 1.00 85.50 491 VAL A O 1
ATOM 3668 N N . GLU A 1 492 ? -37.132 -7.031 17.757 1.00 86.88 492 GLU A N 1
ATOM 3669 C CA . GLU A 1 492 ? -38.161 -7.719 18.550 1.00 86.88 492 GLU A CA 1
ATOM 3670 C C . GLU A 1 492 ? -38.190 -9.225 18.278 1.00 86.88 492 GLU A C 1
ATOM 3672 O O . GLU A 1 492 ? -38.107 -10.015 19.213 1.00 86.88 492 GLU A O 1
ATOM 3677 N N . ARG A 1 493 ? -38.266 -9.632 17.005 1.00 85.75 493 ARG A N 1
ATOM 3678 C CA . ARG A 1 493 ? -38.275 -11.053 16.629 1.00 85.75 493 ARG A CA 1
ATOM 3679 C C . ARG A 1 493 ? -36.988 -11.761 17.035 1.00 85.75 493 ARG A C 1
ATOM 3681 O O . ARG A 1 493 ? -37.048 -12.834 17.615 1.00 85.75 493 ARG A O 1
ATOM 3688 N N . ALA A 1 494 ? -35.841 -11.132 16.797 1.00 86.12 494 ALA A N 1
ATOM 3689 C CA . ALA A 1 494 ? -34.562 -11.728 17.156 1.00 86.12 494 ALA A CA 1
ATOM 3690 C C . ALA A 1 494 ? -34.425 -11.926 18.676 1.00 86.12 494 ALA A C 1
ATOM 3692 O O . ALA A 1 494 ? -34.052 -13.002 19.125 1.00 86.12 494 ALA A O 1
ATOM 3693 N N . LEU A 1 495 ? -34.812 -10.928 19.480 1.00 87.31 495 LEU A N 1
ATOM 3694 C CA . LEU A 1 495 ? -34.835 -11.040 20.941 1.00 87.31 495 LEU A CA 1
ATOM 3695 C C . LEU A 1 495 ? -35.910 -12.030 21.429 1.00 87.31 495 LEU A C 1
ATOM 3697 O O . LEU A 1 495 ? -35.715 -12.691 22.451 1.00 87.31 495 LEU A O 1
ATOM 3701 N N . ALA A 1 496 ? -37.032 -12.168 20.714 1.00 87.06 496 ALA A N 1
ATOM 3702 C CA . ALA A 1 496 ? -38.066 -13.160 21.002 1.00 87.06 496 ALA A CA 1
ATOM 3703 C C . ALA A 1 496 ? -37.527 -14.597 20.889 1.00 87.06 496 ALA A C 1
ATOM 3705 O O . ALA A 1 496 ? -37.838 -15.418 21.749 1.00 87.06 496 ALA A O 1
ATOM 3706 N N . ASP A 1 497 ? -36.642 -14.865 19.931 1.00 85.25 497 ASP A N 1
ATOM 3707 C CA . ASP A 1 497 ? -36.110 -16.206 19.655 1.00 85.25 497 ASP A CA 1
ATOM 3708 C C . ASP A 1 497 ? -34.891 -16.591 20.524 1.00 85.25 497 ASP A C 1
ATOM 3710 O O . ASP A 1 497 ? -34.462 -17.746 20.524 1.00 85.25 497 ASP A O 1
ATOM 3714 N N . LEU A 1 498 ? -34.346 -15.659 21.317 1.00 84.69 498 LEU A N 1
ATOM 3715 C CA . LEU A 1 498 ? -33.168 -15.911 22.154 1.00 84.69 498 LEU A CA 1
ATOM 3716 C C . LEU A 1 498 ? -33.411 -16.938 23.272 1.00 84.69 498 LEU A C 1
ATOM 3718 O O . LEU A 1 498 ? -34.330 -16.810 24.084 1.00 84.69 498 LEU A O 1
ATOM 3722 N N . THR A 1 499 ? -32.494 -17.897 23.407 1.00 83.81 499 THR A N 1
ATOM 3723 C CA . THR A 1 499 ? -32.517 -18.924 24.469 1.00 83.81 499 THR A CA 1
ATOM 3724 C C . THR A 1 499 ? -31.545 -18.650 25.621 1.00 83.81 499 THR A C 1
ATOM 3726 O O . THR A 1 499 ? -31.419 -19.470 26.528 1.00 83.81 499 THR A O 1
ATOM 3729 N N . VAL A 1 500 ? -30.824 -17.527 25.585 1.00 85.06 500 VAL A N 1
ATOM 3730 C CA . VAL A 1 500 ? -29.852 -17.143 26.621 1.00 85.06 500 VAL A CA 1
ATOM 3731 C C . VAL A 1 500 ? -30.539 -16.646 27.895 1.00 85.06 500 VAL A C 1
ATOM 3733 O O . VAL A 1 500 ? -31.683 -16.199 27.863 1.00 85.06 500 VAL A O 1
ATOM 3736 N N . GLN A 1 501 ? -29.822 -16.669 29.020 1.00 86.00 501 GLN A N 1
ATOM 3737 C CA . GLN A 1 501 ? -30.340 -16.165 30.298 1.00 86.00 501 GLN A CA 1
ATOM 3738 C C . GLN A 1 501 ? -30.118 -14.660 30.495 1.00 86.00 501 GLN A C 1
ATOM 3740 O O . GLN A 1 501 ? -30.847 -14.025 31.255 1.00 86.00 501 GLN A O 1
ATOM 3745 N N . ASN A 1 502 ? -29.113 -14.078 29.835 1.00 88.44 502 ASN A N 1
ATOM 3746 C CA . ASN A 1 502 ? -28.719 -12.686 30.045 1.00 88.44 502 ASN A CA 1
ATOM 3747 C C . ASN A 1 502 ? -28.623 -11.925 28.722 1.00 88.44 502 ASN A C 1
ATOM 3749 O O . ASN A 1 502 ? -28.208 -12.475 27.699 1.00 88.44 502 ASN A O 1
ATOM 3753 N N . VAL A 1 503 ? -28.943 -10.634 28.776 1.00 89.88 503 VAL A N 1
ATOM 3754 C CA . VAL A 1 503 ? -28.772 -9.695 27.664 1.00 89.88 503 VAL A CA 1
ATOM 3755 C C . VAL A 1 503 ? -27.902 -8.544 28.147 1.00 89.88 503 VAL A C 1
ATOM 3757 O O . VAL A 1 503 ? -28.197 -7.921 29.163 1.00 89.88 503 VAL A O 1
ATOM 3760 N N . HIS A 1 504 ? -26.825 -8.267 27.423 1.00 88.94 504 HIS A N 1
ATOM 3761 C CA . HIS A 1 504 ? -25.928 -7.156 27.711 1.00 88.94 504 HIS A CA 1
ATOM 3762 C C . HIS A 1 504 ? -26.122 -6.038 26.686 1.00 88.94 504 HIS A C 1
ATOM 3764 O O . HIS A 1 504 ? -25.946 -6.265 25.490 1.00 88.94 504 HIS A O 1
ATOM 3770 N N . LEU A 1 505 ? -26.470 -4.844 27.152 1.00 88.94 505 LEU A N 1
ATOM 3771 C CA . LEU A 1 505 ? -26.685 -3.647 26.350 1.00 88.94 505 LEU A CA 1
ATOM 3772 C C . LEU A 1 505 ? -25.410 -2.799 26.332 1.00 88.94 505 LEU A C 1
ATOM 3774 O O . LEU A 1 505 ? -24.985 -2.294 27.368 1.00 88.94 505 LEU A O 1
ATOM 3778 N N . GLU A 1 506 ? -24.810 -2.605 25.164 1.00 84.75 506 GLU A N 1
ATOM 3779 C CA . GLU A 1 506 ? -23.738 -1.620 24.988 1.00 84.75 506 GLU A CA 1
ATOM 3780 C C . GLU A 1 506 ? -24.364 -0.331 24.458 1.00 84.75 506 GLU A C 1
ATOM 3782 O O . GLU A 1 506 ? -24.869 -0.314 23.334 1.00 84.75 506 GLU A O 1
ATOM 3787 N N . LEU A 1 507 ? -24.364 0.723 25.274 1.00 81.50 507 LEU A N 1
ATOM 3788 C CA . LEU A 1 507 ? -25.079 1.967 24.990 1.00 81.50 507 LEU A CA 1
ATOM 3789 C C . LEU A 1 507 ? -24.110 3.145 24.850 1.00 81.50 507 LEU A C 1
ATOM 3791 O O . LEU A 1 507 ? -23.139 3.266 25.606 1.00 81.50 507 LEU A O 1
ATOM 3795 N N . GLY A 1 508 ? -24.401 4.044 23.910 1.00 72.38 508 GLY A N 1
ATOM 3796 C CA . GLY A 1 508 ? -23.782 5.368 23.867 1.00 72.38 508 GLY A CA 1
ATOM 3797 C C . GLY A 1 508 ? -24.228 6.237 25.049 1.00 72.38 508 GLY A C 1
ATOM 3798 O O . GLY A 1 508 ? -25.288 6.015 25.632 1.00 72.38 508 GLY A O 1
ATOM 3799 N N . LEU A 1 509 ? -23.433 7.258 25.396 1.00 70.00 509 LEU A N 1
ATOM 3800 C CA . LEU A 1 509 ? -23.734 8.172 26.512 1.00 70.00 509 LEU A CA 1
ATOM 3801 C C . LEU A 1 509 ? -25.125 8.820 26.402 1.00 70.00 509 LEU A C 1
ATOM 3803 O O . LEU A 1 509 ? -25.814 8.957 27.410 1.00 70.00 509 LEU A O 1
ATOM 3807 N N . ALA A 1 510 ? -25.542 9.167 25.182 1.00 69.38 510 ALA A N 1
ATOM 3808 C CA . ALA A 1 510 ? -26.828 9.802 24.898 1.00 69.38 510 ALA A CA 1
ATOM 3809 C C . ALA A 1 510 ? -28.040 8.888 25.141 1.00 69.38 510 ALA A C 1
ATOM 3811 O O . ALA A 1 510 ? -29.135 9.379 25.395 1.00 69.38 510 ALA A O 1
ATOM 3812 N N . ASP A 1 511 ? -27.846 7.570 25.087 1.00 77.81 511 ASP A N 1
ATOM 3813 C CA . ASP A 1 511 ? -28.926 6.583 25.147 1.00 77.81 511 ASP A CA 1
ATOM 3814 C C . ASP A 1 511 ? -29.108 5.996 26.560 1.00 77.81 511 ASP A C 1
ATOM 3816 O O . ASP A 1 511 ? -29.993 5.168 26.784 1.00 77.81 511 ASP A O 1
ATOM 3820 N N . LEU A 1 512 ? -28.285 6.411 27.535 1.00 78.06 512 LEU A N 1
ATOM 3821 C CA . LEU A 1 512 ? -28.310 5.891 28.910 1.00 78.06 512 LEU A CA 1
ATOM 3822 C C . LEU A 1 512 ? -29.578 6.266 29.685 1.00 78.06 512 LEU A C 1
ATOM 3824 O O . LEU A 1 512 ? -29.973 5.532 30.591 1.00 78.06 512 LEU A O 1
ATOM 3828 N N . GLY A 1 513 ? -30.204 7.397 29.356 1.00 76.50 513 GLY A N 1
ATOM 3829 C CA . GLY A 1 513 ? -31.433 7.851 30.013 1.00 76.50 513 GLY A CA 1
ATOM 3830 C C . GLY A 1 513 ? -32.663 7.006 29.670 1.00 76.50 513 GLY A C 1
ATOM 3831 O O . GLY A 1 513 ? -33.621 6.991 30.434 1.00 76.50 513 GLY A O 1
ATOM 3832 N N . ILE A 1 514 ? -32.630 6.267 28.558 1.00 84.56 514 ILE A N 1
ATOM 3833 C CA . ILE A 1 514 ? -33.764 5.471 28.082 1.00 84.56 514 ILE A CA 1
ATOM 3834 C C . ILE A 1 514 ? -33.833 4.153 28.882 1.00 84.56 514 ILE A C 1
ATOM 3836 O O . ILE A 1 514 ? -32.814 3.463 29.024 1.00 84.56 514 ILE A O 1
ATOM 3840 N N . PRO A 1 515 ? -35.005 3.753 29.414 1.00 88.62 515 PRO A N 1
ATOM 3841 C CA . PRO A 1 515 ? -35.165 2.496 30.142 1.00 88.62 515 PRO A CA 1
ATOM 3842 C C . PRO A 1 515 ? -35.357 1.318 29.175 1.00 88.62 515 PRO A C 1
ATOM 3844 O O . PRO A 1 515 ? -36.433 0.733 29.080 1.00 88.62 515 PRO A O 1
ATOM 3847 N N . TRP A 1 516 ? -34.303 0.962 28.437 1.00 91.00 516 TRP A N 1
ATOM 3848 C CA . TRP A 1 516 ? -34.302 -0.137 27.459 1.00 91.00 516 TRP A CA 1
ATOM 3849 C C . TRP A 1 516 ? -34.808 -1.474 28.023 1.00 91.00 516 TRP A C 1
ATOM 3851 O O . TRP A 1 516 ? -35.391 -2.275 27.301 1.00 91.00 516 TRP A O 1
ATOM 3861 N N . GLU A 1 517 ? -34.624 -1.699 29.320 1.00 91.69 517 GLU A N 1
ATOM 3862 C CA . GLU A 1 517 ? -35.111 -2.830 30.109 1.00 91.69 517 GLU A CA 1
ATOM 3863 C C . GLU A 1 517 ? -36.631 -3.020 30.026 1.00 91.69 517 GLU A C 1
ATOM 3865 O O . GLU A 1 517 ? -37.113 -4.148 30.145 1.00 91.69 517 GLU A O 1
ATOM 3870 N N . LEU A 1 518 ? -37.376 -1.931 29.822 1.00 90.81 518 LEU A N 1
ATOM 3871 C CA . LEU A 1 518 ? -38.829 -1.942 29.686 1.00 90.81 518 LEU A CA 1
ATOM 3872 C C . LEU A 1 518 ? -39.298 -2.322 28.288 1.00 90.81 518 LEU A C 1
ATOM 3874 O O . LEU A 1 518 ? -40.481 -2.606 28.118 1.00 90.81 518 LEU A O 1
ATOM 3878 N N . ALA A 1 519 ? -38.406 -2.344 27.292 1.00 92.19 519 ALA A N 1
ATOM 3879 C CA . ALA A 1 519 ? -38.793 -2.664 25.929 1.00 92.19 519 ALA A CA 1
ATOM 3880 C C . ALA A 1 519 ? -39.529 -4.007 25.899 1.00 92.19 519 ALA A C 1
ATOM 3882 O O . ALA A 1 519 ? -39.000 -5.041 26.319 1.00 92.19 519 ALA A O 1
ATOM 3883 N N . ASN A 1 520 ? -40.777 -3.973 25.440 1.00 89.31 520 ASN A N 1
ATOM 3884 C CA . ASN A 1 520 ? -41.624 -5.153 25.436 1.00 89.31 520 ASN A CA 1
ATOM 3885 C C . ASN A 1 520 ? -41.170 -6.091 24.307 1.00 89.31 520 ASN A C 1
ATOM 3887 O O . ASN A 1 520 ? -40.981 -5.655 23.178 1.00 89.31 520 ASN A O 1
ATOM 3891 N N . ILE A 1 521 ? -40.965 -7.373 24.583 1.00 87.75 521 ILE A N 1
ATOM 3892 C CA . ILE A 1 521 ? -40.560 -8.375 23.596 1.00 87.75 521 ILE A CA 1
ATOM 3893 C C . ILE A 1 521 ? -41.464 -9.588 23.773 1.00 87.75 521 ILE A C 1
ATOM 3895 O O . ILE A 1 521 ? -41.458 -10.228 24.822 1.00 87.75 521 ILE A O 1
ATOM 3899 N N . ALA A 1 522 ? -42.249 -9.911 22.742 1.00 81.00 522 ALA A N 1
ATOM 3900 C CA . ALA A 1 522 ? -43.210 -11.017 22.775 1.00 81.00 522 ALA A CA 1
ATOM 3901 C C . ALA A 1 522 ? -44.210 -10.950 23.955 1.00 81.00 522 ALA A C 1
ATOM 3903 O O . ALA A 1 522 ? -44.590 -11.973 24.523 1.00 81.00 522 ALA A O 1
ATOM 3904 N N . GLY A 1 523 ? -44.652 -9.741 24.318 1.00 82.31 523 GLY A N 1
ATOM 3905 C CA . GLY A 1 523 ? -45.689 -9.515 25.327 1.00 82.31 523 GLY A CA 1
ATOM 3906 C C . GLY A 1 523 ? -45.176 -9.326 26.756 1.00 82.31 523 GLY A C 1
ATOM 3907 O O . GLY A 1 523 ? -46.001 -9.164 27.649 1.00 82.31 523 GLY A O 1
ATOM 3908 N N . ARG A 1 524 ? -43.855 -9.325 26.992 1.00 86.31 524 ARG A N 1
ATOM 3909 C CA . ARG A 1 524 ? -43.251 -9.062 28.313 1.00 86.31 524 ARG A CA 1
ATOM 3910 C C . ARG A 1 524 ? -42.045 -8.119 28.223 1.00 86.31 524 ARG A C 1
ATOM 3912 O O . ARG A 1 524 ? -41.325 -8.183 27.227 1.00 86.31 524 ARG A O 1
ATOM 3919 N N . PRO A 1 525 ? -41.778 -7.274 29.233 1.00 89.81 525 PRO A N 1
ATOM 3920 C CA . PRO A 1 525 ? -40.554 -6.474 29.307 1.00 89.81 525 PRO A CA 1
ATOM 3921 C C . PRO A 1 525 ? -39.274 -7.325 29.276 1.00 89.81 525 PRO A C 1
ATOM 3923 O O . PRO A 1 525 ? -39.225 -8.418 29.849 1.00 89.81 525 PRO A O 1
ATOM 3926 N N . LEU A 1 526 ? -38.200 -6.807 28.669 1.00 90.88 526 LEU A N 1
ATOM 3927 C CA . LEU A 1 526 ? -36.885 -7.469 28.644 1.00 90.88 526 LEU A CA 1
ATOM 3928 C C . LEU A 1 526 ? -36.395 -7.860 30.045 1.00 90.88 526 LEU A C 1
ATOM 3930 O O . LEU A 1 526 ? -35.872 -8.962 30.237 1.00 90.88 526 LEU A O 1
ATOM 3934 N N . LEU A 1 527 ? -36.603 -6.974 31.019 1.00 90.06 527 LEU A N 1
ATOM 3935 C CA . LEU A 1 527 ? -36.209 -7.168 32.413 1.00 90.06 527 LEU A CA 1
ATOM 3936 C C . LEU A 1 527 ? -36.930 -8.300 33.147 1.00 90.06 527 LEU A C 1
ATOM 3938 O O . LEU A 1 527 ? -36.483 -8.669 34.227 1.00 90.06 527 LEU A O 1
ATOM 3942 N N . GLU A 1 528 ? -38.013 -8.861 32.609 1.00 88.25 528 GLU A N 1
ATOM 3943 C CA . GLU A 1 528 ? -38.690 -10.024 33.205 1.00 88.25 528 GLU A CA 1
ATOM 3944 C C . GLU A 1 528 ? -38.162 -11.346 32.650 1.00 88.25 528 GLU A C 1
ATOM 3946 O O . GLU A 1 528 ? -38.297 -12.400 33.276 1.00 88.25 528 GLU A O 1
ATOM 3951 N N . ARG A 1 529 ? -37.578 -11.299 31.450 1.00 86.81 529 ARG A N 1
ATOM 3952 C CA . ARG A 1 529 ? -37.109 -12.484 30.736 1.00 86.81 529 ARG A CA 1
ATOM 3953 C C . ARG A 1 529 ? -35.618 -12.731 30.920 1.00 86.81 529 ARG A C 1
ATOM 3955 O O . ARG A 1 529 ? -35.214 -13.889 30.989 1.00 86.81 529 ARG A O 1
ATOM 3962 N N . PHE A 1 530 ? -34.814 -11.672 30.991 1.00 90.81 530 PHE A N 1
ATOM 3963 C CA . PHE A 1 530 ? -33.356 -11.772 30.984 1.00 90.81 530 PHE A CA 1
ATOM 3964 C C . PHE A 1 530 ? -32.715 -11.059 32.172 1.00 90.81 530 PHE A C 1
ATOM 3966 O O . PHE A 1 530 ? -33.189 -10.019 32.631 1.00 90.81 530 PHE A O 1
ATOM 3973 N N . GLY A 1 531 ? -31.569 -11.557 32.633 1.00 90.94 531 GLY A N 1
ATOM 3974 C CA . GLY A 1 531 ? -30.636 -10.745 33.412 1.00 90.94 531 GLY A CA 1
ATOM 3975 C C . GLY A 1 531 ? -30.066 -9.636 32.524 1.00 90.94 531 GLY A C 1
ATOM 3976 O O . GLY A 1 531 ? -29.069 -9.853 31.836 1.00 90.94 531 GLY A O 1
ATOM 3977 N N . VAL A 1 532 ? -30.740 -8.483 32.474 1.00 92.19 532 VAL A N 1
ATOM 3978 C CA . VAL A 1 532 ? -30.324 -7.348 31.639 1.00 92.19 532 VAL A CA 1
ATOM 3979 C C . VAL A 1 532 ? -29.238 -6.554 32.350 1.00 92.19 532 VAL A C 1
ATOM 3981 O O . VAL A 1 532 ? -29.408 -6.169 33.509 1.00 92.19 532 VAL A O 1
ATOM 3984 N N . SER A 1 533 ? -28.134 -6.295 31.656 1.00 91.31 533 SER A N 1
ATOM 3985 C CA . SER A 1 533 ? -27.091 -5.392 32.136 1.00 91.31 533 SER A CA 1
ATOM 3986 C C . SER A 1 533 ? -26.616 -4.436 31.054 1.00 91.31 533 SER A C 1
ATOM 3988 O O . SER A 1 533 ? -26.862 -4.665 29.873 1.00 91.31 533 SER A O 1
ATOM 3990 N N . ARG A 1 534 ? -25.935 -3.362 31.453 1.00 88.75 534 ARG A N 1
ATOM 3991 C CA . ARG A 1 534 ? -25.451 -2.303 30.567 1.00 88.75 534 ARG A CA 1
ATOM 3992 C C . ARG A 1 534 ? -23.932 -2.144 30.625 1.00 88.75 534 ARG A C 1
ATOM 3994 O O . ARG A 1 534 ? -23.296 -2.418 31.645 1.00 88.75 534 ARG A O 1
ATOM 4001 N N . SER A 1 535 ? -23.352 -1.616 29.558 1.00 82.31 535 SER A N 1
ATOM 4002 C CA . SER A 1 535 ? -22.044 -0.964 29.564 1.00 82.31 535 SER A CA 1
ATOM 4003 C C . SER A 1 535 ? -22.097 0.334 28.763 1.00 82.31 535 SER A C 1
ATOM 4005 O O . SER A 1 535 ? -22.918 0.497 27.859 1.00 82.31 535 SER A O 1
ATOM 4007 N N . VAL A 1 536 ? -21.237 1.281 29.138 1.00 72.62 536 VAL A N 1
ATOM 4008 C CA . VAL A 1 536 ? -21.152 2.592 28.489 1.00 72.62 536 VAL A CA 1
ATOM 4009 C C . VAL A 1 536 ? -20.022 2.570 27.466 1.00 72.62 536 VAL A C 1
ATOM 4011 O O . VAL A 1 536 ? -18.870 2.304 27.815 1.00 72.62 536 VAL A O 1
ATOM 4014 N N . VAL A 1 537 ? -20.333 2.889 26.211 1.00 64.25 537 VAL A N 1
ATOM 4015 C CA . VAL A 1 537 ? -19.330 3.074 25.159 1.00 64.25 537 VAL A CA 1
ATOM 4016 C C . VAL A 1 537 ? -18.761 4.489 25.280 1.00 64.25 537 VAL A C 1
ATOM 4018 O O . VAL A 1 537 ? -19.370 5.451 24.821 1.00 64.25 537 VAL A O 1
ATOM 4021 N N . THR A 1 538 ? -17.600 4.635 25.922 1.00 51.78 538 THR A N 1
ATOM 4022 C CA . THR A 1 538 ? -16.864 5.908 25.973 1.00 51.78 538 THR A CA 1
ATOM 4023 C C . THR A 1 538 ? -15.696 5.892 24.986 1.00 51.78 538 THR A C 1
ATOM 4025 O O . THR A 1 538 ? -14.907 4.941 24.945 1.00 51.78 538 THR A O 1
ATOM 4028 N N . GLU A 1 539 ? -15.554 6.947 24.175 1.00 42.00 539 GLU A N 1
ATOM 4029 C CA . GLU A 1 539 ? -14.300 7.196 23.463 1.00 42.00 539 GLU A CA 1
ATOM 4030 C C . GLU A 1 539 ? -13.245 7.556 24.516 1.00 42.00 539 GLU A C 1
ATOM 4032 O O . GLU A 1 539 ? -13.324 8.582 25.189 1.00 42.00 539 GLU A O 1
ATOM 4037 N N . ARG A 1 540 ? -12.292 6.644 24.744 1.00 45.38 540 ARG A N 1
ATOM 4038 C CA . ARG A 1 540 ? -11.161 6.843 25.660 1.00 45.38 540 ARG A CA 1
ATOM 4039 C C . ARG A 1 540 ? -10.192 7.873 25.067 1.00 45.38 540 ARG A C 1
ATOM 4041 O O . ARG A 1 540 ? -9.105 7.517 24.610 1.00 45.38 540 ARG A O 1
ATOM 4048 N N . ASP A 1 541 ? -10.574 9.140 25.099 1.00 31.02 541 ASP A N 1
ATOM 4049 C CA . ASP A 1 541 ? -9.669 10.243 24.812 1.00 31.02 541 ASP A CA 1
ATOM 4050 C C . ASP A 1 541 ? -8.877 10.591 26.075 1.00 31.02 541 ASP A C 1
ATOM 4052 O O . ASP A 1 541 ? -9.364 11.219 27.008 1.00 31.02 541 ASP A O 1
ATOM 4056 N N . GLY A 1 542 ? -7.630 10.119 26.114 1.00 35.38 542 GLY A N 1
ATOM 4057 C CA . GLY A 1 542 ? -6.511 10.794 26.782 1.00 35.38 542 GLY A CA 1
ATOM 4058 C C . GLY A 1 542 ? -6.489 10.937 28.310 1.00 35.38 542 GLY A C 1
ATOM 4059 O O . GLY A 1 542 ? -5.444 11.322 28.821 1.00 35.38 542 GLY A O 1
ATOM 4060 N N . ALA A 1 543 ? -7.552 10.637 29.055 1.00 36.12 543 ALA A N 1
ATOM 4061 C CA . ALA A 1 543 ? -7.531 10.739 30.515 1.00 36.12 543 ALA A CA 1
ATOM 4062 C C . ALA A 1 543 ? -6.855 9.509 31.156 1.00 36.12 543 ALA A C 1
ATOM 4064 O O . ALA A 1 543 ? -7.220 8.371 30.848 1.00 36.12 543 ALA A O 1
ATOM 4065 N N . ASP A 1 544 ? -5.885 9.758 32.046 1.00 40.88 544 ASP A N 1
ATOM 4066 C CA . ASP A 1 544 ? -5.129 8.790 32.863 1.00 40.88 544 ASP A CA 1
ATOM 4067 C C . ASP A 1 544 ? -6.041 7.993 33.821 1.00 40.88 544 ASP A C 1
ATOM 4069 O O . ASP A 1 544 ? -5.999 8.136 35.043 1.00 40.88 544 ASP A O 1
ATOM 4073 N N . TRP A 1 545 ? -6.911 7.148 33.271 1.00 43.19 545 TRP A N 1
ATOM 4074 C CA . TRP A 1 545 ? -7.706 6.194 34.036 1.00 43.19 545 TRP A CA 1
ATOM 4075 C C . TRP A 1 545 ? -6.922 4.887 34.196 1.00 43.19 545 TRP A C 1
ATOM 4077 O O . TRP A 1 545 ? -6.428 4.352 33.193 1.00 43.19 545 TRP A O 1
ATOM 4087 N N . PRO A 1 546 ? -6.810 4.329 35.415 1.00 42.59 546 PRO A N 1
ATOM 4088 C CA . PRO A 1 546 ? -6.111 3.069 35.624 1.00 42.59 546 PRO A CA 1
ATOM 4089 C C . PRO A 1 546 ? -6.721 1.971 34.740 1.00 42.59 546 PRO A C 1
ATOM 4091 O O . PRO A 1 546 ? -7.932 1.772 34.679 1.00 42.59 546 PRO A O 1
ATOM 4094 N N . ALA A 1 547 ? -5.873 1.259 33.992 1.00 39.47 547 ALA A N 1
ATOM 4095 C CA . ALA A 1 547 ? -6.294 0.354 32.916 1.00 39.47 547 ALA A CA 1
ATOM 4096 C C . ALA A 1 547 ? -7.018 -0.923 33.395 1.00 39.47 547 ALA A C 1
ATOM 4098 O O . ALA A 1 547 ? -7.291 -1.809 32.587 1.00 39.47 547 ALA A O 1
ATOM 4099 N N . THR A 1 548 ? -7.258 -1.064 34.694 1.00 43.22 548 THR A N 1
ATOM 4100 C CA . THR A 1 548 ? -7.998 -2.112 35.414 1.00 43.22 548 THR A CA 1
ATOM 4101 C C . THR A 1 548 ? -7.814 -1.852 36.909 1.00 43.22 548 THR A C 1
ATOM 4103 O O . THR A 1 548 ? -6.900 -1.096 37.249 1.00 43.22 548 THR A O 1
ATOM 4106 N N . PRO A 1 549 ? -8.559 -2.510 37.821 1.00 44.81 549 PRO A N 1
ATOM 4107 C CA . PRO A 1 549 ? -8.209 -2.532 39.238 1.00 44.81 549 PRO A CA 1
ATOM 4108 C C . PRO A 1 549 ? -6.937 -3.379 39.456 1.00 44.81 549 PRO A C 1
ATOM 4110 O O . PRO A 1 549 ? -6.942 -4.413 40.116 1.00 44.81 549 PRO A O 1
ATOM 4113 N N . LYS A 1 550 ? -5.817 -2.974 38.850 1.00 41.16 550 LYS A N 1
ATOM 4114 C CA . LYS A 1 550 ? -4.475 -3.482 39.118 1.00 41.16 550 LYS A CA 1
ATOM 4115 C C . LYS A 1 550 ? -3.872 -2.588 40.188 1.00 41.16 550 LYS A C 1
ATOM 4117 O O . LYS A 1 550 ? -3.349 -1.524 39.883 1.00 41.16 550 LYS A O 1
ATOM 4122 N N . GLY A 1 551 ? -3.976 -3.014 41.437 1.00 46.34 551 GLY A N 1
ATOM 4123 C CA . GLY A 1 551 ? -3.246 -2.373 42.526 1.00 46.34 551 GLY A CA 1
ATOM 4124 C C . GLY A 1 551 ? -3.741 -2.797 43.896 1.00 46.34 551 GLY A C 1
ATOM 4125 O O . GLY A 1 551 ? -2.943 -3.252 44.703 1.00 46.34 551 GLY A O 1
ATOM 4126 N N . ARG A 1 552 ? -5.057 -2.717 44.136 1.00 53.81 552 ARG A N 1
ATOM 4127 C CA . ARG A 1 552 ? -5.636 -2.971 45.468 1.00 53.81 552 ARG A CA 1
ATOM 4128 C C . ARG A 1 552 ? -6.551 -4.203 45.545 1.00 53.81 552 ARG A C 1
ATOM 4130 O O . ARG A 1 552 ? -6.581 -4.883 46.566 1.00 53.81 552 ARG A O 1
ATOM 4137 N N . HIS A 1 553 ? -7.261 -4.548 44.463 1.00 56.88 553 HIS A N 1
ATOM 4138 C CA . HIS A 1 553 ? -8.274 -5.625 44.448 1.00 56.88 553 HIS A CA 1
ATOM 4139 C C . HIS A 1 553 ? -7.832 -6.989 43.895 1.00 56.88 553 HIS A C 1
ATOM 4141 O O . HIS A 1 553 ? -8.666 -7.869 43.682 1.00 56.88 553 HIS A O 1
ATOM 4147 N N . ALA A 1 554 ? -6.526 -7.199 43.692 1.00 54.16 554 ALA A N 1
ATOM 4148 C CA . ALA A 1 554 ? -5.987 -8.507 43.327 1.00 54.16 554 ALA A CA 1
ATOM 4149 C C . ALA A 1 554 ? -6.074 -9.463 44.529 1.00 54.16 554 ALA A C 1
ATOM 4151 O O . ALA A 1 554 ? -5.592 -9.162 45.617 1.00 54.16 554 ALA A O 1
ATOM 4152 N N . ARG A 1 555 ? -6.743 -10.601 44.329 1.00 54.06 555 ARG A N 1
ATOM 4153 C CA . ARG A 1 555 ? -7.136 -11.540 45.393 1.00 54.06 555 ARG A CA 1
ATOM 4154 C C . ARG A 1 555 ? -5.981 -12.418 45.897 1.00 54.06 555 ARG A C 1
ATOM 4156 O O . ARG A 1 555 ? -6.162 -13.116 46.883 1.00 54.06 555 ARG A O 1
ATOM 4163 N N . GLU A 1 556 ? -4.845 -12.423 45.201 1.00 46.94 556 GLU A N 1
ATOM 4164 C CA . GLU A 1 556 ? -3.831 -13.479 45.327 1.00 46.94 556 GLU A CA 1
ATOM 4165 C C . GLU A 1 556 ? -2.953 -13.378 46.591 1.00 46.94 556 GLU A C 1
ATOM 4167 O O . GLU A 1 556 ? -2.427 -14.407 46.992 1.00 46.94 556 GLU A O 1
ATOM 4172 N N . ASP A 1 557 ? -2.919 -12.233 47.295 1.00 42.19 557 ASP A N 1
ATOM 4173 C CA . ASP A 1 557 ? -2.020 -12.013 48.453 1.00 42.19 557 ASP A CA 1
ATOM 4174 C C . ASP A 1 557 ? -2.695 -11.419 49.717 1.00 42.19 557 ASP A C 1
ATOM 4176 O O . ASP A 1 557 ? -2.026 -10.804 50.548 1.00 42.19 557 ASP A O 1
ATOM 4180 N N . ARG A 1 558 ? -4.023 -11.524 49.896 1.00 55.97 558 ARG A N 1
ATOM 4181 C CA . ARG A 1 558 ? -4.689 -10.871 51.047 1.00 55.97 558 ARG A CA 1
ATOM 4182 C C . ARG A 1 558 ? -4.786 -11.749 52.298 1.00 55.97 558 ARG A C 1
ATOM 4184 O O . ARG A 1 558 ? -5.485 -12.758 52.289 1.00 55.97 558 ARG A O 1
ATOM 4191 N N . GLU A 1 559 ? -4.180 -11.282 53.393 1.00 51.81 559 GLU A N 1
ATOM 4192 C CA . GLU A 1 559 ? -4.423 -11.777 54.762 1.00 51.81 559 GLU A CA 1
ATOM 4193 C C . GLU A 1 559 ? -5.799 -11.344 55.309 1.00 51.81 559 GLU A C 1
ATOM 4195 O O . GLU A 1 559 ? -6.406 -12.054 56.109 1.00 51.81 559 GLU A O 1
ATOM 4200 N N . GLU A 1 560 ? -6.317 -10.190 54.867 1.00 58.00 560 GLU A N 1
ATOM 4201 C CA . GLU A 1 560 ? -7.636 -9.678 55.256 1.00 58.00 560 GLU A CA 1
ATOM 4202 C C . GLU A 1 560 ? -8.730 -10.164 54.290 1.00 58.00 560 GLU A C 1
ATOM 4204 O O . GLU A 1 560 ? -8.588 -10.080 53.067 1.00 58.00 560 GLU A O 1
ATOM 4209 N N . GLY A 1 561 ? -9.838 -10.664 54.842 1.00 67.19 561 GLY A N 1
ATOM 4210 C CA . GLY A 1 561 ? -10.991 -11.130 54.073 1.00 67.19 561 GLY A CA 1
ATOM 4211 C C . GLY A 1 561 ? -11.737 -10.025 53.298 1.00 67.19 561 GLY A C 1
ATOM 4212 O O . GLY A 1 561 ? -11.322 -8.869 53.242 1.00 67.19 561 GLY A O 1
ATOM 4213 N N . PHE A 1 562 ? -12.845 -10.391 52.653 1.00 79.12 562 PHE A N 1
ATOM 4214 C CA . PHE A 1 562 ? -13.667 -9.503 51.825 1.00 79.12 562 PHE A CA 1
ATOM 4215 C C . PHE A 1 562 ? -14.357 -8.415 52.667 1.00 79.12 562 PHE A C 1
ATOM 4217 O O . PHE A 1 562 ? -15.014 -8.749 53.647 1.00 79.12 562 PHE A O 1
ATOM 4224 N N . LEU A 1 563 ? -14.278 -7.134 52.293 1.00 86.56 563 LEU A N 1
ATOM 4225 C CA . LEU A 1 563 ? -14.904 -6.037 53.056 1.00 86.56 563 LEU A CA 1
ATOM 4226 C C . LEU A 1 563 ? -16.121 -5.442 52.332 1.00 86.56 563 LEU A C 1
ATOM 4228 O O . LEU A 1 563 ? -15.990 -4.906 51.231 1.00 86.56 563 LEU A O 1
ATOM 4232 N N . ALA A 1 564 ? -17.284 -5.465 52.984 1.00 90.00 564 ALA A N 1
ATOM 4233 C CA . ALA A 1 564 ? -18.477 -4.731 52.575 1.00 90.00 564 ALA A CA 1
ATOM 4234 C C . ALA A 1 564 ? -18.678 -3.493 53.463 1.00 90.00 564 ALA A C 1
ATOM 4236 O O . ALA A 1 564 ? -18.877 -3.616 54.670 1.00 90.00 564 ALA A O 1
ATOM 4237 N N . LEU A 1 565 ? -18.638 -2.305 52.861 1.00 94.44 565 LEU A N 1
ATOM 4238 C CA . LEU A 1 565 ? -18.976 -1.039 53.505 1.00 94.44 565 LEU A CA 1
ATOM 4239 C C . LEU A 1 565 ? -20.434 -0.694 53.192 1.00 94.44 565 LEU A C 1
ATOM 4241 O O . LEU A 1 565 ? -20.790 -0.507 52.027 1.00 94.44 565 LEU A O 1
ATOM 4245 N N . ILE A 1 566 ? -21.263 -0.594 54.226 1.00 95.56 566 ILE A N 1
ATOM 4246 C CA . ILE A 1 566 ? -22.673 -0.219 54.123 1.00 95.56 566 ILE A CA 1
ATOM 4247 C C . ILE A 1 566 ? -22.835 1.177 54.726 1.00 95.56 566 ILE A C 1
ATOM 4249 O O . ILE A 1 566 ? -22.578 1.392 55.909 1.00 95.56 566 ILE A O 1
ATOM 4253 N N . VAL A 1 567 ? -23.252 2.128 53.896 1.00 96.12 567 VAL A N 1
ATOM 4254 C CA . VAL A 1 567 ? -23.506 3.523 54.265 1.00 96.12 567 VAL A CA 1
ATOM 4255 C C . VAL A 1 567 ? -25.004 3.768 54.179 1.00 96.12 567 VAL A C 1
ATOM 4257 O O . VAL A 1 567 ? -25.576 3.607 53.100 1.00 96.12 567 VAL A O 1
ATOM 4260 N N . ALA A 1 568 ? -25.641 4.162 55.281 1.00 94.38 568 ALA A N 1
ATOM 4261 C CA . ALA A 1 568 ? -27.087 4.358 55.304 1.00 94.38 568 ALA A CA 1
ATOM 4262 C C . ALA A 1 568 ? -27.553 5.620 56.032 1.00 94.38 568 ALA A C 1
ATOM 4264 O O . ALA A 1 568 ? -27.103 5.935 57.131 1.00 94.38 568 ALA A O 1
ATOM 4265 N N . ASN A 1 569 ? -28.517 6.311 55.420 1.00 92.81 569 ASN A N 1
ATOM 4266 C CA . ASN A 1 569 ? -29.157 7.517 55.948 1.00 92.81 569 ASN A CA 1
ATOM 4267 C C . ASN A 1 569 ? -28.150 8.549 56.521 1.00 92.81 569 ASN A C 1
ATOM 4269 O O . ASN A 1 569 ? -28.213 8.823 57.721 1.00 92.81 569 ASN A O 1
ATOM 4273 N N . PRO A 1 570 ? -27.214 9.107 55.721 1.00 92.75 570 PRO A N 1
ATOM 4274 C CA . PRO A 1 570 ? -26.351 10.210 56.161 1.00 92.75 570 PRO A CA 1
ATOM 4275 C C . PRO A 1 570 ? -27.153 11.378 56.741 1.00 92.75 570 PRO A C 1
ATOM 4277 O O . PRO A 1 570 ? -28.064 11.885 56.084 1.00 92.75 570 PRO A O 1
ATOM 4280 N N . ARG A 1 571 ? -26.844 11.812 57.969 1.00 88.94 571 ARG A N 1
ATOM 4281 C CA . ARG A 1 571 ? -27.578 12.874 58.685 1.00 88.94 571 ARG A CA 1
ATOM 4282 C C . ARG A 1 571 ? -26.638 13.742 59.538 1.00 88.94 571 ARG A C 1
ATOM 4284 O O . ARG A 1 571 ? -25.568 13.270 59.899 1.00 88.94 571 ARG A O 1
ATOM 4291 N N . PRO A 1 572 ? -27.031 14.984 59.888 1.00 85.19 572 PRO A N 1
ATOM 4292 C CA . PRO A 1 572 ? -28.241 15.699 59.462 1.00 85.19 572 PRO A CA 1
ATOM 4293 C C . PRO A 1 572 ? -28.143 16.223 58.019 1.00 85.19 572 PRO A C 1
ATOM 4295 O O . PRO A 1 572 ? -27.073 16.594 57.558 1.00 85.19 572 PRO A O 1
ATOM 4298 N N . LEU A 1 573 ? -29.273 16.281 57.314 1.00 86.12 573 LEU A N 1
ATOM 4299 C CA . LEU A 1 573 ? -29.389 16.937 56.003 1.00 86.12 573 LEU A CA 1
ATOM 4300 C C . LEU A 1 573 ? -30.248 18.203 56.136 1.00 86.12 573 LEU A C 1
ATOM 4302 O O . LEU A 1 573 ? -30.918 18.382 57.157 1.00 86.12 573 LEU A O 1
ATOM 4306 N N . GLY A 1 574 ? -30.211 19.077 55.125 1.00 82.44 574 GLY A N 1
ATOM 4307 C CA . GLY A 1 574 ? -31.022 20.298 55.077 1.00 82.44 574 GLY A CA 1
ATOM 4308 C C . GLY A 1 574 ? -32.534 20.029 55.172 1.00 82.44 574 GLY A C 1
ATOM 4309 O O . GLY A 1 574 ? -32.972 18.893 54.969 1.00 82.44 574 GLY A O 1
ATOM 4310 N N . PRO A 1 575 ? -33.348 21.053 55.497 1.00 80.19 575 PRO A N 1
ATOM 4311 C CA . PRO A 1 575 ? -34.798 20.916 55.685 1.00 80.19 575 PRO A CA 1
ATOM 4312 C C . PRO A 1 575 ? -35.542 20.387 54.449 1.00 80.19 575 PRO A C 1
ATOM 4314 O O . PRO A 1 575 ? -36.662 19.907 54.573 1.00 80.19 575 PRO A O 1
ATOM 4317 N N . GLU A 1 576 ? -34.932 20.470 53.269 1.00 81.88 576 GLU A N 1
ATOM 4318 C CA . GLU A 1 576 ? -35.450 19.949 52.007 1.00 81.88 576 GLU A CA 1
ATOM 4319 C C . GLU A 1 576 ? -35.317 18.421 51.839 1.00 81.88 576 GLU A C 1
ATOM 4321 O O . GLU A 1 576 ? -35.889 17.868 50.901 1.00 81.88 576 GLU A O 1
ATOM 4326 N N . TRP A 1 577 ? -34.603 17.728 52.740 1.00 83.12 577 TRP A N 1
ATOM 4327 C CA . TRP A 1 577 ? -34.382 16.279 52.675 1.00 83.12 577 TRP A CA 1
ATOM 4328 C C . TRP A 1 577 ? -34.960 15.538 53.888 1.00 83.12 577 TRP A C 1
ATOM 4330 O O . TRP A 1 577 ? -34.468 15.632 55.021 1.00 83.12 577 TRP A O 1
ATOM 4340 N N . ASP A 1 578 ? -35.968 14.708 53.625 1.00 82.50 578 ASP A N 1
ATOM 4341 C CA . ASP A 1 578 ? -36.602 13.865 54.638 1.00 82.50 578 ASP A CA 1
ATOM 4342 C C . ASP A 1 578 ? -35.621 12.858 55.258 1.00 82.50 578 ASP A C 1
ATOM 4344 O O . ASP A 1 578 ? -34.679 12.380 54.616 1.00 82.50 578 ASP A O 1
ATOM 4348 N N . ALA A 1 579 ? -35.852 12.505 56.524 1.00 83.31 579 ALA A N 1
ATOM 4349 C CA . ALA A 1 579 ? -35.151 11.391 57.154 1.00 83.31 579 ALA A CA 1
ATOM 4350 C C . ALA A 1 579 ? -35.618 10.065 56.539 1.00 83.31 579 ALA A C 1
ATOM 4352 O O . ALA A 1 579 ? -36.814 9.863 56.340 1.00 83.31 579 ALA A O 1
ATOM 4353 N N . LEU A 1 580 ? -34.681 9.145 56.294 1.00 85.62 580 LEU A N 1
ATOM 4354 C CA . LEU A 1 580 ? -34.970 7.824 55.734 1.00 85.62 580 LEU A CA 1
ATOM 4355 C C . LEU A 1 580 ? -34.672 6.729 56.773 1.00 85.62 580 LEU A C 1
ATOM 4357 O O . LEU A 1 580 ? -33.681 6.015 56.627 1.00 85.62 580 LEU A O 1
ATOM 4361 N N . PRO A 1 581 ? -35.490 6.571 57.834 1.00 85.81 581 PRO A N 1
ATOM 4362 C CA . PRO A 1 581 ? -35.268 5.521 58.835 1.00 85.81 581 PRO A CA 1
ATOM 4363 C C . PRO A 1 581 ? -35.247 4.123 58.200 1.00 85.81 581 PRO A C 1
ATOM 4365 O O . PRO A 1 581 ? -34.394 3.313 58.543 1.00 85.81 581 PRO A O 1
ATOM 4368 N N . GLY A 1 582 ? -36.067 3.889 57.168 1.00 86.06 582 GLY A N 1
ATOM 4369 C CA . GLY A 1 582 ? -36.062 2.624 56.429 1.00 86.06 582 GLY A CA 1
ATOM 4370 C C . GLY A 1 582 ? -34.733 2.292 55.732 1.00 86.06 582 GLY A C 1
ATOM 4371 O O . GLY A 1 582 ? -34.458 1.120 55.506 1.00 86.06 582 GLY A O 1
ATOM 4372 N N . ALA A 1 583 ? -33.875 3.281 55.439 1.00 88.12 583 ALA A N 1
ATOM 4373 C CA . ALA A 1 583 ? -32.519 3.022 54.941 1.00 88.12 583 ALA A CA 1
ATOM 4374 C C . ALA A 1 583 ? -31.591 2.484 56.048 1.00 88.12 583 ALA A C 1
ATOM 4376 O O . ALA A 1 583 ? -30.698 1.685 55.772 1.00 88.12 583 ALA A O 1
ATOM 4377 N N . GLN A 1 584 ? -31.801 2.887 57.309 1.00 89.56 584 GLN A N 1
ATOM 4378 C CA . GLN A 1 584 ? -31.089 2.298 58.451 1.00 89.56 584 GLN A CA 1
ATOM 4379 C C . GLN A 1 584 ? -31.582 0.875 58.715 1.00 89.56 584 GLN A C 1
ATOM 4381 O O . GLN A 1 584 ? -30.759 -0.020 58.895 1.00 89.56 584 GLN A O 1
ATOM 4386 N N . ASP A 1 585 ? -32.898 0.653 58.657 1.00 89.25 585 ASP A N 1
ATOM 4387 C CA . ASP A 1 585 ? -33.485 -0.686 58.786 1.00 89.25 585 ASP A CA 1
ATOM 4388 C C . ASP A 1 585 ? -32.946 -1.638 57.700 1.00 89.25 585 ASP A C 1
ATOM 4390 O O . ASP A 1 585 ? -32.568 -2.772 57.995 1.00 89.25 585 ASP A O 1
ATOM 4394 N N . GLU A 1 586 ? -32.832 -1.159 56.454 1.00 91.81 586 GLU A N 1
ATOM 4395 C CA . GLU A 1 586 ? -32.194 -1.879 55.344 1.00 91.81 586 GLU A CA 1
ATOM 4396 C C . GLU A 1 586 ? -30.742 -2.258 55.663 1.00 91.81 586 GLU A C 1
ATOM 4398 O O . GLU A 1 586 ? -30.354 -3.413 55.485 1.00 91.81 586 GLU A O 1
ATOM 4403 N N . ALA A 1 587 ? -29.932 -1.308 56.137 1.00 91.31 587 ALA A N 1
ATOM 4404 C CA . ALA A 1 587 ? -28.526 -1.554 56.445 1.00 91.31 587 ALA A CA 1
ATOM 4405 C C . ALA A 1 587 ? -28.334 -2.572 57.574 1.00 91.31 587 ALA A C 1
ATOM 4407 O O . ALA A 1 587 ? -27.458 -3.435 57.472 1.00 91.31 587 ALA A O 1
ATOM 4408 N N . VAL A 1 588 ? -29.165 -2.501 58.618 1.00 91.94 588 VAL A N 1
ATOM 4409 C CA . VAL A 1 588 ? -29.167 -3.477 59.715 1.00 91.94 588 VAL A CA 1
ATOM 4410 C C . VAL A 1 588 ? -29.552 -4.857 59.188 1.00 91.94 588 VAL A C 1
ATOM 4412 O O . VAL A 1 588 ? -28.807 -5.812 59.398 1.00 91.94 588 VAL A O 1
ATOM 4415 N N . ALA A 1 589 ? -30.644 -4.960 58.427 1.00 90.12 589 ALA A N 1
ATOM 4416 C CA . ALA A 1 589 ? -31.087 -6.228 57.851 1.00 90.12 589 ALA A CA 1
ATOM 4417 C C . ALA A 1 589 ? -30.036 -6.836 56.904 1.00 90.12 589 ALA A C 1
ATOM 4419 O O . ALA A 1 589 ? -29.801 -8.046 56.922 1.00 90.12 589 ALA A O 1
ATOM 4420 N N . LEU A 1 590 ? -29.357 -6.009 56.099 1.00 90.06 590 LEU A N 1
ATOM 4421 C CA . LEU A 1 590 ? -28.257 -6.456 55.246 1.00 90.06 590 LEU A CA 1
ATOM 4422 C C . LEU A 1 590 ? -27.090 -6.982 56.081 1.00 90.06 590 LEU A C 1
ATOM 4424 O O . LEU A 1 590 ? -26.618 -8.087 55.818 1.00 90.06 590 LEU A O 1
ATOM 4428 N N . ALA A 1 591 ? -26.651 -6.246 57.104 1.00 88.56 591 ALA A N 1
ATOM 4429 C CA . ALA A 1 591 ? -25.573 -6.691 57.982 1.00 88.56 591 ALA A CA 1
ATOM 4430 C C . ALA A 1 591 ? -25.905 -8.014 58.686 1.00 88.56 591 ALA A C 1
ATOM 4432 O O . ALA A 1 591 ? -25.070 -8.916 58.702 1.00 88.56 591 ALA A O 1
ATOM 4433 N N . GLU A 1 592 ? -27.130 -8.169 59.192 1.00 87.88 592 GLU A N 1
ATOM 4434 C CA . GLU A 1 592 ? -27.604 -9.415 59.803 1.00 87.88 592 GLU A CA 1
ATOM 4435 C C . GLU A 1 592 ? -27.646 -10.571 58.798 1.00 87.88 592 GLU A C 1
ATOM 4437 O O . GLU A 1 592 ? -27.192 -11.672 59.108 1.00 87.88 592 GLU A O 1
ATOM 4442 N N . SER A 1 593 ? -28.122 -10.329 57.572 1.00 83.56 593 SER A N 1
ATOM 4443 C CA . SER A 1 593 ? -28.170 -11.354 56.519 1.00 83.56 593 SER A CA 1
ATOM 4444 C C . SER A 1 593 ? -26.779 -11.818 56.068 1.00 83.56 593 SER A C 1
ATOM 4446 O O . SER A 1 593 ? -26.606 -12.964 55.646 1.00 83.56 593 SER A O 1
ATOM 4448 N N . LEU A 1 594 ? -25.776 -10.940 56.180 1.00 80.62 594 LEU A N 1
ATOM 4449 C CA . LEU A 1 594 ? -24.390 -11.210 55.807 1.00 80.62 594 LEU A CA 1
ATOM 4450 C C . LEU A 1 594 ? -23.552 -11.758 56.978 1.00 80.62 594 LEU A C 1
ATOM 4452 O O . LEU A 1 594 ? -22.527 -12.394 56.733 1.00 80.62 594 LEU A O 1
ATOM 4456 N N . ALA A 1 595 ? -23.994 -11.588 58.229 1.00 74.62 595 ALA A N 1
ATOM 4457 C CA . ALA A 1 595 ? -23.277 -12.018 59.434 1.00 74.62 595 ALA A CA 1
ATOM 4458 C C . ALA A 1 595 ? -22.922 -13.522 59.488 1.00 74.62 595 ALA A C 1
ATOM 4460 O O . ALA A 1 595 ? -21.802 -13.840 59.896 1.00 74.62 595 ALA A O 1
ATOM 4461 N N . PRO A 1 596 ? -23.774 -14.472 59.038 1.00 68.50 596 PRO A N 1
ATOM 4462 C CA . PRO A 1 596 ? -23.425 -15.899 59.026 1.00 68.50 596 PRO A CA 1
ATOM 4463 C C . PRO A 1 596 ? -22.200 -16.236 58.162 1.00 68.50 596 PRO A C 1
ATOM 4465 O O . PRO A 1 596 ? -21.581 -17.283 58.336 1.00 68.50 596 PRO A O 1
ATOM 4468 N N . LEU A 1 597 ? -21.838 -15.358 57.223 1.00 67.00 597 LEU A N 1
ATOM 4469 C CA . LEU A 1 597 ? -20.706 -15.532 56.309 1.00 67.00 597 LEU A CA 1
ATOM 4470 C C . LEU A 1 597 ? -19.410 -14.926 56.864 1.00 67.00 597 LEU A C 1
ATOM 4472 O O . LEU A 1 597 ? -18.329 -15.195 56.332 1.00 67.00 597 LEU A O 1
ATOM 4476 N N . SER A 1 598 ? -19.512 -14.134 57.935 1.00 60.66 598 SER A N 1
ATOM 4477 C CA . SER A 1 598 ? -18.381 -13.574 58.677 1.00 60.66 598 SER A CA 1
ATOM 4478 C C . SER A 1 598 ? -17.695 -14.611 59.574 1.00 60.66 598 SER A C 1
ATOM 4480 O O . SER A 1 598 ? -16.518 -14.452 59.884 1.00 60.66 598 SER A O 1
ATOM 4482 N N . SER A 1 599 ? -18.403 -15.676 59.973 1.00 55.88 599 SER A N 1
ATOM 4483 C CA . SER A 1 599 ? -17.876 -16.785 60.790 1.00 55.88 599 SER A CA 1
ATOM 4484 C C . SER A 1 599 ? -17.254 -17.931 59.980 1.00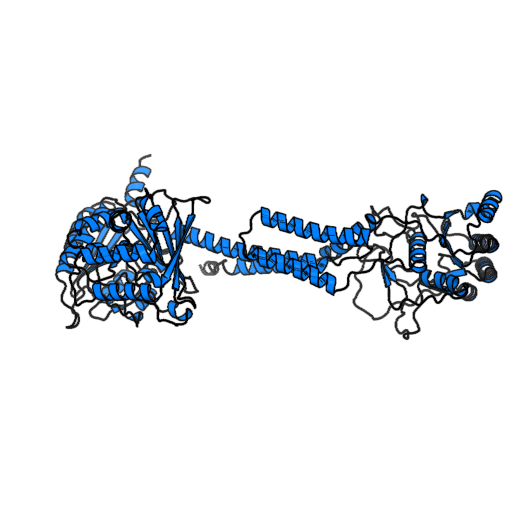 55.88 599 SER A C 1
ATOM 4486 O O . SER A 1 599 ? -16.622 -18.813 60.558 1.00 55.88 599 SER A O 1
ATOM 4488 N N . GLU A 1 600 ? -17.403 -17.926 58.654 1.00 57.62 600 GLU A N 1
ATOM 4489 C CA . GLU A 1 600 ? -16.764 -18.888 57.751 1.00 57.62 600 GLU A CA 1
ATOM 4490 C C . GLU A 1 600 ? -15.325 -18.454 57.383 1.00 57.62 600 GLU A C 1
ATOM 4492 O O . GLU A 1 600 ? -15.042 -17.254 57.303 1.00 57.62 600 GLU A O 1
ATOM 4497 N N . PRO A 1 601 ? -14.413 -19.388 57.035 1.00 50.81 601 PRO A N 1
ATOM 4498 C CA . PRO A 1 601 ? -13.043 -19.074 56.597 1.00 50.81 601 PRO A CA 1
ATOM 4499 C C . PRO A 1 601 ? -12.954 -18.169 55.349 1.00 50.81 601 PRO A C 1
ATOM 4501 O O . PRO A 1 601 ? -11.868 -17.743 54.969 1.00 50.81 601 PRO A O 1
ATOM 4504 N N . SER A 1 602 ? -14.083 -17.895 54.684 1.00 52.97 602 SER A N 1
ATOM 4505 C CA . SER A 1 602 ? -14.222 -16.990 53.537 1.00 52.97 602 SER A CA 1
ATOM 4506 C C . SER A 1 602 ? -14.171 -15.490 53.874 1.00 52.97 602 SER A C 1
ATOM 4508 O O . SER A 1 602 ? -14.048 -14.689 52.947 1.00 52.97 602 SER A O 1
ATOM 4510 N N . GLY A 1 603 ? -14.234 -15.096 55.154 1.00 60.78 603 GLY A N 1
ATOM 4511 C CA . GLY A 1 603 ? -13.786 -13.780 55.629 1.00 60.78 603 GLY A CA 1
ATOM 4512 C C . GLY A 1 603 ? -14.583 -12.547 55.175 1.00 60.78 603 GLY A C 1
ATOM 4513 O O . GLY A 1 603 ? -13.971 -11.507 54.965 1.00 60.78 603 GLY A O 1
ATOM 4514 N N . LEU A 1 604 ? -15.912 -12.606 55.005 1.00 75.19 604 LEU A N 1
ATOM 4515 C CA . LEU A 1 604 ? -16.710 -11.398 54.721 1.00 75.19 604 LEU A CA 1
ATOM 4516 C C . LEU A 1 604 ? -16.871 -10.535 55.989 1.00 75.19 604 LEU A C 1
ATOM 4518 O O . LEU A 1 604 ? -17.619 -10.902 56.892 1.00 75.19 604 LEU A O 1
ATOM 4522 N N . ARG A 1 605 ? -16.206 -9.378 56.056 1.00 83.06 605 ARG A N 1
ATOM 4523 C CA . ARG A 1 605 ? -16.374 -8.351 57.098 1.00 83.06 605 ARG A CA 1
ATOM 4524 C C . ARG A 1 605 ? -17.367 -7.291 56.623 1.00 83.06 605 ARG A C 1
ATOM 4526 O O . ARG A 1 605 ? -17.249 -6.800 55.502 1.00 83.06 605 ARG A O 1
ATOM 4533 N N . VAL A 1 606 ? -18.307 -6.915 57.485 1.00 88.06 606 VAL A N 1
ATOM 4534 C CA . VAL A 1 606 ? -19.257 -5.823 57.238 1.00 88.06 606 VAL A CA 1
ATOM 4535 C C . VAL A 1 606 ? -18.897 -4.642 58.136 1.00 88.06 606 VAL A C 1
ATOM 4537 O O . VAL A 1 606 ? -18.755 -4.809 59.345 1.00 88.06 606 VAL A O 1
ATOM 4540 N N . GLU A 1 607 ? -18.742 -3.458 57.550 1.00 91.81 607 GLU A N 1
ATOM 4541 C CA . GLU A 1 607 ? -18.613 -2.189 58.271 1.00 91.81 607 GLU A CA 1
ATOM 4542 C C . GLU A 1 607 ? -19.850 -1.328 57.997 1.00 91.81 607 GLU A C 1
ATOM 4544 O O . GLU A 1 607 ? -20.207 -1.100 56.840 1.00 91.81 607 GLU A O 1
ATOM 4549 N N . LEU A 1 608 ? -20.499 -0.859 59.065 1.00 94.12 608 LEU A N 1
ATOM 4550 C CA . LEU A 1 608 ? -21.681 -0.001 59.003 1.00 94.12 608 LEU A CA 1
ATOM 4551 C C . LEU A 1 608 ? -21.292 1.446 59.314 1.00 94.12 608 LEU A C 1
ATOM 4553 O O . LEU A 1 608 ? -20.631 1.706 60.316 1.00 94.12 608 LEU A O 1
ATOM 4557 N N . LEU A 1 609 ? -21.743 2.382 58.484 1.00 95.00 609 LEU A N 1
ATOM 4558 C CA . LEU A 1 609 ? -21.775 3.812 58.785 1.00 95.00 609 LEU A CA 1
ATOM 4559 C C . LEU A 1 609 ? -23.220 4.281 58.622 1.00 95.00 609 LEU A C 1
ATOM 4561 O O . LEU A 1 609 ? -23.767 4.205 57.521 1.00 95.00 609 LEU A O 1
ATOM 4565 N N . MET A 1 610 ? -23.852 4.748 59.701 1.00 94.12 610 MET A N 1
ATOM 4566 C CA . MET A 1 610 ? -25.270 5.118 59.682 1.00 94.12 610 MET A CA 1
ATOM 4567 C C . MET A 1 610 ? -25.543 6.449 60.377 1.00 94.12 610 MET A C 1
ATOM 4569 O O . MET A 1 610 ? -24.873 6.797 61.347 1.00 94.12 610 MET A O 1
ATOM 4573 N N . GLY A 1 611 ? -26.570 7.175 59.926 1.00 92.56 611 GLY A N 1
ATOM 4574 C CA . GLY A 1 611 ? -27.022 8.387 60.615 1.00 92.56 611 GLY A CA 1
ATOM 4575 C C . GLY A 1 611 ? -25.932 9.460 60.672 1.00 92.56 611 GLY A C 1
ATOM 4576 O O . GLY A 1 611 ? -25.381 9.846 59.642 1.00 92.56 611 GLY A O 1
ATOM 4577 N N . GLU A 1 612 ? -25.620 9.923 61.883 1.00 91.38 612 GLU A N 1
ATOM 4578 C CA . GLU A 1 612 ? -24.602 10.954 62.141 1.00 91.38 612 GLU A CA 1
ATOM 4579 C C . GLU A 1 612 ? -23.163 10.478 61.883 1.00 91.38 612 GLU A C 1
ATOM 4581 O O . GLU A 1 612 ? -22.282 11.288 61.609 1.00 91.38 612 GLU A O 1
ATOM 4586 N N . GLU A 1 613 ? -22.911 9.167 61.915 1.00 91.81 613 GLU A N 1
ATOM 4587 C CA . GLU A 1 613 ? -21.579 8.605 61.655 1.00 91.81 613 GLU A CA 1
ATOM 4588 C C . GLU A 1 613 ? -21.272 8.495 60.153 1.00 91.81 613 GLU A C 1
ATOM 4590 O O . GLU A 1 613 ? -20.109 8.460 59.741 1.00 91.81 613 GLU A O 1
ATOM 4595 N N . ALA A 1 614 ? -22.312 8.471 59.314 1.00 92.75 614 ALA A N 1
ATOM 4596 C CA . ALA A 1 614 ? -22.216 8.372 57.861 1.00 92.75 614 ALA A CA 1
ATOM 4597 C C . ALA A 1 614 ? -21.865 9.720 57.212 1.00 92.75 614 ALA A C 1
ATOM 4599 O O . ALA A 1 614 ? -22.597 10.222 56.367 1.00 92.75 614 ALA A O 1
ATOM 4600 N N . THR A 1 615 ? -20.735 10.307 57.600 1.00 93.56 615 THR A N 1
ATOM 4601 C CA . THR A 1 615 ? -20.221 11.569 57.040 1.00 93.56 615 THR A CA 1
ATOM 4602 C C . THR A 1 615 ? -19.499 11.356 55.709 1.00 93.56 615 THR A C 1
ATOM 4604 O O . THR A 1 615 ? -18.914 10.293 55.465 1.00 93.56 615 THR A O 1
ATOM 4607 N N . ARG A 1 616 ? -19.445 12.392 54.854 1.00 93.75 616 ARG A N 1
ATOM 4608 C CA . ARG A 1 616 ? -18.679 12.334 53.592 1.00 93.75 616 ARG A CA 1
ATOM 4609 C C . ARG A 1 616 ? -17.213 11.991 53.853 1.00 93.75 616 ARG A C 1
ATOM 4611 O O . ARG A 1 616 ? -16.607 11.210 53.119 1.00 93.75 616 ARG A O 1
ATOM 4618 N N . ALA A 1 617 ? -16.648 12.585 54.904 1.00 92.31 617 ALA A N 1
ATOM 4619 C CA . ALA A 1 617 ? -15.263 12.386 55.304 1.00 92.31 617 ALA A CA 1
ATOM 4620 C C . ALA A 1 617 ? -14.994 10.936 55.730 1.00 92.31 617 ALA A C 1
ATOM 4622 O O . ALA A 1 617 ? -14.023 10.353 55.250 1.00 92.31 617 ALA A O 1
ATOM 4623 N N . ALA A 1 618 ? -15.869 10.336 56.548 1.00 93.31 618 ALA A N 1
ATOM 4624 C CA . ALA A 1 618 ? -15.719 8.947 56.977 1.00 93.31 618 ALA A CA 1
ATOM 4625 C C . ALA A 1 618 ? -15.756 7.982 55.783 1.00 93.31 618 ALA A C 1
ATOM 4627 O O . ALA A 1 618 ? -14.882 7.126 55.656 1.00 93.31 618 ALA A O 1
ATOM 4628 N N . VAL A 1 619 ? -16.705 8.146 54.855 1.00 94.19 619 VAL A N 1
ATOM 4629 C CA . VAL A 1 619 ? -16.795 7.274 53.670 1.00 94.19 619 VAL A CA 1
ATOM 4630 C C . VAL A 1 619 ? -15.541 7.387 52.801 1.00 94.19 619 VAL A C 1
ATOM 4632 O O . VAL A 1 619 ? -14.942 6.370 52.451 1.00 94.19 619 VAL A O 1
ATOM 4635 N N . VAL A 1 620 ? -15.099 8.610 52.491 1.00 93.88 620 VAL A N 1
ATOM 4636 C CA . VAL A 1 620 ? -13.880 8.849 51.699 1.00 93.88 620 VAL A CA 1
ATOM 4637 C C . VAL A 1 620 ? -12.641 8.270 52.387 1.00 93.88 620 VAL A C 1
ATOM 4639 O O . VAL A 1 620 ? -11.801 7.655 51.730 1.00 93.88 620 VAL A O 1
ATOM 4642 N N . GLU A 1 621 ? -12.528 8.425 53.706 1.00 93.44 621 GLU A N 1
ATOM 4643 C CA . GLU A 1 621 ? -11.441 7.848 54.494 1.00 93.44 621 GLU A CA 1
ATOM 4644 C C . GLU A 1 621 ? -11.439 6.318 54.405 1.00 93.44 621 GLU A C 1
ATOM 4646 O O . GLU A 1 621 ? -10.386 5.739 54.143 1.00 93.44 621 GLU A O 1
ATOM 4651 N N . ARG A 1 622 ? -12.587 5.643 54.568 1.00 92.94 622 ARG A N 1
ATOM 4652 C CA . ARG A 1 622 ? -12.670 4.174 54.446 1.00 92.94 622 ARG A CA 1
ATOM 4653 C C . ARG A 1 622 ? -12.284 3.709 53.044 1.00 92.94 622 ARG A C 1
ATOM 4655 O O . ARG A 1 622 ? -11.487 2.783 52.921 1.00 92.94 622 ARG A O 1
ATOM 4662 N N . LEU A 1 623 ? -12.772 4.381 52.001 1.00 91.31 623 LEU A N 1
ATOM 4663 C CA . LEU A 1 623 ? -12.419 4.066 50.611 1.00 91.31 623 LEU A CA 1
ATOM 4664 C C . LEU A 1 623 ? -10.910 4.223 50.345 1.00 91.31 623 LEU A C 1
ATOM 4666 O O . LEU A 1 623 ? -10.315 3.404 49.648 1.00 91.31 623 LEU A O 1
ATOM 4670 N N . ARG A 1 624 ? -10.263 5.238 50.935 1.00 89.88 624 ARG A N 1
ATOM 4671 C CA . ARG A 1 624 ? -8.819 5.493 50.771 1.00 89.88 624 ARG A CA 1
ATOM 4672 C C . ARG A 1 624 ? -7.926 4.631 51.657 1.00 89.88 624 ARG A C 1
ATOM 4674 O O . ARG A 1 624 ? -6.838 4.255 51.218 1.00 89.88 624 ARG A O 1
ATOM 4681 N N . SER A 1 625 ? -8.344 4.318 52.880 1.00 84.25 625 SER A N 1
ATOM 4682 C CA . SER A 1 625 ? -7.519 3.631 53.889 1.00 84.25 625 SER A CA 1
ATOM 4683 C C . SER A 1 625 ? -7.688 2.114 53.890 1.00 84.25 625 SER A C 1
ATOM 4685 O O . SER A 1 625 ? -6.749 1.393 54.224 1.00 84.25 625 SER A O 1
ATOM 4687 N N . ARG A 1 626 ? -8.865 1.614 53.503 1.00 82.38 626 ARG A N 1
ATOM 4688 C CA . ARG A 1 626 ? -9.184 0.186 53.449 1.00 82.38 626 ARG A CA 1
ATOM 4689 C C . ARG A 1 626 ? -9.303 -0.278 52.009 1.00 82.38 626 ARG A C 1
ATOM 4691 O O . ARG A 1 626 ? -9.323 0.508 51.063 1.00 82.38 626 ARG A O 1
ATOM 4698 N N . THR A 1 627 ? -9.403 -1.588 51.845 1.00 83.44 627 THR A N 1
ATOM 4699 C CA . THR A 1 627 ? -9.733 -2.167 50.553 1.00 83.44 627 THR A CA 1
ATOM 4700 C C . THR A 1 627 ? -11.172 -2.652 50.563 1.00 83.44 627 THR A C 1
ATOM 4702 O O . THR A 1 627 ? -11.447 -3.788 50.928 1.00 83.44 627 THR A O 1
ATOM 4705 N N . VAL A 1 628 ? -12.090 -1.753 50.212 1.00 87.88 628 VAL A N 1
ATOM 4706 C CA . VAL A 1 628 ? -13.535 -2.013 50.205 1.00 87.88 628 VAL A CA 1
ATOM 4707 C C . VAL A 1 628 ? -13.909 -2.785 48.942 1.00 87.88 628 VAL A C 1
ATOM 4709 O O . VAL A 1 628 ? -13.720 -2.291 47.837 1.00 87.88 628 VAL A O 1
ATOM 4712 N N . ASP A 1 629 ? -14.436 -3.997 49.079 1.00 85.94 629 ASP A N 1
ATOM 4713 C CA . ASP A 1 629 ? -14.794 -4.838 47.935 1.00 85.94 629 ASP A CA 1
ATOM 4714 C C . ASP A 1 629 ? -16.254 -4.637 47.491 1.00 85.94 629 ASP A C 1
ATOM 4716 O O . ASP A 1 629 ? -16.555 -4.741 46.299 1.00 85.94 629 ASP A O 1
ATOM 4720 N N . VAL A 1 630 ? -17.145 -4.298 48.429 1.00 90.38 630 VAL A N 1
ATOM 4721 C CA . VAL A 1 630 ? -18.540 -3.902 48.170 1.00 90.38 630 VAL A CA 1
ATOM 4722 C C . VAL A 1 630 ? -18.833 -2.575 48.854 1.00 90.38 630 VAL A C 1
ATOM 4724 O O . VAL A 1 630 ? -18.591 -2.437 50.048 1.00 90.38 630 VAL A O 1
ATOM 4727 N N . LEU A 1 631 ? -19.409 -1.626 48.118 1.00 94.44 631 LEU A N 1
ATOM 4728 C CA . LEU A 1 631 ? -20.058 -0.445 48.685 1.00 94.44 631 LEU A CA 1
ATOM 4729 C C . LEU A 1 631 ? -21.565 -0.548 48.476 1.00 94.44 631 LEU A C 1
ATOM 4731 O O . LEU A 1 631 ? -22.036 -0.539 47.339 1.00 94.44 631 LEU A O 1
ATOM 4735 N N . HIS A 1 632 ? -22.313 -0.603 49.570 1.00 95.50 632 HIS A N 1
ATOM 4736 C CA . HIS A 1 632 ? -23.752 -0.392 49.561 1.00 95.50 632 HIS A CA 1
ATOM 4737 C C . HIS A 1 632 ? -24.041 1.004 50.111 1.00 95.50 632 HIS A C 1
ATOM 4739 O O . HIS A 1 632 ? -23.649 1.319 51.230 1.00 95.50 632 HIS A O 1
ATOM 4745 N N . PHE A 1 633 ? -24.713 1.840 49.328 1.00 95.50 633 PHE A N 1
ATOM 4746 C CA . PHE A 1 633 ? -25.158 3.162 49.753 1.00 95.50 633 PHE A CA 1
ATOM 4747 C C . PHE A 1 633 ? -26.682 3.209 49.723 1.00 95.50 633 PHE A C 1
ATOM 4749 O O . PHE A 1 633 ? -27.255 2.972 48.664 1.00 95.50 633 PHE A O 1
ATOM 4756 N N . SER A 1 634 ? -27.320 3.556 50.841 1.00 93.31 634 SER A N 1
ATOM 4757 C CA . SER A 1 634 ? -28.767 3.779 50.934 1.00 93.31 634 SER A CA 1
ATOM 4758 C C . SER A 1 634 ? -29.052 5.167 51.505 1.00 93.31 634 SER A C 1
ATOM 4760 O O . SER A 1 634 ? -28.680 5.493 52.636 1.00 93.31 634 SER A O 1
ATOM 4762 N N . GLY A 1 635 ? -29.663 6.038 50.705 1.00 90.38 635 GLY A N 1
ATOM 4763 C CA . GLY A 1 635 ? -29.857 7.435 51.080 1.00 90.38 635 GLY A CA 1
ATOM 4764 C C . GLY A 1 635 ? -30.287 8.323 49.920 1.00 90.38 635 GLY A C 1
ATOM 4765 O O . GLY A 1 635 ? -30.745 7.854 48.879 1.00 90.38 635 GLY A O 1
ATOM 4766 N N . HIS A 1 636 ? -30.123 9.631 50.097 1.00 89.69 636 HIS A N 1
ATOM 4767 C CA . HIS A 1 636 ? -30.416 10.605 49.049 1.00 89.69 636 HIS A CA 1
ATOM 4768 C C . HIS A 1 636 ? -29.243 10.753 48.078 1.00 89.69 636 HIS A C 1
ATOM 4770 O O . HIS A 1 636 ? -28.072 10.620 48.443 1.00 89.69 636 HIS A O 1
ATOM 4776 N N . ALA A 1 637 ? -29.567 11.061 46.828 1.00 87.94 637 ALA A N 1
ATOM 4777 C CA . ALA A 1 637 ? -28.607 11.437 45.805 1.00 87.94 637 ALA A CA 1
ATOM 4778 C C . ALA A 1 637 ? -29.116 12.681 45.082 1.00 87.94 637 ALA A C 1
ATOM 4780 O O . ALA A 1 637 ? -30.322 12.874 44.921 1.00 87.94 637 ALA A O 1
ATOM 4781 N N . THR A 1 638 ? -28.187 13.524 44.656 1.00 83.06 638 THR A N 1
ATOM 4782 C CA . THR A 1 638 ? -28.482 14.690 43.827 1.00 83.06 638 THR A CA 1
ATOM 4783 C C . THR A 1 638 ? -28.243 14.333 42.366 1.00 83.06 638 THR A C 1
ATOM 4785 O O . THR A 1 638 ? -27.324 13.577 42.048 1.00 83.06 638 THR A O 1
ATOM 4788 N N . PHE A 1 639 ? -29.082 14.860 41.478 1.00 76.81 639 PHE A N 1
ATOM 4789 C CA . PHE A 1 639 ? -28.938 14.743 40.031 1.00 76.81 639 PHE A CA 1
ATOM 4790 C C . PHE A 1 639 ? -29.332 16.073 39.399 1.00 76.81 639 PHE A C 1
ATOM 4792 O O . PHE A 1 639 ? -30.432 16.568 39.640 1.00 76.81 639 PHE A O 1
ATOM 4799 N N . ASP A 1 640 ? -28.435 16.640 38.599 1.00 71.25 640 ASP A N 1
ATOM 4800 C CA . ASP A 1 640 ? -28.684 17.865 37.846 1.00 71.25 640 ASP A CA 1
ATOM 4801 C C . ASP A 1 640 ? -28.460 17.582 36.348 1.00 71.25 640 ASP A C 1
ATOM 4803 O O . ASP A 1 640 ? -27.327 17.306 35.935 1.00 71.25 640 ASP A O 1
ATOM 4807 N N . PRO A 1 641 ? -29.520 17.642 35.518 1.00 62.62 641 PRO A N 1
ATOM 4808 C CA . PRO A 1 641 ? -29.420 17.418 34.076 1.00 62.62 641 PRO A CA 1
ATOM 4809 C C . PRO A 1 641 ? -28.512 18.430 33.356 1.00 62.62 641 PRO A C 1
ATOM 4811 O O . PRO A 1 641 ? -27.971 18.127 32.292 1.00 62.62 641 PRO A O 1
ATOM 4814 N N . GLN A 1 642 ? -28.357 19.637 33.912 1.00 59.31 642 GLN A N 1
ATOM 4815 C CA . GLN A 1 642 ? -27.652 20.768 33.306 1.00 59.31 642 GLN A CA 1
ATOM 4816 C C . GLN A 1 642 ? -26.230 20.948 33.859 1.00 59.31 642 GLN A C 1
ATOM 4818 O O . GLN A 1 642 ? -25.354 21.406 33.116 1.00 59.31 642 GLN A O 1
ATOM 4823 N N . ALA A 1 643 ? -25.975 20.553 35.112 1.00 61.25 643 ALA A N 1
ATOM 4824 C CA . ALA A 1 643 ? -24.675 20.668 35.779 1.00 61.25 643 ALA A CA 1
ATOM 4825 C C . ALA A 1 643 ? -24.202 19.335 36.394 1.00 61.25 643 ALA A C 1
ATOM 4827 O O . ALA A 1 643 ? -24.459 19.023 37.551 1.00 61.25 643 ALA A O 1
ATOM 4828 N N . GLY A 1 644 ? -23.427 18.555 35.632 1.00 59.44 644 GLY A N 1
ATOM 4829 C CA . GLY A 1 644 ? -23.008 17.210 36.051 1.00 59.44 644 GLY A CA 1
ATOM 4830 C C . GLY A 1 644 ? -22.138 17.120 37.314 1.00 59.44 644 GLY A C 1
ATOM 4831 O O . GLY A 1 644 ? -22.067 16.058 37.934 1.00 59.44 644 GLY A O 1
ATOM 4832 N N . ASP A 1 645 ? -21.524 18.221 37.747 1.00 58.97 645 ASP A N 1
ATOM 4833 C CA . ASP A 1 645 ? -20.636 18.249 38.917 1.00 58.97 645 ASP A CA 1
ATOM 4834 C C . ASP A 1 645 ? -21.369 17.984 40.243 1.00 58.97 645 ASP A C 1
ATOM 4836 O O . ASP A 1 645 ? -20.759 17.505 41.203 1.00 58.97 645 ASP A O 1
ATOM 4840 N N . SER A 1 646 ? -22.678 18.250 40.297 1.00 66.06 646 SER A N 1
ATOM 4841 C CA . SER A 1 646 ? -23.512 18.064 41.488 1.00 66.06 646 SER A CA 1
ATOM 4842 C C . SER A 1 646 ? -24.181 16.688 41.555 1.00 66.06 646 SER A C 1
ATOM 4844 O O . SER A 1 646 ? -24.880 16.411 42.528 1.00 66.06 646 S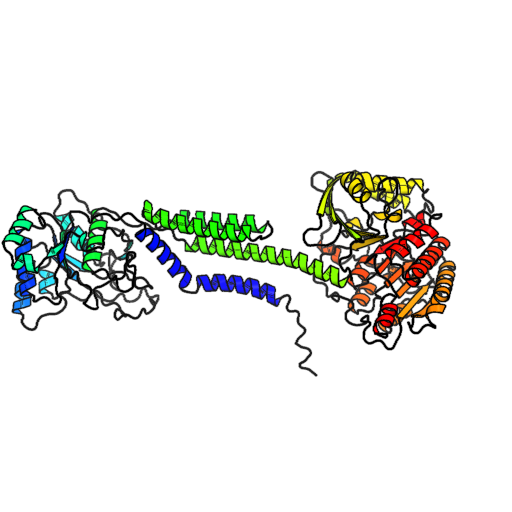ER A O 1
ATOM 4846 N N . THR A 1 647 ? -23.971 15.797 40.576 1.00 76.31 647 THR A N 1
ATOM 4847 C CA . THR A 1 647 ? -24.563 14.450 40.601 1.00 76.31 647 THR A CA 1
ATOM 4848 C C . THR A 1 647 ? -23.747 13.511 41.490 1.00 76.31 647 THR A C 1
ATOM 4850 O O . THR A 1 647 ? -22.562 13.292 41.230 1.00 76.31 647 THR A O 1
ATOM 4853 N N . GLY A 1 648 ? -24.355 12.934 42.531 1.00 87.00 648 GLY A N 1
ATOM 4854 C CA . GLY A 1 648 ? -23.643 12.065 43.474 1.00 87.00 648 GLY A CA 1
ATOM 4855 C C . GLY A 1 648 ? -24.405 11.721 44.749 1.00 87.00 648 GLY A C 1
ATOM 4856 O O . GLY A 1 648 ? -25.590 12.014 44.886 1.00 87.00 648 GLY A O 1
ATOM 4857 N N . PHE A 1 649 ? -23.704 11.087 45.689 1.00 91.44 649 PHE A N 1
ATOM 4858 C CA . PHE A 1 649 ? -24.255 10.684 46.986 1.00 91.44 649 PHE A CA 1
ATOM 4859 C C . PHE A 1 649 ? -24.330 11.880 47.939 1.00 91.44 649 PHE A C 1
ATOM 4861 O O . PHE A 1 649 ? -23.335 12.590 48.106 1.00 91.44 649 PHE A O 1
ATOM 4868 N N . LEU A 1 650 ? -25.488 12.115 48.560 1.00 90.88 650 LEU A N 1
ATOM 4869 C CA . LEU A 1 650 ? -25.698 13.266 49.435 1.00 90.88 650 LEU A CA 1
ATOM 4870 C C . LEU A 1 650 ? -25.255 12.969 50.876 1.00 90.88 650 LEU A C 1
ATOM 4872 O O . LEU A 1 650 ? -25.606 11.936 51.445 1.00 90.88 650 LEU A O 1
ATOM 4876 N N . PHE A 1 651 ? -24.523 13.914 51.465 1.00 92.25 651 PHE A N 1
ATOM 4877 C CA . PHE A 1 651 ? -24.033 13.879 52.843 1.00 92.25 651 PHE A CA 1
ATOM 4878 C C . PHE A 1 651 ? -24.267 15.233 53.538 1.00 92.25 651 PHE A C 1
ATOM 4880 O O . PHE A 1 651 ? -24.466 16.234 52.841 1.00 92.25 651 PHE A O 1
ATOM 4887 N N . PRO A 1 652 ? -24.190 15.302 54.884 1.00 87.38 652 PRO A N 1
ATOM 4888 C CA . PRO A 1 652 ? -24.310 16.555 55.642 1.00 87.38 652 PRO A CA 1
ATOM 4889 C C . PRO A 1 652 ? -23.359 17.661 55.168 1.00 87.38 652 PRO A C 1
ATOM 4891 O O . PRO A 1 652 ? -23.721 18.834 55.133 1.00 87.38 652 PRO A O 1
ATOM 4894 N N . GLU A 1 653 ? -22.143 17.293 54.755 1.00 88.00 653 GLU A N 1
ATOM 4895 C CA . GLU A 1 653 ? -21.099 18.221 54.303 1.00 88.00 653 GLU A CA 1
ATOM 4896 C C . GLU A 1 653 ? -21.174 18.547 52.800 1.00 88.00 653 GLU A C 1
ATOM 4898 O O . GLU A 1 653 ? -20.226 19.108 52.239 1.00 88.00 653 GLU A O 1
ATOM 4903 N N . GLY A 1 654 ? -22.256 18.145 52.129 1.00 87.88 654 GLY A N 1
ATOM 4904 C CA . GLY A 1 654 ? -22.465 18.283 50.689 1.00 87.88 654 GLY A CA 1
ATOM 4905 C C . GLY A 1 654 ? -22.247 16.987 49.903 1.00 87.88 654 GLY A C 1
ATOM 4906 O O . GLY A 1 654 ? -21.857 15.951 50.439 1.00 87.88 654 GLY A O 1
ATOM 4907 N N . THR A 1 655 ? -22.504 17.038 48.597 1.00 88.50 655 THR A N 1
ATOM 4908 C CA . THR A 1 655 ? -22.500 15.857 47.724 1.00 88.50 655 THR A CA 1
ATOM 4909 C C . THR A 1 655 ? -21.093 15.296 47.480 1.00 88.50 655 THR A C 1
ATOM 4911 O O . THR A 1 655 ? -20.172 16.016 47.087 1.00 88.50 655 THR A O 1
ATOM 4914 N N . LEU A 1 656 ? -20.931 13.975 47.611 1.00 90.38 656 LEU A N 1
ATOM 4915 C CA . LEU A 1 656 ? -19.821 13.235 47.005 1.00 90.38 656 LEU A CA 1
ATOM 4916 C C . LEU A 1 656 ? -20.098 13.076 45.502 1.00 90.38 656 LEU A C 1
ATOM 4918 O O . LEU A 1 656 ? -20.622 12.057 45.050 1.00 90.38 656 LEU A O 1
ATOM 4922 N N . GLY A 1 657 ? -19.827 14.152 44.762 1.00 86.88 657 GLY A N 1
ATOM 4923 C CA . GLY A 1 657 ? -20.179 14.304 43.351 1.00 86.88 657 GLY A CA 1
ATOM 4924 C C . GLY A 1 657 ? -19.237 13.596 42.379 1.00 86.88 657 GLY A C 1
ATOM 4925 O O . GLY A 1 657 ? -18.173 13.087 42.751 1.00 86.88 657 GLY A O 1
ATOM 4926 N N . ALA A 1 658 ? -19.611 13.630 41.100 1.00 81.12 658 ALA A N 1
ATOM 4927 C CA . ALA A 1 658 ? -18.842 13.080 39.988 1.00 81.12 658 ALA A CA 1
ATOM 4928 C C . ALA A 1 658 ? -17.340 13.466 39.993 1.00 81.12 658 ALA A C 1
ATOM 4930 O O . ALA A 1 658 ? -16.514 12.561 39.845 1.00 81.12 658 ALA A O 1
ATOM 4931 N N . PRO A 1 659 ? -16.927 14.731 40.237 1.00 82.62 659 PRO A N 1
ATOM 4932 C CA . PRO A 1 659 ? -15.507 15.097 40.272 1.00 82.62 659 PRO A CA 1
ATOM 4933 C C . PRO A 1 659 ? -14.709 14.403 41.386 1.00 82.62 659 PRO A C 1
ATOM 4935 O O . PRO A 1 659 ? -13.595 13.933 41.150 1.00 82.62 659 PRO A O 1
ATOM 4938 N N . ALA A 1 660 ? -15.287 14.289 42.585 1.00 86.31 660 ALA A N 1
ATOM 4939 C CA . ALA A 1 660 ? -14.638 13.649 43.730 1.00 86.31 660 ALA A CA 1
ATOM 4940 C C . ALA A 1 660 ? -14.572 12.121 43.565 1.00 86.31 660 ALA A C 1
ATOM 4942 O O . ALA A 1 660 ? -13.560 11.497 43.875 1.00 86.31 660 ALA A O 1
ATOM 4943 N N . LEU A 1 661 ? -15.621 11.506 43.009 1.00 87.75 661 LEU A N 1
ATOM 4944 C CA . LEU A 1 661 ? -15.606 10.082 42.659 1.00 87.75 661 LEU A CA 1
ATOM 4945 C C . LEU A 1 661 ? -14.604 9.784 41.538 1.00 87.75 661 LEU A C 1
ATOM 4947 O O . LEU A 1 661 ? -13.916 8.767 41.586 1.00 87.75 661 LEU A O 1
ATOM 4951 N N . ALA A 1 662 ? -14.468 10.683 40.561 1.00 82.56 662 ALA A N 1
ATOM 4952 C CA . ALA A 1 662 ? -13.445 10.598 39.526 1.00 82.56 662 ALA A CA 1
ATOM 4953 C C . ALA A 1 662 ? -12.022 10.661 40.110 1.00 82.56 662 ALA A C 1
ATOM 4955 O O . ALA A 1 662 ? -11.140 9.937 39.653 1.00 82.56 662 ALA A O 1
ATOM 4956 N N . GLU A 1 663 ? -11.788 11.486 41.131 1.00 84.56 663 GLU A N 1
ATOM 4957 C CA . GLU A 1 663 ? -10.518 11.530 41.865 1.00 84.56 663 GLU A CA 1
ATOM 4958 C C . GLU A 1 663 ? -10.234 10.201 42.580 1.00 84.56 663 GLU A C 1
ATOM 4960 O O . GLU A 1 663 ? -9.198 9.585 42.330 1.00 84.56 663 GLU A O 1
ATOM 4965 N N . LEU A 1 664 ? -11.195 9.686 43.353 1.00 85.75 664 LEU A N 1
ATOM 4966 C CA . LEU A 1 664 ? -11.086 8.380 44.020 1.00 85.75 664 LEU A CA 1
ATOM 4967 C C . LEU A 1 664 ? -10.850 7.227 43.033 1.00 85.75 664 LEU A C 1
ATOM 4969 O O . LEU A 1 664 ? -10.117 6.282 43.326 1.00 85.75 664 LEU A O 1
ATOM 4973 N N . ALA A 1 665 ? -11.453 7.300 41.849 1.00 82.88 665 ALA A N 1
ATOM 4974 C CA . ALA A 1 665 ? -11.242 6.339 40.777 1.00 82.88 665 ALA A CA 1
ATOM 4975 C C . ALA A 1 665 ? -9.807 6.384 40.228 1.00 82.88 665 ALA A C 1
ATOM 4977 O O . ALA A 1 665 ? -9.213 5.327 40.012 1.00 82.88 665 ALA A O 1
ATOM 4978 N N . ARG A 1 666 ? -9.222 7.577 40.040 1.00 80.69 666 ARG A N 1
ATOM 4979 C CA . ARG A 1 666 ? -7.808 7.724 39.634 1.00 80.69 666 ARG A CA 1
ATOM 4980 C C . ARG A 1 666 ? -6.846 7.215 40.706 1.00 80.69 666 ARG A C 1
ATOM 4982 O O . ARG A 1 666 ? -5.817 6.639 40.367 1.00 80.69 666 ARG A O 1
ATOM 4989 N N . GLU A 1 667 ? -7.201 7.374 41.979 1.00 82.50 667 GLU A N 1
ATOM 4990 C CA . GLU A 1 667 ? -6.456 6.820 43.119 1.00 82.50 667 GLU A CA 1
ATOM 4991 C C . GLU A 1 667 ? -6.564 5.285 43.234 1.00 82.50 667 GLU A C 1
ATOM 4993 O O . GLU A 1 667 ? -5.805 4.667 43.982 1.00 82.50 667 GLU A O 1
ATOM 4998 N N . GLY A 1 668 ? -7.496 4.651 42.511 1.00 79.44 668 GLY A N 1
ATOM 4999 C CA . GLY A 1 668 ? -7.778 3.219 42.641 1.00 79.44 668 GLY A CA 1
ATOM 5000 C C . GLY A 1 668 ? -8.480 2.850 43.954 1.00 79.44 668 GLY A C 1
ATOM 5001 O O . GLY A 1 668 ? -8.358 1.712 44.407 1.00 79.44 668 GLY A O 1
ATOM 5002 N N . SER A 1 669 ? -9.187 3.809 44.559 1.00 85.00 669 SER A N 1
ATOM 5003 C CA . SER A 1 669 ? -9.889 3.684 45.846 1.00 85.00 669 SER A CA 1
ATOM 5004 C C . SER A 1 669 ? -11.365 3.283 45.693 1.00 85.00 669 SER A C 1
ATOM 5006 O O . SER A 1 669 ? -12.052 3.083 46.693 1.00 85.00 669 SER A O 1
ATOM 5008 N N . LEU A 1 670 ? -11.891 3.198 44.461 1.00 87.44 670 LEU A N 1
ATOM 5009 C CA . LEU A 1 670 ? -13.281 2.795 44.237 1.00 87.44 670 LEU A CA 1
ATOM 5010 C C . LEU A 1 670 ? -13.454 1.265 44.254 1.00 87.44 670 LEU A C 1
ATOM 5012 O O . LEU A 1 670 ? -12.663 0.547 43.640 1.00 87.44 670 LEU A O 1
ATOM 5016 N N . PRO A 1 671 ? -14.521 0.770 44.902 1.00 88.12 671 PRO A N 1
ATOM 5017 C CA . PRO A 1 671 ? -14.786 -0.653 45.054 1.00 88.12 671 PRO A CA 1
ATOM 5018 C C . PRO A 1 671 ? -15.224 -1.306 43.730 1.00 88.12 671 PRO A C 1
ATOM 5020 O O . PRO A 1 671 ? -15.882 -0.674 42.897 1.00 88.12 671 PRO A O 1
ATOM 5023 N N . PRO A 1 672 ? -14.923 -2.604 43.537 1.00 85.12 672 PRO A N 1
ATOM 5024 C CA . PRO A 1 672 ? -15.302 -3.349 42.343 1.00 85.12 672 PRO A CA 1
ATOM 5025 C C . PRO A 1 672 ? -16.797 -3.694 42.273 1.00 85.12 672 PRO A C 1
ATOM 5027 O O . PRO A 1 672 ? -17.267 -4.057 41.194 1.00 85.12 672 PRO A O 1
ATOM 5030 N N . VAL A 1 673 ? -17.537 -3.625 43.383 1.00 89.44 673 VAL A N 1
ATOM 5031 C CA . VAL A 1 673 ? -18.986 -3.860 43.430 1.00 89.44 673 VAL A CA 1
ATOM 5032 C C . VAL A 1 673 ? -19.666 -2.708 44.163 1.00 89.44 673 VAL A C 1
ATOM 5034 O O . VAL A 1 673 ? -19.302 -2.384 45.292 1.00 89.44 673 VAL A O 1
ATOM 5037 N N . VAL A 1 674 ? -20.660 -2.095 43.524 1.00 93.25 674 VAL A N 1
ATOM 5038 C CA . VAL A 1 674 ? -21.413 -0.965 44.078 1.00 93.25 674 VAL A CA 1
ATOM 5039 C C . VAL A 1 674 ? -22.905 -1.214 43.949 1.00 93.25 674 VAL A C 1
ATOM 5041 O O . VAL A 1 674 ? -23.390 -1.557 42.872 1.00 93.25 674 VAL A O 1
ATOM 5044 N N . PHE A 1 675 ? -23.632 -0.991 45.036 1.00 94.75 675 PHE A N 1
ATOM 5045 C CA . PHE A 1 675 ? -25.086 -0.949 45.061 1.00 94.75 675 PHE A CA 1
ATOM 5046 C C . PHE A 1 675 ? -25.522 0.410 45.609 1.00 94.75 675 PHE A C 1
ATOM 5048 O O . PHE A 1 675 ? -25.390 0.685 46.798 1.00 94.75 675 PHE A O 1
ATOM 5055 N N . ALA A 1 676 ? -26.006 1.269 44.724 1.00 93.06 676 ALA A N 1
ATOM 5056 C CA . ALA A 1 676 ? -26.457 2.618 45.010 1.00 93.06 676 ALA A CA 1
ATOM 5057 C C . ALA A 1 676 ? -27.986 2.639 45.130 1.00 93.06 676 ALA A C 1
ATOM 5059 O O . ALA A 1 676 ? -28.697 2.910 44.162 1.00 93.06 676 ALA A O 1
ATOM 5060 N N . ASN A 1 677 ? -28.496 2.367 46.329 1.00 89.75 677 ASN A N 1
ATOM 5061 C CA . ASN A 1 677 ? -29.910 2.489 46.656 1.00 89.75 677 ASN A CA 1
ATOM 5062 C C . ASN A 1 677 ? -30.304 3.957 46.899 1.00 89.75 677 ASN A C 1
ATOM 5064 O O . ASN A 1 677 ? -30.646 4.378 48.002 1.00 89.75 677 ASN A O 1
ATOM 5068 N N . ALA A 1 678 ? -30.179 4.762 45.846 1.00 86.19 678 ALA A N 1
ATOM 5069 C CA . ALA A 1 678 ? -30.518 6.175 45.850 1.00 86.19 678 ALA A CA 1
ATOM 5070 C C . ALA A 1 678 ? -31.064 6.595 44.480 1.00 86.19 678 ALA A C 1
ATOM 5072 O O . ALA A 1 678 ? -30.643 6.083 43.434 1.00 86.19 678 ALA A O 1
ATOM 5073 N N . CYS A 1 679 ? -32.017 7.526 44.490 1.00 82.56 679 CYS A N 1
ATOM 5074 C CA . CYS A 1 679 ? -32.751 7.962 43.303 1.00 82.56 679 CYS A CA 1
ATOM 5075 C C . CYS A 1 679 ? -31.806 8.542 42.233 1.00 82.56 679 CYS A C 1
ATOM 5077 O O . CYS A 1 679 ? -30.841 9.223 42.562 1.00 82.56 679 CYS A O 1
ATOM 5079 N N . HIS A 1 680 ? -32.094 8.292 40.952 1.00 79.50 680 HIS A N 1
ATOM 5080 C CA . HIS A 1 680 ? -31.371 8.846 39.788 1.00 79.50 680 HIS A CA 1
ATOM 5081 C C . HIS A 1 680 ? -29.875 8.492 39.656 1.00 79.50 680 HIS A C 1
ATOM 5083 O O . HIS A 1 680 ? -29.205 8.966 38.738 1.00 79.50 680 HIS A O 1
ATOM 5089 N N . THR A 1 681 ? -29.342 7.601 40.494 1.00 79.12 681 THR A N 1
ATOM 5090 C CA . THR A 1 681 ? -27.931 7.177 40.461 1.00 79.12 681 THR A CA 1
ATOM 5091 C C . THR A 1 681 ? -27.520 6.407 39.201 1.00 79.12 681 THR A C 1
ATOM 5093 O O . THR A 1 681 ? -26.326 6.283 38.932 1.00 79.12 681 THR A O 1
ATOM 5096 N N . ALA A 1 682 ? -28.476 5.908 38.409 1.00 74.19 682 ALA A N 1
ATOM 5097 C CA . ALA A 1 682 ? -28.226 5.181 37.162 1.00 74.19 682 ALA A CA 1
ATOM 5098 C C . ALA A 1 682 ? -28.492 5.987 35.871 1.00 74.19 682 ALA A C 1
ATOM 5100 O O . ALA A 1 682 ? -28.362 5.420 34.780 1.00 74.19 682 ALA A O 1
ATOM 5101 N N . ARG A 1 683 ? -28.867 7.274 35.972 1.00 72.94 683 ARG A N 1
ATOM 5102 C CA . ARG A 1 683 ? -29.232 8.134 34.828 1.00 72.94 683 ARG A CA 1
ATOM 5103 C C . ARG A 1 683 ? -27.986 8.734 34.143 1.00 72.94 683 ARG A C 1
ATOM 5105 O O . ARG A 1 683 ? -26.967 8.993 34.784 1.00 72.94 683 ARG A O 1
ATOM 5112 N N . GLY A 1 684 ? -28.048 8.917 32.822 1.00 62.41 684 GLY A N 1
ATOM 5113 C CA . GLY A 1 684 ? -27.057 9.666 32.029 1.00 62.41 684 GLY A CA 1
ATOM 5114 C C . GLY A 1 684 ? -27.505 11.107 31.748 1.00 62.41 684 GLY A C 1
ATOM 5115 O O . GLY A 1 684 ? -28.651 11.452 32.022 1.00 62.41 684 GLY A O 1
ATOM 5116 N N . TYR A 1 685 ? -26.621 11.945 31.199 1.00 63.50 685 TYR A N 1
ATOM 5117 C CA . TYR A 1 685 ? -26.961 13.328 30.829 1.00 63.50 685 TYR A CA 1
ATOM 5118 C C . TYR A 1 685 ? -27.627 13.402 29.450 1.00 63.50 685 TYR A C 1
ATOM 5120 O O . TYR A 1 685 ? -27.263 12.659 28.539 1.00 63.50 685 TYR A O 1
ATOM 5128 N N . GLU A 1 686 ? -28.578 14.322 29.294 1.00 53.09 686 GLU A N 1
ATOM 5129 C CA . GLU A 1 686 ? -29.276 14.562 28.029 1.00 53.09 686 GLU A CA 1
ATOM 5130 C C . GLU A 1 686 ? -28.450 15.373 27.024 1.00 53.09 686 GLU A C 1
ATOM 5132 O O . GLU A 1 686 ? -27.552 16.145 27.370 1.00 53.09 686 GLU A O 1
ATOM 5137 N N . HIS A 1 687 ? -28.795 15.205 25.746 1.00 42.69 687 HIS A N 1
ATOM 5138 C CA . HIS A 1 687 ? -28.276 16.003 24.641 1.00 42.69 687 HIS A CA 1
ATOM 5139 C C . HIS A 1 687 ? -28.674 17.479 24.810 1.00 42.69 687 HIS A C 1
ATOM 5141 O O . HIS A 1 687 ? -29.836 17.839 24.623 1.00 42.69 687 HIS A O 1
ATOM 5147 N N . ALA A 1 688 ? -27.702 18.365 25.037 1.00 35.25 688 ALA A N 1
ATOM 5148 C CA . ALA A 1 688 ? -27.864 19.750 24.612 1.00 35.25 688 ALA A CA 1
ATOM 5149 C C . ALA A 1 688 ? -27.843 19.758 23.076 1.00 35.25 688 ALA A C 1
ATOM 5151 O O . ALA A 1 688 ? -26.825 19.434 22.459 1.00 35.25 688 ALA A O 1
ATOM 5152 N N . ALA A 1 689 ? -28.978 20.072 22.451 1.00 32.06 689 ALA A N 1
ATOM 5153 C CA . ALA A 1 689 ? -29.065 20.239 21.007 1.00 32.06 689 ALA A CA 1
ATOM 5154 C C . ALA A 1 689 ? -28.010 21.266 20.542 1.00 32.06 689 ALA A C 1
ATOM 5156 O O . ALA A 1 689 ? -28.124 22.451 20.842 1.00 32.06 689 ALA A O 1
ATOM 5157 N N . GLY A 1 690 ? -26.975 20.801 19.833 1.00 36.06 690 GLY A N 1
ATOM 5158 C CA . GLY A 1 690 ? -25.961 21.658 19.204 1.00 36.06 690 GLY A CA 1
ATOM 5159 C C . GLY A 1 690 ? -24.673 21.932 19.996 1.00 36.06 690 GLY A C 1
ATOM 5160 O O . GLY A 1 690 ? -23.957 22.861 19.634 1.00 36.06 690 GLY A O 1
ATOM 5161 N N . GLY A 1 691 ? -24.350 21.170 21.047 1.00 33.25 691 GLY A N 1
ATOM 5162 C CA . GLY A 1 691 ? -23.100 21.340 21.808 1.00 33.25 691 GLY A CA 1
ATOM 5163 C C . GLY A 1 691 ? -21.890 20.574 21.248 1.00 33.25 691 GLY A C 1
ATOM 5164 O O . GLY A 1 691 ? -22.016 19.431 20.816 1.00 33.25 691 GLY A O 1
ATOM 5165 N N . ASP A 1 692 ? -20.712 21.202 21.306 1.00 30.44 692 ASP A N 1
ATOM 5166 C CA . ASP A 1 692 ? -19.409 20.651 20.907 1.00 30.44 692 ASP A CA 1
ATOM 5167 C C . ASP A 1 692 ? -19.100 19.316 21.620 1.00 30.44 692 ASP A C 1
ATOM 5169 O O . ASP A 1 692 ? -19.080 19.243 22.853 1.00 30.44 692 ASP A O 1
ATOM 5173 N N . VAL A 1 693 ? -18.791 18.263 20.853 1.00 39.19 693 VAL A N 1
ATOM 5174 C CA . VAL A 1 693 ? -18.492 16.899 21.353 1.00 39.19 693 VAL A CA 1
ATOM 5175 C C . VAL A 1 693 ? -17.309 16.895 22.340 1.00 39.19 693 VAL A C 1
ATOM 5177 O O . VAL A 1 693 ? -17.224 16.044 23.224 1.00 39.19 693 VAL A O 1
ATOM 5180 N N . SER A 1 694 ? -16.439 17.908 22.267 1.00 32.88 694 SER A N 1
ATOM 5181 C CA . SER A 1 694 ? -15.297 18.099 23.169 1.00 32.88 694 SER A CA 1
ATOM 5182 C C . SER A 1 694 ? -15.683 18.374 24.633 1.00 32.88 694 SER A C 1
ATOM 5184 O O . SER A 1 694 ? -14.866 18.116 25.517 1.00 32.88 694 SER A O 1
ATOM 5186 N N . LEU A 1 695 ? -16.895 18.873 24.918 1.00 33.91 695 LEU A N 1
ATOM 5187 C CA . LEU A 1 695 ? -17.369 19.195 26.278 1.00 33.91 695 LEU A CA 1
ATOM 5188 C C . LEU A 1 695 ? -18.044 18.010 26.994 1.00 33.91 695 LEU A C 1
ATOM 5190 O O . LEU A 1 695 ? -18.346 18.103 28.180 1.00 33.91 695 LEU A O 1
ATOM 5194 N N . LEU A 1 696 ? -18.263 16.877 26.319 1.00 38.88 696 LEU A N 1
ATOM 5195 C CA . LEU A 1 696 ? -18.846 15.675 26.939 1.00 38.88 696 LEU A CA 1
ATOM 5196 C C . LEU A 1 696 ? -17.862 14.939 27.863 1.00 38.88 696 LEU A C 1
ATOM 5198 O O . LEU A 1 696 ? -18.280 14.169 28.725 1.00 38.88 696 LEU A O 1
ATOM 5202 N N . THR A 1 697 ? -16.559 15.206 27.735 1.00 38.66 697 THR A N 1
ATOM 5203 C CA . THR A 1 697 ? -15.521 14.616 28.598 1.00 38.66 697 THR A CA 1
ATOM 5204 C C . THR A 1 697 ? -15.563 15.131 30.043 1.00 38.66 697 THR A C 1
ATOM 5206 O O . THR A 1 697 ? -15.036 14.461 30.930 1.00 38.66 697 THR A O 1
ATOM 5209 N N . SER A 1 698 ? -16.229 16.263 30.311 1.00 40.56 698 SER A N 1
ATOM 5210 C CA . SER A 1 698 ? -16.382 16.833 31.659 1.00 40.56 698 SER A CA 1
ATOM 5211 C C . SER A 1 698 ? -17.690 16.454 32.372 1.00 40.56 698 SER A C 1
ATOM 5213 O O . SER A 1 698 ? -17.849 16.797 33.537 1.00 40.56 698 SER A O 1
ATOM 5215 N N . ARG A 1 699 ? -18.611 15.708 31.738 1.00 57.44 699 ARG A N 1
ATOM 5216 C CA . ARG A 1 699 ? -19.911 15.314 32.326 1.00 57.44 699 ARG A CA 1
ATOM 5217 C C . ARG A 1 699 ? -20.061 13.793 32.410 1.00 57.44 699 ARG A C 1
ATOM 5219 O O . ARG A 1 699 ? -20.812 13.181 31.654 1.00 57.44 699 ARG A O 1
ATOM 5226 N N . LEU A 1 700 ? -19.332 13.160 33.328 1.00 65.75 700 LEU A N 1
ATOM 5227 C CA . LEU A 1 700 ? -19.417 11.710 33.547 1.00 65.75 700 LEU A CA 1
ATOM 5228 C C . LEU A 1 700 ? -20.547 11.366 34.530 1.00 65.75 700 LEU A C 1
ATOM 5230 O O . LEU A 1 700 ? -20.639 11.953 35.607 1.00 65.75 700 LEU A O 1
ATOM 5234 N N . SER A 1 701 ? -21.426 10.429 34.161 1.00 76.31 701 SER A N 1
ATOM 5235 C CA . SER A 1 701 ? -22.449 9.885 35.067 1.00 76.31 701 SER A CA 1
ATOM 5236 C C . SER A 1 701 ? -21.818 8.922 36.079 1.00 76.31 701 SER A C 1
ATOM 5238 O O . SER A 1 701 ? -20.747 8.368 35.820 1.00 76.31 701 SER A O 1
ATOM 5240 N N . LEU A 1 702 ? -22.477 8.665 37.217 1.00 82.56 702 LEU A N 1
ATOM 5241 C CA . LEU A 1 702 ? -21.950 7.729 38.226 1.00 82.56 702 LEU A CA 1
ATOM 5242 C C . LEU A 1 702 ? -21.633 6.342 37.639 1.00 82.56 702 LEU A C 1
ATOM 5244 O O . LEU A 1 702 ? -20.507 5.875 37.839 1.00 82.56 702 LEU A O 1
ATOM 5248 N N . PRO A 1 703 ? -22.519 5.704 36.841 1.00 80.94 703 PRO A N 1
ATOM 5249 C CA . PRO A 1 703 ? -22.202 4.417 36.231 1.00 80.94 703 PRO A CA 1
ATOM 5250 C C . PRO A 1 703 ? -20.983 4.490 35.311 1.00 80.94 703 PRO A C 1
ATOM 5252 O O . PRO A 1 703 ? -20.173 3.564 35.304 1.00 80.94 703 PRO A O 1
ATOM 5255 N N . ALA A 1 704 ? -20.811 5.589 34.567 1.00 77.88 704 ALA A N 1
ATOM 5256 C CA . ALA A 1 704 ? -19.650 5.786 33.706 1.00 77.88 704 ALA A CA 1
ATOM 5257 C C . ALA A 1 704 ? -18.353 5.917 34.520 1.00 77.88 704 ALA A C 1
ATOM 5259 O O . ALA A 1 704 ? -17.356 5.308 34.144 1.00 77.88 704 ALA A O 1
ATOM 5260 N N . ILE A 1 705 ? -18.369 6.638 35.650 1.00 79.56 705 ILE A N 1
ATOM 5261 C CA . ILE A 1 705 ? -17.206 6.794 36.542 1.00 79.56 705 ILE A CA 1
ATOM 5262 C C . ILE A 1 705 ? -16.800 5.448 37.135 1.00 79.56 705 ILE A C 1
ATOM 5264 O O . ILE A 1 705 ? -15.650 5.040 36.989 1.00 79.56 705 ILE A O 1
ATOM 5268 N N . PHE A 1 706 ? -17.735 4.732 37.763 1.00 82.62 706 PHE A N 1
ATOM 5269 C CA . PHE A 1 706 ? -17.441 3.436 38.376 1.00 82.62 706 PHE A CA 1
ATOM 5270 C C . PHE A 1 706 ? -17.005 2.403 37.330 1.00 82.62 706 PHE A C 1
ATOM 5272 O O . PHE A 1 706 ? -16.018 1.699 37.537 1.00 82.62 706 PHE A O 1
ATOM 5279 N N . THR A 1 707 ? -17.660 2.357 36.166 1.00 76.88 707 THR A N 1
ATOM 5280 C CA . THR A 1 707 ? -17.262 1.457 35.070 1.00 76.88 707 THR A CA 1
ATOM 5281 C C . THR A 1 707 ? -15.870 1.810 34.533 1.00 76.88 707 THR A C 1
ATOM 5283 O O . THR A 1 707 ? -15.046 0.917 34.332 1.00 76.88 707 THR A O 1
ATOM 5286 N N . ALA A 1 708 ? -15.565 3.100 34.345 1.00 73.50 708 ALA A N 1
ATOM 5287 C CA . ALA A 1 708 ? -14.244 3.562 33.912 1.00 73.50 708 ALA A CA 1
ATOM 5288 C C . ALA A 1 708 ? -13.147 3.268 34.949 1.00 73.50 708 ALA A C 1
ATOM 5290 O O . ALA A 1 708 ? -12.021 2.951 34.562 1.00 73.50 708 ALA A O 1
ATOM 5291 N N . ALA A 1 709 ? -13.490 3.309 36.241 1.00 73.38 709 ALA A N 1
ATOM 5292 C CA . ALA A 1 709 ? -12.628 2.928 37.360 1.00 73.38 709 ALA A CA 1
ATOM 5293 C C . ALA A 1 709 ? -12.387 1.410 37.463 1.00 73.38 709 ALA A C 1
ATOM 5295 O O . ALA A 1 709 ? -11.553 0.964 38.251 1.00 73.38 709 ALA A O 1
ATOM 5296 N N . GLY A 1 710 ? -13.094 0.602 36.666 1.00 72.50 710 GLY A N 1
ATOM 5297 C CA . GLY A 1 710 ? -12.971 -0.852 36.672 1.00 72.50 710 GLY A CA 1
ATOM 5298 C C . GLY A 1 710 ? -13.894 -1.560 37.664 1.00 72.50 710 GLY A C 1
ATOM 5299 O O . GLY A 1 710 ? -13.619 -2.712 38.013 1.00 72.50 710 GLY A O 1
ATOM 5300 N N . ALA A 1 711 ? -14.983 -0.915 38.101 1.00 80.00 711 ALA A N 1
ATOM 5301 C CA . ALA A 1 711 ? -16.056 -1.610 38.798 1.00 80.00 711 ALA A CA 1
ATOM 5302 C C . ALA A 1 711 ? -16.589 -2.748 37.918 1.00 80.00 711 ALA A C 1
ATOM 5304 O O . ALA A 1 711 ? -16.873 -2.581 36.732 1.00 80.00 711 ALA A O 1
ATOM 5305 N N . ARG A 1 712 ? -16.698 -3.933 38.514 1.00 83.62 712 ARG A N 1
ATOM 5306 C CA . ARG A 1 712 ? -17.207 -5.150 37.872 1.00 83.62 712 ARG A CA 1
ATOM 5307 C C . ARG A 1 712 ? -18.730 -5.161 37.840 1.00 83.62 712 ARG A C 1
ATOM 5309 O O . ARG A 1 712 ? -19.309 -5.818 36.976 1.00 83.62 712 ARG A O 1
ATOM 5316 N N . LEU A 1 713 ? -19.343 -4.472 38.801 1.00 88.44 713 LEU A N 1
ATOM 5317 C CA . LEU A 1 713 ? -20.782 -4.376 38.968 1.00 88.44 713 LEU A CA 1
ATOM 5318 C C . LEU A 1 713 ? -21.154 -3.049 39.634 1.00 88.44 713 LEU A C 1
ATOM 5320 O O . LEU A 1 713 ? -20.632 -2.722 40.698 1.00 88.44 713 LEU A O 1
ATOM 5324 N N . PHE A 1 714 ? -22.080 -2.318 39.026 1.00 92.00 714 PHE A N 1
ATOM 5325 C CA . PHE A 1 714 ? -22.729 -1.150 39.613 1.00 92.00 714 PHE A CA 1
ATOM 5326 C C . PHE A 1 714 ? -24.240 -1.306 39.447 1.00 92.00 714 PHE A C 1
ATOM 5328 O O . PHE A 1 714 ? -24.720 -1.485 38.330 1.00 92.00 714 PHE A O 1
ATOM 5335 N N . VAL A 1 715 ? -24.993 -1.237 40.538 1.00 93.94 715 VAL A N 1
ATOM 5336 C CA . VAL A 1 715 ? -26.460 -1.235 40.524 1.00 93.94 715 VAL A CA 1
ATOM 5337 C C . VAL A 1 715 ? -26.940 0.106 41.054 1.00 93.94 715 VAL A C 1
ATOM 5339 O O . VAL A 1 715 ? -26.460 0.548 42.092 1.00 93.94 715 VAL A O 1
ATOM 5342 N N . GLY A 1 716 ? -27.871 0.753 40.360 1.00 91.62 716 GLY A N 1
ATOM 5343 C CA . GLY A 1 716 ? -28.475 2.015 40.797 1.00 91.62 716 GLY A CA 1
ATOM 5344 C C . GLY A 1 716 ? -29.881 2.197 40.234 1.00 91.62 716 GLY A C 1
ATOM 5345 O O . GLY A 1 716 ? -30.364 1.326 39.513 1.00 91.62 716 GLY A O 1
ATOM 5346 N N . CYS A 1 717 ? -30.522 3.329 40.521 1.00 88.44 717 CYS A N 1
ATOM 5347 C CA . CYS A 1 717 ? -31.910 3.602 40.126 1.00 88.44 717 CYS A CA 1
ATOM 5348 C C . CYS A 1 717 ? -31.996 4.712 39.068 1.00 88.44 717 CYS A C 1
ATOM 5350 O O . CYS A 1 717 ? -31.318 5.733 39.188 1.00 88.44 717 CYS A O 1
ATOM 5352 N N . LEU A 1 718 ? -32.841 4.558 38.043 1.00 83.56 718 LEU A N 1
ATOM 5353 C CA . LEU A 1 718 ? -33.120 5.638 37.077 1.00 83.56 718 LEU A CA 1
ATOM 5354 C C . LEU A 1 718 ? -34.010 6.742 37.667 1.00 83.56 718 LEU A C 1
ATOM 5356 O O . LEU A 1 718 ? -33.880 7.907 37.285 1.00 83.56 718 LEU A O 1
ATOM 5360 N N . TRP A 1 719 ? -34.884 6.385 38.609 1.00 81.31 719 TRP A N 1
ATOM 5361 C CA . TRP A 1 719 ? -35.864 7.273 39.238 1.00 81.31 719 TRP A CA 1
ATOM 5362 C C . TRP A 1 719 ? -36.094 6.922 40.711 1.00 81.31 719 TRP A C 1
ATOM 5364 O O . TRP A 1 719 ? -35.365 6.112 41.289 1.00 81.31 719 TRP A O 1
ATOM 5374 N N . ARG A 1 720 ? -37.068 7.593 41.334 1.00 78.38 720 ARG A N 1
ATOM 5375 C CA . ARG A 1 720 ? -37.410 7.432 42.747 1.00 78.38 720 ARG A CA 1
ATOM 5376 C C . ARG A 1 720 ? -38.031 6.064 43.033 1.00 78.38 720 ARG A C 1
ATOM 5378 O O . ARG A 1 720 ? -38.913 5.618 42.309 1.00 78.38 720 ARG A O 1
ATOM 5385 N N . VAL A 1 721 ? -37.586 5.426 44.114 1.00 81.19 721 VAL A N 1
ATOM 5386 C CA . VAL A 1 721 ? -38.061 4.106 44.558 1.00 81.19 721 VAL A CA 1
ATOM 5387 C C . VAL A 1 721 ? -38.727 4.186 45.929 1.00 81.19 721 VAL A C 1
ATOM 5389 O O . VAL A 1 721 ? -38.406 5.058 46.737 1.00 81.19 721 VAL A O 1
ATOM 5392 N N . GLU A 1 722 ? -39.673 3.283 46.180 1.00 80.38 722 GLU A N 1
ATOM 5393 C CA . GLU A 1 722 ? -40.339 3.143 47.479 1.00 80.38 722 GLU A CA 1
ATOM 5394 C C . GLU A 1 722 ? -39.411 2.428 48.472 1.00 80.38 722 GLU A C 1
ATOM 5396 O O . GLU A 1 722 ? -38.767 1.441 48.118 1.00 80.38 722 GLU A O 1
ATOM 5401 N N . THR A 1 723 ? -39.313 2.940 49.701 1.00 81.12 723 THR A N 1
ATOM 5402 C CA . THR A 1 723 ? -38.295 2.533 50.681 1.00 81.12 723 THR A CA 1
ATOM 5403 C C . THR A 1 723 ? -38.389 1.056 51.070 1.00 81.12 723 THR A C 1
ATOM 5405 O O . THR A 1 723 ? -37.366 0.372 51.093 1.00 81.12 723 THR A O 1
ATOM 5408 N N . GLN A 1 724 ? -39.588 0.533 51.338 1.00 82.31 724 GLN A N 1
ATOM 5409 C CA . GLN A 1 724 ? -39.774 -0.865 51.730 1.00 82.31 724 GLN A CA 1
ATOM 5410 C C . GLN A 1 724 ? -39.437 -1.823 50.578 1.00 82.31 724 GLN A C 1
ATOM 5412 O O . GLN A 1 724 ? -38.747 -2.828 50.772 1.00 82.31 724 GLN A O 1
ATOM 5417 N N . ALA A 1 725 ? -39.883 -1.503 49.365 1.00 85.62 725 ALA A N 1
ATOM 5418 C CA . ALA A 1 725 ? -39.574 -2.254 48.159 1.00 85.62 725 ALA A CA 1
ATOM 5419 C C . ALA A 1 725 ? -38.076 -2.218 47.831 1.00 85.62 725 ALA A C 1
ATOM 5421 O O . ALA A 1 725 ? -37.520 -3.242 47.435 1.00 85.62 725 ALA A O 1
ATOM 5422 N N . ALA A 1 726 ? -37.420 -1.074 48.031 1.00 87.25 726 ALA A N 1
ATOM 5423 C CA . ALA A 1 726 ? -35.994 -0.890 47.801 1.00 87.25 726 ALA A CA 1
ATOM 5424 C C . ALA A 1 726 ? -35.141 -1.750 48.749 1.00 87.25 726 ALA A C 1
ATOM 5426 O O . ALA A 1 726 ? -34.236 -2.456 48.303 1.00 87.25 726 ALA A O 1
ATOM 5427 N N . ALA A 1 727 ? -35.492 -1.766 50.038 1.00 87.81 727 ALA A N 1
ATOM 5428 C CA . ALA A 1 727 ? -34.844 -2.612 51.039 1.00 87.81 727 ALA A CA 1
ATOM 5429 C C . ALA A 1 727 ? -35.035 -4.107 50.738 1.00 87.81 727 ALA A C 1
ATOM 5431 O O . ALA A 1 727 ? -34.093 -4.899 50.778 1.00 87.81 727 ALA A O 1
ATOM 5432 N N . ARG A 1 728 ? -36.256 -4.511 50.365 1.00 89.44 728 ARG A N 1
ATOM 5433 C CA . ARG A 1 728 ? -36.524 -5.896 49.955 1.00 89.44 728 ARG A CA 1
ATOM 5434 C C . ARG A 1 728 ? -35.728 -6.283 48.708 1.00 89.44 728 ARG A C 1
ATOM 5436 O O . ARG A 1 728 ? -35.239 -7.407 48.621 1.00 89.44 728 ARG A O 1
ATOM 5443 N N . PHE A 1 729 ? -35.595 -5.364 47.754 1.00 92.44 729 PHE A N 1
ATOM 5444 C CA . PHE A 1 729 ? -34.838 -5.582 46.528 1.00 92.44 729 PHE A CA 1
ATOM 5445 C C . PHE A 1 729 ? -33.362 -5.862 46.828 1.00 92.44 729 PHE A C 1
ATOM 5447 O O . PHE A 1 729 ? -32.813 -6.846 46.331 1.00 92.44 729 PHE A O 1
ATOM 5454 N N . SER A 1 730 ? -32.715 -5.027 47.646 1.00 92.94 730 SER A N 1
ATOM 5455 C CA . SER A 1 730 ? -31.298 -5.190 47.977 1.00 92.94 730 SER A CA 1
ATOM 5456 C C . SER A 1 730 ? -31.035 -6.469 48.783 1.00 92.94 730 SER A C 1
ATOM 5458 O O . SER A 1 730 ? -30.093 -7.195 48.458 1.00 92.94 730 SER A O 1
ATOM 5460 N N . LEU A 1 731 ? -31.897 -6.809 49.749 1.00 91.56 731 LEU A N 1
ATOM 5461 C CA . LEU A 1 731 ? -31.813 -8.056 50.524 1.00 91.56 731 LEU A CA 1
ATOM 5462 C C . LEU A 1 731 ? -31.856 -9.300 49.626 1.00 91.56 731 LEU A C 1
ATOM 5464 O O . LEU A 1 731 ? -31.007 -10.183 49.739 1.00 91.56 731 LEU A O 1
ATOM 5468 N N . GLU A 1 732 ? -32.807 -9.359 48.695 1.00 93.19 732 GLU A N 1
ATOM 5469 C CA . GLU A 1 732 ? -32.957 -10.485 47.761 1.00 93.19 732 GLU A CA 1
ATOM 5470 C C . GLU A 1 732 ? -31.813 -10.551 46.745 1.00 93.19 732 GLU A C 1
ATOM 5472 O O . GLU A 1 732 ? -31.338 -11.633 46.386 1.00 93.19 732 GLU A O 1
ATOM 5477 N N . PHE A 1 733 ? -31.322 -9.390 46.309 1.00 93.12 733 PHE A N 1
ATOM 5478 C CA . PHE A 1 733 ? -30.175 -9.295 45.417 1.00 93.12 733 PHE A CA 1
ATOM 5479 C C . PHE A 1 733 ? -28.904 -9.852 46.073 1.00 93.12 733 PHE A C 1
ATOM 5481 O O . PHE A 1 733 ? -28.261 -10.754 45.526 1.00 93.12 733 PHE A O 1
ATOM 5488 N N . TYR A 1 734 ? -28.557 -9.368 47.269 1.00 90.31 734 TYR A N 1
ATOM 5489 C CA . TYR A 1 734 ? -27.398 -9.871 48.002 1.00 90.31 734 TYR A CA 1
ATOM 5490 C C . TYR A 1 734 ? -27.586 -11.329 48.416 1.00 90.31 734 TYR A C 1
ATOM 5492 O O . TYR A 1 734 ? -26.674 -12.126 48.203 1.00 90.31 734 TYR A O 1
ATOM 5500 N N . GLY A 1 735 ? -28.771 -11.722 48.892 1.00 87.81 735 GLY A N 1
ATOM 5501 C CA . GLY A 1 735 ? -29.095 -13.116 49.200 1.00 87.81 735 GLY A CA 1
ATOM 5502 C C . GLY A 1 735 ? -28.874 -14.048 48.004 1.00 87.81 735 GLY A C 1
ATOM 5503 O O . GLY A 1 735 ? -28.281 -15.118 48.147 1.00 87.81 735 GLY A O 1
ATOM 5504 N N . GLY A 1 736 ? -29.252 -13.618 46.795 1.00 89.12 736 GLY A N 1
ATOM 5505 C CA . GLY A 1 736 ? -28.964 -14.329 45.550 1.00 89.12 736 GLY A CA 1
ATOM 5506 C C . GLY A 1 736 ? -27.465 -14.491 45.283 1.00 89.12 736 GLY A C 1
ATOM 5507 O O . GLY A 1 736 ? -27.002 -15.612 45.055 1.00 89.12 736 GLY A O 1
ATOM 5508 N N . LEU A 1 737 ? -26.701 -13.396 45.348 1.00 86.62 737 LEU A N 1
ATOM 5509 C CA . LEU A 1 737 ? -25.245 -13.413 45.153 1.00 86.62 737 LEU A CA 1
ATOM 5510 C C . LEU A 1 737 ? -24.525 -14.294 46.187 1.00 86.62 737 LEU A C 1
ATOM 5512 O O . LEU A 1 737 ? -23.596 -15.027 45.832 1.00 86.62 737 LEU A O 1
ATOM 5516 N N . MET A 1 738 ? -24.969 -14.253 47.446 1.00 81.06 738 MET A N 1
ATOM 5517 C CA . MET A 1 738 ? -24.437 -15.070 48.540 1.00 81.06 738 MET A CA 1
ATOM 5518 C C . MET A 1 738 ? -24.795 -16.550 48.387 1.00 81.06 738 MET A C 1
ATOM 5520 O O . MET A 1 738 ? -23.963 -17.411 48.657 1.00 81.06 738 MET A O 1
ATOM 5524 N N . ALA A 1 739 ? -25.980 -16.864 47.857 1.00 82.56 739 ALA A N 1
ATOM 5525 C CA . ALA A 1 739 ? -26.369 -18.223 47.468 1.00 82.56 739 ALA A CA 1
ATOM 5526 C C . ALA A 1 739 ? -25.631 -18.725 46.209 1.00 82.56 739 ALA A C 1
ATOM 5528 O O . ALA A 1 739 ? -25.935 -19.795 45.678 1.00 82.56 739 ALA A O 1
ATOM 5529 N N . GLY A 1 740 ? -24.670 -17.946 45.710 1.00 83.06 740 GLY A N 1
ATOM 5530 C CA . GLY A 1 740 ? -23.819 -18.288 44.590 1.00 83.06 740 GLY A CA 1
ATOM 5531 C C . GLY A 1 740 ? -24.407 -17.940 43.234 1.00 83.06 740 GLY A C 1
ATOM 5532 O O . GLY A 1 740 ? -23.722 -18.217 42.259 1.00 83.06 740 GLY A O 1
ATOM 5533 N N . ALA A 1 741 ? -25.601 -17.342 43.138 1.00 87.69 741 ALA A N 1
ATOM 5534 C CA . ALA A 1 741 ? -26.207 -16.931 41.870 1.00 87.69 741 ALA A CA 1
ATOM 5535 C C . ALA A 1 741 ? -25.340 -15.891 41.133 1.00 87.69 741 ALA A C 1
ATOM 5537 O O . ALA A 1 741 ? -24.506 -15.206 41.733 1.00 87.69 741 ALA A O 1
ATOM 5538 N N . THR A 1 742 ? -25.515 -15.778 39.818 1.00 89.94 742 THR A N 1
ATOM 5539 C CA . THR A 1 742 ? -24.926 -14.671 39.056 1.00 89.94 742 THR A CA 1
ATOM 5540 C C . THR A 1 742 ? -25.629 -13.352 39.376 1.00 89.94 742 THR A C 1
ATOM 5542 O O . THR A 1 742 ? -26.767 -13.342 39.844 1.00 89.94 742 THR A O 1
ATOM 5545 N N . ALA A 1 743 ? -24.987 -12.220 39.085 1.00 90.69 743 ALA A N 1
ATOM 5546 C CA . ALA A 1 743 ? -25.601 -10.903 39.236 1.00 90.69 743 ALA A CA 1
ATOM 5547 C C . ALA A 1 743 ? -26.919 -10.766 38.450 1.00 90.69 743 ALA A C 1
ATOM 5549 O O . ALA A 1 743 ? -27.882 -10.220 38.976 1.00 90.69 743 ALA A O 1
ATOM 5550 N N . GLY A 1 744 ? -27.008 -11.322 37.239 1.00 91.12 744 GLY A N 1
ATOM 5551 C CA . GLY A 1 744 ? -28.229 -11.341 36.430 1.00 91.12 744 GLY A CA 1
ATOM 5552 C C . GLY A 1 744 ? -29.346 -12.188 37.043 1.00 91.12 744 GLY A C 1
ATOM 5553 O O . GLY A 1 744 ? -30.495 -11.748 37.088 1.00 91.12 744 GLY A O 1
ATOM 5554 N N . GLU A 1 745 ? -29.019 -13.365 37.585 1.00 91.44 745 GLU A N 1
ATOM 5555 C CA . GLU A 1 745 ? -29.973 -14.206 38.322 1.00 91.44 745 GLU A CA 1
ATOM 5556 C C . GLU A 1 745 ? -30.450 -13.521 39.612 1.00 91.44 745 GLU A C 1
ATOM 5558 O O . GLU A 1 745 ? -31.641 -13.538 39.924 1.00 91.44 745 GLU A O 1
ATOM 5563 N N . ALA A 1 746 ? -29.534 -12.895 40.353 1.00 93.06 746 ALA A N 1
ATOM 5564 C CA . ALA A 1 746 ? -29.843 -12.143 41.565 1.00 93.06 746 ALA A CA 1
ATOM 5565 C C . ALA A 1 746 ? -30.747 -10.939 41.262 1.00 93.06 746 ALA A C 1
ATOM 5567 O O . ALA A 1 746 ? -31.739 -10.719 41.955 1.00 93.06 746 ALA A O 1
ATOM 5568 N N . MET A 1 747 ? -30.468 -10.223 40.169 1.00 93.38 747 MET A N 1
ATOM 5569 C CA . MET A 1 747 ? -31.292 -9.122 39.675 1.00 93.38 747 MET A CA 1
ATOM 5570 C C . MET A 1 747 ? -32.718 -9.583 39.354 1.00 93.38 747 MET A C 1
ATOM 5572 O O . MET A 1 747 ? -33.690 -8.941 39.743 1.00 93.38 747 MET A O 1
ATOM 5576 N N . GLN A 1 748 ? -32.851 -10.731 38.685 1.00 91.75 748 GLN A N 1
ATOM 5577 C CA . GLN A 1 748 ? -34.140 -11.350 38.372 1.00 91.75 748 GLN A CA 1
ATOM 5578 C C . GLN A 1 748 ? -34.935 -11.730 39.627 1.00 91.75 748 GLN A C 1
ATOM 5580 O O . GLN A 1 748 ? -36.145 -11.506 39.687 1.00 91.75 748 GLN A O 1
ATOM 5585 N N . ARG A 1 749 ? -34.274 -12.292 40.645 1.00 92.06 749 ARG A N 1
ATOM 5586 C CA . ARG A 1 749 ? -34.918 -12.635 41.924 1.00 92.06 749 ARG A CA 1
ATOM 5587 C C . ARG A 1 749 ? -35.397 -11.390 42.664 1.00 92.06 749 ARG A C 1
ATOM 5589 O O . ARG A 1 749 ? -36.562 -11.337 43.049 1.00 92.06 749 ARG A O 1
ATOM 5596 N N . ALA A 1 750 ? -34.541 -10.376 42.775 1.00 92.56 750 ALA A N 1
ATOM 5597 C CA . ALA A 1 750 ? -34.872 -9.110 43.419 1.00 92.56 750 ALA A CA 1
ATOM 5598 C C . ALA A 1 750 ? -36.057 -8.408 42.736 1.00 92.56 750 ALA A C 1
ATOM 5600 O O . ALA A 1 750 ? -37.003 -7.979 43.397 1.00 92.56 750 ALA A O 1
ATOM 5601 N N . ARG A 1 751 ? -36.080 -8.404 41.397 1.00 91.12 751 ARG A N 1
ATOM 5602 C CA . ARG A 1 751 ? -37.220 -7.918 40.610 1.00 91.12 751 ARG A CA 1
ATOM 5603 C C . ARG A 1 751 ? -38.513 -8.672 40.932 1.00 91.12 751 ARG A C 1
ATOM 5605 O O . ARG A 1 751 ? -39.533 -8.030 41.165 1.00 91.12 751 ARG A O 1
ATOM 5612 N N . ARG A 1 752 ? -38.496 -10.007 41.013 1.00 89.50 752 ARG A N 1
ATOM 5613 C CA . ARG A 1 752 ? -39.690 -10.799 41.386 1.00 89.50 752 ARG A CA 1
ATOM 5614 C C . ARG A 1 752 ? -40.176 -10.495 42.800 1.00 89.50 752 ARG A C 1
ATOM 5616 O O . ARG A 1 752 ? -41.379 -10.425 43.023 1.00 89.50 752 ARG A O 1
ATOM 5623 N N . ALA A 1 753 ? -39.262 -10.282 43.742 1.00 87.75 753 ALA A N 1
ATOM 5624 C CA . ALA A 1 753 ? -39.614 -9.927 45.114 1.00 87.75 753 ALA A CA 1
ATOM 5625 C C . ALA A 1 753 ? -40.261 -8.535 45.227 1.00 87.75 753 ALA A C 1
ATOM 5627 O O . ALA A 1 753 ? -41.096 -8.316 46.106 1.00 87.75 753 ALA A O 1
ATOM 5628 N N . ALA A 1 754 ? -39.916 -7.625 44.312 1.00 85.38 754 ALA A N 1
ATOM 5629 C CA . ALA A 1 754 ? -40.498 -6.292 44.192 1.00 85.38 754 ALA A CA 1
ATOM 5630 C C . ALA A 1 754 ? -41.624 -6.196 43.140 1.00 85.38 754 ALA A C 1
ATOM 5632 O O . ALA A 1 754 ? -42.033 -5.088 42.813 1.00 85.38 754 ALA A O 1
ATOM 5633 N N . ALA A 1 755 ? -42.148 -7.311 42.609 1.00 79.31 755 ALA A N 1
ATOM 5634 C CA . ALA A 1 755 ? -43.110 -7.295 41.495 1.00 79.31 755 ALA A CA 1
ATOM 5635 C C . ALA A 1 755 ? -44.396 -6.500 41.796 1.00 79.31 755 ALA A C 1
ATOM 5637 O O . ALA A 1 755 ? -44.923 -5.836 40.914 1.00 79.31 755 ALA A O 1
ATOM 5638 N N . ASN A 1 756 ? -44.850 -6.489 43.056 1.00 79.44 756 ASN A N 1
ATOM 5639 C CA . ASN A 1 756 ? -46.015 -5.701 43.489 1.00 79.44 756 ASN A CA 1
ATOM 5640 C C . ASN A 1 756 ? -45.742 -4.183 43.555 1.00 79.44 756 ASN A C 1
ATOM 5642 O O . ASN A 1 756 ? -46.657 -3.402 43.796 1.00 79.44 756 ASN A O 1
ATOM 5646 N N . TYR A 1 757 ? -44.490 -3.763 43.363 1.00 80.31 757 TYR A N 1
ATOM 5647 C CA . TYR A 1 757 ? -44.030 -2.377 43.379 1.00 80.31 757 TYR A CA 1
ATOM 5648 C C . TYR A 1 757 ? -43.375 -2.063 42.039 1.00 80.31 757 TYR A C 1
ATOM 5650 O O . TYR A 1 757 ? -42.168 -1.849 41.951 1.00 80.31 757 TYR A O 1
ATOM 5658 N N . TRP A 1 758 ? -44.175 -2.080 40.978 1.00 72.06 758 TRP A N 1
ATOM 5659 C CA . TRP A 1 758 ? -43.711 -2.056 39.591 1.00 72.06 758 TRP A CA 1
ATOM 5660 C C . TRP A 1 758 ? -42.771 -0.858 39.258 1.00 72.06 758 TRP A C 1
ATOM 5662 O O . TRP A 1 758 ? -41.786 -1.031 38.539 1.00 72.06 758 TRP A O 1
ATOM 5672 N N . MET A 1 759 ? -42.980 0.325 39.866 1.00 76.75 759 MET A N 1
ATOM 5673 C CA . MET A 1 759 ? -42.057 1.475 39.766 1.00 76.75 759 MET A CA 1
ATOM 5674 C C . MET A 1 759 ? -40.664 1.140 40.305 1.00 76.75 759 MET A C 1
ATOM 5676 O O . MET A 1 759 ? -39.663 1.433 39.655 1.00 76.75 759 MET A O 1
ATOM 5680 N N . THR A 1 760 ? -40.590 0.500 41.474 1.00 79.75 760 THR A N 1
ATOM 5681 C CA . THR A 1 760 ? -39.331 0.050 42.084 1.00 79.75 760 THR A CA 1
ATOM 5682 C C . THR A 1 760 ? -38.741 -1.124 41.305 1.00 79.75 760 THR A C 1
ATOM 5684 O O . THR A 1 760 ? -37.542 -1.155 41.039 1.00 79.75 760 THR A O 1
ATOM 5687 N N . HIS A 1 761 ? -39.587 -2.059 40.873 1.00 80.88 761 HIS A N 1
ATOM 5688 C CA . HIS A 1 761 ? -39.212 -3.204 40.052 1.00 80.88 761 HIS A CA 1
ATOM 5689 C C . HIS A 1 761 ? -38.481 -2.780 38.779 1.00 80.88 761 HIS A C 1
ATOM 5691 O O . HIS A 1 761 ? -37.487 -3.411 38.438 1.00 80.88 761 HIS A O 1
ATOM 5697 N N . ALA A 1 762 ? -38.946 -1.734 38.092 1.00 85.25 762 ALA A N 1
ATOM 5698 C CA . ALA A 1 762 ? -38.374 -1.253 36.838 1.00 85.25 762 ALA A CA 1
ATOM 5699 C C . ALA A 1 762 ? -37.210 -0.259 37.019 1.00 85.25 762 ALA A C 1
ATOM 5701 O O . ALA A 1 762 ? -36.357 -0.175 36.136 1.00 85.25 762 ALA A O 1
ATOM 5702 N N . ALA A 1 763 ? -37.128 0.437 38.160 1.00 87.38 763 ALA A N 1
ATOM 5703 C CA . ALA A 1 763 ? -36.153 1.507 38.396 1.00 87.38 763 ALA A CA 1
ATOM 5704 C C . ALA A 1 763 ? -34.692 1.053 38.366 1.00 87.38 763 ALA A C 1
ATOM 5706 O O . ALA A 1 763 ? -33.820 1.820 37.946 1.00 87.38 763 ALA A O 1
ATOM 5707 N N . TYR A 1 764 ? -34.408 -0.151 38.872 1.00 91.69 764 TYR A N 1
ATOM 5708 C CA . TYR A 1 764 ? -33.029 -0.578 39.061 1.00 91.69 764 TYR A CA 1
ATOM 5709 C C . TYR A 1 764 ? -32.368 -1.001 37.755 1.00 91.69 764 TYR A C 1
ATOM 5711 O O . TYR A 1 764 ? -32.890 -1.832 37.009 1.00 91.69 764 TYR A O 1
ATOM 5719 N N . ILE A 1 765 ? -31.158 -0.502 37.537 1.00 92.75 765 ILE A N 1
ATOM 5720 C CA . ILE A 1 765 ? -30.317 -0.788 36.383 1.00 92.75 765 ILE A CA 1
ATOM 5721 C C . ILE A 1 765 ? -28.993 -1.366 36.853 1.00 92.75 765 ILE A C 1
ATOM 5723 O O . ILE A 1 765 ? -28.372 -0.862 37.788 1.00 92.75 765 ILE A O 1
ATOM 5727 N N . MET A 1 766 ? -28.551 -2.412 36.161 1.00 92.94 766 MET A N 1
ATOM 5728 C CA . MET A 1 766 ? -27.290 -3.089 36.420 1.00 92.94 766 MET A CA 1
ATOM 5729 C C . MET A 1 766 ? -26.282 -2.748 35.323 1.00 92.94 766 MET A C 1
ATOM 5731 O O . MET A 1 766 ? -26.522 -3.022 34.152 1.00 92.94 766 MET A O 1
ATOM 5735 N N . TYR A 1 767 ? -25.134 -2.198 35.694 1.00 89.50 767 TYR A N 1
ATOM 5736 C CA . TYR A 1 767 ? -23.982 -1.985 34.822 1.00 89.50 767 TYR A CA 1
ATOM 5737 C C . TYR A 1 767 ? -22.882 -2.996 35.164 1.00 89.50 767 TYR A C 1
ATOM 5739 O O . TYR A 1 767 ? -22.632 -3.265 36.340 1.00 89.50 767 TYR A O 1
ATOM 5747 N N . GLY A 1 768 ? -22.219 -3.551 34.149 1.00 84.94 768 GLY A N 1
ATOM 5748 C CA . GLY A 1 768 ? -21.153 -4.550 34.312 1.00 84.94 768 GLY A CA 1
ATOM 5749 C C . GLY A 1 768 ? -21.537 -5.968 33.869 1.00 84.94 768 GLY A C 1
ATOM 5750 O O . GLY A 1 768 ? -22.467 -6.157 33.077 1.00 84.94 768 GLY A O 1
ATOM 5751 N N . ASP A 1 769 ? -20.788 -6.971 34.344 1.00 81.44 769 ASP A N 1
ATOM 5752 C CA . ASP A 1 769 ? -20.938 -8.370 33.904 1.00 81.44 769 ASP A CA 1
ATOM 5753 C C . ASP A 1 769 ? -22.114 -9.058 34.630 1.00 81.44 769 ASP A C 1
ATOM 5755 O O . ASP A 1 769 ? -22.028 -9.296 35.841 1.00 81.44 769 ASP A O 1
ATOM 5759 N N . PRO A 1 770 ? -23.191 -9.458 33.919 1.00 85.94 770 PRO A N 1
ATOM 5760 C CA . PRO A 1 770 ? -24.337 -10.127 34.534 1.00 85.94 770 PRO A CA 1
ATOM 5761 C C . PRO A 1 770 ? -23.986 -11.522 35.066 1.00 85.94 770 PRO A C 1
ATOM 5763 O O . PRO A 1 770 ? -24.762 -12.112 35.809 1.00 85.94 770 PRO A O 1
ATOM 5766 N N . ARG A 1 771 ? -22.821 -12.076 34.724 1.00 84.44 771 ARG A N 1
ATOM 5767 C CA . ARG A 1 771 ? -22.371 -13.400 35.175 1.00 84.44 771 ARG A CA 1
ATOM 5768 C C . ARG A 1 771 ? -21.507 -13.350 36.423 1.00 84.44 771 ARG A C 1
ATOM 5770 O O . ARG A 1 771 ? -21.068 -14.402 36.892 1.00 84.44 771 ARG A O 1
ATOM 5777 N N . LEU A 1 772 ? -21.237 -12.156 36.954 1.00 84.56 772 LEU A N 1
ATOM 5778 C CA . LEU A 1 772 ? -20.437 -12.005 38.158 1.00 84.56 772 LEU A CA 1
ATOM 5779 C C . LEU A 1 772 ? -21.036 -12.849 39.292 1.00 84.56 772 LEU A C 1
ATOM 5781 O O . LEU A 1 772 ? -22.209 -12.705 39.623 1.00 84.56 772 LEU A O 1
ATOM 5785 N N . ARG A 1 773 ? -20.213 -13.708 39.898 1.00 84.00 773 ARG A N 1
ATOM 5786 C CA . ARG A 1 773 ? -20.519 -14.411 41.150 1.00 84.00 773 ARG A CA 1
ATOM 5787 C C . ARG A 1 773 ? -19.585 -13.877 42.226 1.00 84.00 773 ARG A C 1
ATOM 5789 O O . ARG A 1 773 ? -18.367 -13.888 42.035 1.00 84.00 773 ARG A O 1
ATOM 5796 N N . LEU A 1 774 ? -20.137 -13.431 43.350 1.00 75.06 774 LEU A N 1
ATOM 5797 C CA . LEU A 1 774 ? -19.358 -12.791 44.414 1.00 75.06 774 LEU A CA 1
ATOM 5798 C C . LEU A 1 774 ? -18.406 -13.790 45.109 1.00 75.06 774 LEU A C 1
ATOM 5800 O O . LEU A 1 774 ? -17.227 -13.503 45.323 1.00 75.06 774 LEU A O 1
ATOM 5804 N N . LEU A 1 775 ? -18.884 -15.014 45.370 1.00 65.75 775 LEU A N 1
ATOM 5805 C CA . LEU A 1 775 ? -18.170 -16.033 46.155 1.00 65.75 775 LEU A CA 1
ATOM 5806 C C . LEU A 1 775 ? -17.417 -17.116 45.360 1.00 65.75 775 LEU A C 1
ATOM 5808 O O . LEU A 1 775 ? -16.735 -17.940 45.967 1.00 65.75 775 LEU A O 1
ATOM 5812 N N . ALA A 1 776 ? -17.475 -17.143 44.025 1.00 52.38 776 ALA A N 1
ATOM 5813 C CA . ALA A 1 776 ? -16.974 -18.283 43.235 1.00 52.38 776 ALA A CA 1
ATOM 5814 C C . ALA A 1 776 ? -15.469 -18.605 43.421 1.00 52.38 776 ALA A C 1
ATOM 5816 O O . ALA A 1 776 ? -15.053 -19.746 43.233 1.00 52.38 776 ALA A O 1
ATOM 5817 N N . GLY A 1 777 ? -14.650 -17.640 43.855 1.00 43.97 777 GLY A N 1
ATOM 5818 C CA . GLY A 1 777 ? -13.242 -17.886 44.193 1.00 43.97 777 GLY A CA 1
ATOM 5819 C C . GLY A 1 777 ? -13.011 -18.650 45.507 1.00 43.97 777 GLY A C 1
ATOM 5820 O O . GLY A 1 777 ? -11.977 -19.292 45.639 1.00 43.97 777 GLY A O 1
ATOM 5821 N N . ALA A 1 778 ? -13.957 -18.626 46.455 1.00 39.09 778 ALA A N 1
ATOM 5822 C CA . ALA A 1 778 ? -13.830 -19.324 47.741 1.00 39.09 778 ALA A CA 1
ATOM 5823 C C . ALA A 1 778 ? -14.137 -20.831 47.624 1.00 39.09 778 ALA A C 1
ATOM 5825 O O . ALA A 1 778 ? -13.510 -21.651 48.290 1.00 39.09 778 ALA A O 1
ATOM 5826 N N . LEU A 1 779 ? -15.054 -21.215 46.728 1.00 35.47 779 LEU A N 1
ATOM 5827 C CA . LEU A 1 779 ? -15.435 -22.617 46.514 1.00 35.47 779 LEU A CA 1
ATOM 5828 C C . LEU A 1 779 ? -14.462 -23.363 45.580 1.00 35.47 779 LEU A C 1
ATOM 5830 O O . LEU A 1 779 ? -14.136 -24.517 45.839 1.00 35.47 779 LEU A O 1
ATOM 5834 N N . GLY A 1 780 ? -13.903 -22.700 44.558 1.00 31.83 780 GLY A N 1
ATOM 5835 C CA . GLY A 1 780 ? -12.936 -23.314 43.628 1.00 31.83 780 GLY A CA 1
ATOM 5836 C C . GLY A 1 780 ? -11.536 -23.590 44.211 1.00 31.83 780 GLY A C 1
ATOM 5837 O O . GLY A 1 780 ? -10.708 -24.230 43.558 1.00 31.83 780 GLY A O 1
ATOM 5838 N N . ALA A 1 781 ? -11.245 -23.101 45.421 1.00 35.50 781 ALA A N 1
ATOM 5839 C CA . ALA A 1 781 ? -10.037 -23.448 46.174 1.00 35.50 781 ALA A CA 1
ATOM 5840 C C . ALA A 1 781 ? -10.202 -24.758 46.973 1.00 35.50 781 ALA A C 1
ATOM 5842 O O . ALA A 1 781 ? -9.226 -25.480 47.159 1.00 35.50 781 ALA A O 1
ATOM 5843 N N . ARG A 1 782 ? -11.434 -25.126 47.368 1.00 37.00 782 ARG A N 1
ATOM 5844 C CA . ARG A 1 782 ? -11.722 -26.390 48.077 1.00 37.00 782 ARG A CA 1
ATOM 5845 C C . ARG A 1 782 ? -11.495 -27.629 47.204 1.00 37.00 782 ARG A C 1
ATOM 5847 O O . ARG A 1 782 ? -10.968 -28.624 47.694 1.00 37.00 782 ARG A O 1
ATOM 5854 N N . GLU A 1 783 ? -11.823 -27.565 45.914 1.00 32.94 783 GLU A N 1
ATOM 5855 C CA . GLU A 1 783 ? -11.645 -28.702 44.990 1.00 32.94 783 GLU A CA 1
ATOM 5856 C C . GLU A 1 783 ? -10.193 -28.904 44.531 1.00 32.94 783 GLU A C 1
ATOM 5858 O O . GLU A 1 783 ? -9.812 -30.006 44.146 1.00 32.94 783 GLU A O 1
ATOM 5863 N N . ARG A 1 784 ? -9.353 -27.861 44.596 1.00 35.69 784 ARG A N 1
ATOM 5864 C CA . ARG A 1 784 ? -7.923 -27.958 44.248 1.00 35.69 784 ARG A CA 1
ATOM 5865 C C . ARG A 1 784 ? -7.029 -28.398 45.410 1.00 35.69 784 ARG A C 1
ATOM 5867 O O . ARG A 1 784 ? -5.896 -28.781 45.159 1.00 35.69 784 ARG A O 1
ATOM 5874 N N . GLY A 1 785 ? -7.535 -28.383 46.645 1.00 33.12 785 GLY A N 1
ATOM 5875 C CA . GLY A 1 785 ? -6.835 -28.887 47.835 1.00 33.12 785 GLY A CA 1
ATOM 5876 C C . GLY A 1 785 ? -7.125 -30.353 48.185 1.00 33.12 785 GLY A C 1
ATOM 5877 O O . GLY A 1 785 ? -6.654 -30.829 49.210 1.00 33.12 785 GLY A O 1
ATOM 5878 N N . THR A 1 786 ? -7.920 -31.062 47.376 1.00 35.62 786 THR A N 1
ATOM 5879 C CA . THR A 1 786 ? -8.310 -32.471 47.601 1.00 35.62 786 THR A CA 1
ATOM 5880 C C . THR A 1 786 ? -8.004 -33.380 46.403 1.00 35.62 786 THR A C 1
ATOM 5882 O O . THR A 1 786 ? -8.685 -34.383 46.186 1.00 35.62 786 THR A O 1
ATOM 5885 N N . ARG A 1 787 ? -6.959 -33.063 45.630 1.00 31.41 787 ARG A N 1
ATOM 5886 C CA . ARG A 1 787 ? -6.384 -33.978 44.634 1.00 31.41 787 ARG A CA 1
ATOM 5887 C C . ARG A 1 787 ? -4.896 -34.165 44.826 1.00 31.41 787 ARG A C 1
ATOM 5889 O O . ARG A 1 787 ? -4.218 -33.143 45.063 1.00 31.41 787 ARG A O 1
#

pLDDT: mean 76.34, std 18.9, range [24.08, 98.38]

Secondary structure (DSSP, 8-state):
--TTSSTTS-THHHHHHHHHHHHHHHHHHHHHSTHHHHHHHHHHHHHHHHSPP-PPPTTEEEEE--SSS--HHHHHHHHHHHHHT--SEEEE-----S--SSHHHHHHHHHHHHHHS-EEEEEEE--TTTTT------S--S-PPPEEPPPHHHHHHSSEEEE-PPEE-TTSBEEEEESEE--TT--TT-PEEBHHHHHHHHHHTTSTT---PPP-SSEEE-------GGGS-EEEHHHHHH-HHHHHHHHHTTSSTTSEEEEE---S-STTSEEB-TT-SSTT-PEEHHHHHHHHHHHHHHT--BEEPPHHHHHHHHHHHHHHHHHHTTS---HHHHHHHHHHHHHHHHHHHHHHHHH-EE---HHHHHHHHHHHHHHHHHHHHHHHHHHHHHHHHHHTT----TTEEEEEEEEEPPPTTSEEEEEEEEEES-STT--EEEEEEEEEHHHHHHHHHHHHHHTSTT-S---HHHHHHHHHHIIIIIIHHHHHHHHHH---SEEEEEEEGGGTTS-GGG-EETTEEHHHHSEEEEEEE----S----SSS-SS--GGG-SS--EEEEEE------TTS---HHHHHHHHHHHHHHGGGTSSTT--EEEEEEGGG--HHHHHHHHHHS--SEEEEES-EE--SS-GGG-EE--TT--EEHHHHHHHHHTT-S-SEEEEESTTTTPPPP--TT--GGGGGG---HHHHHHHTT-SEEEEESS---HHHHHHHHHHHHHHHHTT--HHHHHHHHHHHTTT-HHHHHHEEEEE-TT--SSHHHHTTTTTT--

Radius of gyration: 45.75 Å; chains: 1; bounding box: 108×61×120 Å

Foldseek 3Di:
DPVVPPPPDDCPVVVLCVLLCVLVVVLVCCVVDPPLVVVLVLLLLLLLQLADAAFFDLLEAEEAPQDPPDFLLLLLLLLQLLLVLAFLAEEEADAQLDADPDNVSVVSNLVSLLVSLHYEYAWEFDDPPLPPDDDDPDPDPAFRDDIRDHDVSNCVSHNYYAHQDFDADSVQAGFKDFQWDDGGPDDPVRTGGHSLNRNVCSLQVVDPPDDLDRDPDRMFGFSHNDQPPVSGNYDYSVCSNPPVVSSVVCSVVSSRHSHYYYYDHQDDPDPRQWGHYSNDPDPSRTGGSSSVSSSVNSCSVVVDGQAEDDPVVLVVLLVVLLVVLVVLLVDADDPVVVVVLVVVLVVVSVVQSNCCRPPSYHYRCSSNVSSSSVSVSSSVSSNVVVVCVVVVVVVLCVLLVVDFDQFEKEWEWDWDPQDPVQKIKIWIWIFGTDDPPTDIDIDIAIAGNVLVVVLVVLVCVCQPPVPPDDDPVSLLVSLCSCQPRPCHPVNLVVLLPDPHAAYEYEDELQCLLRLQQSNDHPRGGVLQRHLYAYDYDDDPPDDLFDPALPPQPDPPDDPAAAEEEEAFQADDADPVFDTQVLRVVLLVLQCVLCVVVCPDPRHYDYDYQYYPRRAPVNVLCCLLVDQHQEYEYAYEFDDDLVDQQQTADAHRVHGCGPVVLLVSLSVSSDHLHYEYNYAQLSHGHHDPVPDDPVCVVVRAGNLRSSVSSHRQKYKDFNHDFDSVLSSQLVSQLVVCLVVFHFSSVSLNRSLVSSVVRVNNSSGMHMYHDRRDRPCPVVVVVVVVVPD

Sequence (787 aa):
MEEARESVRTPTRSWRSTAAIAVAACVAALAADSLVPELHLWFGDLGVKARERRPLDPRVVLVDLESWPRPRGVLAAALRTIAAMKPRVIALDVLLDVTRDDPRQDRELADAIALCGRVVLPTAVEQPGAAGTPTPPEPARASAPAPTPLVSMFASAARATGFANFEVDLDGVVRRLPLTYWPAGSSPEGGLPAFAVSAVCAYAAQTAGSQFAWPREDSWQIDWCETARERLPVASMSRLLADPEYRRAMEELGFFRDRIVLIGYLGIRYVGDGFLTPLSTTAMDRTPGAVVHANVLSNLLTGNRLVEAGPVHVGALALLAALAGALMGRVRVSARMVLFQLLLLGGVLGLGVLSTAQRGVLLDVLPVTASAALALGMASLLSAQALMRLTLVRRVMALFGLAPSADVAVLNVASDGPSEGGFIRYSIQLREGVGLGAPVTLFRTAVSADSHRRLLHRLDELLSPVSPTAPEEELIDLGLEIRSELLGRGVERALADLTVQNVHLELGLADLGIPWELANIAGRPLLERFGVSRSVVTERDGADWPATPKGRHAREDREEGFLALIVANPRPLGPEWDALPGAQDEAVALAESLAPLSSEPSGLRVELLMGEEATRAAVVERLRSRTVDVLHFSGHATFDPQAGDSTGFLFPEGTLGAPALAELAREGSLPPVVFANACHTARGYEHAAGGDVSLLTSRLSLPAIFTAAGARLFVGCLWRVETQAAARFSLEFYGGLMAGATAGEAMQRARRAAANYWMTHAAYIMYGDPRLRLLAGALGARERGTR